Protein AF-A0A0D2HEV9-F1 (afdb_monomer)

pLDDT: mean 83.54, std 18.98, range [20.14, 98.5]

Solvent-accessible surface area (backbone atoms only — not comparable to full-atom values): 45680 Å² total; per-residue (Å²): 98,49,45,76,40,86,43,72,50,68,35,96,90,69,33,47,32,24,32,35,44,20,28,41,74,82,70,94,69,61,21,42,30,37,40,44,38,59,31,81,85,54,39,40,84,72,34,50,55,59,51,31,41,51,48,10,51,76,38,86,26,31,22,40,38,42,19,59,63,17,28,61,79,14,38,49,50,93,94,51,60,73,46,46,51,54,66,73,55,55,41,50,46,54,54,40,47,54,53,52,50,44,68,38,82,58,31,34,55,85,35,28,29,39,35,12,29,27,47,25,13,20,38,45,44,47,42,38,31,74,38,81,56,39,56,34,39,37,27,36,40,40,42,44,48,27,47,61,42,45,67,70,75,43,60,76,85,52,50,63,57,53,52,50,51,46,55,50,37,54,54,36,42,76,72,70,42,79,71,49,68,43,28,38,45,43,91,50,88,88,44,85,30,79,39,53,47,68,69,46,23,67,58,54,52,62,40,31,49,91,70,25,77,85,41,73,50,64,79,49,34,32,46,61,24,51,54,45,43,42,68,35,58,53,58,73,66,28,45,47,34,25,41,78,35,35,36,40,42,35,39,22,71,56,18,83,78,47,43,40,70,60,46,52,53,53,58,69,59,35,50,69,49,65,47,79,41,80,39,97,28,42,62,59,40,74,52,36,92,69,51,38,58,59,44,46,39,49,70,85,77,68,75,90,69,99,73,67,93,53,72,20,53,58,63,69,80,71,67,79,77,99,72,90,75,86,76,76,87,78,74,91,70,70,69,67,60,57,54,54,51,51,53,51,51,51,49,53,47,59,66,43,44,65,54,49,47,44,25,64,71,67,70,46,68,44,78,46,70,17,24,84,75,72,8,42,53,72,32,32,53,49,52,53,51,47,51,46,68,56,25,49,72,70,56,33,44,42,32,34,35,36,36,38,51,61,79,74,50,54,62,54,52,50,51,32,47,78,68,68,40,50,42,49,58,67,102,51,71,78,80,51,68,66,36,60,70,53,27,76,50,68,35,51,33,38,50,65,64,52,57,55,58,55,62,69,43,81,77,51,38,35,38,42,21,16,24,40,72,80,79,88,55,59,39,39,72,71,56,91,82,44,58,49,47,74,46,82,50,99,67,37,34,34,42,30,46,68,51,89,93,43,31,23,44,36,48,42,44,40,42,43,43,45,61,61,30,63,44,58,50,55,48,77,54,44,32,26,29,40,34,39,89,60,47,45,59,42,68,39,96,82,70,22,27,23,40,40,32,51,60,44,81,42,68,72,50,95,61,37,32,37,38,38,40,22,33,20,72,74,29,12,34,9,29,37,53,31,36,36,63,55,65,56,54,52,73,43,40,74,83,69,56,82,60,89,66,54,35,80,32,36,35,67,68,34,29,64,53,47,90,41,47,80,76,83,69,79,45,76,46,35,39,39,40,36,44,19,59,23,84,39,61,69,56,4,43,51,46,30,55,53,52,49,51,44,58,28,59,55,84,61,75,85,67,82,70,92,59,69,56,48,47,68,86,54,84,69,60,58,46,81,76,42,77,39,44,36,75,47,36,54,27,35,35,64,44,96,52,89,44,79,65,38,58,75,51,77,51,77,41,58,53,80,68,92,74,90,68,79,90,79,89,79,84,83,85,86,81,89,77,93,76,85,82,86,80,80,76,87,71,87,69,70,38,32,37,63,77,60,37,69,41,75,42,25,25,28,30,66,53,54,25,35,24,37,43,39,28,31,84,47,68,67,57,31,50,46,52,70,71,54,73,58,88,40,71,66,47,52,26,62,67,50,65,49,81,56,77,81,37,56,74,33,78,44,77,40,72,72,26,35,27,39,42,37,14,29,62,40,98,54,51,44,64,29,90,81,56,55,49,77,55,30,66,70,73,36,61,76,54,41,72,48,65,42,105

Nearest PDB structures (foldseek):
  7qjm-assembly2_B  TM=8.854E-01  e=1.285E-21  Chloroflexus sp. MS-G
  2hdw-assembly1_A  TM=8.333E-01  e=9.414E-21  Pseudomonas aeruginosa
  5xb6-assembly6_K  TM=8.437E-01  e=1.395E-17  Escherichia coli K-12
  8b4u-assembly1_A  TM=8.393E-01  e=2.067E-14  Candidatus Bathyarchaeota archaeon
  1yr2-assembly1_A  TM=6.726E-01  e=1.847E-06  Novosphingobium capsulatum

Organism: NCBI:txid1442368

Foldseek 3Di:
DKDWDKDWDAAPLGWIWIWIKIAAPDDDAAFQEEEEEEAQLDFCVLQVVVLQNVDRPVDRYIYTYIGADLADPIHHDPLDHRQEDALVRSLSVVVRVLVVQVPDRNHDQQRYAYEAAAARLLSQLLNLLPPVSHQAYEYENYDAALQVLCPQPPPPVCVVVLVVLLVVQVVCVVVVHDFDKDFCEDPDQVDDHVDDDPVSCVSCVCQDCVNVVVHRGDRMHGSNNSVNSNVDHSPLSSQQSSPPREYEYEAAPQESRRHRVNVVLSPLSHDPPYHYFYDPHYSCLCRDPPSVCVLADDPVVPDDDQADPRHHPNVVSPDDDDDDDPDDDDDDDDSVVSSVVVVVLVVLLVVCQVVVVCCQQPVAAAEDAAQPVQFAVVSLVSVVVSSQVNCRNVQGKFKEKEWHFDPVCLVVVQVLLVVVQKFFPPPDDGADNVLSVQFPDKGWAFECVQVVVVVVPSRHRYYRGGHYDDDQQQQWPPDRPWGWDWADDPFWIKTATPDLPIAGALQSNQVSLQPLALDSQWDDAWQWIWGCPQWDWAQDPVRGMITIGDIDIGGPDPFTKIWMWTKGWPFWKKKFKWKAQDQQCLVCVVVQDDDPQKFWQWPQAQLFLVVLDPDPDRGNMTIIIMMGGDRYQVVNVVVRVVVVQCQFQPDDPPDPDRTGRTGQDDPVRMDTPTIAIDISGGMMGTDRDSRPSIDMDIDMHGNDDDDPDDDDDDDDDDDDDDDDDDDDDDDDDKDFLLGFFPDWWWWHNAFWKIKIKTAGPDPVSLVLQVPQPQQDLVNVCVSRVPDDSVQWSDFDQDVSNSMTMTMGTDPDTQRHPNNRDNTGTPSRVSSRGGMRD

Radius of gyration: 33.53 Å; Cα contacts (8 Å, |Δi|>4): 1687; chains: 1; bounding box: 87×79×75 Å

Mean predicted aligned error: 17.46 Å

Structure (mmCIF, N/CA/C/O backbone):
data_AF-A0A0D2HEV9-F1
#
_entry.id   AF-A0A0D2HEV9-F1
#
loop_
_atom_site.group_PDB
_atom_site.id
_atom_site.type_symbol
_atom_site.label_atom_id
_atom_site.label_alt_id
_atom_site.label_comp_id
_atom_site.label_asym_id
_atom_site.label_entity_id
_atom_site.label_seq_id
_atom_site.pdbx_PDB_ins_code
_atom_site.Cartn_x
_atom_site.Cartn_y
_atom_site.Cartn_z
_atom_site.occupancy
_atom_site.B_iso_or_equiv
_atom_site.auth_seq_id
_atom_site.auth_comp_id
_atom_site.auth_asym_id
_atom_site.auth_atom_id
_atom_site.pdbx_PDB_model_num
ATOM 1 N N . MET A 1 1 ? 47.853 -6.046 -17.409 1.00 78.38 1 MET A N 1
ATOM 2 C CA . MET A 1 1 ? 47.725 -4.654 -16.934 1.00 78.38 1 MET A CA 1
ATOM 3 C C . MET A 1 1 ? 46.786 -3.936 -17.896 1.00 78.38 1 MET A C 1
ATOM 5 O O . MET A 1 1 ? 46.294 -4.588 -18.819 1.00 78.38 1 MET A O 1
ATOM 9 N N . ALA A 1 2 ? 46.461 -2.673 -17.629 1.00 85.88 2 ALA A N 1
ATOM 10 C CA . ALA A 1 2 ? 45.694 -1.840 -18.542 1.00 85.88 2 ALA A CA 1
ATOM 11 C C . ALA A 1 2 ? 46.552 -0.654 -19.005 1.00 85.88 2 ALA A C 1
ATOM 13 O O . ALA A 1 2 ? 47.216 -0.010 -18.192 1.00 85.88 2 ALA A O 1
ATOM 14 N N . ILE A 1 3 ? 46.506 -0.366 -20.302 1.00 90.12 3 ILE A N 1
ATOM 15 C CA . ILE A 1 3 ? 47.129 0.784 -20.956 1.00 90.12 3 ILE A CA 1
ATOM 16 C C . ILE A 1 3 ? 46.073 1.878 -21.072 1.00 90.12 3 ILE A C 1
ATOM 18 O O . ILE A 1 3 ? 45.005 1.649 -21.638 1.00 90.12 3 ILE A O 1
ATOM 22 N N . SER A 1 4 ? 46.390 3.069 -20.569 1.00 93.75 4 SER A N 1
ATOM 23 C CA . SER A 1 4 ? 45.603 4.282 -20.796 1.00 93.75 4 SER A CA 1
ATOM 24 C C . SER A 1 4 ? 46.255 5.111 -21.898 1.00 93.75 4 SER A C 1
ATOM 26 O O . SER A 1 4 ? 47.460 5.355 -21.863 1.00 93.75 4 SER A O 1
ATOM 28 N N . SER A 1 5 ? 45.466 5.536 -22.881 1.00 94.69 5 SER A N 1
ATOM 29 C CA . SER A 1 5 ? 45.909 6.387 -23.989 1.00 94.69 5 SER A CA 1
ATOM 30 C C . SER A 1 5 ? 45.006 7.606 -24.117 1.00 94.69 5 SER A C 1
ATOM 32 O O . SER A 1 5 ? 43.788 7.485 -23.988 1.00 94.69 5 SER A O 1
ATOM 34 N N . ASP A 1 6 ? 45.589 8.779 -24.355 1.00 97.12 6 ASP A N 1
ATOM 35 C CA . ASP A 1 6 ? 44.810 9.997 -24.571 1.00 97.12 6 ASP A CA 1
ATOM 36 C C . ASP A 1 6 ? 44.042 9.912 -25.891 1.00 97.12 6 ASP A C 1
ATOM 38 O O . ASP A 1 6 ? 44.578 9.530 -26.935 1.00 97.12 6 ASP A O 1
ATOM 42 N N . VAL A 1 7 ? 42.774 10.308 -25.848 1.00 97.81 7 VAL A N 1
ATOM 43 C CA . VAL A 1 7 ? 41.900 10.372 -27.016 1.00 97.81 7 VAL A CA 1
ATOM 44 C C . VAL A 1 7 ? 41.171 11.702 -27.069 1.00 97.81 7 VAL A C 1
ATOM 46 O O . VAL A 1 7 ? 40.927 12.366 -26.060 1.00 97.81 7 VAL A O 1
ATOM 49 N N . SER A 1 8 ? 40.790 12.085 -28.281 1.00 97.94 8 SER A N 1
ATOM 50 C CA . SER A 1 8 ? 39.901 13.214 -28.505 1.00 97.94 8 SER A CA 1
ATOM 51 C C . SER A 1 8 ? 38.977 12.929 -29.673 1.00 97.94 8 SER A C 1
ATOM 53 O O . SER A 1 8 ? 39.343 12.209 -30.605 1.00 97.94 8 SER A O 1
ATOM 55 N N . PHE A 1 9 ? 37.777 13.486 -29.612 1.00 98.31 9 PHE A N 1
ATOM 56 C CA . PHE A 1 9 ? 36.790 13.385 -30.673 1.00 98.31 9 PHE A CA 1
ATOM 57 C C . PHE A 1 9 ? 35.980 14.671 -30.759 1.00 98.31 9 PHE A C 1
ATOM 59 O O . PHE A 1 9 ? 35.840 15.404 -29.782 1.00 98.31 9 PHE A O 1
ATOM 66 N N . ILE A 1 10 ? 35.484 14.961 -31.957 1.00 97.62 10 ILE A N 1
ATOM 67 C CA . ILE A 1 10 ? 34.734 16.181 -32.240 1.00 97.62 10 ILE A CA 1
ATOM 68 C C . ILE A 1 10 ? 33.249 15.822 -32.241 1.00 97.62 10 ILE A C 1
ATOM 70 O O . ILE A 1 10 ? 32.841 14.889 -32.937 1.00 97.62 10 ILE A O 1
ATOM 74 N N . THR A 1 11 ? 32.459 16.542 -31.451 1.00 97.12 11 THR A N 1
ATOM 75 C CA . THR A 1 11 ? 30.998 16.419 -31.423 1.00 97.12 11 THR A CA 1
ATOM 76 C C . THR A 1 11 ? 30.392 16.937 -32.721 1.00 97.12 11 THR A C 1
ATOM 78 O O . THR A 1 11 ? 31.008 17.681 -33.487 1.00 97.12 11 THR A O 1
ATOM 81 N N . THR A 1 12 ? 29.140 16.583 -32.972 1.00 93.12 12 THR A N 1
ATOM 82 C CA . THR A 1 12 ? 28.389 17.015 -34.159 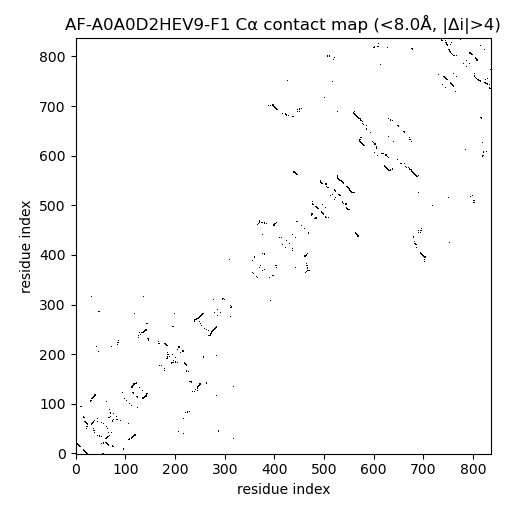1.00 93.12 12 THR A CA 1
ATOM 83 C C . THR A 1 12 ? 28.278 18.535 -34.310 1.00 93.12 12 THR A C 1
ATOM 85 O O . THR A 1 12 ? 28.184 19.026 -35.434 1.00 93.12 12 THR A O 1
ATOM 88 N N . ASP A 1 13 ? 28.337 19.289 -33.210 1.00 93.25 13 ASP A N 1
ATOM 89 C CA . ASP A 1 13 ? 28.348 20.757 -33.186 1.00 93.25 13 ASP A CA 1
ATOM 90 C C . ASP A 1 13 ? 29.757 21.381 -33.097 1.00 93.25 13 ASP A C 1
ATOM 92 O O . ASP A 1 13 ? 29.882 22.596 -32.943 1.00 93.25 13 ASP A O 1
ATOM 96 N N . GLY A 1 14 ? 30.820 20.582 -33.248 1.00 95.31 14 GLY A N 1
ATOM 97 C CA . GLY A 1 14 ? 32.194 21.064 -33.427 1.00 95.31 14 GLY A CA 1
ATOM 98 C C . GLY A 1 14 ? 33.004 21.275 -32.145 1.00 95.31 14 GLY A C 1
ATOM 99 O O . GLY A 1 14 ? 34.036 21.943 -32.192 1.00 95.31 14 GLY A O 1
ATOM 100 N N . VAL A 1 15 ? 32.573 20.730 -31.005 1.00 97.75 15 VAL A N 1
ATOM 101 C CA . VAL A 1 15 ? 33.326 20.790 -29.743 1.00 97.75 15 VAL A CA 1
ATOM 102 C C . VAL A 1 15 ? 34.276 19.600 -29.657 1.00 97.75 15 VAL A C 1
ATOM 104 O O . VAL A 1 15 ? 33.866 18.460 -29.855 1.00 97.75 15 VAL A O 1
ATOM 107 N N . THR A 1 16 ? 35.548 19.840 -29.336 1.00 98.44 16 THR A N 1
ATOM 108 C CA . THR A 1 16 ? 36.495 18.744 -29.087 1.00 98.44 16 THR A CA 1
ATOM 109 C C . THR A 1 16 ? 36.366 18.270 -27.645 1.00 98.44 16 THR A C 1
ATOM 111 O O . THR A 1 16 ? 36.701 19.004 -26.710 1.00 98.44 16 THR A O 1
ATOM 114 N N . LEU A 1 17 ? 35.922 17.030 -27.461 1.00 98.50 17 LEU A N 1
ATOM 115 C CA . LEU A 1 17 ? 35.946 16.347 -26.173 1.00 98.50 17 LEU A CA 1
ATOM 116 C C . LEU A 1 17 ? 37.231 15.538 -26.042 1.00 98.50 17 LEU A C 1
ATOM 118 O O . LEU A 1 17 ? 37.698 14.936 -27.012 1.00 98.50 17 LEU A O 1
ATOM 122 N N . ARG A 1 18 ? 37.818 15.547 -24.846 1.00 98.44 18 ARG A N 1
ATOM 123 C CA . ARG A 1 18 ? 39.084 14.876 -24.538 1.00 98.44 18 ARG A CA 1
ATOM 124 C C . ARG A 1 18 ? 38.900 13.895 -23.394 1.00 98.44 18 ARG A C 1
ATOM 126 O O . ARG A 1 18 ? 38.076 14.092 -22.500 1.00 98.44 18 ARG A O 1
ATOM 133 N N . GLY A 1 19 ? 39.662 12.818 -23.447 1.00 97.75 19 GLY A N 1
ATOM 134 C CA . GLY A 1 19 ? 39.483 11.693 -22.554 1.00 97.75 19 GLY A CA 1
ATOM 135 C C . GLY A 1 19 ? 40.589 10.664 -22.681 1.00 97.75 19 GLY A C 1
ATOM 136 O O . GLY A 1 19 ? 41.634 10.924 -23.273 1.00 97.75 19 GLY A O 1
ATOM 137 N N . ASN A 1 20 ? 40.320 9.477 -22.153 1.00 97.81 20 ASN A N 1
ATOM 138 C CA . ASN A 1 20 ? 41.231 8.350 -22.169 1.00 97.81 20 ASN A CA 1
ATOM 139 C C . ASN A 1 20 ? 40.519 7.102 -22.692 1.00 97.81 20 ASN A C 1
ATOM 141 O O . ASN A 1 20 ? 39.387 6.801 -22.304 1.00 97.81 20 ASN A O 1
ATOM 145 N N . LEU A 1 21 ? 41.202 6.366 -23.563 1.00 97.62 21 LEU A N 1
ATOM 146 C CA . LEU A 1 21 ? 40.851 5.002 -23.926 1.00 97.62 21 LEU A CA 1
ATOM 147 C C . LEU A 1 21 ? 41.744 4.056 -23.124 1.00 97.62 21 LEU A C 1
ATOM 149 O O . LEU A 1 21 ? 42.966 4.060 -23.290 1.00 97.62 21 LEU A O 1
ATOM 153 N N . VAL A 1 22 ? 41.117 3.262 -22.262 1.00 96.94 22 VAL A N 1
ATOM 154 C CA . VAL A 1 22 ? 41.776 2.311 -21.369 1.00 96.94 22 VAL A CA 1
ATOM 155 C C . VAL A 1 22 ? 41.513 0.888 -21.852 1.00 96.94 22 VAL A C 1
ATOM 157 O O . VAL A 1 22 ? 40.371 0.425 -21.865 1.00 96.94 22 VAL A O 1
ATOM 160 N N . THR A 1 23 ? 42.561 0.174 -22.245 1.00 95.38 23 THR A N 1
ATOM 161 C CA . THR A 1 23 ? 42.484 -1.185 -22.808 1.00 95.38 23 THR A CA 1
ATOM 162 C C . THR A 1 23 ? 43.414 -2.139 -22.069 1.00 95.38 23 THR A C 1
ATOM 164 O O . THR A 1 23 ? 44.415 -1.686 -21.523 1.00 95.38 23 THR A O 1
ATOM 167 N N . PRO A 1 24 ? 43.157 -3.455 -22.061 1.00 92.00 24 PRO A N 1
ATOM 168 C CA . PRO A 1 24 ? 44.104 -4.419 -21.516 1.00 92.00 24 PRO A CA 1
ATOM 169 C C . PRO A 1 24 ? 45.352 -4.495 -22.413 1.00 92.00 24 PRO A C 1
ATOM 171 O O . PRO A 1 24 ? 45.247 -4.302 -23.623 1.00 92.00 24 PRO A O 1
ATOM 174 N N . ASP A 1 25 ? 46.517 -4.795 -21.835 1.00 85.12 25 ASP A N 1
ATOM 175 C CA . ASP A 1 25 ? 47.801 -4.814 -22.563 1.00 85.12 25 ASP A CA 1
ATOM 176 C C . ASP A 1 25 ? 47.856 -5.820 -23.729 1.00 85.12 25 ASP A C 1
ATOM 178 O O . ASP A 1 25 ? 48.594 -5.598 -24.685 1.00 85.12 25 ASP A O 1
ATOM 182 N N . ASP A 1 26 ? 47.120 -6.936 -23.640 1.00 77.06 26 ASP A N 1
ATOM 183 C CA . ASP A 1 26 ? 47.339 -8.111 -24.495 1.00 77.06 26 ASP A CA 1
ATOM 184 C C . ASP A 1 26 ? 46.026 -8.805 -24.897 1.00 77.06 26 ASP A C 1
ATOM 186 O O . ASP A 1 26 ? 45.656 -9.852 -24.361 1.00 77.06 26 ASP A O 1
ATOM 190 N N . VAL A 1 27 ? 45.273 -8.206 -25.830 1.00 70.44 27 VAL A N 1
ATOM 191 C CA . VAL A 1 27 ? 44.075 -8.851 -26.394 1.00 70.44 27 VAL A CA 1
ATOM 192 C C . VAL A 1 27 ? 44.109 -8.887 -27.915 1.00 70.44 27 VAL A C 1
ATOM 194 O O . VAL A 1 27 ? 44.230 -7.865 -28.586 1.00 70.44 27 VAL A O 1
ATOM 197 N N . ALA A 1 28 ? 43.932 -10.090 -28.462 1.00 72.31 28 ALA A N 1
ATOM 198 C CA . ALA A 1 28 ? 43.712 -10.308 -29.882 1.00 72.31 28 ALA A CA 1
ATOM 199 C C . ALA A 1 28 ? 42.222 -10.142 -30.229 1.00 72.31 28 ALA A C 1
ATOM 201 O O . ALA A 1 28 ? 41.372 -10.881 -29.731 1.00 72.31 28 ALA A O 1
ATOM 202 N N . GLY A 1 29 ? 41.912 -9.204 -31.127 1.00 85.00 29 GLY A N 1
ATOM 203 C CA . GLY A 1 29 ? 40.566 -8.989 -31.665 1.00 85.00 29 GLY A CA 1
ATOM 204 C C . GLY A 1 29 ? 39.881 -7.720 -31.156 1.00 85.00 29 GLY A C 1
ATOM 205 O O . GLY A 1 29 ? 40.496 -6.867 -30.525 1.00 85.00 29 GLY A O 1
ATOM 206 N N . LYS A 1 30 ? 38.594 -7.583 -31.491 1.00 92.44 30 LYS A N 1
ATOM 207 C CA . LYS A 1 30 ? 37.766 -6.444 -31.081 1.00 92.44 30 LYS A CA 1
ATOM 208 C C . LYS A 1 30 ? 37.167 -6.675 -29.692 1.00 92.44 30 LYS A C 1
ATOM 210 O O . LYS A 1 30 ? 36.680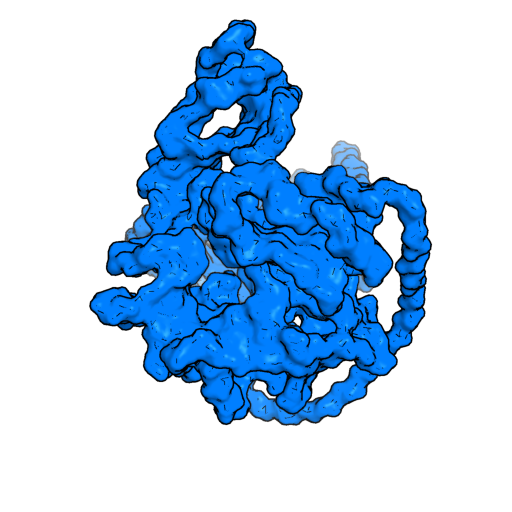 -7.766 -29.399 1.00 92.44 30 LYS A O 1
ATOM 215 N N . LEU A 1 31 ? 37.179 -5.640 -28.861 1.00 93.75 31 LEU A N 1
ATOM 216 C CA . LEU A 1 31 ? 36.706 -5.634 -27.480 1.00 93.75 31 LEU A CA 1
ATOM 217 C C . LEU A 1 31 ? 35.286 -5.075 -27.378 1.00 93.75 31 LEU A C 1
ATOM 219 O O . LEU A 1 31 ? 34.889 -4.191 -28.137 1.00 93.75 31 LEU A O 1
ATOM 223 N N . CYS A 1 32 ? 34.546 -5.539 -26.371 1.00 94.38 32 CYS A N 1
ATOM 224 C CA . CYS A 1 32 ? 33.381 -4.805 -25.882 1.00 94.38 32 CYS A CA 1
ATOM 225 C C . CYS A 1 32 ? 33.856 -3.469 -25.289 1.00 94.38 32 CYS A C 1
ATOM 227 O O . CYS A 1 32 ? 34.876 -3.438 -24.596 1.00 94.38 32 CYS A O 1
ATOM 229 N N . CYS A 1 33 ? 33.140 -2.381 -25.567 1.00 97.50 33 CYS A N 1
ATOM 230 C CA . CYS A 1 33 ? 33.487 -1.050 -25.079 1.00 97.50 33 CYS A CA 1
ATOM 231 C C . CYS A 1 33 ? 32.488 -0.575 -24.028 1.00 97.50 33 CYS A C 1
ATOM 233 O O . CYS A 1 33 ? 31.285 -0.579 -24.276 1.00 97.50 33 CYS A O 1
ATOM 235 N N . VAL A 1 34 ? 32.980 -0.129 -22.876 1.00 97.62 34 VAL A N 1
ATOM 236 C CA . VAL A 1 34 ? 32.189 0.553 -21.849 1.00 97.62 34 VAL A CA 1
ATOM 237 C C . VAL A 1 34 ? 32.531 2.037 -21.891 1.00 97.62 34 VAL A C 1
ATOM 239 O O . VAL A 1 34 ? 33.690 2.407 -21.729 1.00 97.62 34 VAL A O 1
ATOM 242 N N . ILE A 1 35 ? 31.537 2.896 -22.091 1.00 98.50 35 ILE A N 1
ATOM 243 C CA . ILE A 1 35 ? 31.717 4.350 -22.029 1.00 98.50 35 ILE A CA 1
ATOM 244 C C . ILE A 1 35 ? 31.330 4.815 -20.626 1.00 98.50 35 ILE A C 1
ATOM 246 O O . ILE A 1 35 ? 30.176 4.650 -20.230 1.00 98.50 35 ILE A O 1
ATOM 250 N N . LEU A 1 36 ? 32.288 5.357 -19.871 1.00 98.06 36 LEU A N 1
ATOM 251 C CA . LEU A 1 36 ? 32.085 5.846 -18.509 1.00 98.06 36 LEU A CA 1
ATOM 252 C C . LEU A 1 36 ? 31.892 7.362 -18.533 1.00 98.06 36 LEU A C 1
ATOM 254 O O . LEU A 1 36 ? 32.729 8.095 -19.064 1.00 98.06 36 LEU A O 1
ATOM 258 N N . THR A 1 37 ? 30.811 7.839 -17.919 1.00 97.94 37 THR A N 1
ATOM 259 C CA . THR A 1 37 ? 30.441 9.259 -17.936 1.00 97.94 37 THR A CA 1
ATOM 260 C C . THR A 1 37 ? 30.197 9.782 -16.521 1.00 97.94 37 THR A C 1
ATOM 262 O O . THR A 1 37 ? 29.450 9.183 -15.741 1.00 97.94 37 THR A O 1
ATOM 265 N N . HIS A 1 38 ? 30.856 10.894 -16.176 1.00 96.44 38 HIS A N 1
ATOM 266 C CA . HIS A 1 38 ? 30.862 11.443 -14.819 1.00 96.44 38 HIS A CA 1
ATOM 267 C C . HIS A 1 38 ? 29.631 12.307 -14.517 1.00 96.44 38 HIS A C 1
ATOM 269 O O . HIS A 1 38 ? 28.932 12.790 -15.411 1.00 96.44 38 HIS A O 1
ATOM 275 N N . GLY A 1 39 ? 29.388 12.504 -13.221 1.00 94.44 39 GLY A N 1
ATOM 276 C CA . GLY A 1 39 ? 28.256 13.256 -12.694 1.00 94.44 39 GLY A CA 1
ATOM 277 C C . GLY A 1 39 ? 28.421 14.774 -12.757 1.00 94.44 39 GLY A C 1
ATOM 278 O O . GLY A 1 39 ? 29.362 15.311 -13.348 1.00 94.44 39 GLY A O 1
ATOM 279 N N . PHE A 1 40 ? 27.481 15.459 -12.105 1.00 94.81 40 PHE A N 1
ATOM 280 C CA . PHE A 1 40 ? 27.384 16.915 -12.053 1.00 94.81 40 PHE A CA 1
ATOM 281 C C . PHE A 1 40 ? 28.701 17.552 -11.582 1.00 94.81 40 PHE A C 1
ATOM 283 O O . PHE A 1 40 ? 29.180 17.253 -10.492 1.00 94.81 40 PHE A O 1
ATOM 290 N N . THR A 1 41 ? 29.278 18.436 -12.402 1.00 95.69 41 THR A N 1
ATOM 291 C CA . THR A 1 41 ? 30.534 19.189 -12.164 1.00 95.69 41 THR A CA 1
ATOM 292 C C . THR A 1 41 ? 31.816 18.374 -11.968 1.00 95.69 41 THR A C 1
ATOM 294 O O . THR A 1 41 ? 32.879 18.977 -11.848 1.00 95.69 41 THR A O 1
ATOM 297 N N . CYS A 1 42 ? 31.750 17.041 -11.939 1.00 95.62 42 CYS A N 1
ATOM 298 C CA . CYS A 1 42 ? 32.938 16.196 -11.848 1.00 95.62 42 CYS A CA 1
ATOM 299 C C . CYS A 1 42 ? 33.846 16.358 -13.084 1.00 95.62 42 CYS A C 1
ATOM 301 O O . CYS A 1 42 ? 33.445 16.939 -14.092 1.00 95.62 42 CYS A O 1
ATOM 303 N N . VAL A 1 43 ? 35.050 15.799 -13.001 1.00 95.81 43 VAL A N 1
ATOM 304 C CA . VAL A 1 43 ? 35.957 15.536 -14.133 1.00 95.81 43 VAL A CA 1
ATOM 305 C C . VAL A 1 43 ? 36.386 14.066 -14.097 1.00 95.81 43 VAL A C 1
ATOM 307 O O . VAL A 1 43 ? 36.197 13.391 -13.078 1.00 95.81 43 VAL A O 1
ATOM 310 N N . LYS A 1 44 ? 36.922 13.532 -15.195 1.00 94.69 44 LYS A N 1
ATOM 311 C CA . LYS A 1 44 ? 37.257 12.101 -15.332 1.00 94.69 44 LYS A CA 1
ATOM 312 C C . LYS A 1 44 ? 38.284 11.592 -14.312 1.00 94.69 44 LYS A C 1
ATOM 314 O O . LYS A 1 44 ? 38.234 10.417 -13.943 1.00 94.69 44 LYS A O 1
ATOM 319 N N . GLU A 1 45 ? 39.168 12.461 -13.824 1.00 91.75 45 GLU A N 1
ATOM 320 C CA . GLU A 1 45 ? 40.174 12.161 -12.796 1.00 91.75 45 GLU A CA 1
ATOM 321 C C . GLU A 1 45 ? 39.549 11.892 -11.419 1.00 91.75 45 GLU A C 1
ATOM 323 O O . GLU A 1 45 ? 40.180 11.283 -10.561 1.00 91.75 45 GLU A O 1
ATOM 328 N N . MET A 1 46 ? 38.280 12.259 -11.205 1.00 92.25 46 MET A N 1
ATOM 329 C CA . MET A 1 46 ? 37.557 12.024 -9.950 1.00 92.25 46 MET A CA 1
ATOM 330 C C . MET A 1 46 ? 36.992 10.594 -9.872 1.00 92.25 46 MET A C 1
ATOM 332 O O . MET A 1 46 ? 35.796 10.386 -9.656 1.00 92.25 46 MET A O 1
ATOM 336 N N . GLY A 1 47 ? 37.860 9.604 -10.090 1.00 87.62 47 GLY A N 1
ATOM 337 C CA . GLY A 1 47 ? 37.604 8.172 -9.910 1.00 87.62 47 GLY A CA 1
ATOM 338 C C . GLY A 1 47 ? 37.250 7.385 -11.175 1.00 87.62 47 GLY A C 1
ATOM 339 O O . GLY A 1 47 ? 37.411 6.168 -11.187 1.00 87.62 47 GLY A O 1
ATOM 340 N N . LEU A 1 48 ? 36.813 8.014 -12.273 1.00 92.12 48 LEU A N 1
ATOM 341 C CA . LEU A 1 48 ? 36.395 7.255 -13.465 1.00 92.12 48 LEU A CA 1
ATOM 342 C C . LEU A 1 48 ? 37.564 6.564 -14.176 1.00 92.12 48 LEU A C 1
ATOM 344 O O . LEU A 1 48 ? 37.395 5.441 -14.651 1.00 92.12 48 LEU A O 1
ATOM 348 N N . ILE A 1 49 ? 38.736 7.202 -14.236 1.00 91.25 49 ILE A N 1
ATOM 349 C CA . ILE A 1 49 ? 39.946 6.580 -14.800 1.00 91.25 49 ILE A CA 1
ATOM 350 C C . ILE A 1 49 ? 40.344 5.339 -13.988 1.00 91.25 49 ILE A C 1
ATOM 352 O O . ILE A 1 49 ? 40.688 4.312 -14.576 1.00 91.25 49 ILE A O 1
ATOM 356 N N . ASP A 1 50 ? 40.223 5.382 -12.660 1.00 89.69 50 ASP A N 1
ATOM 357 C CA . ASP A 1 50 ? 40.522 4.235 -11.794 1.00 89.69 50 ASP A CA 1
ATOM 358 C C . ASP A 1 50 ? 39.539 3.084 -12.028 1.00 89.69 50 ASP A C 1
ATOM 360 O O . ASP A 1 50 ? 39.940 1.922 -12.129 1.00 89.69 50 ASP A O 1
ATOM 364 N N . ILE A 1 51 ? 38.248 3.400 -12.182 1.00 90.81 51 ILE A N 1
ATOM 365 C CA . ILE A 1 51 ? 37.204 2.417 -12.501 1.00 90.81 51 ILE A CA 1
ATOM 366 C C . ILE A 1 51 ? 37.469 1.779 -13.866 1.00 90.81 51 ILE A C 1
ATOM 368 O O . ILE A 1 51 ? 37.429 0.554 -13.983 1.00 90.81 51 ILE A O 1
ATOM 372 N N . ALA A 1 52 ? 37.774 2.584 -14.886 1.00 92.50 52 ALA A N 1
ATOM 373 C CA . ALA A 1 52 ? 38.119 2.104 -16.222 1.00 92.50 52 ALA A CA 1
ATOM 374 C C . ALA A 1 52 ? 39.358 1.197 -16.193 1.00 92.50 52 ALA A C 1
ATOM 376 O O . ALA A 1 52 ? 39.347 0.104 -16.754 1.00 92.50 52 ALA A O 1
ATOM 377 N N . THR A 1 53 ? 40.399 1.605 -15.467 1.00 92.12 53 THR A N 1
ATOM 378 C CA . THR A 1 53 ? 41.633 0.828 -15.289 1.00 92.12 53 THR A CA 1
ATOM 379 C C . THR A 1 53 ? 41.360 -0.500 -14.596 1.00 92.12 53 THR A C 1
ATOM 381 O O . THR A 1 53 ? 41.872 -1.537 -15.025 1.00 92.12 53 THR A O 1
ATOM 384 N N . HIS A 1 54 ? 40.520 -0.504 -13.559 1.00 88.31 54 HIS A N 1
ATOM 385 C CA . HIS A 1 54 ? 40.123 -1.724 -12.864 1.00 88.31 54 HIS A CA 1
ATOM 386 C C . HIS A 1 54 ? 39.323 -2.667 -13.771 1.00 88.31 54 HIS A C 1
ATOM 388 O O . HIS A 1 54 ? 39.645 -3.853 -13.849 1.00 88.31 54 HIS A O 1
ATOM 394 N N . LEU A 1 55 ? 38.326 -2.143 -14.490 1.00 88.88 55 LEU A N 1
ATOM 395 C CA . LEU A 1 55 ? 37.498 -2.907 -15.425 1.00 88.88 55 LEU A CA 1
ATOM 396 C C . LEU A 1 55 ? 38.338 -3.555 -16.529 1.00 88.88 55 LEU A C 1
ATOM 398 O O . LEU A 1 55 ? 38.266 -4.771 -16.698 1.00 88.88 55 LEU A O 1
ATOM 402 N N . SER A 1 56 ? 39.168 -2.777 -17.228 1.00 90.94 56 SER A N 1
ATOM 403 C CA . SER A 1 56 ? 40.024 -3.283 -18.310 1.00 90.94 56 SER A CA 1
ATOM 404 C C . SER A 1 56 ? 41.146 -4.196 -17.803 1.00 90.94 56 SER A C 1
ATOM 406 O O . SER A 1 56 ? 41.637 -5.041 -18.542 1.00 90.94 56 SER A O 1
ATOM 408 N N . SER A 1 57 ? 41.557 -4.079 -16.535 1.00 88.75 57 SER A N 1
ATOM 409 C CA . SER A 1 57 ? 42.520 -5.018 -15.939 1.00 88.75 57 SER A CA 1
ATOM 410 C C . SER A 1 57 ? 41.882 -6.356 -15.554 1.00 88.75 57 SER A C 1
ATOM 412 O O . SER A 1 57 ? 42.565 -7.378 -15.566 1.00 88.75 57 SER A O 1
ATOM 414 N N . ALA A 1 58 ? 40.598 -6.359 -15.186 1.00 84.50 58 ALA A N 1
ATOM 415 C CA . ALA A 1 58 ? 39.881 -7.550 -14.726 1.00 84.50 58 ALA A CA 1
ATOM 416 C C . ALA A 1 58 ? 39.134 -8.293 -15.849 1.00 84.50 58 ALA A C 1
ATOM 418 O O . ALA A 1 58 ? 38.804 -9.473 -15.701 1.00 84.50 58 ALA A O 1
ATOM 419 N N . LEU A 1 59 ? 38.817 -7.609 -16.952 1.00 86.88 59 LEU A N 1
ATOM 420 C CA . LEU A 1 59 ? 37.964 -8.102 -18.032 1.00 86.88 59 LEU A CA 1
ATOM 421 C C . LEU A 1 59 ? 38.510 -7.646 -19.399 1.00 86.88 59 LEU A C 1
ATOM 423 O O . LEU A 1 59 ? 39.095 -6.569 -19.490 1.00 86.88 59 LEU A O 1
ATOM 427 N N . PRO A 1 60 ? 38.285 -8.410 -20.487 1.00 88.25 60 PRO A N 1
ATOM 428 C CA . PRO A 1 60 ? 38.705 -8.032 -21.839 1.00 88.25 60 PRO A CA 1
ATOM 429 C C . PRO A 1 60 ? 37.787 -6.939 -22.414 1.00 88.25 60 PRO A C 1
ATOM 431 O O . PRO A 1 60 ? 36.964 -7.189 -23.298 1.00 88.25 60 PRO A O 1
ATOM 434 N N . LEU A 1 61 ? 37.892 -5.728 -21.869 1.00 92.25 61 LEU A N 1
ATOM 435 C CA . LEU A 1 61 ? 37.051 -4.578 -22.186 1.00 92.25 61 LEU A CA 1
ATOM 436 C C . LEU A 1 61 ? 37.906 -3.384 -22.587 1.00 92.25 61 LEU A C 1
ATOM 438 O O . LEU A 1 61 ? 38.943 -3.124 -21.984 1.00 92.25 61 LEU A O 1
ATOM 442 N N . ALA A 1 62 ? 37.431 -2.627 -23.567 1.00 96.19 62 ALA A N 1
ATOM 443 C CA . ALA A 1 62 ? 37.856 -1.251 -23.752 1.00 96.19 62 ALA A CA 1
ATOM 444 C C . ALA A 1 62 ? 36.984 -0.351 -22.868 1.00 96.19 62 ALA A C 1
ATOM 446 O O . ALA A 1 62 ? 35.765 -0.518 -22.819 1.00 96.19 62 ALA A O 1
ATOM 447 N N . CYS A 1 63 ? 37.582 0.622 -22.197 1.00 97.50 63 CYS A N 1
ATOM 448 C CA . CYS A 1 63 ? 36.859 1.634 -21.443 1.00 97.50 63 CYS A CA 1
ATOM 449 C C . CYS A 1 63 ? 37.171 3.011 -22.025 1.00 97.50 63 CYS A C 1
ATOM 451 O O . CYS A 1 63 ? 38.324 3.431 -22.040 1.00 97.50 63 CYS A O 1
ATOM 453 N N . LEU A 1 64 ? 36.147 3.709 -22.510 1.00 98.44 64 LEU A N 1
ATOM 454 C CA . LEU A 1 64 ? 36.257 5.094 -22.953 1.00 98.44 64 LEU A CA 1
ATOM 455 C C . LEU A 1 64 ? 35.768 6.006 -21.830 1.00 98.44 64 LEU A C 1
ATOM 457 O O . LEU A 1 64 ? 34.617 5.910 -21.408 1.00 98.44 64 LEU A O 1
ATOM 461 N N . VAL A 1 65 ? 36.625 6.909 -21.373 1.00 97.94 65 VAL A N 1
ATOM 462 C CA . VAL A 1 65 ? 36.294 7.937 -20.381 1.00 97.94 65 VAL A CA 1
ATOM 463 C C . VAL A 1 65 ? 36.566 9.297 -21.004 1.00 97.94 65 VAL A C 1
ATOM 465 O O . VAL A 1 65 ? 37.565 9.447 -21.697 1.00 97.94 65 VAL A O 1
ATOM 468 N N . TYR A 1 66 ? 35.714 10.291 -20.779 1.00 98.25 66 TYR A N 1
ATOM 469 C CA . TYR A 1 66 ? 35.917 11.645 -21.298 1.00 98.25 66 TYR A CA 1
ATOM 470 C C . TYR A 1 66 ? 35.360 12.697 -20.338 1.00 98.25 66 TYR A C 1
ATOM 472 O O . TYR A 1 66 ? 34.503 12.389 -19.507 1.00 98.25 66 TYR A O 1
ATOM 480 N N . ASP A 1 67 ? 35.846 13.932 -20.463 1.00 98.12 67 ASP A N 1
ATOM 481 C CA . ASP A 1 67 ? 35.262 15.079 -19.769 1.00 98.12 67 ASP A CA 1
ATOM 482 C C . ASP A 1 67 ? 34.115 15.669 -20.587 1.00 98.12 67 ASP A C 1
ATOM 484 O O . ASP A 1 67 ? 34.255 15.891 -21.795 1.00 98.12 67 ASP A O 1
ATOM 488 N N . HIS A 1 68 ? 32.995 15.992 -19.939 1.00 97.62 68 HIS A N 1
ATOM 489 C CA . HIS A 1 68 ? 31.916 16.740 -20.592 1.00 97.62 68 HIS A CA 1
ATOM 490 C C . HIS A 1 68 ? 32.419 18.064 -21.185 1.00 97.62 68 HIS A C 1
ATOM 492 O O . HIS A 1 68 ? 33.374 18.664 -20.683 1.00 97.62 68 HIS A O 1
ATOM 498 N N . ARG A 1 69 ? 31.741 18.562 -22.229 1.00 97.31 69 ARG A N 1
ATOM 499 C CA . ARG A 1 69 ? 32.023 19.886 -22.811 1.00 97.31 69 ARG A CA 1
ATOM 500 C C . ARG A 1 69 ? 32.156 20.958 -21.724 1.00 97.31 69 ARG A C 1
ATOM 502 O O . ARG A 1 69 ? 31.318 21.060 -20.832 1.00 97.31 69 ARG A O 1
ATOM 509 N N . GLY A 1 70 ? 33.212 21.761 -21.798 1.00 96.00 70 GLY A N 1
ATOM 510 C CA . GLY A 1 70 ? 33.499 22.831 -20.843 1.00 96.00 70 GLY A CA 1
ATOM 511 C C . GLY A 1 70 ? 34.065 22.385 -19.489 1.00 96.00 70 GLY A C 1
ATOM 512 O O . GLY A 1 70 ? 34.219 23.245 -18.620 1.00 96.00 70 GLY A O 1
ATOM 513 N N . PHE A 1 71 ? 34.401 21.105 -19.306 1.00 96.56 71 PHE A N 1
ATOM 514 C CA . PHE A 1 71 ? 35.026 20.552 -18.098 1.00 96.56 71 PHE A CA 1
ATOM 515 C C . PHE A 1 71 ? 36.361 19.866 -18.423 1.00 96.56 71 PHE A C 1
ATOM 517 O O . PHE A 1 71 ? 36.610 19.495 -19.568 1.00 96.56 71 PHE A O 1
ATOM 524 N N . GLY A 1 72 ? 37.237 19.737 -17.420 1.00 94.75 72 GLY A N 1
ATOM 525 C CA . GLY A 1 72 ? 38.509 19.007 -17.520 1.00 94.75 72 GLY A CA 1
ATOM 526 C C . GLY A 1 72 ? 39.339 19.357 -18.761 1.00 94.75 72 GLY A C 1
ATOM 527 O O . GLY A 1 72 ? 39.612 20.523 -19.033 1.00 94.75 72 GLY A O 1
ATOM 528 N N . ALA A 1 73 ? 39.735 18.377 -19.560 1.00 95.75 73 ALA A N 1
ATOM 529 C CA . ALA A 1 73 ? 40.509 18.632 -20.774 1.00 95.75 73 ALA A CA 1
ATOM 530 C C . ALA A 1 73 ? 39.648 19.044 -21.987 1.00 95.75 73 ALA A C 1
ATOM 532 O O . ALA A 1 73 ? 40.204 19.415 -23.019 1.00 95.75 73 ALA A O 1
ATOM 533 N N . SER A 1 74 ? 38.318 18.980 -21.905 1.00 98.00 74 SER A N 1
ATOM 534 C CA . SER A 1 74 ? 37.417 19.241 -23.032 1.00 98.00 74 SER A CA 1
ATOM 535 C C . SER A 1 74 ? 37.210 20.732 -23.307 1.00 98.00 74 SER A C 1
ATOM 537 O O . SER A 1 74 ? 37.207 21.580 -22.404 1.00 98.00 74 SER A O 1
ATOM 539 N N . ASP A 1 75 ? 37.005 21.047 -24.587 1.00 97.56 75 ASP A N 1
ATOM 540 C CA . ASP A 1 75 ? 36.671 22.395 -25.041 1.00 97.56 75 ASP A CA 1
ATOM 541 C C . ASP A 1 75 ? 35.219 22.751 -24.687 1.00 97.56 75 ASP A C 1
ATOM 543 O O . ASP A 1 75 ? 34.415 21.902 -24.300 1.00 97.56 75 ASP A O 1
ATOM 547 N N . THR A 1 76 ? 34.870 24.029 -24.822 1.00 94.25 76 THR A N 1
ATOM 548 C CA . THR A 1 76 ? 33.487 24.523 -24.755 1.00 94.25 76 THR A CA 1
ATOM 549 C C . THR A 1 76 ? 33.086 25.100 -26.107 1.00 94.25 76 THR A C 1
ATOM 551 O O . THR A 1 76 ? 33.926 25.649 -26.823 1.00 94.25 76 THR A O 1
ATOM 554 N N . ALA A 1 77 ? 31.804 25.007 -26.462 1.00 90.56 77 ALA A N 1
ATOM 555 C CA . ALA A 1 77 ? 31.285 25.685 -27.644 1.00 90.56 77 ALA A CA 1
ATOM 556 C C . ALA A 1 77 ? 31.372 27.220 -27.471 1.00 90.56 77 ALA A C 1
ATOM 558 O O . ALA A 1 77 ? 31.156 27.711 -26.361 1.00 90.56 77 ALA A O 1
ATOM 559 N N . PRO A 1 78 ? 31.602 28.004 -28.546 1.00 85.94 78 PRO A N 1
ATOM 560 C CA . PRO A 1 78 ? 31.790 29.460 -28.458 1.00 85.94 78 PRO A CA 1
ATOM 561 C C . PRO A 1 78 ? 30.646 30.232 -27.784 1.00 85.94 78 PRO A C 1
ATOM 563 O O . PRO A 1 78 ? 30.862 31.312 -27.243 1.00 85.94 78 PRO A O 1
ATOM 566 N N . ALA A 1 79 ? 29.426 29.692 -27.827 1.00 85.19 79 ALA A N 1
ATOM 567 C CA . ALA A 1 79 ? 28.237 30.303 -27.234 1.00 85.19 79 ALA A CA 1
ATOM 568 C C . ALA A 1 79 ? 28.084 30.047 -25.719 1.00 85.19 79 ALA A C 1
ATOM 570 O O . ALA A 1 79 ? 27.135 30.549 -25.115 1.00 85.19 79 ALA A O 1
ATOM 571 N N . TYR A 1 80 ? 28.975 29.257 -25.112 1.00 89.38 80 TYR A N 1
ATOM 572 C CA . TYR A 1 80 ? 28.877 28.807 -23.725 1.00 89.38 80 TYR A CA 1
ATOM 573 C C . TYR A 1 80 ? 30.173 29.081 -22.968 1.00 89.38 80 TYR A C 1
ATOM 575 O O . TYR A 1 80 ? 31.273 29.022 -23.522 1.00 89.38 80 TYR A O 1
ATOM 583 N N . VAL A 1 81 ? 30.045 29.356 -21.672 1.00 91.50 81 VAL A N 1
ATOM 584 C CA . VAL A 1 81 ? 31.202 29.527 -20.792 1.00 91.50 81 VAL A CA 1
ATOM 585 C C . VAL A 1 81 ? 31.683 28.182 -20.251 1.00 91.50 81 VAL A C 1
ATOM 587 O O . VAL A 1 81 ? 30.920 27.226 -20.125 1.00 91.50 81 VAL A O 1
ATOM 590 N N . ARG A 1 82 ? 32.958 28.123 -19.867 1.00 93.50 82 ARG A N 1
ATOM 591 C CA . ARG A 1 82 ? 33.528 26.967 -19.169 1.00 93.50 82 ARG A CA 1
ATOM 592 C C . ARG A 1 82 ? 32.817 26.733 -17.826 1.00 93.50 82 ARG A C 1
ATOM 594 O O . ARG A 1 82 ? 32.552 27.695 -17.104 1.00 93.50 82 ARG A O 1
ATOM 601 N N . GLY A 1 83 ? 32.542 25.474 -17.485 1.00 92.56 83 GLY A N 1
ATOM 602 C CA . GLY A 1 83 ? 31.799 25.098 -16.274 1.00 92.56 83 GLY A CA 1
ATOM 603 C C . GLY A 1 83 ? 30.267 25.216 -16.375 1.00 92.56 83 GLY A C 1
ATOM 604 O O . GLY A 1 83 ? 29.575 25.097 -15.362 1.00 92.56 83 GLY A O 1
ATOM 605 N N . GLU A 1 84 ? 29.719 25.466 -17.569 1.00 94.94 84 GLU A N 1
ATOM 606 C CA . GLU A 1 84 ? 28.271 25.483 -17.813 1.00 94.94 84 GLU A CA 1
ATOM 607 C C . GLU A 1 84 ? 27.755 24.089 -18.216 1.00 94.94 84 GLU A C 1
ATOM 609 O O . GLU A 1 84 ? 28.333 23.420 -19.069 1.00 94.94 84 GLU A O 1
ATOM 614 N N . ILE A 1 85 ? 26.659 23.641 -17.599 1.00 95.69 85 ILE A N 1
ATOM 615 C CA . ILE A 1 85 ? 26.068 22.308 -17.767 1.00 95.69 85 ILE A CA 1
ATOM 616 C C . ILE A 1 85 ? 24.723 22.471 -18.457 1.00 95.69 85 ILE A C 1
ATOM 618 O O . ILE A 1 85 ? 23.768 22.969 -17.864 1.00 95.69 85 ILE A O 1
ATOM 622 N N . ILE A 1 86 ? 24.645 22.008 -19.703 1.00 94.62 86 ILE A N 1
ATOM 623 C CA . ILE A 1 86 ? 23.399 21.932 -20.464 1.00 94.62 86 ILE A CA 1
ATOM 624 C C . ILE A 1 86 ? 23.080 20.448 -20.698 1.00 94.62 86 ILE A C 1
ATOM 626 O O . ILE A 1 86 ? 23.738 19.814 -21.528 1.00 94.62 86 ILE A O 1
ATOM 630 N N . PRO A 1 87 ? 22.087 19.868 -20.000 1.00 92.75 87 PRO A N 1
ATOM 631 C CA . PRO A 1 87 ? 21.857 18.419 -20.000 1.00 92.75 87 PRO A CA 1
ATOM 632 C C . PRO A 1 87 ? 21.581 17.851 -21.393 1.00 92.75 87 PRO A C 1
ATOM 634 O O . PRO A 1 87 ? 22.096 16.801 -21.765 1.00 92.75 87 PRO A O 1
ATOM 637 N N . SER A 1 88 ? 20.813 18.580 -22.208 1.00 91.38 88 SER A N 1
ATOM 638 C CA . SER A 1 88 ? 20.507 18.171 -23.581 1.00 91.38 88 SER A CA 1
ATOM 639 C C . SER A 1 88 ? 21.753 18.075 -24.463 1.00 91.38 88 SER A C 1
ATOM 641 O O . SER A 1 88 ? 21.804 17.212 -25.334 1.00 91.38 88 SER A O 1
ATOM 643 N N . GLN A 1 89 ? 22.773 18.903 -24.220 1.00 94.69 89 GLN A N 1
ATOM 644 C CA . GLN A 1 89 ? 24.043 18.824 -24.939 1.00 94.69 89 GLN A CA 1
ATOM 645 C C . GLN A 1 89 ? 24.893 17.657 -24.452 1.00 94.69 89 GLN A C 1
ATOM 647 O O . GLN A 1 89 ? 25.402 16.914 -25.278 1.00 94.69 89 GLN A O 1
ATOM 652 N N . GLN A 1 90 ? 24.971 17.426 -23.138 1.00 95.94 90 GLN A N 1
ATOM 653 C CA . GLN A 1 90 ? 25.694 16.271 -22.588 1.00 95.94 90 GLN A CA 1
ATOM 654 C C . GLN A 1 90 ? 25.096 14.931 -23.056 1.00 95.94 90 GLN A C 1
ATOM 656 O O . GLN A 1 90 ? 25.821 13.966 -23.288 1.00 95.94 90 GLN A O 1
ATOM 661 N N . VAL A 1 91 ? 23.775 14.868 -23.257 1.00 94.62 91 VAL A N 1
ATOM 662 C CA . VAL A 1 91 ? 23.099 13.710 -23.868 1.00 94.62 91 VAL A CA 1
ATOM 663 C C . VAL A 1 91 ? 23.519 13.515 -25.329 1.00 94.62 91 VAL A C 1
ATOM 665 O O . VAL A 1 91 ? 23.735 12.378 -25.747 1.00 94.62 91 VAL A O 1
ATOM 668 N N . LEU A 1 92 ? 23.642 14.591 -26.113 1.00 95.88 92 LEU A N 1
ATOM 669 C CA . LEU A 1 92 ? 24.130 14.510 -27.495 1.00 95.88 92 LEU A CA 1
ATOM 670 C C . LEU A 1 92 ? 25.612 14.115 -27.541 1.00 95.88 92 LEU A C 1
ATOM 672 O O . LEU A 1 92 ? 25.969 13.230 -28.313 1.00 95.88 92 LEU A O 1
ATOM 676 N N . ASP A 1 93 ? 26.431 14.660 -26.643 1.00 97.88 93 ASP A N 1
ATOM 677 C CA . ASP A 1 93 ? 27.847 14.306 -26.494 1.00 97.88 93 ASP A CA 1
ATOM 678 C C . ASP A 1 93 ? 28.037 12.820 -26.218 1.00 97.88 93 ASP A C 1
ATOM 680 O O . ASP A 1 93 ? 28.915 12.189 -26.798 1.00 97.88 93 ASP A O 1
ATOM 684 N N . LEU A 1 94 ? 27.187 12.230 -25.374 1.00 98.00 94 LEU A N 1
ATOM 685 C CA . LEU A 1 94 ? 27.233 10.797 -25.096 1.00 98.00 94 LEU A CA 1
ATOM 686 C C . LEU A 1 94 ? 26.905 9.960 -26.346 1.00 98.00 94 LEU A C 1
ATOM 688 O O . LEU A 1 94 ? 27.491 8.899 -26.556 1.00 98.00 94 LEU A O 1
ATOM 692 N N . ARG A 1 95 ? 26.018 10.439 -27.229 1.00 97.88 95 ARG A N 1
ATOM 693 C CA . ARG A 1 95 ? 25.744 9.783 -28.525 1.00 97.88 95 ARG A CA 1
ATOM 694 C C . ARG A 1 95 ? 26.898 9.936 -29.509 1.00 97.88 95 ARG A C 1
ATOM 696 O O . ARG A 1 95 ? 27.170 9.011 -30.283 1.00 97.88 95 ARG A O 1
ATOM 703 N N . ASP A 1 96 ? 27.589 11.066 -29.464 1.00 98.38 96 ASP A N 1
ATOM 704 C CA . ASP A 1 96 ? 28.800 11.297 -30.245 1.00 98.38 96 ASP A CA 1
ATOM 705 C C . ASP A 1 96 ? 29.956 10.432 -29.723 1.00 98.38 96 ASP A C 1
ATOM 707 O O . ASP A 1 96 ? 30.663 9.826 -30.525 1.00 98.38 96 ASP A O 1
ATOM 711 N N . ALA A 1 97 ? 30.060 10.226 -28.407 1.00 98.44 97 ALA A N 1
ATOM 712 C CA . ALA A 1 97 ? 31.001 9.292 -27.792 1.00 98.44 97 ALA A CA 1
ATOM 713 C C . ALA A 1 97 ? 30.733 7.835 -28.212 1.00 98.44 97 ALA A C 1
ATOM 715 O O . ALA A 1 97 ? 31.675 7.118 -28.544 1.00 98.44 97 ALA A O 1
ATOM 716 N N . ILE A 1 98 ? 29.466 7.395 -28.284 1.00 98.44 98 ILE A N 1
ATOM 717 C CA . ILE A 1 98 ? 29.097 6.075 -28.847 1.00 98.44 98 ILE A CA 1
ATOM 718 C C . ILE A 1 98 ? 29.552 5.964 -30.305 1.00 98.44 98 ILE A C 1
ATOM 720 O O . ILE A 1 98 ? 30.080 4.934 -30.733 1.00 98.44 98 ILE A O 1
ATOM 724 N N . THR A 1 99 ? 29.351 7.027 -31.082 1.00 97.94 99 THR A N 1
ATOM 725 C CA . THR A 1 99 ? 29.738 7.067 -32.494 1.00 97.94 99 THR A CA 1
ATOM 726 C C . THR A 1 99 ? 31.254 7.005 -32.649 1.00 97.94 99 THR A C 1
ATOM 728 O O . THR A 1 99 ? 31.733 6.192 -33.432 1.00 97.94 99 THR A O 1
ATOM 731 N N . PHE A 1 100 ? 32.008 7.770 -31.858 1.00 98.38 100 PHE A N 1
ATOM 732 C CA . PHE A 1 100 ? 33.467 7.712 -31.808 1.00 98.38 100 PHE A CA 1
ATOM 733 C C . PHE A 1 100 ? 33.973 6.336 -31.368 1.00 98.38 100 PHE A C 1
ATOM 735 O O . PHE A 1 100 ? 34.816 5.755 -32.041 1.00 98.38 100 PHE A O 1
ATOM 742 N N . ALA A 1 101 ? 33.412 5.755 -30.305 1.00 97.81 101 ALA A N 1
ATOM 743 C CA . ALA A 1 101 ? 33.779 4.412 -29.863 1.00 97.81 101 ALA A CA 1
ATOM 744 C C . ALA A 1 101 ? 33.594 3.374 -30.982 1.00 97.81 101 ALA A C 1
ATOM 746 O O . ALA A 1 101 ? 34.425 2.485 -31.136 1.00 97.81 101 ALA A O 1
ATOM 747 N N . SER A 1 102 ? 32.558 3.529 -31.812 1.00 96.75 102 SER A N 1
ATOM 748 C CA . SER A 1 102 ? 32.288 2.645 -32.954 1.00 96.75 102 SER A CA 1
ATOM 749 C C . SER A 1 102 ? 33.322 2.752 -34.088 1.00 96.75 102 SER A C 1
ATOM 751 O O . SER A 1 102 ? 33.368 1.863 -34.940 1.00 96.75 102 SER A O 1
ATOM 753 N N . THR A 1 103 ? 34.133 3.818 -34.142 1.00 96.69 103 THR A N 1
ATOM 754 C CA . THR A 1 103 ? 35.190 3.990 -35.159 1.00 96.69 103 THR A CA 1
ATOM 755 C C . THR A 1 103 ? 36.551 3.460 -34.711 1.00 96.69 103 THR A C 1
ATOM 757 O O . THR A 1 103 ? 37.438 3.274 -35.546 1.00 96.69 103 THR A O 1
ATOM 760 N N . LEU A 1 104 ? 36.726 3.182 -33.416 1.00 95.88 104 LEU A N 1
ATOM 761 C CA . LEU A 1 104 ? 37.969 2.647 -32.872 1.00 95.88 104 LEU A CA 1
ATOM 762 C C . LEU A 1 104 ? 38.186 1.210 -33.358 1.00 95.88 104 LEU A C 1
ATOM 764 O O . LEU A 1 104 ? 37.337 0.339 -33.181 1.00 95.88 104 LEU A O 1
ATOM 768 N N . SER A 1 105 ? 39.359 0.932 -33.930 1.00 93.06 105 SER A N 1
ATOM 769 C CA . SER A 1 105 ? 39.693 -0.391 -34.480 1.00 93.06 105 SER A CA 1
ATOM 770 C C . SER A 1 105 ? 39.666 -1.510 -33.434 1.00 93.06 105 SER A C 1
ATOM 772 O O . SER A 1 105 ? 39.338 -2.648 -33.770 1.00 93.06 105 SER A O 1
ATOM 774 N N . VAL A 1 106 ? 39.976 -1.173 -32.177 1.00 94.25 106 VAL A N 1
ATOM 775 C CA . VAL A 1 106 ? 39.968 -2.088 -31.028 1.00 94.25 106 VAL A CA 1
ATOM 776 C C . VAL A 1 106 ? 38.558 -2.379 -30.501 1.00 94.25 106 VAL A C 1
ATOM 778 O O . VAL A 1 106 ? 38.391 -3.319 -29.735 1.00 94.25 106 VAL A O 1
ATOM 781 N N . VAL A 1 107 ? 37.532 -1.624 -30.901 1.00 96.44 107 VAL A N 1
ATOM 782 C CA . VAL A 1 107 ? 36.158 -1.768 -30.395 1.00 96.44 107 VAL A CA 1
ATOM 783 C C . VAL A 1 107 ? 35.285 -2.546 -31.381 1.00 96.44 107 VAL A C 1
ATOM 785 O O . VAL A 1 107 ? 35.320 -2.339 -32.597 1.00 96.44 107 VAL A O 1
ATOM 788 N N . ASP A 1 108 ? 34.473 -3.457 -30.849 1.00 95.56 108 ASP A N 1
ATOM 789 C CA . ASP A 1 108 ? 33.357 -4.069 -31.565 1.00 95.56 108 ASP A CA 1
ATOM 790 C C . ASP A 1 108 ? 32.146 -3.117 -31.516 1.00 95.56 108 ASP A C 1
ATOM 792 O O . ASP A 1 108 ? 31.567 -2.930 -30.440 1.00 95.56 108 ASP A O 1
ATOM 796 N N . PRO A 1 109 ? 31.745 -2.495 -32.645 1.00 95.31 109 PRO A N 1
ATOM 797 C CA . PRO A 1 109 ? 30.656 -1.518 -32.660 1.00 95.31 109 PRO A CA 1
ATOM 798 C C . PRO A 1 109 ? 29.295 -2.122 -32.281 1.00 95.31 109 PRO A C 1
ATOM 800 O O . PRO A 1 109 ? 28.393 -1.385 -31.887 1.00 95.31 109 PRO A O 1
ATOM 803 N N . ASP A 1 110 ? 29.144 -3.450 -32.344 1.00 95.50 110 ASP A N 1
ATOM 804 C CA . ASP A 1 110 ? 27.927 -4.148 -31.926 1.00 95.50 110 ASP A CA 1
ATOM 805 C C . ASP A 1 110 ? 27.910 -4.488 -30.425 1.00 95.50 110 ASP A C 1
ATOM 807 O O . ASP A 1 110 ? 26.932 -5.063 -29.940 1.00 95.50 110 ASP A O 1
ATOM 811 N N . ARG A 1 111 ? 28.962 -4.131 -29.671 1.00 95.00 111 ARG A N 1
ATOM 812 C CA . ARG A 1 111 ? 29.126 -4.420 -28.235 1.00 95.00 111 ARG A CA 1
ATOM 813 C C . ARG A 1 111 ? 29.544 -3.176 -27.451 1.00 95.00 111 ARG A C 1
ATOM 815 O O . ARG A 1 111 ? 30.628 -3.123 -26.872 1.00 95.00 111 ARG A O 1
ATOM 822 N N . ILE A 1 112 ? 28.663 -2.178 -27.420 1.00 97.69 112 ILE A N 1
ATOM 823 C CA . ILE A 1 112 ? 28.859 -0.943 -26.649 1.00 97.69 112 ILE A CA 1
ATOM 824 C C . ILE A 1 112 ? 27.943 -0.943 -25.424 1.00 97.69 112 ILE A C 1
ATOM 826 O O . ILE A 1 112 ? 26.734 -1.150 -25.537 1.00 97.69 112 ILE A O 1
ATOM 830 N N . ALA A 1 113 ? 28.513 -0.686 -24.253 1.00 97.38 113 ALA A N 1
ATOM 831 C CA . ALA A 1 113 ? 27.817 -0.513 -22.989 1.00 97.38 113 ALA A CA 1
ATOM 832 C C . ALA A 1 113 ? 28.035 0.902 -22.443 1.00 97.38 113 ALA A C 1
ATOM 834 O O . ALA A 1 113 ? 29.055 1.538 -22.711 1.00 97.38 113 ALA A O 1
ATOM 835 N N . LEU A 1 114 ? 27.081 1.387 -21.655 1.00 98.12 114 LEU A N 1
ATOM 836 C CA . LEU A 1 114 ? 27.186 2.669 -20.963 1.00 98.12 114 LEU A CA 1
ATOM 837 C C . LEU A 1 114 ? 27.308 2.449 -19.461 1.00 98.12 114 LEU A C 1
ATOM 839 O O . LEU A 1 114 ? 26.584 1.631 -18.893 1.00 98.12 114 LEU A O 1
ATOM 843 N N . TRP A 1 115 ? 28.183 3.219 -18.824 1.00 97.38 115 TRP A N 1
ATOM 844 C CA . TRP A 1 115 ? 28.272 3.346 -17.379 1.00 97.38 115 TRP A CA 1
ATOM 845 C C . TRP A 1 115 ? 28.077 4.818 -16.996 1.00 97.38 115 TRP A C 1
ATOM 847 O O . TRP A 1 115 ? 28.902 5.672 -17.320 1.00 97.38 115 TRP A O 1
ATOM 857 N N . GLY A 1 116 ? 26.962 5.128 -16.338 1.00 96.25 116 GLY A N 1
ATOM 858 C CA . GLY A 1 116 ? 26.594 6.495 -15.973 1.00 96.25 116 GLY A CA 1
ATOM 859 C C . GLY A 1 116 ? 26.549 6.695 -14.464 1.00 96.25 116 GLY A C 1
ATOM 860 O O . GLY A 1 116 ? 25.781 6.023 -13.774 1.00 96.25 116 GLY A O 1
ATOM 861 N N . TYR A 1 117 ? 27.316 7.657 -13.954 1.00 95.62 117 TYR A N 1
ATOM 862 C CA . TYR A 1 117 ? 27.285 8.032 -12.541 1.00 95.62 117 TYR A CA 1
ATOM 863 C C . TYR A 1 117 ? 26.470 9.300 -12.305 1.00 95.62 117 TYR A C 1
ATOM 865 O O . TYR A 1 117 ? 26.624 10.295 -13.020 1.00 95.62 117 TYR A O 1
ATOM 873 N N . SER A 1 118 ? 25.644 9.291 -11.258 1.00 94.25 118 SER A N 1
ATOM 874 C CA . SER A 1 118 ? 24.918 10.468 -10.793 1.00 94.25 118 SER A CA 1
ATOM 875 C C . SER A 1 118 ? 24.091 11.093 -11.925 1.00 94.25 118 SER A C 1
ATOM 877 O O . SER A 1 118 ? 23.247 10.434 -12.540 1.00 94.25 118 SER A O 1
ATOM 879 N N . TYR A 1 119 ? 24.354 12.351 -12.262 1.00 93.06 119 TYR A N 1
ATOM 880 C CA . TYR A 1 119 ? 23.695 13.073 -13.346 1.00 93.06 119 TYR A CA 1
ATOM 881 C C . TYR A 1 119 ? 23.787 12.369 -14.711 1.00 93.06 119 TYR A C 1
ATOM 883 O O . TYR A 1 119 ? 22.790 12.249 -15.426 1.00 93.06 119 TYR A O 1
ATOM 891 N N . ALA A 1 120 ? 24.940 11.772 -15.023 1.00 95.25 120 ALA A N 1
ATOM 892 C CA . ALA A 1 120 ? 25.122 11.003 -16.249 1.00 95.25 120 ALA A CA 1
ATOM 893 C C . ALA A 1 120 ? 24.402 9.647 -16.234 1.00 95.25 120 ALA A C 1
ATOM 895 O O . ALA A 1 120 ? 24.173 9.070 -17.297 1.00 95.25 120 ALA A O 1
ATOM 896 N N . GLY A 1 121 ? 23.987 9.146 -15.066 1.00 93.88 121 GLY A N 1
ATOM 897 C CA . GLY A 1 121 ? 23.089 7.996 -14.973 1.00 93.88 121 GLY A CA 1
ATOM 898 C C . GLY A 1 121 ? 21.742 8.283 -15.644 1.00 93.88 121 GLY A C 1
ATOM 899 O O . GLY A 1 121 ? 21.267 7.486 -16.452 1.00 93.88 121 GLY A O 1
ATOM 900 N N . GLY A 1 122 ? 21.178 9.473 -15.410 1.00 92.19 122 GLY A N 1
ATOM 901 C CA . GLY A 1 122 ? 19.980 9.940 -16.112 1.00 92.19 122 GLY A CA 1
ATOM 902 C C . GLY A 1 122 ? 20.198 10.090 -17.618 1.00 92.19 122 GLY A C 1
ATOM 903 O O . GLY A 1 122 ? 19.361 9.655 -18.409 1.00 92.19 122 GLY A O 1
ATOM 904 N N . HIS A 1 123 ? 21.338 10.655 -18.024 1.00 94.12 123 HIS A N 1
ATOM 905 C CA . HIS A 1 123 ? 21.673 10.829 -19.443 1.00 94.12 123 HIS A CA 1
ATOM 906 C C . HIS A 1 123 ? 21.810 9.478 -20.150 1.00 94.12 123 HIS A C 1
ATOM 908 O O . HIS A 1 123 ? 21.272 9.287 -21.238 1.00 94.12 123 HIS A O 1
ATOM 914 N N . SER A 1 124 ? 22.457 8.510 -19.500 1.00 95.75 124 SER A N 1
ATOM 915 C CA . SER A 1 124 ? 22.664 7.166 -20.042 1.00 95.75 124 SER A CA 1
ATOM 916 C C . SER A 1 124 ? 21.346 6.404 -20.207 1.00 95.75 124 SER A C 1
ATOM 918 O O . SER A 1 124 ? 21.157 5.733 -21.219 1.00 95.75 124 SER A O 1
ATOM 920 N N . ILE A 1 125 ? 20.394 6.570 -19.278 1.00 94.38 125 ILE A N 1
ATOM 921 C CA . ILE A 1 125 ? 19.020 6.053 -19.420 1.00 94.38 125 ILE A CA 1
ATOM 922 C C . ILE A 1 125 ? 18.334 6.663 -20.649 1.00 94.38 125 ILE A C 1
ATOM 924 O O . ILE A 1 125 ? 17.744 5.941 -21.453 1.00 94.38 125 ILE A O 1
ATOM 928 N N . GLN A 1 126 ? 18.416 7.985 -20.822 1.00 92.62 126 GLN A N 1
ATOM 929 C CA . GLN A 1 126 ? 17.795 8.673 -21.957 1.00 92.62 126 GLN A CA 1
ATOM 930 C C . GLN A 1 126 ? 18.416 8.260 -23.301 1.00 92.62 126 GLN A C 1
ATOM 932 O O . GLN A 1 126 ? 17.692 8.058 -24.281 1.00 92.62 126 GLN A O 1
ATOM 937 N N . VAL A 1 127 ? 19.741 8.104 -23.356 1.00 95.25 127 VAL A N 1
ATOM 938 C CA . VAL A 1 127 ? 20.444 7.635 -24.555 1.00 95.25 127 VAL A CA 1
ATOM 939 C C . VAL A 1 127 ? 20.074 6.188 -24.864 1.00 95.25 127 VAL A C 1
ATOM 941 O O . VAL A 1 127 ? 19.641 5.917 -25.980 1.00 95.25 127 VAL A O 1
ATOM 944 N N . ALA A 1 128 ? 20.144 5.273 -23.893 1.00 94.69 128 ALA A N 1
ATOM 945 C CA . ALA A 1 128 ? 19.819 3.859 -24.106 1.00 94.69 128 ALA A CA 1
ATOM 946 C C . ALA A 1 128 ? 18.372 3.639 -24.580 1.00 94.69 128 ALA A C 1
ATOM 948 O O . ALA A 1 128 ? 18.111 2.729 -25.362 1.00 94.69 128 ALA A O 1
ATOM 949 N N . ALA A 1 129 ? 17.440 4.504 -24.167 1.00 92.19 129 ALA A N 1
ATOM 950 C CA . ALA A 1 129 ? 16.050 4.451 -24.611 1.00 92.19 129 ALA A CA 1
ATOM 951 C C . ALA A 1 129 ? 15.842 4.807 -26.097 1.00 92.19 129 ALA A C 1
ATOM 953 O O . ALA A 1 129 ? 14.800 4.485 -26.665 1.00 92.19 129 ALA A O 1
ATOM 954 N N . SER A 1 130 ? 16.795 5.497 -26.733 1.00 90.19 130 SER A N 1
ATOM 955 C CA . SER A 1 130 ? 16.673 5.969 -28.123 1.00 90.19 130 SER A CA 1
ATOM 956 C C . SER A 1 130 ? 17.788 5.486 -29.055 1.00 90.19 130 SER A C 1
ATOM 958 O O . SER A 1 130 ? 17.619 5.520 -30.274 1.00 90.19 130 SER A O 1
ATOM 960 N N . ASP A 1 131 ? 18.902 4.993 -28.514 1.00 94.50 131 ASP A N 1
ATOM 961 C CA . ASP A 1 131 ? 20.078 4.557 -29.261 1.00 94.50 131 ASP A CA 1
ATOM 962 C C . ASP A 1 131 ? 20.354 3.062 -29.043 1.00 94.50 131 ASP A C 1
ATOM 964 O O . ASP A 1 131 ? 21.020 2.644 -28.098 1.00 94.50 131 ASP A O 1
ATOM 968 N N . GLN A 1 132 ? 19.843 2.238 -29.960 1.00 91.56 132 GLN A N 1
ATOM 969 C CA . GLN A 1 132 ? 19.894 0.771 -29.878 1.00 91.56 132 GLN A CA 1
ATOM 970 C C . GLN A 1 132 ? 21.300 0.174 -30.094 1.00 91.56 132 GLN A C 1
ATOM 972 O O . GLN A 1 132 ? 21.472 -1.051 -30.062 1.00 91.56 132 GLN A O 1
ATOM 977 N N . ARG A 1 133 ? 22.320 1.013 -30.333 1.00 96.06 133 ARG A N 1
ATOM 978 C CA . ARG A 1 133 ? 23.731 0.594 -30.297 1.00 96.06 133 ARG A CA 1
ATOM 979 C C . ARG A 1 133 ? 24.161 0.230 -28.877 1.00 96.06 133 ARG A C 1
ATOM 981 O O . ARG A 1 133 ? 25.008 -0.642 -28.717 1.00 96.06 133 ARG A O 1
ATOM 988 N N . VAL A 1 134 ? 23.538 0.833 -27.862 1.00 96.88 134 VAL A N 1
ATOM 989 C CA . VAL A 1 134 ? 23.767 0.491 -26.455 1.00 96.88 134 VAL A CA 1
ATOM 990 C C . VAL A 1 134 ? 23.192 -0.894 -26.173 1.00 96.88 134 VAL A C 1
ATOM 992 O O . VAL A 1 134 ? 21.986 -1.108 -26.271 1.00 96.88 134 VAL A O 1
ATOM 995 N N . LYS A 1 135 ? 24.057 -1.846 -25.825 1.00 95.81 135 LYS A N 1
ATOM 996 C CA . LYS A 1 135 ? 23.694 -3.244 -25.548 1.00 95.81 135 LYS A CA 1
ATOM 997 C C . LYS A 1 135 ? 23.598 -3.577 -24.071 1.00 95.81 135 LYS A C 1
ATOM 999 O O . LYS A 1 135 ? 23.064 -4.625 -23.734 1.00 95.81 135 LYS A O 1
ATOM 1004 N N . CYS A 1 136 ? 24.123 -2.720 -23.206 1.00 94.50 136 CYS A N 1
ATOM 1005 C CA . CYS A 1 136 ? 24.064 -2.875 -21.760 1.00 94.50 136 CYS A CA 1
ATOM 1006 C C . CYS A 1 136 ? 24.189 -1.499 -21.106 1.00 94.50 136 CYS A C 1
ATOM 1008 O O . CYS A 1 136 ? 24.944 -0.648 -21.584 1.00 94.50 136 CYS A O 1
ATOM 1010 N N . LEU A 1 137 ? 23.448 -1.279 -20.026 1.00 94.56 137 LEU A N 1
ATOM 1011 C CA . LEU A 1 137 ? 23.458 -0.036 -19.274 1.00 94.56 137 LEU A CA 1
ATOM 1012 C C . LEU A 1 137 ? 23.728 -0.322 -17.794 1.00 94.56 137 LEU A C 1
ATOM 1014 O O . LEU A 1 137 ? 23.019 -1.098 -17.163 1.00 94.56 137 LEU A O 1
ATOM 1018 N N . ILE A 1 138 ? 24.723 0.345 -17.223 1.00 94.75 138 ILE A N 1
ATOM 1019 C CA . ILE A 1 138 ? 25.003 0.344 -15.788 1.00 94.75 138 ILE A CA 1
ATOM 1020 C C . ILE A 1 138 ? 24.860 1.782 -15.306 1.00 94.75 138 ILE A C 1
ATOM 1022 O O . ILE A 1 138 ? 25.483 2.690 -15.851 1.00 94.75 138 ILE A O 1
ATOM 1026 N N . VAL A 1 139 ? 24.028 2.015 -14.298 1.00 94.56 139 VAL A N 1
ATOM 1027 C CA . VAL A 1 139 ? 23.838 3.356 -13.736 1.00 94.56 139 VAL A CA 1
ATOM 1028 C C . VAL A 1 139 ? 23.939 3.321 -12.227 1.00 94.56 139 VAL A C 1
ATOM 1030 O O . VAL A 1 139 ? 23.266 2.528 -11.577 1.00 94.56 139 VAL A O 1
ATOM 1033 N N . HIS A 1 140 ? 24.772 4.185 -11.661 1.00 93.50 140 HIS A N 1
ATOM 1034 C CA . HIS A 1 140 ? 24.994 4.273 -10.221 1.00 93.50 140 HIS A CA 1
ATOM 1035 C C . HIS A 1 140 ? 24.552 5.641 -9.705 1.00 93.50 140 HIS A C 1
ATOM 1037 O O . HIS A 1 140 ? 24.948 6.669 -10.258 1.00 93.50 140 HIS A O 1
ATOM 1043 N N . ALA A 1 141 ? 23.728 5.633 -8.655 1.00 91.56 141 ALA A N 1
ATOM 1044 C CA . ALA A 1 141 ? 23.120 6.818 -8.049 1.00 91.56 141 ALA A CA 1
ATOM 1045 C C . ALA A 1 141 ? 22.443 7.777 -9.064 1.00 91.56 141 ALA A C 1
ATOM 1047 O O . ALA A 1 141 ? 22.658 8.985 -8.992 1.00 91.56 141 ALA A O 1
ATOM 1048 N N . PRO A 1 142 ? 21.672 7.284 -10.058 1.00 92.81 142 PRO A N 1
ATOM 1049 C CA . PRO A 1 142 ? 21.238 8.105 -11.185 1.00 92.81 142 PRO A CA 1
ATOM 1050 C C . PRO A 1 142 ? 20.303 9.251 -10.768 1.00 92.81 142 PRO A C 1
ATOM 1052 O O . PRO A 1 142 ? 19.279 9.029 -10.127 1.00 92.81 142 PRO A O 1
ATOM 1055 N N . CYS A 1 143 ? 20.582 10.465 -11.246 1.00 90.00 143 CYS A N 1
ATOM 1056 C CA . CYS A 1 143 ? 19.630 11.576 -11.179 1.00 90.00 143 CYS A CA 1
ATOM 1057 C C . CYS A 1 143 ? 18.722 11.552 -12.420 1.00 90.00 143 CYS A C 1
ATOM 1059 O O . CYS A 1 143 ? 19.178 11.788 -13.539 1.00 90.00 143 CYS A O 1
ATOM 1061 N N . ILE A 1 144 ? 17.443 11.221 -12.225 1.00 87.56 144 ILE A N 1
ATOM 1062 C CA . ILE A 1 144 ? 16.461 11.005 -13.306 1.00 87.56 144 ILE A CA 1
ATOM 1063 C C . ILE A 1 144 ? 15.457 12.164 -13.393 1.00 87.56 144 ILE A C 1
ATOM 1065 O O . ILE A 1 144 ? 15.065 12.553 -14.493 1.00 87.56 144 ILE A O 1
ATOM 1069 N N . ASP A 1 145 ? 15.074 12.728 -12.245 1.00 88.12 145 ASP A N 1
ATOM 1070 C CA . ASP A 1 145 ? 14.115 13.827 -12.121 1.00 88.12 145 ASP A CA 1
ATOM 1071 C C . ASP A 1 145 ? 14.732 14.951 -11.278 1.00 88.12 145 ASP A C 1
ATOM 1073 O O . ASP A 1 145 ? 14.742 14.910 -10.048 1.00 88.12 145 ASP A O 1
ATOM 1077 N N . GLY A 1 146 ? 15.297 15.948 -11.952 1.00 85.75 146 GLY A N 1
ATOM 1078 C CA . GLY A 1 146 ? 15.896 17.115 -11.316 1.00 85.75 146 GLY A CA 1
ATOM 1079 C C . GLY A 1 146 ? 14.868 18.054 -10.683 1.00 85.75 146 GLY A C 1
ATOM 1080 O O . GLY A 1 146 ? 15.207 18.759 -9.734 1.00 85.75 146 GLY A O 1
ATOM 1081 N N . VAL A 1 147 ? 13.607 18.030 -11.135 1.00 85.06 147 VAL A N 1
ATOM 1082 C CA . VAL A 1 147 ? 12.524 18.831 -10.542 1.00 85.06 147 VAL A CA 1
ATOM 1083 C C . VAL A 1 147 ? 12.213 18.313 -9.141 1.00 85.06 147 VAL A C 1
ATOM 1085 O O . VAL A 1 147 ? 12.157 19.094 -8.189 1.00 85.06 147 VAL A O 1
ATOM 1088 N N . GLU A 1 148 ? 12.038 17.000 -8.984 1.00 85.81 148 GLU A N 1
ATOM 1089 C CA . GLU A 1 148 ? 11.772 16.408 -7.670 1.00 85.81 148 GLU A CA 1
ATOM 1090 C C . GLU A 1 148 ? 12.966 16.566 -6.720 1.00 85.81 148 GLU A C 1
ATOM 1092 O O . GLU A 1 148 ? 12.768 16.961 -5.569 1.00 85.81 148 GLU A O 1
ATOM 1097 N N . THR A 1 149 ? 14.195 16.361 -7.209 1.00 84.50 149 THR A N 1
ATOM 1098 C CA . THR A 1 149 ? 15.425 16.572 -6.424 1.00 84.50 149 THR A CA 1
ATOM 1099 C C . THR A 1 149 ? 15.460 17.968 -5.799 1.00 84.50 149 THR A C 1
ATOM 1101 O O . THR A 1 149 ? 15.719 18.120 -4.607 1.00 84.50 149 THR A O 1
ATOM 1104 N N . VAL A 1 150 ? 15.105 19.006 -6.557 1.00 83.44 150 VAL A N 1
ATOM 1105 C CA . VAL A 1 150 ? 15.065 20.392 -6.060 1.00 83.44 150 VAL A CA 1
ATOM 1106 C C . VAL A 1 150 ? 14.042 20.594 -4.964 1.00 83.44 150 VAL A C 1
ATOM 1108 O O . VAL A 1 150 ? 14.317 21.278 -3.980 1.00 83.44 150 VAL A O 1
ATOM 1111 N N . HIS A 1 151 ? 12.855 20.018 -5.134 1.00 81.81 151 HIS A N 1
ATOM 1112 C CA . HIS A 1 151 ? 11.777 20.136 -4.160 1.00 81.81 151 HIS A CA 1
ATOM 1113 C C . HIS A 1 151 ? 12.094 19.444 -2.830 1.00 81.81 151 HIS A C 1
ATOM 1115 O O . HIS A 1 151 ? 11.486 19.797 -1.818 1.00 81.81 151 HIS A O 1
ATOM 1121 N N . ARG A 1 152 ? 13.037 18.498 -2.828 1.00 81.31 152 ARG A N 1
ATOM 1122 C CA . ARG A 1 152 ? 13.518 17.806 -1.628 1.00 81.31 152 ARG A CA 1
ATOM 1123 C C . ARG A 1 152 ? 14.705 18.516 -0.980 1.00 81.31 152 ARG A C 1
ATOM 1125 O O . ARG A 1 152 ? 14.728 18.665 0.236 1.00 81.31 152 ARG A O 1
ATOM 1132 N N . VAL A 1 153 ? 15.642 19.025 -1.781 1.00 77.06 153 VAL A N 1
ATOM 1133 C CA . VAL A 1 153 ? 16.865 19.673 -1.275 1.00 77.06 153 VAL A CA 1
ATOM 1134 C C . VAL A 1 153 ? 16.625 21.125 -0.841 1.00 77.06 153 VAL A C 1
ATOM 1136 O O . VAL A 1 153 ? 17.250 21.600 0.106 1.00 77.06 153 VAL A O 1
ATOM 1139 N N . ILE A 1 154 ? 15.720 21.856 -1.502 1.00 77.12 154 ILE A N 1
ATOM 1140 C CA . ILE A 1 154 ? 15.501 23.286 -1.245 1.00 77.12 154 ILE A CA 1
ATOM 1141 C C . ILE A 1 154 ? 14.160 23.503 -0.531 1.00 77.12 154 ILE A C 1
ATOM 1143 O O . ILE A 1 154 ? 13.105 23.222 -1.110 1.00 77.12 154 ILE A O 1
ATOM 1147 N N . PRO A 1 155 ? 14.152 24.098 0.681 1.00 76.44 155 PRO A N 1
ATOM 1148 C CA . PRO A 1 155 ? 12.919 24.443 1.375 1.00 76.44 155 PRO A CA 1
ATOM 1149 C C . PRO A 1 155 ? 11.978 25.272 0.496 1.00 76.44 155 PRO A C 1
ATOM 1151 O O . PRO A 1 155 ? 12.397 26.229 -0.159 1.00 76.44 155 PRO A O 1
ATOM 1154 N N . ALA A 1 156 ? 10.680 24.957 0.527 1.00 75.88 156 ALA A N 1
ATOM 1155 C CA . ALA A 1 156 ? 9.693 25.553 -0.378 1.00 75.88 156 ALA A CA 1
ATOM 1156 C C . ALA A 1 156 ? 9.684 27.097 -0.370 1.00 75.88 156 ALA A C 1
ATOM 1158 O O . ALA A 1 156 ? 9.479 27.722 -1.412 1.00 75.88 156 ALA A O 1
ATOM 1159 N N . HIS A 1 157 ? 9.958 27.720 0.783 1.00 78.50 157 HIS A N 1
ATOM 1160 C CA . HIS A 1 157 ? 10.016 29.178 0.923 1.00 78.50 157 HIS A CA 1
ATOM 1161 C C . HIS A 1 157 ? 11.226 29.823 0.214 1.00 78.50 157 HIS A C 1
ATOM 1163 O O . HIS A 1 157 ? 11.161 31.001 -0.136 1.00 78.50 157 HIS A O 1
ATOM 1169 N N . ASN A 1 158 ? 12.288 29.062 -0.076 1.00 79.38 158 ASN A N 1
ATOM 1170 C CA . ASN A 1 158 ? 13.485 29.538 -0.780 1.00 79.38 158 ASN A CA 1
ATOM 1171 C C . ASN A 1 158 ? 13.391 29.389 -2.308 1.00 79.38 158 ASN A C 1
ATOM 1173 O O . ASN A 1 158 ? 14.068 30.118 -3.038 1.00 79.38 158 ASN A O 1
ATOM 1177 N N . LEU A 1 159 ? 12.508 28.520 -2.819 1.00 83.06 159 LEU A N 1
ATOM 1178 C CA . LEU A 1 159 ? 12.345 28.281 -4.262 1.00 83.06 159 LEU A CA 1
ATOM 1179 C C . LEU A 1 159 ? 11.967 29.551 -5.037 1.00 83.06 159 LEU A C 1
ATOM 1181 O O . LEU A 1 159 ? 12.440 29.771 -6.152 1.00 83.06 159 LEU A O 1
ATOM 1185 N N . ALA A 1 160 ? 11.126 30.410 -4.456 1.00 85.19 160 ALA A N 1
ATOM 1186 C CA . ALA A 1 160 ? 10.732 31.669 -5.086 1.00 85.19 160 ALA A CA 1
ATOM 1187 C C . ALA A 1 160 ? 11.920 32.632 -5.240 1.00 85.19 160 ALA A C 1
ATOM 1189 O O . ALA A 1 160 ? 12.040 33.298 -6.267 1.00 85.19 160 ALA A O 1
ATOM 1190 N N . THR A 1 161 ? 12.804 32.688 -4.242 1.00 86.62 161 THR A N 1
ATOM 1191 C CA . THR A 1 161 ? 14.025 33.503 -4.278 1.00 86.62 161 THR A CA 1
ATOM 1192 C C . THR A 1 161 ? 14.980 32.994 -5.350 1.00 86.62 161 THR A C 1
ATOM 1194 O O . THR A 1 161 ? 15.447 33.773 -6.178 1.00 86.62 161 THR A O 1
ATOM 1197 N N . LEU A 1 162 ? 15.191 31.680 -5.407 1.00 86.19 162 LEU A N 1
ATOM 1198 C CA . LEU A 1 162 ? 16.047 31.047 -6.406 1.00 86.19 162 LEU A CA 1
ATOM 1199 C C . LEU A 1 162 ? 15.555 31.284 -7.844 1.00 86.19 162 LEU A C 1
ATOM 1201 O O . LEU A 1 162 ? 16.337 31.648 -8.717 1.00 86.19 162 LEU A O 1
ATOM 1205 N N . ARG A 1 163 ? 14.241 31.193 -8.086 1.00 89.00 163 ARG A N 1
ATOM 1206 C CA . ARG A 1 163 ? 13.645 31.512 -9.398 1.00 89.00 163 ARG A CA 1
ATOM 1207 C C . ARG A 1 163 ? 13.881 32.964 -9.821 1.00 89.00 163 ARG A C 1
ATOM 1209 O O . ARG A 1 163 ? 14.099 33.224 -11.002 1.00 89.00 163 ARG A O 1
ATOM 1216 N N . ARG A 1 164 ? 13.866 33.916 -8.879 1.00 91.62 164 ARG A N 1
ATOM 1217 C CA . ARG A 1 164 ? 14.213 35.319 -9.174 1.00 91.62 164 ARG A CA 1
ATOM 1218 C C . ARG A 1 164 ? 15.692 35.473 -9.518 1.00 91.62 164 ARG A C 1
ATOM 1220 O O . ARG A 1 164 ? 16.002 36.248 -10.417 1.00 91.62 164 ARG A O 1
ATOM 1227 N N . LEU A 1 165 ? 16.578 34.732 -8.847 1.00 91.56 165 LEU A N 1
ATOM 1228 C CA . LEU A 1 165 ? 18.008 34.718 -9.173 1.00 91.56 165 LEU A CA 1
ATOM 1229 C C . LEU A 1 165 ? 18.249 34.203 -10.598 1.00 91.56 165 LEU A C 1
ATOM 1231 O O . LEU A 1 165 ? 18.976 34.849 -11.344 1.00 91.56 165 LEU A O 1
ATOM 1235 N N . PHE A 1 166 ? 17.578 33.126 -11.019 1.00 93.75 166 PHE A N 1
ATOM 1236 C CA . PHE A 1 166 ? 17.657 32.642 -12.406 1.00 93.75 166 PHE A CA 1
ATOM 1237 C C . PHE A 1 166 ? 17.134 33.665 -13.422 1.00 93.75 166 PHE A C 1
ATOM 1239 O O . PHE A 1 166 ? 17.768 33.908 -14.447 1.00 93.75 166 PHE A O 1
ATOM 1246 N N . ALA A 1 167 ? 16.005 34.317 -13.131 1.00 93.94 167 ALA A N 1
ATOM 1247 C CA . ALA A 1 167 ? 15.458 35.352 -14.007 1.00 93.94 167 ALA A CA 1
ATOM 1248 C C . ALA A 1 167 ? 16.406 36.558 -14.150 1.00 93.94 167 ALA A C 1
ATOM 1250 O O . ALA A 1 167 ? 16.583 37.073 -15.255 1.00 93.94 167 ALA A O 1
ATOM 1251 N N . ALA A 1 168 ? 17.040 36.988 -13.056 1.00 95.00 168 ALA A N 1
ATOM 1252 C CA . ALA A 1 168 ? 18.041 38.051 -13.080 1.00 95.00 168 ALA A CA 1
ATOM 1253 C C . ALA A 1 168 ? 19.298 37.633 -13.863 1.00 95.00 168 ALA A C 1
ATOM 1255 O O . ALA A 1 168 ? 19.762 38.387 -14.717 1.00 95.00 168 ALA A O 1
ATOM 1256 N N . ASP A 1 169 ? 19.794 36.411 -13.650 1.00 95.56 169 ASP A N 1
ATOM 1257 C CA . ASP A 1 169 ? 20.937 35.855 -14.383 1.00 95.56 169 ASP A CA 1
ATOM 1258 C C . ASP A 1 169 ? 20.688 35.799 -15.900 1.00 95.56 169 ASP A C 1
ATOM 1260 O O . ASP A 1 169 ? 21.553 36.180 -16.690 1.00 95.56 169 ASP A O 1
ATOM 1264 N N . ARG A 1 170 ? 19.478 35.415 -16.331 1.00 94.50 170 ARG A N 1
ATOM 1265 C CA . ARG A 1 170 ? 19.084 35.453 -17.752 1.00 94.50 170 ARG A CA 1
ATOM 1266 C C . ARG A 1 170 ? 19.194 36.855 -18.353 1.00 94.50 170 ARG A C 1
ATOM 1268 O O . ARG A 1 170 ? 19.665 36.996 -19.481 1.00 94.50 170 ARG A O 1
ATOM 1275 N N . ILE A 1 171 ? 18.765 37.885 -17.620 1.00 94.19 171 ILE A N 1
ATOM 1276 C CA . ILE A 1 171 ? 18.855 39.283 -18.067 1.00 94.19 171 ILE A CA 1
ATOM 1277 C C . ILE A 1 171 ? 20.321 39.708 -18.188 1.00 94.19 171 ILE A C 1
ATOM 1279 O O . ILE A 1 171 ? 20.691 40.326 -19.187 1.00 94.19 171 ILE A O 1
ATOM 1283 N N . ASN A 1 172 ? 21.152 39.357 -17.208 1.00 92.50 172 ASN A N 1
ATOM 1284 C CA . ASN A 1 172 ? 22.576 39.692 -17.202 1.00 92.50 172 ASN A CA 1
ATOM 1285 C C . ASN A 1 172 ? 23.302 39.046 -18.390 1.00 92.50 172 ASN A C 1
ATOM 1287 O O . ASN A 1 172 ? 23.995 39.735 -19.139 1.00 92.50 172 ASN A O 1
ATOM 1291 N N . ARG A 1 173 ? 23.038 37.764 -18.665 1.00 91.31 173 ARG A N 1
ATOM 1292 C CA . ARG A 1 173 ? 23.607 37.068 -19.830 1.00 91.31 173 ARG A CA 1
ATOM 1293 C C . ARG A 1 173 ? 23.221 37.708 -21.163 1.00 91.31 173 ARG A C 1
ATOM 1295 O O . ARG A 1 173 ? 24.074 37.844 -22.033 1.00 91.31 173 ARG A O 1
ATOM 1302 N N . ILE A 1 174 ? 21.970 38.149 -21.330 1.00 91.44 174 ILE A N 1
ATOM 1303 C CA . ILE A 1 174 ? 21.539 38.853 -22.556 1.00 91.44 174 ILE A CA 1
ATOM 1304 C C . ILE A 1 174 ? 22.271 40.190 -22.733 1.00 91.44 174 ILE A C 1
ATOM 1306 O O . ILE A 1 174 ? 22.541 40.596 -23.862 1.00 91.44 174 ILE A O 1
ATOM 1310 N N . LYS A 1 175 ? 22.622 40.866 -21.636 1.00 93.38 175 LYS A N 1
ATOM 1311 C CA . LYS A 1 175 ? 23.416 42.104 -21.666 1.00 93.38 175 LYS A CA 1
ATOM 1312 C C . LYS A 1 175 ? 24.906 41.867 -21.940 1.00 93.38 175 LYS A C 1
ATOM 1314 O O . LYS A 1 175 ? 25.649 42.837 -22.051 1.00 93.38 175 LYS A O 1
ATOM 1319 N N . GLY A 1 176 ? 25.344 40.611 -22.051 1.00 89.69 176 GLY A N 1
ATOM 1320 C CA . GLY A 1 176 ? 26.754 40.249 -22.191 1.00 89.69 176 GLY A CA 1
ATOM 1321 C C . GLY A 1 176 ? 27.538 40.312 -20.878 1.00 89.69 176 GLY A C 1
ATOM 1322 O O . GLY A 1 176 ? 28.767 40.300 -20.907 1.00 89.69 176 GLY A O 1
ATOM 1323 N N . GLU A 1 177 ? 26.857 40.389 -19.731 1.00 92.81 177 GLU A N 1
ATOM 1324 C CA . GLU A 1 177 ? 27.512 40.277 -18.428 1.00 92.81 177 GLU A CA 1
ATOM 1325 C C . GLU A 1 177 ? 27.908 38.813 -18.152 1.00 92.81 177 GLU A C 1
ATOM 1327 O O . GLU A 1 177 ? 27.253 37.888 -18.651 1.00 92.81 177 GLU A O 1
ATOM 1332 N N . PRO A 1 178 ? 28.963 38.572 -17.350 1.00 89.44 178 PRO A N 1
ATOM 1333 C CA . PRO A 1 178 ? 29.329 37.222 -16.944 1.00 89.44 178 PRO A CA 1
ATOM 1334 C C . PRO A 1 178 ? 28.161 36.510 -16.242 1.00 89.44 178 PRO A C 1
ATOM 1336 O O . PRO A 1 178 ? 27.450 37.142 -15.455 1.00 89.44 178 PRO A O 1
ATOM 1339 N N . PRO A 1 179 ? 27.968 35.200 -16.477 1.00 91.75 179 PRO A N 1
ATOM 1340 C CA . PRO A 1 179 ? 26.946 34.439 -15.775 1.00 91.75 179 PRO A CA 1
ATOM 1341 C C . PRO A 1 179 ? 27.224 34.433 -14.274 1.00 91.75 179 PRO A C 1
ATOM 1343 O O . PRO A 1 179 ? 28.374 34.313 -13.838 1.00 91.75 179 PRO A O 1
ATOM 1346 N N . GLY A 1 180 ? 26.162 34.524 -13.479 1.00 93.69 180 GLY A N 1
ATOM 1347 C CA . GLY A 1 180 ? 26.253 34.331 -12.044 1.00 93.69 180 GLY A CA 1
ATOM 1348 C C . GLY A 1 180 ? 26.697 32.906 -11.732 1.00 93.69 180 GLY A C 1
ATOM 1349 O O . GLY A 1 180 ? 26.345 31.954 -12.433 1.00 93.69 180 GLY A O 1
ATOM 1350 N N . THR A 1 181 ? 27.474 32.750 -10.666 1.00 94.75 181 THR A N 1
ATOM 1351 C CA . THR A 1 181 ? 27.984 31.448 -10.231 1.00 94.75 181 THR A CA 1
ATOM 1352 C C . THR A 1 181 ? 27.823 31.268 -8.734 1.00 94.75 181 THR A C 1
ATOM 1354 O O . THR A 1 181 ? 27.918 32.245 -7.992 1.00 94.75 181 THR A O 1
ATOM 1357 N N . ILE A 1 182 ? 27.673 30.022 -8.294 1.00 93.12 182 ILE A N 1
ATOM 1358 C CA . ILE A 1 182 ? 27.774 29.637 -6.882 1.00 93.12 182 ILE A CA 1
ATOM 1359 C C . ILE A 1 182 ? 28.823 28.525 -6.709 1.00 93.12 182 ILE A C 1
ATOM 1361 O O . ILE A 1 182 ? 29.183 27.876 -7.699 1.00 93.12 182 ILE A O 1
ATOM 1365 N N . PRO A 1 183 ? 29.322 28.287 -5.485 1.00 95.25 183 PRO A N 1
ATOM 1366 C CA . PRO A 1 183 ? 30.143 27.117 -5.194 1.00 95.25 183 PRO A CA 1
ATOM 1367 C C . PRO A 1 183 ? 29.391 25.814 -5.489 1.00 95.25 183 PRO A C 1
ATOM 1369 O O . PRO A 1 183 ? 28.173 25.727 -5.300 1.00 95.25 183 PRO A O 1
ATOM 1372 N N . VAL A 1 184 ? 30.115 24.784 -5.927 1.00 94.69 184 VAL A N 1
ATOM 1373 C CA . VAL A 1 184 ? 29.555 23.428 -6.041 1.00 94.69 184 VAL A CA 1
ATOM 1374 C C . VAL A 1 184 ? 29.296 22.879 -4.644 1.00 94.69 184 VAL A C 1
ATOM 1376 O O . VAL A 1 184 ? 28.202 22.395 -4.375 1.00 94.69 184 VAL A O 1
ATOM 1379 N N . VAL A 1 185 ? 30.277 23.022 -3.752 1.00 94.38 185 VAL A N 1
ATOM 1380 C CA . VAL A 1 185 ? 30.219 22.611 -2.346 1.00 94.38 185 VAL A CA 1
ATOM 1381 C C . VAL A 1 185 ? 30.728 23.726 -1.438 1.00 94.38 185 VAL A C 1
ATOM 1383 O O . VAL A 1 185 ? 31.492 24.596 -1.865 1.00 94.38 185 VAL A O 1
ATOM 1386 N N . THR A 1 186 ? 30.330 23.681 -0.170 1.00 92.31 186 THR A N 1
ATOM 1387 C CA . THR A 1 186 ? 30.778 24.607 0.875 1.00 92.31 186 THR A CA 1
ATOM 1388 C C . THR A 1 186 ? 31.058 23.839 2.171 1.00 92.31 186 THR A C 1
ATOM 1390 O O . THR A 1 186 ? 30.348 22.868 2.437 1.00 92.31 186 THR A O 1
ATOM 1393 N N . PRO A 1 187 ? 32.071 24.233 2.969 1.00 89.75 187 PRO A N 1
ATOM 1394 C CA . PRO A 1 187 ? 32.272 23.673 4.306 1.00 89.75 187 PRO A CA 1
ATOM 1395 C C . PRO A 1 187 ? 31.182 24.108 5.298 1.00 89.75 187 PRO A C 1
ATOM 1397 O O . PRO A 1 187 ? 30.984 23.447 6.315 1.00 89.75 187 PRO A O 1
ATOM 1400 N N . ASP A 1 188 ? 30.494 25.220 5.024 1.00 85.19 188 ASP A N 1
ATOM 1401 C CA . ASP A 1 188 ? 29.549 25.829 5.957 1.00 85.19 188 ASP A CA 1
ATOM 1402 C C . ASP A 1 188 ? 28.221 25.057 5.986 1.00 85.19 188 ASP A C 1
ATOM 1404 O O . ASP A 1 188 ? 27.501 25.003 4.984 1.00 85.19 188 ASP A O 1
ATOM 1408 N N . GLU A 1 189 ? 27.844 24.510 7.146 1.00 75.31 189 GLU A N 1
ATOM 1409 C CA . GLU A 1 189 ? 26.511 23.927 7.342 1.00 75.31 189 GLU A CA 1
ATOM 1410 C C . GLU A 1 189 ? 25.421 24.981 7.078 1.00 75.31 189 GLU A C 1
ATOM 1412 O O . GLU A 1 189 ? 25.352 26.019 7.737 1.00 75.31 189 GLU A O 1
ATOM 1417 N N . GLY A 1 190 ? 24.560 24.724 6.088 1.00 70.69 190 GLY A N 1
ATOM 1418 C CA . GLY A 1 190 ? 23.533 25.677 5.648 1.00 70.69 190 GLY A CA 1
ATOM 1419 C C . GLY A 1 190 ? 24.045 26.798 4.732 1.00 70.69 190 GLY A C 1
ATOM 1420 O O . GLY A 1 190 ? 23.271 27.685 4.364 1.00 70.69 190 GLY A O 1
ATOM 1421 N N . GLY A 1 191 ? 25.322 26.766 4.337 1.00 78.94 191 GLY A N 1
ATOM 1422 C CA . GLY A 1 191 ? 25.884 27.663 3.333 1.00 78.94 191 GLY A CA 1
ATOM 1423 C C . GLY A 1 191 ? 25.246 27.478 1.951 1.00 78.94 191 GLY A C 1
ATOM 1424 O O . GLY A 1 191 ? 24.650 26.449 1.633 1.00 78.94 191 GLY A O 1
ATOM 1425 N N . THR A 1 192 ? 25.364 28.495 1.094 1.00 83.88 192 THR A N 1
ATOM 1426 C CA . THR A 1 192 ? 24.802 28.443 -0.266 1.00 83.88 192 THR A CA 1
ATOM 1427 C C . THR A 1 192 ? 25.766 27.744 -1.223 1.00 83.88 192 THR A C 1
ATOM 1429 O O . THR A 1 192 ? 26.762 28.331 -1.640 1.00 83.88 192 THR A O 1
ATOM 1432 N N . ALA A 1 193 ? 25.444 26.508 -1.599 1.00 90.38 193 ALA A N 1
ATOM 1433 C CA . ALA A 1 193 ? 26.156 25.724 -2.606 1.00 90.38 193 ALA A CA 1
ATOM 1434 C C . ALA A 1 193 ? 25.177 24.865 -3.420 1.00 90.38 193 ALA A C 1
ATOM 1436 O O . ALA A 1 193 ? 24.043 24.637 -2.996 1.00 90.38 193 ALA A O 1
ATOM 1437 N N . ALA A 1 194 ? 25.609 24.391 -4.589 1.00 89.62 194 ALA A N 1
ATOM 1438 C CA . ALA A 1 194 ? 24.801 23.512 -5.436 1.00 89.62 194 ALA A CA 1
ATOM 1439 C C . ALA A 1 194 ? 24.509 22.156 -4.774 1.00 89.62 194 ALA A C 1
ATOM 1441 O O . ALA A 1 194 ? 23.400 21.639 -4.878 1.00 89.62 194 ALA A O 1
ATOM 1442 N N . LEU A 1 195 ? 25.510 21.604 -4.089 1.00 89.81 195 LEU A N 1
ATOM 1443 C CA . LEU A 1 195 ? 25.485 20.337 -3.372 1.00 89.81 195 LEU A CA 1
ATOM 1444 C C . LEU A 1 195 ? 25.880 20.612 -1.914 1.00 89.81 195 LEU A C 1
ATOM 1446 O O . LEU A 1 195 ? 27.049 20.548 -1.540 1.00 89.81 195 LEU A O 1
ATOM 1450 N N . ALA A 1 196 ? 24.898 21.000 -1.099 1.00 86.19 196 ALA A N 1
ATOM 1451 C CA . ALA A 1 196 ? 25.129 21.541 0.245 1.00 86.19 196 ALA A CA 1
ATOM 1452 C C . ALA A 1 196 ? 25.337 20.481 1.349 1.00 86.19 196 ALA A C 1
ATOM 1454 O O . ALA A 1 196 ? 25.504 20.845 2.511 1.00 86.19 196 ALA A O 1
ATOM 1455 N N . SER A 1 197 ? 25.300 19.180 1.029 1.00 87.38 197 SER A N 1
ATOM 1456 C CA . SER A 1 197 ? 25.494 18.133 2.040 1.00 87.38 197 SER A CA 1
ATOM 1457 C C . SER A 1 197 ? 26.962 18.001 2.457 1.00 87.38 197 SER A C 1
ATOM 1459 O O . SER A 1 197 ? 27.876 18.199 1.653 1.00 87.38 197 SER A O 1
ATOM 1461 N N . GLN A 1 198 ? 27.198 17.601 3.710 1.00 87.94 198 GLN A N 1
ATOM 1462 C CA . GLN A 1 198 ? 28.553 17.343 4.213 1.00 87.94 198 GLN A CA 1
ATOM 1463 C C . GLN A 1 198 ? 29.258 16.225 3.444 1.00 87.94 198 GLN A C 1
ATOM 1465 O O . GLN A 1 198 ? 30.455 16.327 3.184 1.00 87.94 198 GLN A O 1
ATOM 1470 N N . ASP A 1 199 ? 28.513 15.203 3.015 1.00 89.88 199 ASP A N 1
ATOM 1471 C CA . ASP A 1 199 ? 29.030 14.145 2.144 1.00 89.88 199 ASP A CA 1
ATOM 1472 C C . ASP A 1 199 ? 29.568 14.713 0.824 1.00 89.88 199 ASP A C 1
ATOM 1474 O O . ASP A 1 199 ? 30.628 14.300 0.351 1.00 89.88 199 ASP A O 1
ATOM 1478 N N . SER A 1 200 ? 28.864 15.698 0.253 1.00 92.25 200 SER A N 1
ATOM 1479 C CA . SER A 1 200 ? 29.288 16.377 -0.972 1.00 92.25 200 SER A CA 1
ATOM 1480 C C . SER A 1 200 ? 30.585 17.136 -0.750 1.00 92.25 200 SER A C 1
ATOM 1482 O O . SER A 1 200 ? 31.549 16.938 -1.491 1.00 92.25 200 SER A O 1
ATOM 1484 N N . PHE A 1 201 ? 30.652 17.952 0.303 1.00 93.19 201 PHE A N 1
ATOM 1485 C CA . PHE A 1 201 ? 31.876 18.671 0.643 1.00 93.19 201 PHE A CA 1
ATOM 1486 C C . PHE A 1 201 ? 33.054 17.711 0.872 1.00 93.19 201 PHE A C 1
ATOM 1488 O O . PHE A 1 201 ? 34.112 17.891 0.272 1.00 93.19 201 PHE A O 1
ATOM 1495 N N . ALA A 1 202 ? 32.858 16.645 1.652 1.00 92.06 202 ALA A N 1
ATOM 1496 C CA . ALA A 1 202 ? 33.896 15.666 1.972 1.00 92.06 202 ALA A CA 1
ATOM 1497 C C . ALA A 1 202 ? 34.448 14.920 0.743 1.00 92.06 202 ALA A C 1
ATOM 1499 O O . ALA A 1 202 ? 35.616 14.516 0.746 1.00 92.06 202 ALA A O 1
ATOM 1500 N N . PHE A 1 203 ? 33.629 14.716 -0.294 1.00 92.94 203 PHE A N 1
ATOM 1501 C CA . PHE A 1 203 ? 34.069 14.135 -1.561 1.00 92.94 203 PHE A CA 1
ATOM 1502 C C . PHE A 1 203 ? 34.812 15.157 -2.428 1.00 92.94 203 PHE A C 1
ATOM 1504 O O . PHE A 1 203 ? 35.964 14.927 -2.794 1.00 92.94 203 PHE A O 1
ATOM 1511 N N . PHE A 1 204 ? 34.175 16.288 -2.738 1.00 94.12 204 PHE A N 1
ATOM 1512 C CA . PHE A 1 204 ? 34.702 17.269 -3.692 1.00 94.12 204 PHE A CA 1
ATOM 1513 C C . PHE A 1 204 ? 35.940 18.009 -3.174 1.00 94.12 204 PHE A C 1
ATOM 1515 O O . PHE A 1 204 ? 36.844 18.287 -3.957 1.00 94.12 204 PHE A O 1
ATOM 1522 N N . HIS A 1 205 ? 36.033 18.279 -1.867 1.00 92.94 205 HIS A N 1
ATOM 1523 C CA . HIS A 1 205 ? 37.155 19.022 -1.282 1.00 92.94 205 HIS A CA 1
ATOM 1524 C C . HIS A 1 205 ? 38.517 18.341 -1.500 1.00 92.94 205 HIS A C 1
ATOM 1526 O O . HIS A 1 205 ? 39.535 19.020 -1.562 1.00 92.94 205 HIS A O 1
ATOM 1532 N N . ARG A 1 206 ? 38.543 17.014 -1.692 1.00 91.25 206 ARG A N 1
ATOM 1533 C CA . ARG A 1 206 ? 39.771 16.250 -1.988 1.00 91.25 206 ARG A CA 1
ATOM 1534 C C . ARG A 1 206 ? 40.411 16.633 -3.319 1.00 91.25 206 ARG A C 1
ATOM 1536 O O . ARG A 1 206 ? 41.603 16.429 -3.485 1.00 91.25 206 ARG A O 1
ATOM 1543 N N . PHE A 1 207 ? 39.606 17.158 -4.236 1.00 92.62 207 PHE A N 1
ATOM 1544 C CA . PHE A 1 207 ? 40.005 17.541 -5.586 1.00 92.62 207 PHE A CA 1
ATOM 1545 C C . PHE A 1 207 ? 40.046 19.060 -5.750 1.00 92.62 207 PHE A C 1
ATOM 1547 O O . PHE A 1 207 ? 40.174 19.554 -6.868 1.00 92.62 207 PHE A O 1
ATOM 1554 N N . ASP A 1 208 ? 39.879 19.824 -4.669 1.00 90.69 208 ASP A N 1
ATOM 1555 C CA . ASP A 1 208 ? 40.083 21.262 -4.733 1.00 90.69 208 ASP A CA 1
ATOM 1556 C C . ASP A 1 208 ? 41.565 21.536 -5.058 1.00 90.69 208 ASP A C 1
ATOM 1558 O O . ASP A 1 208 ? 42.423 20.920 -4.425 1.00 90.69 208 ASP A O 1
ATOM 1562 N N . PRO A 1 209 ? 41.902 22.452 -5.985 1.00 88.44 209 PRO A N 1
ATOM 1563 C CA . PRO A 1 209 ? 43.293 22.775 -6.322 1.00 88.44 209 PRO A CA 1
ATOM 1564 C C . PRO A 1 209 ? 44.165 23.240 -5.143 1.00 88.44 209 PRO A C 1
ATOM 1566 O O . PRO A 1 209 ? 45.392 23.297 -5.251 1.00 88.44 209 PRO A O 1
ATOM 1569 N N . THR A 1 210 ? 43.549 23.610 -4.017 1.00 88.69 210 THR A N 1
ATOM 1570 C CA . THR A 1 210 ? 44.243 23.905 -2.755 1.00 88.69 210 THR A CA 1
ATOM 1571 C C . THR A 1 210 ? 44.677 22.655 -1.982 1.00 88.69 210 THR A C 1
ATOM 1573 O O . THR A 1 210 ? 45.568 22.755 -1.141 1.00 88.69 210 THR A O 1
ATOM 1576 N N . VAL A 1 211 ? 44.071 21.500 -2.266 1.00 88.56 211 VAL A N 1
ATOM 1577 C CA . VAL A 1 211 ? 44.342 20.189 -1.654 1.00 88.56 211 VAL A CA 1
ATOM 1578 C C . VAL A 1 211 ? 45.102 19.279 -2.622 1.00 88.56 211 VAL A C 1
ATOM 1580 O O . VAL A 1 211 ? 46.087 18.662 -2.226 1.00 88.56 211 VAL A O 1
ATOM 1583 N N . ASP A 1 212 ? 44.675 19.234 -3.884 1.00 88.69 212 ASP A N 1
ATOM 1584 C CA . ASP A 1 212 ? 45.313 18.494 -4.973 1.00 88.69 212 ASP A CA 1
ATOM 1585 C C . ASP A 1 212 ? 45.717 19.466 -6.088 1.00 88.69 212 ASP A C 1
ATOM 1587 O O . ASP A 1 212 ? 44.894 19.884 -6.901 1.00 88.69 212 ASP A O 1
ATOM 1591 N N . HIS A 1 213 ? 46.997 19.843 -6.118 1.00 86.44 213 HIS A N 1
ATOM 1592 C CA . HIS A 1 213 ? 47.528 20.822 -7.070 1.00 86.44 213 HIS A CA 1
ATOM 1593 C C . HIS A 1 213 ? 47.510 20.355 -8.534 1.00 86.44 213 HIS A C 1
ATOM 1595 O O . HIS A 1 213 ? 47.617 21.201 -9.424 1.00 86.44 213 HIS A O 1
ATOM 1601 N N . ASP A 1 214 ? 47.354 19.052 -8.784 1.00 88.12 214 ASP A N 1
ATOM 1602 C CA . ASP A 1 214 ? 47.244 18.487 -10.132 1.00 88.12 214 ASP A CA 1
ATOM 1603 C C . ASP A 1 214 ? 45.781 18.429 -10.613 1.00 88.12 214 ASP A C 1
ATOM 1605 O O . ASP A 1 214 ? 45.509 18.168 -11.789 1.00 88.12 214 ASP A O 1
ATOM 1609 N N . SER A 1 215 ? 44.819 18.720 -9.729 1.00 90.25 215 SER A N 1
ATOM 1610 C CA . SER A 1 215 ? 43.399 18.708 -10.059 1.00 90.25 215 SER A CA 1
ATOM 1611 C C . SER A 1 215 ? 43.010 19.852 -10.995 1.00 90.25 215 SER A C 1
ATOM 1613 O O . SER A 1 215 ? 43.284 21.031 -10.763 1.00 90.25 215 SER A O 1
ATOM 1615 N N . SER A 1 216 ? 42.270 19.498 -12.047 1.00 90.06 216 SER A N 1
ATOM 1616 C CA . SER A 1 216 ? 41.640 20.458 -12.960 1.00 90.06 216 SER A CA 1
ATOM 1617 C C . SER A 1 216 ? 40.228 20.877 -12.528 1.00 90.06 216 SER A C 1
ATOM 1619 O O . SER A 1 216 ? 39.589 21.696 -13.202 1.00 90.06 216 SER A O 1
ATOM 1621 N N . TRP A 1 217 ? 39.716 20.312 -11.430 1.00 94.75 217 TRP A N 1
ATOM 1622 C CA . TRP A 1 217 ? 38.375 20.597 -10.938 1.00 94.75 217 TRP A CA 1
ATOM 1623 C C . TRP A 1 217 ? 38.285 22.009 -10.350 1.00 94.75 217 TRP A C 1
ATOM 1625 O O . TRP A 1 217 ? 39.214 22.524 -9.732 1.00 94.75 217 TRP A O 1
ATOM 1635 N N . VAL A 1 218 ? 37.136 22.655 -10.546 1.00 93.56 218 VAL A N 1
ATOM 1636 C CA . VAL A 1 218 ? 36.892 24.022 -10.081 1.00 93.56 218 VAL A CA 1
ATOM 1637 C C . VAL A 1 218 ? 35.613 24.035 -9.259 1.00 93.56 218 VAL A C 1
ATOM 1639 O O . VAL A 1 218 ? 34.548 23.697 -9.776 1.00 93.56 218 VAL A O 1
ATOM 1642 N N . ASN A 1 219 ? 35.694 24.500 -8.008 1.00 95.31 219 ASN A N 1
ATOM 1643 C CA . ASN A 1 219 ? 34.545 24.640 -7.109 1.00 95.31 219 ASN A CA 1
ATOM 1644 C C . ASN A 1 219 ? 33.636 25.826 -7.494 1.00 95.31 219 ASN A C 1
ATOM 1646 O O . ASN A 1 219 ? 33.464 26.788 -6.743 1.00 95.31 219 ASN A O 1
ATOM 1650 N N . LYS A 1 220 ? 33.080 25.800 -8.706 1.00 95.06 220 LYS A N 1
ATOM 1651 C CA . LYS A 1 220 ? 32.201 26.841 -9.235 1.00 95.06 220 LYS A CA 1
ATOM 1652 C C . LYS A 1 220 ? 31.254 26.270 -10.284 1.00 95.06 220 LYS A C 1
ATOM 1654 O O . LYS A 1 220 ? 31.691 25.583 -11.200 1.00 95.06 220 LYS A O 1
ATOM 1659 N N . VAL A 1 221 ? 29.977 26.633 -10.206 1.00 94.81 221 VAL A N 1
ATOM 1660 C CA . VAL A 1 221 ? 28.957 26.267 -11.198 1.00 94.81 221 VAL A CA 1
ATOM 1661 C C . VAL A 1 221 ? 28.080 27.467 -11.545 1.00 94.81 221 VAL A C 1
ATOM 1663 O O . VAL A 1 221 ? 27.819 28.317 -10.691 1.00 94.81 221 VAL A O 1
ATOM 1666 N N . THR A 1 222 ? 27.650 27.581 -12.806 1.00 95.62 222 THR A N 1
ATOM 1667 C CA . THR A 1 222 ? 26.799 28.701 -13.241 1.00 95.62 222 THR A CA 1
ATOM 1668 C C . THR A 1 222 ? 25.366 28.554 -12.726 1.00 95.62 222 THR A C 1
ATOM 1670 O O . THR A 1 222 ? 24.850 27.448 -12.560 1.00 95.62 222 THR A O 1
ATOM 1673 N N . LEU A 1 223 ? 24.689 29.680 -12.492 1.00 94.19 223 LEU A N 1
ATOM 1674 C CA . LEU A 1 223 ? 23.268 29.695 -12.135 1.00 94.19 223 LEU A CA 1
ATOM 1675 C C . LEU A 1 223 ? 22.410 29.052 -13.228 1.00 94.19 223 LEU A C 1
ATOM 1677 O O . LEU A 1 223 ? 21.427 28.388 -12.914 1.00 94.19 223 LEU A O 1
ATOM 1681 N N . ARG A 1 224 ? 22.815 29.182 -14.497 1.00 94.81 224 ARG A N 1
ATOM 1682 C CA . ARG A 1 224 ? 22.165 28.492 -15.610 1.00 94.81 224 ARG A CA 1
ATOM 1683 C C . ARG A 1 224 ? 22.273 26.972 -15.488 1.00 94.81 224 ARG A C 1
ATOM 1685 O O . ARG A 1 224 ? 21.269 26.304 -15.678 1.00 94.81 224 ARG A O 1
ATOM 1692 N N . SER A 1 225 ? 23.435 26.420 -15.135 1.00 95.06 225 SER A N 1
ATOM 1693 C CA . SER A 1 225 ? 23.581 24.973 -14.911 1.00 95.06 225 SER A CA 1
ATOM 1694 C C . SER A 1 225 ? 22.585 24.448 -13.877 1.00 95.06 225 SER A C 1
ATOM 1696 O O . SER A 1 225 ? 22.016 23.375 -14.056 1.00 95.06 225 SER A O 1
ATOM 1698 N N . LEU A 1 226 ? 22.359 25.211 -12.803 1.00 91.94 226 LEU A N 1
ATOM 1699 C CA . LEU A 1 226 ? 21.376 24.863 -11.777 1.00 91.94 226 LEU A CA 1
ATOM 1700 C C . LEU A 1 226 ? 19.957 24.984 -12.305 1.00 91.94 226 LEU A C 1
ATOM 1702 O O . LEU A 1 226 ? 19.160 24.079 -12.107 1.00 91.94 226 LEU A O 1
ATOM 1706 N N . GLU A 1 227 ? 19.646 26.065 -13.013 1.00 92.94 227 GLU A N 1
ATOM 1707 C CA . GLU A 1 227 ? 18.343 26.244 -13.646 1.00 92.94 227 GLU A CA 1
ATOM 1708 C C . GLU A 1 227 ? 17.999 25.074 -14.585 1.00 92.94 227 GLU A C 1
ATOM 1710 O O . GLU A 1 227 ? 16.901 24.525 -14.513 1.00 92.94 227 GLU A O 1
ATOM 1715 N N . GLU A 1 228 ? 18.948 24.658 -15.424 1.00 92.94 228 GLU A N 1
ATOM 1716 C CA . GLU A 1 228 ? 18.784 23.552 -16.370 1.00 92.94 228 GLU A CA 1
ATOM 1717 C C . GLU A 1 228 ? 18.716 22.196 -15.655 1.00 92.94 228 GLU A C 1
ATOM 1719 O O . GLU A 1 228 ? 17.905 21.353 -16.030 1.00 92.94 228 GLU A O 1
ATOM 1724 N N . MET A 1 229 ? 19.499 21.990 -14.590 1.00 88.50 229 MET A N 1
ATOM 1725 C CA . MET A 1 229 ? 19.370 20.810 -13.728 1.00 88.50 229 MET A CA 1
ATOM 1726 C C . MET A 1 229 ? 17.990 20.726 -13.090 1.00 88.50 229 MET A C 1
ATOM 1728 O O . MET A 1 229 ? 17.394 19.657 -13.021 1.00 88.50 229 MET A O 1
ATOM 1732 N N . PHE A 1 230 ? 17.454 21.858 -12.658 1.00 84.44 230 PHE A N 1
ATOM 1733 C CA . PHE A 1 230 ? 16.190 21.921 -11.937 1.00 84.44 230 PHE A CA 1
ATOM 1734 C C . PHE A 1 230 ? 14.984 21.804 -12.868 1.00 84.44 230 PHE A C 1
ATOM 1736 O O . PHE A 1 230 ? 13.890 21.485 -12.413 1.00 84.44 230 PHE A O 1
ATOM 1743 N N . GLY A 1 231 ? 15.179 22.043 -14.167 1.00 82.94 231 GLY A N 1
ATOM 1744 C CA . GLY A 1 231 ? 14.215 21.747 -15.224 1.00 82.94 231 GLY A CA 1
ATOM 1745 C C . GLY A 1 231 ? 14.418 20.384 -15.895 1.00 82.94 231 GLY A C 1
ATOM 1746 O O . GLY A 1 231 ? 13.601 20.002 -16.733 1.00 82.94 231 GLY A O 1
ATOM 1747 N N . TYR A 1 232 ? 15.488 19.655 -15.564 1.00 80.44 232 TYR A N 1
ATOM 1748 C CA . TYR A 1 232 ? 15.810 18.380 -16.194 1.00 80.44 232 TYR A CA 1
ATOM 1749 C C . TYR A 1 232 ? 14.893 17.273 -15.681 1.00 80.44 232 TYR A C 1
ATOM 1751 O O . TYR A 1 232 ? 14.904 16.929 -14.503 1.00 80.44 232 TYR A O 1
ATOM 1759 N N . VAL A 1 233 ? 14.138 16.664 -16.589 1.00 73.56 233 VAL A N 1
ATOM 1760 C CA . VAL A 1 233 ? 13.394 15.432 -16.329 1.00 73.56 233 VAL A CA 1
ATOM 1761 C C . VAL A 1 233 ? 13.689 14.491 -17.482 1.00 73.56 233 VAL A C 1
ATOM 1763 O O . VAL A 1 233 ? 13.317 14.773 -18.625 1.00 73.56 233 VAL A O 1
ATOM 1766 N N . ALA A 1 234 ? 14.353 13.368 -17.205 1.00 68.94 234 ALA A N 1
ATOM 1767 C CA . ALA A 1 234 ? 14.444 12.303 -18.192 1.00 68.94 234 ALA A CA 1
ATOM 1768 C C . ALA A 1 234 ? 13.004 11.865 -18.526 1.00 68.94 234 ALA A C 1
ATOM 1770 O O . ALA A 1 234 ? 12.247 11.547 -17.603 1.00 68.94 234 ALA A O 1
ATOM 1771 N N . PRO A 1 235 ? 12.582 11.861 -19.807 1.00 66.75 235 PRO A N 1
ATOM 1772 C CA . PRO A 1 235 ? 11.198 11.554 -20.148 1.00 66.75 235 PRO A CA 1
ATOM 1773 C C . PRO A 1 235 ? 10.767 10.228 -19.518 1.00 66.75 235 PRO A C 1
ATOM 1775 O O . PRO A 1 235 ? 11.471 9.231 -19.657 1.00 66.75 235 PRO A O 1
ATOM 1778 N N . LEU A 1 236 ? 9.607 10.182 -18.853 1.00 66.94 236 LEU A N 1
ATOM 1779 C CA . LEU A 1 236 ? 9.111 8.943 -18.229 1.00 66.94 236 LEU A CA 1
ATOM 1780 C C . LEU A 1 236 ? 9.042 7.782 -19.233 1.00 66.94 236 LEU A C 1
ATOM 1782 O O . LEU A 1 236 ? 9.328 6.639 -18.884 1.00 66.94 236 LEU A O 1
ATOM 1786 N N . SER A 1 237 ? 8.732 8.087 -20.497 1.00 69.50 237 SER A N 1
ATOM 1787 C CA . SER A 1 237 ? 8.760 7.123 -21.599 1.00 69.50 237 SER A CA 1
ATOM 1788 C C . SER A 1 237 ? 10.138 6.492 -21.809 1.00 69.50 237 SER A C 1
ATOM 1790 O O . SER A 1 237 ? 10.211 5.327 -22.190 1.00 69.50 237 SER A O 1
ATOM 1792 N N . SER A 1 238 ? 11.225 7.221 -21.537 1.00 77.25 238 SER A N 1
ATOM 1793 C CA . SER A 1 238 ? 12.587 6.693 -21.629 1.00 77.25 238 SER A CA 1
ATOM 1794 C C . SER A 1 238 ? 12.787 5.517 -20.679 1.00 77.25 238 SER A C 1
ATOM 1796 O O . SER A 1 238 ? 13.380 4.530 -21.089 1.00 77.25 238 SER A O 1
ATOM 1798 N N . LEU A 1 239 ? 12.220 5.552 -19.465 1.00 82.19 239 LEU A N 1
ATOM 1799 C CA . LEU A 1 239 ? 12.346 4.457 -18.490 1.00 82.19 239 LEU A CA 1
ATOM 1800 C C . LEU A 1 239 ? 11.767 3.141 -19.028 1.00 82.19 239 LEU A C 1
ATOM 1802 O O . LEU A 1 239 ? 12.391 2.090 -18.905 1.00 82.19 239 LEU A O 1
ATOM 1806 N N . SER A 1 240 ? 10.596 3.194 -19.666 1.00 80.69 240 SER A N 1
ATOM 1807 C CA . SER A 1 240 ? 9.966 2.011 -20.267 1.00 80.69 240 SER A CA 1
ATOM 1808 C C . SER A 1 240 ? 10.595 1.580 -21.595 1.00 80.69 240 SER A C 1
ATOM 1810 O O . SER A 1 240 ? 10.440 0.424 -21.985 1.00 80.69 240 SER A O 1
ATOM 1812 N N . HIS A 1 241 ? 11.273 2.493 -22.296 1.00 85.12 241 HIS A N 1
ATOM 1813 C CA . HIS A 1 241 ? 11.877 2.250 -23.611 1.00 85.12 241 HIS A CA 1
ATOM 1814 C C . HIS A 1 241 ? 13.359 1.860 -23.556 1.00 85.12 241 HIS A C 1
ATOM 1816 O O . HIS A 1 241 ? 13.933 1.581 -24.603 1.00 85.12 241 HIS A O 1
ATOM 1822 N N . VAL A 1 242 ? 13.981 1.793 -22.369 1.00 87.94 242 VAL A N 1
ATOM 1823 C CA . VAL A 1 242 ? 15.312 1.171 -22.230 1.00 87.94 242 VAL A CA 1
ATOM 1824 C C . VAL A 1 242 ? 15.272 -0.279 -22.734 1.00 87.94 242 VAL A C 1
ATOM 1826 O O . VAL A 1 242 ? 16.189 -0.717 -23.416 1.00 87.94 242 VAL A O 1
ATOM 1829 N N . THR A 1 243 ? 14.186 -1.017 -22.486 1.00 81.25 243 THR A N 1
ATOM 1830 C CA . THR A 1 243 ? 13.981 -2.373 -23.020 1.00 81.25 243 THR A CA 1
ATOM 1831 C C . THR A 1 243 ? 13.995 -2.378 -24.557 1.00 81.25 243 THR A C 1
ATOM 1833 O O . THR A 1 243 ? 13.287 -1.578 -25.170 1.00 81.25 243 THR A O 1
ATOM 1836 N N . PRO A 1 244 ? 14.724 -3.309 -25.207 1.00 87.94 244 PRO A N 1
ATOM 1837 C CA . PRO A 1 244 ? 15.258 -4.565 -24.666 1.00 87.94 244 PRO A CA 1
ATOM 1838 C C . PRO A 1 244 ? 16.651 -4.483 -24.026 1.00 87.94 244 PRO A C 1
ATOM 1840 O O . PRO A 1 244 ? 17.161 -5.524 -23.612 1.00 87.94 244 PRO A O 1
ATOM 1843 N N . THR A 1 245 ? 17.263 -3.299 -23.940 1.00 92.06 245 THR A N 1
ATOM 1844 C CA . THR A 1 245 ? 18.600 -3.115 -23.366 1.00 92.06 245 THR A CA 1
ATOM 1845 C C . THR A 1 245 ? 18.599 -3.492 -21.884 1.00 92.06 245 THR A C 1
ATOM 1847 O O . THR A 1 245 ? 17.863 -2.893 -21.099 1.00 92.06 245 THR A O 1
ATOM 1850 N N . PRO A 1 246 ? 19.416 -4.475 -21.478 1.00 91.62 246 PRO A N 1
ATOM 1851 C CA . PRO A 1 246 ? 19.576 -4.835 -20.082 1.00 91.62 246 PRO A CA 1
ATOM 1852 C C . PRO A 1 246 ? 20.143 -3.678 -19.245 1.00 91.62 246 PRO A C 1
ATOM 1854 O O . PRO A 1 246 ? 21.102 -3.027 -19.670 1.00 91.62 246 PRO A O 1
ATOM 1857 N N . ILE A 1 247 ? 19.586 -3.453 -18.047 1.00 92.69 247 ILE A N 1
ATOM 1858 C CA . ILE A 1 247 ? 20.043 -2.412 -17.111 1.00 92.69 247 ILE A CA 1
ATOM 1859 C C . ILE A 1 247 ? 20.411 -2.966 -15.726 1.00 92.69 247 ILE A C 1
ATOM 1861 O O . ILE A 1 247 ? 19.638 -3.711 -15.132 1.00 92.69 247 ILE A O 1
ATOM 1865 N N . LEU A 1 248 ? 21.550 -2.532 -15.181 1.00 90.81 248 LEU A N 1
ATOM 1866 C CA . LEU A 1 248 ? 21.902 -2.647 -13.764 1.00 90.81 248 LEU A CA 1
ATOM 1867 C C . LEU A 1 248 ? 21.829 -1.262 -13.109 1.00 90.81 248 LEU A C 1
ATOM 1869 O O . LEU A 1 248 ? 22.544 -0.344 -13.514 1.00 90.81 248 LEU A O 1
ATOM 1873 N N . MET A 1 249 ? 20.982 -1.108 -12.092 1.00 90.88 249 MET A N 1
ATOM 1874 C CA . MET A 1 249 ? 20.837 0.139 -11.338 1.00 90.88 249 MET A CA 1
ATOM 1875 C C . MET A 1 249 ? 21.390 -0.011 -9.919 1.00 90.88 249 MET A C 1
ATOM 1877 O O . MET A 1 249 ? 20.864 -0.781 -9.121 1.00 90.88 249 MET A O 1
ATOM 1881 N N . GLY A 1 250 ? 22.438 0.744 -9.600 1.00 88.81 250 GLY A N 1
ATOM 1882 C CA . GLY A 1 250 ? 23.002 0.869 -8.258 1.00 88.81 250 GLY A CA 1
ATOM 1883 C C . GLY A 1 250 ? 22.351 2.012 -7.483 1.00 88.81 250 GLY A C 1
ATOM 1884 O O . GLY A 1 250 ? 22.368 3.155 -7.944 1.00 88.81 250 GLY A O 1
ATOM 1885 N N . VAL A 1 251 ? 21.805 1.718 -6.303 1.00 86.38 251 VAL A N 1
ATOM 1886 C CA . VAL A 1 251 ? 21.162 2.687 -5.404 1.00 86.38 251 VAL A CA 1
ATOM 1887 C C . VAL A 1 251 ? 21.930 2.754 -4.088 1.00 86.38 251 VAL A C 1
ATOM 1889 O O . VAL A 1 251 ? 22.107 1.737 -3.419 1.00 86.38 251 VAL A O 1
ATOM 1892 N N . ALA A 1 252 ? 22.369 3.956 -3.719 1.00 86.62 252 ALA A N 1
ATOM 1893 C CA . ALA A 1 252 ? 22.984 4.239 -2.428 1.00 86.62 252 ALA A CA 1
ATOM 1894 C C . ALA A 1 252 ? 21.879 4.453 -1.379 1.00 86.62 252 ALA A C 1
ATOM 1896 O O . ALA A 1 252 ? 21.030 5.331 -1.527 1.00 86.62 252 ALA A O 1
ATOM 1897 N N . LEU A 1 253 ? 21.856 3.637 -0.324 1.00 83.62 253 LEU A N 1
ATOM 1898 C CA . LEU A 1 253 ? 20.784 3.659 0.682 1.00 83.62 253 LEU A CA 1
ATOM 1899 C C . LEU A 1 253 ? 20.814 4.902 1.586 1.00 83.62 253 LEU A C 1
ATOM 1901 O O . LEU A 1 253 ? 19.794 5.235 2.183 1.00 83.62 253 LEU A O 1
ATOM 1905 N N . LYS A 1 254 ? 21.953 5.599 1.668 1.00 85.81 254 LYS A N 1
ATOM 1906 C CA . LYS A 1 254 ? 22.140 6.847 2.430 1.00 85.81 254 LYS A CA 1
ATOM 1907 C C . LYS A 1 254 ? 22.367 8.047 1.497 1.00 85.81 254 LYS A C 1
ATOM 1909 O O . LYS A 1 254 ? 23.049 9.000 1.859 1.00 85.81 254 LYS A O 1
ATOM 1914 N N . ASP A 1 255 ? 21.876 7.978 0.260 1.00 88.25 255 ASP A N 1
ATOM 1915 C CA . ASP A 1 255 ? 22.034 9.046 -0.730 1.00 88.25 255 ASP A CA 1
ATOM 1916 C C . ASP A 1 255 ? 21.225 10.298 -0.351 1.00 88.25 255 ASP A C 1
ATOM 1918 O O . ASP A 1 255 ? 20.003 10.238 -0.223 1.00 88.25 255 ASP A O 1
ATOM 1922 N N . THR A 1 256 ? 21.907 11.437 -0.194 1.00 85.38 256 THR A N 1
ATOM 1923 C CA . THR A 1 256 ? 21.287 12.741 0.107 1.00 85.38 256 THR A CA 1
ATOM 1924 C C . THR A 1 256 ? 21.048 13.609 -1.130 1.00 85.38 256 THR A C 1
ATOM 1926 O O . THR A 1 256 ? 20.428 14.662 -1.025 1.00 85.38 256 THR A O 1
ATOM 1929 N N . ASN A 1 257 ? 21.590 13.224 -2.286 1.00 84.44 257 ASN A N 1
ATOM 1930 C CA . ASN A 1 257 ? 21.524 13.998 -3.529 1.00 84.44 257 ASN A CA 1
ATOM 1931 C C . ASN A 1 257 ? 20.484 13.417 -4.498 1.00 84.44 257 ASN A C 1
ATOM 1933 O O . ASN A 1 257 ? 19.868 14.156 -5.263 1.00 84.44 257 ASN A O 1
ATOM 1937 N N . GLY A 1 258 ? 20.282 12.100 -4.458 1.00 80.00 258 GLY A N 1
ATOM 1938 C CA . GLY A 1 258 ? 19.258 11.359 -5.187 1.00 80.00 258 GLY A CA 1
ATOM 1939 C C . GLY A 1 258 ? 18.632 10.304 -4.283 1.00 80.00 258 GLY A C 1
ATOM 1940 O O . GLY A 1 258 ? 18.959 9.125 -4.399 1.00 80.00 258 GLY A O 1
ATOM 1941 N N . GLU A 1 259 ? 17.755 10.742 -3.373 1.00 82.44 259 GLU A N 1
ATOM 1942 C CA . GLU A 1 259 ? 17.179 9.899 -2.317 1.00 82.44 259 GLU A CA 1
ATOM 1943 C C . GLU A 1 259 ? 16.671 8.539 -2.851 1.00 82.44 259 GLU A C 1
ATOM 1945 O O . GLU A 1 259 ? 16.036 8.467 -3.916 1.00 82.44 259 GLU A O 1
ATOM 1950 N N . PRO A 1 260 ? 16.948 7.432 -2.136 1.00 82.56 260 PRO A N 1
ATOM 1951 C CA . PRO A 1 260 ? 16.788 6.078 -2.662 1.00 82.56 260 PRO A CA 1
ATOM 1952 C C . PRO A 1 260 ? 15.348 5.736 -3.054 1.00 82.56 260 PRO A C 1
ATOM 1954 O O . PRO A 1 260 ? 15.146 4.992 -4.013 1.00 82.56 260 PRO A O 1
ATOM 1957 N N . ASP A 1 261 ? 14.335 6.290 -2.384 1.00 83.62 261 ASP A N 1
ATOM 1958 C CA . ASP A 1 261 ? 12.930 6.048 -2.727 1.00 83.62 261 ASP A CA 1
ATOM 1959 C C . ASP A 1 261 ? 12.576 6.573 -4.128 1.00 83.62 261 ASP A C 1
ATOM 1961 O O . ASP A 1 261 ? 11.833 5.908 -4.856 1.00 83.62 261 ASP A O 1
ATOM 1965 N N . MET A 1 262 ? 13.141 7.715 -4.544 1.00 84.56 262 MET A N 1
ATOM 1966 C CA . MET A 1 262 ? 12.959 8.242 -5.899 1.00 84.56 262 MET A CA 1
ATOM 1967 C C . MET A 1 262 ? 13.564 7.290 -6.919 1.00 84.56 262 MET A C 1
ATOM 1969 O O . MET A 1 262 ? 12.911 6.905 -7.889 1.00 84.56 262 MET A O 1
ATOM 1973 N N . THR A 1 263 ? 14.807 6.876 -6.694 1.00 84.81 263 THR A N 1
ATOM 1974 C CA . THR A 1 263 ? 15.537 6.000 -7.614 1.00 84.81 263 THR A CA 1
ATOM 1975 C C . THR A 1 263 ? 14.863 4.630 -7.731 1.00 84.81 263 THR A C 1
ATOM 1977 O O . THR A 1 263 ? 14.643 4.139 -8.840 1.00 84.81 263 THR A O 1
ATOM 1980 N N . LEU A 1 264 ? 14.405 4.059 -6.613 1.00 85.31 264 LEU A N 1
ATOM 1981 C CA . LEU A 1 264 ? 13.617 2.823 -6.574 1.00 85.31 264 LEU A CA 1
ATOM 1982 C C . LEU A 1 264 ? 12.273 2.965 -7.297 1.00 85.31 264 LEU A C 1
ATOM 1984 O O . LEU A 1 264 ? 11.853 2.062 -8.031 1.00 85.31 264 LEU A O 1
ATOM 1988 N N . ARG A 1 265 ? 11.605 4.115 -7.154 1.00 83.25 265 ARG A N 1
ATOM 1989 C CA . ARG A 1 265 ? 10.378 4.422 -7.895 1.00 83.25 265 ARG A CA 1
ATOM 1990 C C . ARG A 1 265 ? 10.643 4.438 -9.400 1.00 83.25 265 ARG A C 1
ATOM 1992 O O . ARG A 1 265 ? 9.878 3.821 -10.141 1.00 83.25 265 ARG A O 1
ATOM 1999 N N . HIS A 1 266 ? 11.729 5.058 -9.858 1.00 85.06 266 HIS A N 1
ATOM 2000 C CA . HIS A 1 266 ? 12.119 5.051 -11.271 1.00 85.06 266 HIS A CA 1
ATOM 2001 C C . HIS A 1 266 ? 12.470 3.645 -11.780 1.00 85.06 266 HIS A C 1
ATOM 2003 O O . HIS A 1 266 ? 11.953 3.236 -12.821 1.00 85.06 266 HIS A O 1
ATOM 2009 N N . TYR A 1 267 ? 13.243 2.865 -11.019 1.00 86.69 267 TYR A N 1
ATOM 2010 C CA . TYR A 1 267 ? 13.542 1.462 -11.327 1.00 86.69 267 TYR A CA 1
ATOM 2011 C C . TYR A 1 267 ? 12.270 0.618 -11.508 1.00 86.69 267 TYR A C 1
ATOM 2013 O O . TYR A 1 267 ? 12.170 -0.213 -12.417 1.00 86.69 267 TYR A O 1
ATOM 2021 N N . SER A 1 268 ? 11.251 0.846 -10.671 1.00 83.06 268 SER A N 1
ATOM 2022 C CA . SER A 1 268 ? 9.979 0.115 -10.739 1.00 83.06 268 SER A CA 1
ATOM 2023 C C . SER A 1 268 ? 9.214 0.342 -12.052 1.00 83.06 268 SER A C 1
ATOM 2025 O O . SER A 1 268 ? 8.482 -0.551 -12.488 1.00 83.06 268 SER A O 1
ATOM 2027 N N . MET A 1 269 ? 9.420 1.495 -12.702 1.00 82.06 269 MET A N 1
ATOM 2028 C CA . MET A 1 269 ? 8.783 1.868 -13.970 1.00 82.06 269 MET A CA 1
ATOM 2029 C C . MET A 1 269 ? 9.484 1.277 -15.203 1.00 82.06 269 MET A C 1
ATOM 2031 O O . MET A 1 269 ? 8.891 1.253 -16.279 1.00 82.06 269 MET A O 1
ATOM 2035 N N . MET A 1 270 ? 10.713 0.776 -15.059 1.00 84.81 270 MET A N 1
ATOM 2036 C CA . MET A 1 270 ? 11.452 0.119 -16.142 1.00 84.81 270 MET A CA 1
ATOM 2037 C C . MET A 1 270 ? 10.941 -1.309 -16.391 1.00 84.81 270 MET A C 1
ATOM 2039 O O . MET A 1 270 ? 10.418 -1.963 -15.481 1.00 84.81 270 MET A O 1
ATOM 2043 N N . HIS A 1 271 ? 11.098 -1.821 -17.609 1.00 84.56 271 HIS A N 1
ATOM 2044 C CA . HIS A 1 271 ? 10.764 -3.205 -17.961 1.00 84.56 271 HIS A CA 1
ATOM 2045 C C . HIS A 1 271 ? 12.000 -4.122 -17.879 1.00 84.56 271 HIS A C 1
ATOM 2047 O O . HIS A 1 271 ? 13.129 -3.654 -17.783 1.00 84.56 271 HIS A O 1
ATOM 2053 N N . GLU A 1 272 ? 11.778 -5.439 -17.883 1.00 81.88 272 GLU A N 1
ATOM 2054 C CA . GLU A 1 272 ? 12.861 -6.430 -17.962 1.00 81.88 272 GLU A CA 1
ATOM 2055 C C . GLU A 1 272 ? 13.594 -6.357 -19.320 1.00 81.88 272 GLU A C 1
ATOM 2057 O O . GLU A 1 272 ? 12.973 -5.970 -20.318 1.00 81.88 272 GLU A O 1
ATOM 2062 N N . PRO A 1 273 ? 14.869 -6.780 -19.411 1.00 88.38 273 PRO A N 1
ATOM 2063 C CA . PRO A 1 273 ? 15.706 -7.304 -18.325 1.00 88.38 273 PRO A CA 1
ATOM 2064 C C . PRO A 1 273 ? 16.333 -6.192 -17.468 1.00 88.38 273 PRO A C 1
ATOM 2066 O O . PRO A 1 273 ? 16.992 -5.298 -17.997 1.00 88.38 273 PRO A O 1
ATOM 2069 N N . LYS A 1 274 ? 16.164 -6.259 -16.144 1.00 90.62 274 LYS A N 1
ATOM 2070 C CA . LYS A 1 274 ? 16.721 -5.274 -15.205 1.00 90.62 274 LYS A CA 1
ATOM 2071 C C . LYS A 1 274 ? 17.190 -5.910 -13.895 1.00 90.62 274 LYS A C 1
ATOM 2073 O O . LYS A 1 274 ? 16.587 -6.859 -13.406 1.00 90.62 274 LYS A O 1
ATOM 2078 N N . GLU A 1 275 ? 18.246 -5.358 -13.314 1.00 81.25 275 GLU A N 1
ATOM 2079 C CA . GLU A 1 275 ? 18.763 -5.735 -11.998 1.00 81.25 275 GLU A CA 1
ATOM 2080 C C . GLU A 1 275 ? 18.997 -4.501 -11.120 1.00 81.25 275 GLU A C 1
ATOM 2082 O O . GLU A 1 275 ? 19.300 -3.404 -11.598 1.00 81.25 275 GLU A O 1
ATOM 2087 N N . LEU A 1 276 ? 18.850 -4.698 -9.812 1.00 83.31 276 LEU A N 1
ATOM 2088 C CA . LEU A 1 276 ? 18.996 -3.678 -8.781 1.00 83.31 276 LEU A CA 1
ATOM 2089 C C . LEU A 1 276 ? 20.126 -4.087 -7.837 1.00 83.31 276 LEU A C 1
ATOM 2091 O O . LEU A 1 276 ? 20.144 -5.214 -7.346 1.00 83.31 276 LEU A O 1
ATOM 2095 N N . CYS A 1 277 ? 21.037 -3.161 -7.554 1.00 80.69 277 CYS A N 1
ATOM 2096 C CA . CYS A 1 277 ? 22.093 -3.318 -6.561 1.00 80.69 277 CYS A CA 1
ATOM 2097 C C . CYS A 1 277 ? 21.909 -2.251 -5.479 1.00 80.69 277 CYS A C 1
ATOM 2099 O O . CYS A 1 277 ? 21.978 -1.056 -5.767 1.00 80.69 277 CYS A O 1
ATOM 2101 N N . LEU A 1 278 ? 21.639 -2.673 -4.245 1.00 80.00 278 LEU A N 1
ATOM 2102 C CA . LEU A 1 278 ? 21.514 -1.772 -3.101 1.00 80.00 278 LEU A CA 1
ATOM 2103 C C . LEU A 1 278 ? 22.846 -1.728 -2.360 1.00 80.00 278 LEU A C 1
ATOM 2105 O O . LEU A 1 278 ? 23.357 -2.769 -1.955 1.00 80.00 278 LEU A O 1
ATOM 2109 N N . VAL A 1 279 ? 23.394 -0.532 -2.171 1.00 76.19 279 VAL A N 1
ATOM 2110 C CA . VAL A 1 279 ? 24.682 -0.333 -1.505 1.00 76.19 279 VAL A CA 1
ATOM 2111 C C . VAL A 1 279 ? 24.474 0.529 -0.269 1.00 76.19 279 VAL A C 1
ATOM 2113 O O . VAL A 1 279 ? 23.902 1.617 -0.355 1.00 76.19 279 VAL A O 1
ATOM 2116 N N . ASP A 1 280 ? 24.944 0.052 0.886 1.00 79.38 280 ASP A N 1
ATOM 2117 C CA . ASP A 1 280 ? 24.932 0.832 2.126 1.00 79.38 280 ASP A CA 1
ATOM 2118 C C . ASP A 1 280 ? 26.030 1.908 2.111 1.00 79.38 280 ASP A C 1
ATOM 2120 O O . ASP A 1 280 ? 27.074 1.795 2.750 1.00 79.38 280 ASP A O 1
ATOM 2124 N N . SER A 1 281 ? 25.813 2.954 1.320 1.00 83.75 281 SER A N 1
ATOM 2125 C CA . SER A 1 281 ? 26.708 4.101 1.204 1.00 83.75 281 SER A CA 1
ATOM 2126 C C . SER A 1 281 ? 25.929 5.394 0.996 1.00 83.75 281 SER A C 1
ATOM 2128 O O . SER A 1 281 ? 24.744 5.373 0.658 1.00 83.75 281 SER A O 1
ATOM 2130 N N . ASN A 1 282 ? 26.618 6.527 1.150 1.00 90.00 282 ASN A N 1
ATOM 2131 C CA . ASN A 1 282 ? 26.154 7.807 0.616 1.00 90.00 282 ASN A CA 1
ATOM 2132 C C . ASN A 1 282 ? 26.287 7.838 -0.925 1.00 90.00 282 ASN A C 1
ATOM 2134 O O . ASN A 1 282 ? 26.753 6.870 -1.540 1.00 90.00 282 ASN A O 1
ATOM 2138 N N . HIS A 1 283 ? 25.908 8.963 -1.540 1.00 90.62 283 HIS A N 1
ATOM 2139 C CA . HIS A 1 283 ? 25.938 9.180 -2.996 1.00 90.62 283 HIS A CA 1
ATOM 2140 C C . HIS A 1 283 ? 27.288 8.812 -3.646 1.00 90.62 283 HIS A C 1
ATOM 2142 O O . HIS A 1 283 ? 27.340 8.230 -4.729 1.00 90.62 283 HIS A O 1
ATOM 2148 N N . TYR A 1 284 ? 28.390 9.108 -2.953 1.00 91.50 284 TYR A N 1
ATOM 2149 C CA . TYR A 1 284 ? 29.761 9.018 -3.464 1.00 91.50 284 TYR A CA 1
ATOM 2150 C C . TYR A 1 284 ? 30.405 7.644 -3.282 1.00 91.50 284 TYR A C 1
ATOM 2152 O O . TYR A 1 284 ? 31.522 7.411 -3.758 1.00 91.50 284 TYR A O 1
ATOM 2160 N N . GLY A 1 285 ? 29.715 6.713 -2.620 1.00 86.81 285 GLY A N 1
ATOM 2161 C CA . GLY A 1 285 ? 30.226 5.369 -2.366 1.00 86.81 285 GLY A CA 1
ATOM 2162 C C . GLY A 1 285 ? 30.546 4.577 -3.635 1.00 86.81 285 GLY A C 1
ATOM 2163 O O . GLY A 1 285 ? 31.430 3.735 -3.597 1.00 86.81 285 GLY A O 1
ATOM 2164 N N . PHE A 1 286 ? 29.901 4.872 -4.766 1.00 84.75 286 PHE A N 1
ATOM 2165 C CA . PHE A 1 286 ? 30.135 4.175 -6.039 1.00 84.75 286 PHE A CA 1
ATOM 2166 C C . PHE A 1 286 ? 31.411 4.593 -6.782 1.00 84.75 286 PHE A C 1
ATOM 2168 O O . PHE A 1 286 ? 31.834 3.885 -7.695 1.00 84.75 286 PHE A O 1
ATOM 2175 N N . VAL A 1 287 ? 31.987 5.746 -6.436 1.00 84.88 287 VAL A N 1
ATOM 2176 C CA . VAL A 1 287 ? 33.175 6.318 -7.100 1.00 84.88 287 VAL A CA 1
ATOM 2177 C C . VAL A 1 287 ? 34.349 6.527 -6.145 1.00 84.88 287 VAL A C 1
ATOM 2179 O O . VAL A 1 287 ? 35.431 6.913 -6.574 1.00 84.88 287 VAL A O 1
ATOM 2182 N N . SER A 1 288 ? 34.159 6.262 -4.852 1.00 75.69 288 SER A N 1
ATOM 2183 C CA . SER A 1 288 ? 35.220 6.386 -3.856 1.00 75.69 288 SER A CA 1
ATOM 2184 C C . SER A 1 288 ? 36.153 5.163 -3.875 1.00 75.69 288 SER A C 1
ATOM 2186 O O . SER A 1 288 ? 35.665 4.031 -3.957 1.00 75.69 288 SER A O 1
ATOM 2188 N N . PRO A 1 289 ? 37.481 5.351 -3.736 1.00 63.09 289 PRO A N 1
ATOM 2189 C CA . PRO A 1 289 ? 38.435 4.246 -3.630 1.00 63.09 289 PRO A CA 1
ATOM 2190 C C . PRO A 1 289 ? 38.050 3.269 -2.504 1.00 63.09 289 PRO A C 1
ATOM 2192 O O . PRO A 1 289 ? 37.750 3.697 -1.392 1.00 63.09 289 PRO A O 1
ATOM 2195 N N . GLY A 1 290 ? 38.056 1.960 -2.787 1.00 57.09 290 GLY A N 1
ATOM 2196 C CA . GLY A 1 290 ? 37.679 0.895 -1.840 1.00 57.09 290 GLY A CA 1
ATOM 2197 C C . GLY A 1 290 ? 36.344 0.230 -2.182 1.00 57.09 290 GLY A C 1
ATOM 2198 O O . GLY A 1 290 ? 36.332 -0.928 -2.587 1.00 57.09 290 GLY A O 1
ATOM 2199 N N . ASN A 1 291 ? 35.240 0.978 -2.130 1.00 52.62 291 ASN A N 1
ATOM 2200 C CA . ASN A 1 291 ? 33.886 0.442 -2.350 1.00 52.62 291 ASN A CA 1
ATOM 2201 C C . ASN A 1 291 ? 33.653 -0.051 -3.784 1.00 52.62 291 ASN A C 1
ATOM 2203 O O . ASN A 1 291 ? 32.952 -1.038 -4.013 1.00 52.62 291 ASN A O 1
ATOM 2207 N N . THR A 1 292 ? 34.254 0.617 -4.771 1.00 50.09 292 THR A N 1
ATOM 2208 C CA . THR A 1 292 ? 34.107 0.227 -6.176 1.00 50.09 292 THR A CA 1
ATOM 2209 C C . THR A 1 292 ? 34.676 -1.168 -6.441 1.00 50.09 292 THR A C 1
ATOM 2211 O O . THR A 1 292 ? 34.152 -1.897 -7.281 1.00 50.09 292 THR A O 1
ATOM 2214 N N . ARG A 1 293 ? 35.716 -1.568 -5.693 1.00 45.38 293 ARG A N 1
ATOM 2215 C CA . ARG A 1 293 ? 36.340 -2.893 -5.799 1.00 45.38 293 ARG A CA 1
ATOM 2216 C C . ARG A 1 293 ? 35.347 -3.992 -5.420 1.00 45.38 293 ARG A C 1
ATOM 2218 O O . ARG A 1 293 ? 35.223 -4.968 -6.154 1.00 45.38 293 ARG A O 1
ATOM 2225 N N . ASP A 1 294 ? 34.580 -3.779 -4.354 1.00 46.84 294 ASP A N 1
ATOM 2226 C CA . ASP A 1 294 ? 33.587 -4.747 -3.889 1.00 46.84 294 ASP A CA 1
ATOM 2227 C C . ASP A 1 294 ? 32.431 -4.879 -4.889 1.00 46.84 294 ASP A C 1
ATOM 2229 O O . ASP A 1 294 ? 31.994 -5.985 -5.199 1.00 46.84 294 ASP A O 1
ATOM 2233 N N . ILE A 1 295 ? 31.955 -3.772 -5.463 1.00 50.19 295 ILE A N 1
ATOM 2234 C CA . ILE A 1 295 ? 30.831 -3.783 -6.419 1.00 50.19 295 ILE A CA 1
ATOM 2235 C C . ILE A 1 295 ? 31.228 -4.438 -7.760 1.00 50.19 295 ILE A C 1
ATOM 2237 O O . ILE A 1 295 ? 30.389 -5.032 -8.439 1.00 50.19 295 ILE A O 1
ATOM 2241 N N . LEU A 1 296 ? 32.506 -4.359 -8.151 1.00 44.66 296 LEU A N 1
ATOM 2242 C CA . LEU A 1 296 ? 32.995 -4.828 -9.455 1.00 44.66 296 LEU A CA 1
ATOM 2243 C C . LEU A 1 296 ? 33.512 -6.279 -9.469 1.00 44.66 296 LEU A C 1
ATOM 2245 O O . LEU A 1 296 ? 33.562 -6.883 -10.545 1.00 44.66 296 LEU A O 1
ATOM 2249 N N . GLN A 1 297 ? 33.860 -6.864 -8.318 1.00 41.38 297 GLN A N 1
ATOM 2250 C CA . GLN A 1 297 ? 34.438 -8.214 -8.234 1.00 41.38 297 GLN A CA 1
ATOM 2251 C C . GLN A 1 297 ? 33.477 -9.334 -8.659 1.00 41.38 297 GLN A C 1
ATOM 2253 O O . GLN A 1 297 ? 32.309 -9.362 -8.270 1.00 41.38 297 GLN A O 1
ATOM 2258 N N . LYS A 1 298 ? 33.990 -10.311 -9.424 1.00 35.97 298 LYS A N 1
ATOM 2259 C CA . LYS A 1 298 ? 33.261 -11.535 -9.792 1.00 35.97 298 LYS A CA 1
ATOM 2260 C C . LYS A 1 298 ? 32.848 -12.301 -8.535 1.00 35.97 298 LYS A C 1
ATOM 2262 O O . LYS A 1 298 ? 33.629 -12.468 -7.609 1.00 35.97 298 LYS A O 1
ATOM 2267 N N . LYS A 1 299 ? 31.621 -12.829 -8.544 1.00 34.31 299 LYS A N 1
ATOM 2268 C CA . LYS A 1 299 ? 31.052 -13.593 -7.422 1.00 34.31 299 LYS A CA 1
ATOM 2269 C C . LYS A 1 299 ? 31.894 -14.818 -7.022 1.00 34.31 299 LYS A C 1
ATOM 2271 O O . LYS A 1 299 ? 31.819 -15.225 -5.875 1.00 34.31 299 LYS A O 1
ATOM 2276 N N . GLU A 1 300 ? 32.655 -15.395 -7.953 1.00 33.97 300 GLU A N 1
ATOM 2277 C CA . GLU A 1 300 ? 33.477 -16.592 -7.713 1.00 33.97 300 GLU A CA 1
ATOM 2278 C C . GLU A 1 300 ? 34.736 -16.314 -6.877 1.00 33.97 300 GLU A C 1
ATOM 2280 O O . GLU A 1 300 ? 35.212 -17.228 -6.223 1.00 33.97 300 GLU A O 1
ATOM 2285 N N . ASP A 1 301 ? 35.227 -15.070 -6.820 1.00 31.81 301 ASP A N 1
ATOM 2286 C CA . ASP A 1 301 ? 36.415 -14.716 -6.021 1.00 31.81 301 ASP A CA 1
ATOM 2287 C C . ASP A 1 301 ? 36.059 -14.284 -4.582 1.00 31.81 301 ASP A C 1
ATOM 2289 O O . ASP A 1 301 ? 36.927 -13.855 -3.823 1.00 31.81 301 ASP A O 1
ATOM 2293 N N . ARG A 1 302 ? 34.777 -14.374 -4.195 1.00 30.92 302 ARG A N 1
ATOM 2294 C CA . ARG A 1 302 ? 34.290 -14.078 -2.839 1.00 30.92 302 ARG A CA 1
ATOM 2295 C C . ARG A 1 302 ? 34.166 -15.348 -2.001 1.00 30.92 302 ARG A C 1
ATOM 2297 O O . ARG A 1 302 ? 33.099 -15.631 -1.458 1.00 30.92 302 ARG A O 1
ATOM 2304 N N . ASP A 1 303 ? 35.261 -16.077 -1.882 1.00 30.20 303 ASP A N 1
ATOM 2305 C CA . ASP A 1 303 ? 35.443 -16.996 -0.767 1.00 30.20 303 ASP A CA 1
ATOM 2306 C C . ASP A 1 303 ? 36.238 -16.223 0.302 1.00 30.20 303 ASP A C 1
ATOM 2308 O O . ASP A 1 303 ? 37.292 -15.666 0.015 1.00 30.20 303 ASP A O 1
ATOM 2312 N N . ASP A 1 304 ? 35.694 -16.126 1.516 1.00 29.80 304 ASP A N 1
ATOM 2313 C CA . ASP A 1 304 ? 36.322 -15.528 2.708 1.00 29.80 304 ASP A CA 1
ATOM 2314 C C . ASP A 1 304 ? 36.385 -13.992 2.849 1.00 29.80 304 ASP A C 1
ATOM 2316 O O . ASP A 1 304 ? 37.428 -13.465 3.201 1.00 29.80 304 ASP A O 1
ATOM 2320 N N . VAL A 1 305 ? 35.263 -13.264 2.750 1.00 26.67 305 VAL A N 1
ATOM 2321 C CA . VAL A 1 305 ? 34.932 -12.211 3.748 1.00 26.67 305 VAL A CA 1
ATOM 2322 C C . VAL A 1 305 ? 33.412 -12.026 3.762 1.00 26.67 305 VAL A C 1
ATOM 2324 O O . VAL A 1 305 ? 32.814 -11.592 2.777 1.00 26.67 305 VAL A O 1
ATOM 2327 N N . GLY A 1 306 ? 32.758 -12.371 4.871 1.00 28.06 306 GLY A N 1
ATOM 2328 C CA . GLY A 1 306 ? 31.346 -12.053 5.063 1.00 28.06 306 GLY A CA 1
ATOM 2329 C C . GLY A 1 306 ? 31.164 -10.539 5.100 1.00 28.06 306 GLY A C 1
ATOM 2330 O O . GLY A 1 306 ? 31.682 -9.922 6.017 1.00 28.06 306 GLY A O 1
ATOM 2331 N N . LEU A 1 307 ? 30.509 -9.969 4.080 1.00 26.02 307 LEU A N 1
ATOM 2332 C CA . LEU A 1 307 ? 29.786 -8.684 4.048 1.00 26.02 307 LEU A CA 1
ATOM 2333 C C . LEU A 1 307 ? 29.395 -8.359 2.585 1.00 26.02 307 LEU A C 1
ATOM 2335 O O . LEU A 1 307 ? 30.211 -8.424 1.668 1.00 26.02 307 LEU A O 1
ATOM 2339 N N . SER A 1 308 ? 28.135 -7.963 2.377 1.00 29.47 308 SER A N 1
ATOM 2340 C CA . SER A 1 308 ? 27.496 -7.532 1.113 1.00 29.47 308 SER A CA 1
ATOM 2341 C C . SER A 1 308 ? 27.300 -8.603 0.018 1.00 29.47 308 SER A C 1
ATOM 2343 O O . SER A 1 308 ? 28.235 -9.087 -0.604 1.00 29.47 308 SER A O 1
ATOM 2345 N N . LYS A 1 309 ? 26.047 -8.925 -0.328 1.00 32.03 309 LYS A N 1
ATOM 2346 C CA . LYS A 1 309 ? 25.698 -9.682 -1.550 1.00 32.03 309 LYS A CA 1
ATOM 2347 C C . LYS A 1 309 ? 25.670 -8.762 -2.786 1.00 32.03 309 LYS A C 1
ATOM 2349 O O . LYS A 1 309 ? 24.706 -8.781 -3.546 1.00 32.03 309 LYS A O 1
ATOM 2354 N N . ASN A 1 310 ? 26.710 -7.953 -2.996 1.00 31.08 310 ASN A N 1
ATOM 2355 C CA . ASN A 1 310 ? 26.798 -7.094 -4.181 1.00 31.08 310 ASN A CA 1
ATOM 2356 C C . ASN A 1 310 ? 27.173 -7.943 -5.406 1.00 31.08 310 ASN A C 1
ATOM 2358 O O . ASN A 1 310 ? 28.181 -8.650 -5.418 1.00 31.08 310 ASN A O 1
ATOM 2362 N N . VAL A 1 311 ? 26.306 -7.928 -6.420 1.00 33.12 311 VAL A N 1
ATOM 2363 C CA . VAL A 1 311 ? 26.467 -8.694 -7.661 1.00 33.12 311 VAL A CA 1
ATOM 2364 C C . VAL A 1 311 ? 27.580 -8.063 -8.499 1.00 33.12 311 VAL A C 1
ATOM 2366 O O . VAL A 1 311 ? 27.469 -6.917 -8.919 1.00 33.12 311 VAL A O 1
ATOM 2369 N N . GLY A 1 312 ? 28.637 -8.831 -8.763 1.00 34.12 312 GLY A N 1
ATOM 2370 C CA . GLY A 1 312 ? 29.761 -8.413 -9.597 1.00 34.12 312 GLY A CA 1
ATOM 2371 C C . GLY A 1 312 ? 29.394 -8.134 -11.053 1.00 34.12 312 GLY A C 1
ATOM 2372 O O . GLY A 1 312 ? 28.871 -9.011 -11.749 1.00 34.12 312 GLY A O 1
ATOM 2373 N N . ILE A 1 313 ? 29.771 -6.953 -11.544 1.00 37.75 313 ILE A N 1
ATOM 2374 C CA . ILE A 1 313 ? 29.551 -6.472 -12.923 1.00 37.75 313 ILE A CA 1
ATOM 2375 C C . ILE A 1 313 ? 30.110 -7.427 -13.998 1.00 37.75 313 ILE A C 1
ATOM 2377 O O . ILE A 1 313 ? 29.558 -7.522 -15.098 1.00 37.75 313 ILE A O 1
ATOM 2381 N N . GLY A 1 314 ? 31.151 -8.208 -13.683 1.00 36.59 314 GLY A N 1
ATOM 2382 C CA . GLY A 1 314 ? 31.815 -9.100 -14.642 1.00 36.59 314 GLY A CA 1
ATOM 2383 C C . GLY A 1 314 ? 30.913 -10.147 -15.310 1.00 36.59 314 GLY A C 1
ATOM 2384 O O . GLY A 1 314 ? 31.206 -10.566 -16.429 1.00 36.59 314 GLY A O 1
ATOM 2385 N N . ARG A 1 315 ? 29.796 -10.552 -14.686 1.00 35.03 315 ARG A N 1
ATOM 2386 C CA . ARG A 1 315 ? 28.873 -11.538 -15.284 1.00 35.03 315 ARG A CA 1
ATOM 2387 C C . ARG A 1 315 ? 28.002 -10.940 -16.397 1.00 35.03 315 ARG A C 1
ATOM 2389 O O . ARG A 1 315 ? 27.646 -11.656 -17.330 1.00 35.03 315 ARG A O 1
ATOM 2396 N N . TRP A 1 316 ? 27.697 -9.645 -16.322 1.00 37.66 316 TRP A N 1
ATOM 2397 C CA . TRP A 1 316 ? 26.802 -8.956 -17.259 1.00 37.66 316 TRP A CA 1
ATOM 2398 C C . TRP A 1 316 ? 27.465 -8.616 -18.595 1.00 37.66 316 TRP A C 1
ATOM 2400 O O . TRP A 1 316 ? 26.807 -8.640 -19.631 1.00 37.66 316 TRP A O 1
ATOM 2410 N N . LEU A 1 317 ? 28.774 -8.352 -18.595 1.00 40.28 317 LEU A N 1
ATOM 2411 C CA . LEU A 1 317 ? 29.503 -7.964 -19.808 1.00 40.28 317 LEU A CA 1
ATOM 2412 C C . LEU A 1 317 ? 29.927 -9.161 -20.683 1.00 40.28 317 LEU A C 1
ATOM 2414 O O . LEU A 1 317 ? 30.212 -8.973 -21.863 1.00 40.28 317 LEU A O 1
ATOM 2418 N N . ILE A 1 318 ? 29.957 -10.386 -20.138 1.00 37.31 318 ILE A N 1
ATOM 2419 C CA . ILE A 1 318 ? 30.500 -11.575 -20.830 1.00 37.31 318 ILE A CA 1
ATOM 2420 C C . ILE A 1 318 ? 29.416 -12.428 -21.514 1.00 37.31 318 ILE A C 1
ATOM 2422 O O . ILE A 1 318 ? 29.686 -13.058 -22.536 1.00 37.31 318 ILE A O 1
ATOM 2426 N N . LEU A 1 319 ? 28.183 -12.465 -21.002 1.00 26.89 319 LEU A N 1
ATOM 2427 C CA . LEU A 1 319 ? 27.155 -13.385 -21.497 1.00 26.89 319 LEU A CA 1
ATOM 2428 C C . LEU A 1 319 ? 25.952 -12.639 -22.074 1.00 26.89 319 LEU A C 1
ATOM 2430 O O . LEU A 1 319 ? 25.031 -12.300 -21.339 1.00 26.89 319 LEU A O 1
ATOM 2434 N N . ARG A 1 320 ? 25.941 -12.468 -23.402 1.00 31.91 320 ARG A N 1
ATOM 2435 C CA . ARG A 1 320 ? 24.796 -12.763 -24.292 1.00 31.91 320 ARG A CA 1
ATOM 2436 C C . ARG A 1 320 ? 25.162 -12.439 -25.743 1.00 31.91 320 ARG A C 1
ATOM 2438 O O . ARG A 1 320 ? 24.980 -11.328 -26.228 1.00 31.91 320 ARG A O 1
ATOM 2445 N N . GLY A 1 321 ? 25.679 -13.456 -26.435 1.00 27.73 321 GLY A N 1
ATOM 2446 C CA . GLY A 1 321 ? 25.562 -13.542 -27.890 1.00 27.73 321 GLY A CA 1
ATOM 2447 C C . GLY A 1 321 ? 24.094 -13.746 -28.303 1.00 27.73 321 GLY A C 1
ATOM 2448 O O . GLY A 1 321 ? 23.256 -14.069 -27.455 1.00 27.73 321 GLY A O 1
ATOM 2449 N N . PRO A 1 322 ? 23.756 -13.526 -29.582 1.00 27.92 322 PRO A N 1
ATOM 2450 C CA . PRO A 1 322 ? 22.380 -13.429 -30.042 1.00 27.92 322 PRO A CA 1
ATOM 2451 C C . PRO A 1 322 ? 21.745 -14.818 -30.158 1.00 27.92 322 PRO A C 1
ATOM 2453 O O . PRO A 1 322 ? 21.751 -15.418 -31.225 1.00 27.92 322 PRO A O 1
ATOM 2456 N N . GLU A 1 323 ? 21.141 -15.319 -29.082 1.00 24.09 323 GLU A N 1
ATOM 2457 C CA . GLU A 1 323 ? 20.163 -16.403 -29.184 1.00 24.09 323 GLU A CA 1
ATOM 2458 C C . GLU A 1 323 ? 18.847 -16.001 -28.522 1.00 24.09 323 GLU A C 1
ATOM 2460 O O . GLU A 1 323 ? 18.747 -15.721 -27.326 1.00 24.09 323 GLU A O 1
ATOM 2465 N N . GLY A 1 324 ? 17.826 -15.896 -29.374 1.00 24.30 324 GLY A N 1
ATOM 2466 C CA . GLY A 1 324 ? 16.511 -15.389 -29.040 1.00 24.30 324 GLY A CA 1
ATOM 2467 C C . GLY A 1 324 ? 15.758 -16.310 -28.092 1.00 24.30 324 GLY A C 1
ATOM 2468 O O . GLY A 1 324 ? 15.332 -17.398 -28.470 1.00 24.30 324 GLY A O 1
ATOM 2469 N N . SER A 1 325 ? 15.469 -15.815 -26.892 1.00 23.48 325 SER A N 1
ATOM 2470 C CA . SER A 1 325 ? 14.379 -16.351 -26.084 1.00 23.48 325 SER A CA 1
ATOM 2471 C C . SER A 1 325 ? 13.164 -15.443 -26.254 1.00 23.48 325 SER A C 1
ATOM 2473 O O . SER A 1 325 ? 13.177 -14.279 -25.856 1.00 23.48 325 SER A O 1
ATOM 2475 N N . ARG A 1 326 ? 12.128 -15.983 -26.900 1.00 20.86 326 ARG A N 1
ATOM 2476 C CA . ARG A 1 326 ? 10.816 -15.360 -27.095 1.00 20.86 326 ARG A CA 1
ATOM 2477 C C . ARG A 1 326 ? 10.145 -15.149 -25.734 1.00 20.86 326 ARG A C 1
ATOM 2479 O O . ARG A 1 326 ? 9.430 -16.030 -25.258 1.00 20.86 326 ARG A O 1
ATOM 2486 N N . THR A 1 327 ? 10.341 -13.994 -25.110 1.00 23.73 327 THR A N 1
ATOM 2487 C CA . THR A 1 327 ? 9.519 -13.570 -23.973 1.00 23.73 327 THR A CA 1
ATOM 2488 C C . THR A 1 327 ? 8.134 -13.204 -24.495 1.00 23.73 327 THR A C 1
ATOM 2490 O O . THR A 1 327 ? 7.930 -12.236 -25.224 1.00 23.73 327 THR A O 1
ATOM 2493 N N . ARG A 1 328 ? 7.164 -14.071 -24.187 1.00 20.14 328 ARG A N 1
ATOM 2494 C CA . ARG A 1 328 ? 5.749 -13.871 -24.499 1.00 20.14 328 ARG A CA 1
ATOM 2495 C C . ARG A 1 328 ? 5.277 -12.570 -23.848 1.00 20.14 328 ARG A C 1
ATOM 2497 O O . ARG A 1 328 ? 5.324 -12.439 -22.630 1.00 20.14 328 ARG A O 1
ATOM 2504 N N . ASN A 1 329 ? 4.799 -11.647 -24.681 1.00 22.08 329 ASN A N 1
ATOM 2505 C CA . ASN A 1 329 ? 4.041 -10.463 -24.288 1.00 22.08 329 ASN A CA 1
ATOM 2506 C C . ASN A 1 329 ? 2.858 -10.872 -23.394 1.00 22.08 329 ASN A C 1
ATOM 2508 O O . ASN A 1 329 ? 1.864 -11.404 -23.890 1.00 22.08 329 ASN A O 1
ATOM 2512 N N . ILE A 1 330 ? 2.954 -10.621 -22.087 1.00 22.28 330 ILE A N 1
ATOM 2513 C CA . ILE A 1 330 ? 1.820 -10.689 -21.160 1.00 22.28 330 ILE A CA 1
ATOM 2514 C C . ILE A 1 330 ? 1.496 -9.254 -20.739 1.00 22.28 330 ILE A C 1
ATOM 2516 O O . ILE A 1 330 ? 2.052 -8.705 -19.797 1.00 22.28 330 ILE A O 1
ATOM 2520 N N . PHE A 1 331 ? 0.648 -8.657 -21.572 1.00 24.55 331 PHE A N 1
ATOM 2521 C CA . PHE A 1 331 ? -0.304 -7.570 -21.358 1.00 24.55 331 PHE A CA 1
ATOM 2522 C C . PHE A 1 331 ? -0.233 -6.721 -20.072 1.00 24.55 331 PHE A C 1
ATOM 2524 O O . PHE A 1 331 ? -0.437 -7.192 -18.957 1.00 24.55 331 PHE A O 1
ATOM 2531 N N . GLY A 1 332 ? -0.088 -5.414 -20.330 1.00 24.34 332 GLY A N 1
ATOM 2532 C CA . GLY A 1 332 ? -0.431 -4.243 -19.520 1.00 24.34 332 GLY A CA 1
ATOM 2533 C C . GLY A 1 332 ? -1.342 -4.451 -18.311 1.00 24.34 332 GLY A C 1
ATOM 2534 O O . GLY A 1 332 ? -2.562 -4.480 -18.426 1.00 24.34 332 GLY A O 1
ATOM 2535 N N . THR A 1 333 ? -0.737 -4.443 -17.128 1.00 27.84 333 THR A N 1
ATOM 2536 C CA . THR A 1 333 ? -1.395 -3.994 -15.893 1.00 27.84 333 THR A CA 1
ATOM 2537 C C . THR A 1 333 ? -1.122 -2.499 -15.691 1.00 27.84 333 THR A C 1
ATOM 2539 O O . THR A 1 333 ? 0.040 -2.100 -15.827 1.00 27.84 333 THR A O 1
ATOM 2542 N N . PRO A 1 334 ? -2.119 -1.660 -15.344 1.00 32.03 334 PRO A N 1
ATOM 2543 C CA . PRO A 1 334 ? -1.924 -0.220 -15.200 1.00 32.03 334 PRO A CA 1
ATOM 2544 C C . PRO A 1 334 ? -0.893 0.092 -14.109 1.00 32.03 334 PRO A C 1
ATOM 2546 O O . PRO A 1 334 ? -1.049 -0.292 -12.949 1.00 32.03 334 PRO A O 1
ATOM 2549 N N . GLN A 1 335 ? 0.155 0.821 -14.494 1.00 31.17 335 GLN A N 1
ATOM 2550 C CA . GLN A 1 335 ? 1.345 1.174 -13.705 1.00 31.17 335 GLN A CA 1
ATOM 2551 C C . GLN A 1 335 ? 1.047 1.705 -12.283 1.00 31.17 335 GLN A C 1
ATOM 2553 O O . GLN A 1 335 ? 1.864 1.534 -11.379 1.00 31.17 335 GLN A O 1
ATOM 2558 N N . LYS A 1 336 ? -0.139 2.285 -12.042 1.00 31.27 336 LYS A N 1
ATOM 2559 C CA . LYS A 1 336 ? -0.545 2.826 -10.733 1.00 31.27 336 LYS A CA 1
ATOM 2560 C C . LYS A 1 336 ? -0.706 1.766 -9.633 1.00 31.27 336 LYS A C 1
ATOM 2562 O O . LYS A 1 336 ? -0.354 2.047 -8.491 1.00 31.27 336 LYS A O 1
ATOM 2567 N N . LEU A 1 337 ? -1.174 0.553 -9.948 1.00 29.97 337 LEU A N 1
ATOM 2568 C CA . LEU A 1 337 ? -1.347 -0.507 -8.937 1.00 29.97 337 LEU A CA 1
ATOM 2569 C C . LEU A 1 337 ? -0.001 -1.061 -8.448 1.00 29.97 337 LEU A C 1
ATOM 2571 O O . LEU A 1 337 ? 0.153 -1.340 -7.260 1.00 29.97 337 LEU A O 1
ATOM 2575 N N . ARG A 1 338 ? 1.003 -1.139 -9.336 1.00 31.11 338 ARG A N 1
ATOM 2576 C CA . ARG A 1 338 ? 2.370 -1.528 -8.952 1.00 31.11 338 ARG A CA 1
ATOM 2577 C C . ARG A 1 338 ? 3.007 -0.511 -8.007 1.00 31.11 338 ARG A C 1
ATOM 2579 O O . ARG A 1 338 ? 3.682 -0.921 -7.073 1.00 31.11 338 ARG A O 1
ATOM 2586 N N . LEU A 1 339 ? 2.759 0.786 -8.211 1.00 30.47 339 LEU A N 1
ATOM 2587 C CA . LEU A 1 339 ? 3.314 1.847 -7.364 1.00 30.47 339 LEU A CA 1
ATOM 2588 C C . LEU A 1 339 ? 2.811 1.752 -5.913 1.00 30.47 339 LEU A C 1
ATOM 2590 O O . LEU A 1 339 ? 3.594 1.895 -4.978 1.00 30.47 339 LEU A O 1
ATOM 2594 N N . VAL A 1 340 ? 1.513 1.481 -5.724 1.00 37.78 340 VAL A N 1
ATOM 2595 C CA . VAL A 1 340 ? 0.912 1.304 -4.389 1.00 37.78 340 VAL A CA 1
ATOM 2596 C C . VAL A 1 340 ? 1.418 0.021 -3.738 1.00 37.78 340 VAL A C 1
ATOM 2598 O O . VAL A 1 340 ? 1.810 0.055 -2.574 1.00 37.78 340 VAL A O 1
ATOM 2601 N N . PHE A 1 341 ? 1.483 -1.081 -4.494 1.00 36.69 341 PHE A N 1
ATOM 2602 C CA . PHE A 1 341 ? 2.015 -2.344 -3.986 1.00 36.69 341 PHE A CA 1
ATOM 2603 C C . PHE A 1 341 ? 3.468 -2.191 -3.521 1.00 36.69 341 PHE A C 1
ATOM 2605 O O . PHE A 1 341 ? 3.770 -2.542 -2.389 1.00 36.69 341 PHE A O 1
ATOM 2612 N N . TRP A 1 342 ? 4.347 -1.578 -4.321 1.00 40.41 342 TRP A N 1
ATOM 2613 C CA . TRP A 1 342 ? 5.746 -1.360 -3.934 1.00 40.41 342 TRP A CA 1
ATOM 2614 C C . TRP A 1 342 ? 5.910 -0.413 -2.746 1.00 40.41 342 TRP A C 1
ATOM 2616 O O . TRP A 1 342 ? 6.738 -0.685 -1.882 1.00 40.41 342 TRP A O 1
ATOM 2626 N N . ARG A 1 343 ? 5.100 0.650 -2.639 1.00 43.44 343 ARG A N 1
ATOM 2627 C CA . ARG A 1 343 ? 5.080 1.485 -1.425 1.00 43.44 343 ARG A CA 1
ATOM 2628 C C . ARG A 1 343 ? 4.703 0.673 -0.188 1.00 43.44 343 ARG A C 1
ATOM 2630 O O . ARG A 1 343 ? 5.324 0.849 0.851 1.00 43.44 343 ARG A O 1
ATOM 2637 N N . MET A 1 344 ? 3.724 -0.227 -0.304 1.00 53.25 344 MET A N 1
ATOM 2638 C CA . MET A 1 344 ? 3.353 -1.124 0.792 1.00 53.25 344 MET A CA 1
ATOM 2639 C C . MET A 1 344 ? 4.472 -2.119 1.116 1.00 53.25 344 MET A C 1
ATOM 2641 O O . MET A 1 344 ? 4.757 -2.314 2.290 1.00 53.25 344 MET A O 1
ATOM 2645 N N . VAL A 1 345 ? 5.139 -2.696 0.109 1.00 58.38 345 VAL A N 1
ATOM 2646 C CA . VAL A 1 345 ? 6.304 -3.579 0.304 1.00 58.38 345 VAL A CA 1
ATOM 2647 C C . VAL A 1 345 ? 7.412 -2.853 1.064 1.00 58.38 345 VAL A C 1
ATOM 2649 O O . VAL A 1 345 ? 7.852 -3.337 2.100 1.00 58.38 345 VAL A O 1
ATOM 2652 N N . LEU A 1 346 ? 7.815 -1.668 0.599 1.00 60.69 346 LEU A N 1
ATOM 2653 C CA . LEU A 1 346 ? 8.871 -0.886 1.242 1.00 60.69 346 LEU A CA 1
ATOM 2654 C C . LEU A 1 346 ? 8.488 -0.474 2.665 1.00 60.69 346 LEU A C 1
ATOM 2656 O O . LEU A 1 346 ? 9.326 -0.562 3.553 1.00 60.69 346 LEU A O 1
ATOM 2660 N N . GLN A 1 347 ? 7.230 -0.090 2.906 1.00 63.91 347 GLN A N 1
ATOM 2661 C CA . GLN A 1 347 ? 6.766 0.240 4.254 1.00 63.91 347 GLN A CA 1
ATOM 2662 C C . GLN A 1 347 ? 6.813 -0.976 5.186 1.00 63.91 347 GLN A C 1
ATOM 2664 O O . GLN A 1 347 ? 7.223 -0.845 6.332 1.00 63.91 347 GLN A O 1
ATOM 2669 N N . VAL A 1 348 ? 6.432 -2.162 4.701 1.00 70.25 348 VAL A N 1
ATOM 2670 C CA . VAL A 1 348 ? 6.511 -3.400 5.490 1.00 70.25 348 VAL A CA 1
ATOM 2671 C C . VAL A 1 348 ? 7.962 -3.732 5.833 1.00 70.25 348 VAL A C 1
ATOM 2673 O O . VAL A 1 348 ? 8.238 -4.050 6.984 1.00 70.25 348 VAL A O 1
ATOM 2676 N N . LEU A 1 349 ? 8.889 -3.623 4.876 1.00 69.94 349 LEU A N 1
ATOM 2677 C CA . LEU A 1 349 ? 10.317 -3.857 5.128 1.00 69.94 349 LEU A CA 1
ATOM 2678 C C . LEU A 1 349 ? 10.902 -2.823 6.097 1.00 69.94 349 LEU A C 1
ATOM 2680 O O . LEU A 1 349 ? 11.649 -3.183 7.005 1.00 69.94 349 LEU A O 1
ATOM 2684 N N . PHE A 1 350 ? 10.519 -1.556 5.944 1.00 71.19 350 PHE A N 1
ATOM 2685 C CA . PHE A 1 350 ? 10.925 -0.475 6.837 1.00 71.19 350 PHE A CA 1
ATOM 2686 C C . PHE A 1 350 ? 10.437 -0.709 8.274 1.00 71.19 350 PHE A C 1
ATOM 2688 O O . PHE A 1 350 ? 11.225 -0.611 9.210 1.00 71.19 350 PHE A O 1
ATOM 2695 N N . ASP A 1 351 ? 9.171 -1.093 8.453 1.00 75.62 351 ASP A N 1
ATOM 2696 C CA . ASP A 1 351 ? 8.593 -1.395 9.768 1.00 75.62 351 ASP A CA 1
ATOM 2697 C C . ASP A 1 351 ? 9.159 -2.697 10.373 1.00 75.62 351 ASP A C 1
ATOM 2699 O O . ASP A 1 351 ? 9.169 -2.863 11.596 1.00 75.62 351 ASP A O 1
ATOM 2703 N N . LEU A 1 352 ? 9.622 -3.631 9.533 1.00 82.38 352 LEU A N 1
ATOM 2704 C CA . LEU A 1 352 ? 10.203 -4.906 9.956 1.00 82.38 352 LEU A CA 1
ATOM 2705 C C . LEU A 1 352 ? 11.656 -4.754 10.432 1.00 82.38 352 LEU A C 1
ATOM 2707 O O . LEU A 1 352 ? 12.066 -5.477 11.339 1.00 82.38 352 LEU A O 1
ATOM 2711 N N . HIS A 1 353 ? 12.416 -3.802 9.884 1.00 84.00 353 HIS A N 1
ATOM 2712 C CA . HIS A 1 353 ? 13.823 -3.583 10.235 1.00 84.00 353 HIS A CA 1
ATOM 2713 C C . HIS A 1 353 ? 14.075 -3.400 11.744 1.00 84.00 353 HIS A C 1
ATOM 2715 O O . HIS A 1 353 ? 14.834 -4.198 12.294 1.00 84.00 353 HIS A O 1
ATOM 2721 N N . PRO A 1 354 ? 13.428 -2.457 12.463 1.00 83.81 354 PRO A N 1
ATOM 2722 C CA . PRO A 1 354 ? 13.679 -2.278 13.897 1.00 83.81 354 PRO A CA 1
ATOM 2723 C C . PRO A 1 354 ? 13.239 -3.489 14.738 1.00 83.81 354 PRO A C 1
ATOM 2725 O O . PRO A 1 354 ? 13.774 -3.731 15.818 1.00 83.81 354 PRO A O 1
ATOM 2728 N N . ILE A 1 355 ? 12.272 -4.280 14.253 1.00 86.56 355 ILE A N 1
ATOM 2729 C CA . ILE A 1 355 ? 11.837 -5.517 14.919 1.00 86.56 355 ILE A CA 1
ATOM 2730 C C . ILE A 1 355 ? 12.924 -6.592 14.798 1.00 86.56 355 ILE A C 1
ATOM 2732 O O . ILE A 1 355 ? 13.229 -7.272 15.777 1.00 86.56 355 ILE A O 1
ATOM 2736 N N . LEU A 1 356 ? 13.520 -6.738 13.611 1.00 89.25 356 LEU A N 1
ATOM 2737 C CA . LEU A 1 356 ? 14.610 -7.686 13.369 1.00 89.25 356 LEU A CA 1
ATOM 2738 C C . LEU A 1 356 ? 15.911 -7.253 14.041 1.00 89.25 356 LEU A C 1
ATOM 2740 O O . LEU A 1 356 ? 16.622 -8.107 14.560 1.00 89.25 356 LEU A O 1
ATOM 2744 N N . GLU A 1 357 ? 16.183 -5.953 14.112 1.00 86.75 357 GLU A N 1
ATOM 2745 C CA . GLU A 1 357 ? 17.295 -5.410 14.889 1.00 86.75 357 GLU A CA 1
ATOM 2746 C C . GLU A 1 357 ? 17.153 -5.771 16.368 1.00 86.75 357 GLU A C 1
ATOM 2748 O O . GLU A 1 357 ? 18.072 -6.333 16.957 1.00 86.75 357 GLU A O 1
ATOM 2753 N N . ALA A 1 358 ? 15.976 -5.553 16.962 1.00 86.25 358 ALA A N 1
ATOM 2754 C CA . ALA A 1 358 ? 15.716 -5.952 18.343 1.00 86.25 358 ALA A CA 1
ATOM 2755 C C . ALA A 1 358 ? 15.818 -7.478 18.543 1.00 86.25 358 ALA A C 1
ATOM 2757 O O . ALA A 1 358 ? 16.295 -7.937 19.584 1.00 86.25 358 ALA A O 1
ATOM 2758 N N . CYS A 1 359 ? 15.411 -8.272 17.548 1.00 89.06 359 CYS A N 1
ATOM 2759 C CA . CYS A 1 359 ? 15.592 -9.723 17.553 1.00 89.06 359 CYS A CA 1
ATOM 2760 C C . CYS A 1 359 ? 17.080 -10.104 17.553 1.00 89.06 359 CYS A C 1
ATOM 2762 O O . CYS A 1 359 ? 17.509 -10.880 18.402 1.00 89.06 359 CYS A O 1
ATOM 2764 N N . GLY A 1 360 ? 17.873 -9.536 16.640 1.00 84.31 360 GLY A N 1
ATOM 2765 C CA . GLY A 1 360 ? 19.295 -9.846 16.475 1.00 84.31 360 GLY A CA 1
ATOM 2766 C C . GLY A 1 360 ? 20.170 -9.323 17.612 1.00 84.31 360 GLY A C 1
ATOM 2767 O O . GLY A 1 360 ? 21.049 -10.034 18.090 1.00 84.31 360 GLY A O 1
ATOM 2768 N N . ALA A 1 361 ? 19.909 -8.106 18.089 1.00 84.44 361 ALA A N 1
ATOM 2769 C CA . ALA A 1 361 ? 20.708 -7.448 19.120 1.00 84.44 361 ALA A CA 1
ATOM 2770 C C . ALA A 1 361 ? 20.341 -7.876 20.550 1.00 84.44 361 ALA A C 1
ATOM 2772 O O . ALA A 1 361 ? 21.196 -7.845 21.437 1.00 84.44 361 ALA A O 1
ATOM 2773 N N . HIS A 1 362 ? 19.084 -8.263 20.802 1.00 86.44 362 HIS A N 1
ATOM 2774 C CA . HIS A 1 362 ? 18.589 -8.537 22.158 1.00 86.44 362 HIS A CA 1
ATOM 2775 C C . HIS A 1 362 ? 17.981 -9.934 22.346 1.00 86.44 362 HIS A C 1
ATOM 2777 O O . HIS A 1 362 ? 17.509 -10.241 23.443 1.00 86.44 362 HIS A O 1
ATOM 2783 N N . GLY A 1 363 ? 17.971 -10.784 21.312 1.00 84.94 363 GLY A N 1
ATOM 2784 C CA . GLY A 1 363 ? 17.406 -12.136 21.383 1.00 84.94 363 GLY A CA 1
ATOM 2785 C C . GLY A 1 363 ? 15.896 -12.155 21.650 1.00 84.94 363 GLY A C 1
ATOM 2786 O O . GLY A 1 363 ? 15.373 -13.110 22.228 1.00 84.94 363 GLY A O 1
ATOM 2787 N N . ILE A 1 364 ? 15.186 -11.076 21.301 1.00 88.06 364 ILE A N 1
ATOM 2788 C CA . ILE A 1 364 ? 13.736 -10.972 21.490 1.00 88.06 364 ILE A CA 1
ATOM 2789 C C . ILE A 1 364 ? 13.042 -11.769 20.386 1.00 88.06 364 ILE A C 1
ATOM 2791 O O . ILE A 1 364 ? 13.143 -11.414 19.216 1.00 88.06 364 ILE A O 1
ATOM 2795 N N . LYS A 1 365 ? 12.292 -12.812 20.760 1.00 88.62 365 LYS A N 1
ATOM 2796 C CA . LYS A 1 365 ? 11.544 -13.623 19.789 1.00 88.62 365 LYS A CA 1
ATOM 2797 C C . LYS A 1 365 ? 10.486 -12.798 19.059 1.00 88.62 365 LYS A C 1
ATOM 2799 O O . LYS A 1 365 ? 9.741 -12.040 19.685 1.00 88.62 365 LYS A O 1
ATOM 2804 N N . VAL A 1 366 ? 10.357 -13.015 17.755 1.00 90.38 366 VAL A N 1
ATOM 2805 C CA . VAL A 1 366 ? 9.382 -12.327 16.898 1.00 90.38 366 VAL A CA 1
ATOM 2806 C C . VAL A 1 366 ? 8.305 -13.307 16.459 1.00 90.38 366 VAL A C 1
ATOM 2808 O O . VAL A 1 366 ? 8.599 -14.387 15.960 1.00 90.38 366 VAL A O 1
ATOM 2811 N N . LEU A 1 367 ? 7.040 -12.932 16.632 1.00 88.69 367 LEU A N 1
ATOM 2812 C CA . LEU A 1 367 ? 5.904 -13.717 16.165 1.00 88.69 367 LEU A CA 1
ATOM 2813 C C . LEU A 1 367 ? 5.025 -12.832 15.290 1.00 88.69 367 LEU A C 1
ATOM 2815 O O . LEU A 1 367 ? 4.479 -11.835 15.769 1.00 88.69 367 LEU A O 1
ATOM 2819 N N . VAL A 1 368 ? 4.857 -13.213 14.027 1.00 86.44 368 VAL A N 1
ATOM 2820 C CA . VAL A 1 368 ? 3.894 -12.593 13.118 1.00 86.44 368 VAL A CA 1
ATOM 2821 C C . VAL A 1 368 ? 2.829 -13.619 12.773 1.00 86.44 368 VAL A C 1
ATOM 2823 O O . VAL A 1 368 ? 3.098 -14.790 12.520 1.00 86.44 368 VAL A O 1
ATOM 2826 N N . SER A 1 369 ? 1.582 -13.176 12.845 1.00 83.62 369 SER A N 1
ATOM 2827 C CA . SER A 1 369 ? 0.412 -14.023 12.673 1.00 83.62 369 SER A CA 1
ATOM 2828 C C . SER A 1 369 ? -0.478 -13.421 11.595 1.00 83.62 369 SER A C 1
ATOM 2830 O O . SER A 1 369 ? -0.637 -12.197 11.572 1.00 83.62 369 SER A O 1
ATOM 2832 N N . SER A 1 370 ? -1.112 -14.249 10.763 1.00 82.94 370 SER A N 1
ATOM 2833 C CA . SER A 1 370 ? -1.889 -13.791 9.606 1.00 82.94 370 SER A CA 1
ATOM 2834 C C . SER A 1 370 ? -1.073 -12.886 8.681 1.00 82.94 370 SER A C 1
ATOM 2836 O O . SER A 1 370 ? -1.513 -11.776 8.363 1.00 82.94 370 SER A O 1
ATOM 2838 N N . ASP A 1 371 ? 0.107 -13.357 8.266 1.00 77.12 371 ASP A N 1
ATOM 2839 C CA . ASP A 1 371 ? 1.019 -12.625 7.380 1.00 77.12 371 ASP A CA 1
ATOM 2840 C C . ASP A 1 371 ? 0.296 -12.014 6.172 1.00 77.12 371 ASP A C 1
ATOM 2842 O O . ASP A 1 371 ? -0.582 -12.628 5.570 1.00 77.12 371 ASP A O 1
ATOM 2846 N N . GLY A 1 372 ? 0.609 -10.752 5.856 1.00 74.75 372 GLY A N 1
ATOM 2847 C CA . GLY A 1 372 ? -0.047 -9.983 4.787 1.00 74.75 372 GLY A CA 1
ATOM 2848 C C . GLY A 1 372 ? -1.547 -9.708 4.996 1.00 74.75 372 GLY A C 1
ATOM 2849 O O . GLY A 1 372 ? -2.239 -9.252 4.084 1.00 74.75 372 GLY A O 1
ATOM 2850 N N . GLY A 1 373 ? -2.082 -9.983 6.185 1.00 77.38 373 GLY A N 1
ATOM 2851 C CA . GLY A 1 373 ? -3.459 -9.709 6.582 1.00 77.38 373 GLY A CA 1
ATOM 2852 C C . GLY A 1 373 ? -4.463 -10.799 6.200 1.00 77.38 373 GLY A C 1
ATOM 2853 O O . GLY A 1 373 ? -5.382 -11.042 6.992 1.00 77.38 373 GLY A O 1
ATOM 2854 N N . ALA A 1 374 ? -4.292 -11.455 5.046 1.00 82.25 374 ALA A N 1
ATOM 2855 C CA . ALA A 1 374 ? -5.096 -12.606 4.626 1.00 82.25 374 ALA A CA 1
ATOM 2856 C C . ALA A 1 374 ? -4.508 -13.935 5.130 1.00 82.25 374 ALA A C 1
ATOM 2858 O O . ALA A 1 374 ? -5.271 -14.861 5.391 1.00 82.25 374 ALA A O 1
ATOM 2859 N N . GLY A 1 375 ? -3.193 -14.007 5.360 1.00 86.94 375 GLY A N 1
ATOM 2860 C CA . GLY A 1 375 ? -2.530 -15.182 5.917 1.00 86.94 375 GLY A CA 1
ATOM 2861 C C . GLY A 1 375 ? -2.363 -16.318 4.911 1.00 86.94 375 GLY A C 1
ATOM 2862 O O . GLY A 1 375 ? -2.461 -17.481 5.301 1.00 86.94 375 GLY A O 1
ATOM 2863 N N . THR A 1 376 ? -2.166 -16.000 3.627 1.00 91.00 376 THR A N 1
ATOM 2864 C CA . THR A 1 376 ? -1.860 -17.007 2.597 1.00 91.00 376 THR A CA 1
ATOM 2865 C C . THR A 1 376 ? -0.388 -17.417 2.654 1.00 91.00 376 THR A C 1
ATOM 2867 O O . THR A 1 376 ? 0.465 -16.621 3.046 1.00 91.00 376 THR A O 1
ATOM 2870 N N . ASN A 1 377 ? -0.052 -18.621 2.182 1.00 91.88 377 ASN A N 1
ATOM 2871 C CA . ASN A 1 377 ? 1.345 -19.083 2.146 1.00 91.88 377 ASN A CA 1
ATOM 2872 C C . ASN A 1 377 ? 2.246 -18.138 1.334 1.00 91.88 377 ASN A C 1
ATOM 2874 O O . ASN A 1 377 ? 3.342 -17.814 1.766 1.00 91.88 377 ASN A O 1
ATOM 2878 N N . SER A 1 378 ? 1.746 -17.587 0.222 1.00 87.81 378 SER A N 1
ATOM 2879 C CA . SER A 1 378 ? 2.493 -16.602 -0.570 1.00 87.81 378 SER A CA 1
ATOM 2880 C C . SER A 1 378 ? 2.828 -15.322 0.207 1.00 87.81 378 SER A C 1
ATOM 2882 O O . SER A 1 378 ? 3.805 -14.653 -0.112 1.00 87.81 378 SER A O 1
ATOM 2884 N N . GLN A 1 379 ? 2.008 -14.946 1.195 1.00 87.94 379 GLN A N 1
ATOM 2885 C CA . GLN A 1 379 ? 2.278 -13.803 2.069 1.00 87.94 379 GLN A CA 1
ATOM 2886 C C . GLN A 1 379 ? 3.299 -14.156 3.154 1.00 87.94 379 GLN A C 1
ATOM 2888 O O . GLN A 1 379 ? 4.161 -13.331 3.440 1.00 87.94 379 GLN A O 1
ATOM 2893 N N . VAL A 1 380 ? 3.253 -15.378 3.693 1.00 90.62 380 VAL A N 1
ATOM 2894 C CA . VAL A 1 380 ? 4.297 -15.911 4.587 1.00 90.62 380 VAL A CA 1
ATOM 2895 C C . VAL A 1 380 ? 5.649 -15.922 3.864 1.00 90.62 380 VAL A C 1
ATOM 2897 O O . VAL A 1 380 ? 6.622 -15.358 4.360 1.00 90.62 380 VAL A O 1
ATOM 2900 N N . ASP A 1 381 ? 5.701 -16.470 2.646 1.00 89.56 381 ASP A N 1
ATOM 2901 C CA . ASP A 1 381 ? 6.915 -16.527 1.822 1.00 89.56 381 ASP A CA 1
ATOM 2902 C C . ASP A 1 381 ? 7.461 -15.130 1.506 1.00 89.56 381 ASP A C 1
ATOM 2904 O O . ASP A 1 381 ? 8.669 -14.896 1.558 1.00 89.56 381 ASP A O 1
ATOM 2908 N N . PHE A 1 382 ? 6.566 -14.184 1.211 1.00 85.94 382 PHE A N 1
ATOM 2909 C CA . PHE A 1 382 ? 6.922 -12.788 0.985 1.00 85.94 382 PHE A CA 1
ATOM 2910 C C . PHE A 1 382 ? 7.562 -12.152 2.231 1.00 85.94 382 PHE A C 1
ATOM 2912 O O . PHE A 1 382 ? 8.613 -11.521 2.120 1.00 85.94 382 PHE A O 1
ATOM 2919 N N . MET A 1 383 ? 6.982 -12.360 3.419 1.00 87.06 383 MET A N 1
ATOM 2920 C CA . MET A 1 383 ? 7.545 -11.862 4.681 1.00 87.06 383 MET A CA 1
ATOM 2921 C C . MET A 1 383 ? 8.912 -12.487 4.973 1.00 87.06 383 MET A C 1
ATOM 2923 O O . MET A 1 383 ? 9.849 -11.774 5.326 1.00 87.06 383 MET A O 1
ATOM 2927 N N . VAL A 1 384 ? 9.069 -13.796 4.751 1.00 89.81 384 VAL A N 1
ATOM 2928 C CA . VAL A 1 384 ? 10.361 -14.493 4.869 1.00 89.81 384 VAL A CA 1
ATOM 2929 C C . VAL A 1 384 ? 11.401 -13.920 3.903 1.00 89.81 384 VAL A C 1
ATOM 2931 O O . VAL A 1 384 ? 12.560 -13.751 4.285 1.00 89.81 384 VAL A O 1
ATOM 2934 N N . GLY A 1 385 ? 11.006 -13.603 2.667 1.00 84.94 385 GLY A N 1
ATOM 2935 C CA . GLY A 1 385 ? 11.854 -12.908 1.697 1.00 84.94 385 GLY A CA 1
ATOM 2936 C C . GLY A 1 385 ? 12.361 -11.571 2.240 1.00 84.94 385 GLY A C 1
ATOM 2937 O O . GLY A 1 385 ? 13.565 -11.328 2.229 1.00 84.94 385 GLY A O 1
ATOM 2938 N N . GLY A 1 386 ? 11.467 -10.772 2.824 1.00 84.25 386 GLY A N 1
ATOM 2939 C CA . GLY A 1 386 ? 11.819 -9.504 3.460 1.00 84.25 386 GLY A CA 1
ATOM 2940 C C . GLY A 1 386 ? 12.782 -9.635 4.642 1.00 84.25 386 GLY A C 1
ATOM 2941 O O . GLY A 1 386 ? 13.712 -8.843 4.771 1.00 84.25 386 GLY A O 1
ATOM 2942 N N . ILE A 1 387 ? 12.626 -10.668 5.478 1.00 88.25 387 ILE A N 1
ATOM 2943 C CA . ILE A 1 387 ? 13.580 -10.949 6.565 1.00 88.25 387 ILE A CA 1
ATOM 2944 C C . ILE A 1 387 ? 14.968 -11.243 6.000 1.00 88.25 387 ILE A C 1
ATOM 2946 O O . ILE A 1 387 ? 15.951 -10.736 6.529 1.00 88.25 387 ILE A O 1
ATOM 2950 N N . ARG A 1 388 ? 15.064 -12.045 4.929 1.00 84.56 388 ARG A N 1
ATOM 2951 C CA . ARG A 1 388 ? 16.348 -12.354 4.275 1.00 84.56 388 ARG A CA 1
ATOM 2952 C C . ARG A 1 388 ? 17.023 -11.087 3.761 1.00 84.56 388 ARG A C 1
ATOM 2954 O O . ARG A 1 388 ? 18.205 -10.892 4.018 1.00 84.56 388 ARG A O 1
ATOM 2961 N N . GLU A 1 389 ? 16.260 -10.220 3.100 1.00 79.88 389 GLU A N 1
ATOM 2962 C CA . GLU A 1 389 ? 16.761 -8.946 2.572 1.00 79.88 389 GLU A CA 1
ATOM 2963 C C . GLU A 1 389 ? 17.300 -8.015 3.666 1.00 79.88 389 GLU A C 1
ATOM 2965 O O . GLU A 1 389 ? 18.284 -7.319 3.432 1.00 79.88 389 GLU A O 1
ATOM 2970 N N . ILE A 1 390 ? 16.701 -8.022 4.862 1.00 81.81 390 ILE A N 1
ATOM 2971 C CA . ILE A 1 390 ? 17.133 -7.185 5.994 1.00 81.81 390 ILE A CA 1
ATOM 2972 C C . ILE A 1 390 ? 18.282 -7.826 6.787 1.00 81.81 390 ILE A C 1
ATOM 2974 O O . ILE A 1 390 ? 19.202 -7.130 7.212 1.00 81.81 390 ILE A O 1
ATOM 2978 N N . ALA A 1 391 ? 18.238 -9.141 7.007 1.00 81.19 391 ALA A N 1
ATOM 2979 C CA . ALA A 1 391 ? 19.196 -9.851 7.851 1.00 81.19 391 ALA A CA 1
ATOM 2980 C C . ALA A 1 391 ? 20.564 -10.035 7.177 1.00 81.19 391 ALA A C 1
ATOM 2982 O O . ALA A 1 391 ? 21.593 -9.935 7.847 1.00 81.19 391 ALA A O 1
ATOM 2983 N N . ASP A 1 392 ? 20.587 -10.274 5.858 1.00 76.38 392 ASP A N 1
ATOM 2984 C CA . ASP A 1 392 ? 21.825 -10.541 5.116 1.00 76.38 392 ASP A CA 1
ATOM 2985 C C . ASP A 1 392 ? 22.836 -9.373 5.199 1.00 76.38 392 ASP A C 1
ATOM 2987 O O . ASP A 1 392 ? 24.003 -9.633 5.499 1.00 76.38 392 ASP A O 1
ATOM 2991 N N . PRO A 1 393 ? 22.454 -8.093 4.982 1.00 70.31 393 PRO A N 1
ATOM 2992 C CA . PRO A 1 393 ? 23.384 -6.969 5.114 1.00 70.31 393 PRO A CA 1
ATOM 2993 C C . PRO A 1 393 ? 23.849 -6.729 6.555 1.00 70.31 393 PRO A C 1
ATOM 2995 O O . PRO A 1 393 ? 24.990 -6.325 6.766 1.00 70.31 393 PRO A O 1
ATOM 2998 N N . ALA A 1 394 ? 22.991 -6.998 7.542 1.00 74.44 394 ALA A N 1
ATOM 2999 C CA . ALA A 1 394 ? 23.271 -6.762 8.958 1.00 74.44 394 ALA A CA 1
ATOM 3000 C C . ALA A 1 394 ? 24.066 -7.898 9.633 1.00 74.44 394 ALA A C 1
ATOM 3002 O O . ALA A 1 394 ? 24.389 -7.806 10.815 1.00 74.44 394 ALA A O 1
ATOM 3003 N N . SER A 1 395 ? 24.401 -8.965 8.892 1.00 79.69 395 SER A N 1
ATOM 3004 C CA . SER A 1 395 ? 25.067 -10.171 9.415 1.00 79.69 395 SER A CA 1
ATOM 3005 C C . SER A 1 395 ? 24.310 -10.837 10.572 1.00 79.69 395 SER A C 1
ATOM 3007 O O . SER A 1 395 ? 24.915 -11.464 11.441 1.00 79.69 395 SER A O 1
ATOM 3009 N N . TRP A 1 396 ? 22.980 -10.722 10.592 1.00 83.50 396 TRP A N 1
ATOM 3010 C CA . TRP A 1 396 ? 22.147 -11.399 11.582 1.00 83.50 396 TRP A CA 1
ATOM 3011 C C . TRP A 1 396 ? 21.773 -12.799 11.102 1.00 83.50 396 TRP A C 1
ATOM 3013 O O . TRP A 1 396 ? 21.304 -12.980 9.979 1.00 83.50 396 TRP A O 1
ATOM 3023 N N . GLY A 1 397 ? 21.965 -13.794 11.968 1.00 88.00 397 GLY A N 1
ATOM 3024 C CA . GLY A 1 397 ? 21.489 -15.157 11.765 1.00 88.00 397 GLY A CA 1
ATOM 3025 C C . GLY A 1 397 ? 20.211 -15.401 12.562 1.00 88.00 397 GLY A C 1
ATOM 3026 O O . GLY A 1 397 ? 20.204 -15.180 13.768 1.00 88.00 397 GLY A O 1
ATOM 3027 N N . PHE A 1 398 ? 19.154 -15.887 11.909 1.00 93.38 398 PHE A N 1
ATOM 3028 C CA . PHE A 1 398 ? 17.881 -16.222 12.554 1.00 93.38 398 PHE A CA 1
ATOM 3029 C C . PHE A 1 398 ? 17.433 -17.638 12.208 1.00 93.38 398 PHE A C 1
ATOM 3031 O O . PHE A 1 398 ? 17.500 -18.059 11.049 1.00 93.38 398 PHE A O 1
ATOM 3038 N N . ARG A 1 399 ? 16.918 -18.368 13.196 1.00 95.25 399 ARG A N 1
ATOM 3039 C CA . ARG A 1 399 ? 16.191 -19.622 13.012 1.00 95.25 399 ARG A CA 1
ATOM 3040 C C . ARG A 1 399 ? 14.699 -19.311 12.953 1.00 95.25 399 ARG A C 1
ATOM 3042 O O . ARG A 1 399 ? 14.099 -18.846 13.921 1.00 95.25 399 ARG A O 1
ATOM 3049 N N . ILE A 1 400 ? 14.109 -19.557 11.793 1.00 96.00 400 ILE A N 1
ATOM 3050 C CA . ILE A 1 400 ? 12.740 -19.172 11.464 1.00 96.00 400 ILE A CA 1
ATOM 3051 C C . ILE A 1 400 ? 11.878 -20.426 11.381 1.00 96.00 400 ILE A C 1
ATOM 3053 O O . ILE A 1 400 ? 12.251 -21.397 10.723 1.00 96.00 400 ILE A O 1
ATOM 3057 N N . ALA A 1 401 ? 10.712 -20.388 12.016 1.00 97.25 401 ALA A N 1
ATOM 3058 C CA . ALA A 1 401 ? 9.641 -21.349 11.823 1.00 97.25 401 ALA A CA 1
ATOM 3059 C C . ALA A 1 401 ? 8.513 -20.706 11.012 1.00 97.25 401 ALA A C 1
ATOM 3061 O O . ALA A 1 401 ? 8.049 -19.612 11.332 1.00 97.25 401 ALA A O 1
ATOM 3062 N N . THR A 1 402 ? 8.048 -21.402 9.982 1.00 97.12 402 THR A N 1
ATOM 3063 C CA . THR A 1 402 ? 6.845 -21.027 9.233 1.00 97.12 402 THR A CA 1
ATOM 3064 C C . THR A 1 402 ? 5.706 -21.978 9.566 1.00 97.12 402 THR A C 1
ATOM 3066 O O . THR A 1 402 ? 5.948 -23.174 9.720 1.00 97.12 402 THR A O 1
ATOM 3069 N N . ILE A 1 403 ? 4.488 -21.450 9.702 1.00 95.94 403 ILE A N 1
ATOM 3070 C CA . ILE A 1 403 ? 3.269 -22.234 9.943 1.00 95.94 403 ILE A CA 1
ATOM 3071 C C . ILE A 1 403 ? 2.269 -21.916 8.830 1.00 95.94 403 ILE A C 1
ATOM 3073 O O . ILE A 1 403 ? 1.728 -20.807 8.775 1.00 95.94 403 ILE A O 1
ATOM 3077 N N . THR A 1 404 ? 2.038 -22.864 7.926 1.00 95.06 404 THR A N 1
ATOM 3078 C CA . THR A 1 404 ? 1.267 -22.651 6.687 1.00 95.06 404 THR A CA 1
ATOM 3079 C C . THR A 1 404 ? -0.046 -23.431 6.670 1.00 95.06 404 THR A C 1
ATOM 3081 O O . THR A 1 404 ? -0.350 -24.173 7.597 1.00 95.06 404 THR A O 1
ATOM 3084 N N . PHE A 1 405 ? -0.862 -23.237 5.631 1.00 94.31 405 PHE A N 1
ATOM 3085 C CA . PHE A 1 405 ? -1.992 -24.113 5.317 1.00 94.31 405 PHE A CA 1
ATOM 3086 C C . PHE A 1 405 ? -1.871 -24.562 3.861 1.00 94.31 405 PHE A C 1
ATOM 3088 O O . PHE A 1 405 ? -2.059 -23.775 2.931 1.00 94.31 405 PHE A O 1
ATOM 3095 N N . ASP A 1 406 ? -1.497 -25.819 3.655 1.00 89.06 406 ASP A N 1
ATOM 3096 C CA . ASP A 1 406 ? -1.105 -26.307 2.337 1.00 89.06 406 ASP A CA 1
ATOM 3097 C C . ASP A 1 406 ? -2.297 -26.649 1.439 1.00 89.06 406 ASP A C 1
ATOM 3099 O O . ASP A 1 406 ? -3.320 -27.182 1.873 1.00 89.06 406 ASP A O 1
ATOM 3103 N N . ALA A 1 407 ? -2.128 -26.427 0.132 1.00 82.31 407 ALA A N 1
ATOM 3104 C CA . ALA A 1 407 ? -3.167 -26.666 -0.872 1.00 82.31 407 ALA A CA 1
ATOM 3105 C C . ALA A 1 407 ? -3.680 -28.121 -0.902 1.00 82.31 407 ALA A C 1
ATOM 3107 O O . ALA A 1 407 ? -4.830 -28.357 -1.275 1.00 82.31 407 ALA A O 1
ATOM 3108 N N . GLN A 1 408 ? -2.861 -29.089 -0.473 1.00 84.38 408 GLN A N 1
ATOM 3109 C CA . GLN A 1 408 ? -3.243 -30.502 -0.368 1.00 84.38 408 GLN A CA 1
ATOM 3110 C C . GLN A 1 408 ? -4.430 -30.740 0.579 1.00 84.38 408 GLN A C 1
ATOM 3112 O O . GLN A 1 408 ? -5.195 -31.686 0.385 1.00 84.38 408 GLN A O 1
ATOM 3117 N N . HIS A 1 409 ? -4.650 -29.853 1.556 1.00 90.06 409 HIS A N 1
ATOM 3118 C CA . HIS A 1 409 ? -5.764 -29.964 2.494 1.00 90.06 409 HIS A CA 1
ATOM 3119 C C . HIS A 1 409 ? -7.136 -29.764 1.840 1.00 90.06 409 HIS A C 1
ATOM 3121 O O . HIS A 1 409 ? -8.145 -30.074 2.468 1.00 90.06 409 HIS A O 1
ATOM 3127 N N . ARG A 1 410 ? -7.209 -29.363 0.560 1.00 93.75 410 ARG A N 1
ATOM 3128 C CA . ARG A 1 410 ? -8.448 -29.445 -0.236 1.00 93.75 410 ARG A CA 1
ATOM 3129 C C . ARG A 1 410 ? -9.063 -30.842 -0.204 1.00 93.75 410 ARG A C 1
ATOM 3131 O O . ARG A 1 410 ? -10.262 -30.964 0.019 1.00 93.75 410 ARG A O 1
ATOM 3138 N N . GLY A 1 411 ? -8.249 -31.893 -0.339 1.00 93.31 411 GLY A N 1
ATOM 3139 C CA . GLY A 1 411 ? -8.732 -33.275 -0.250 1.00 93.31 411 GLY A CA 1
ATOM 3140 C C . GLY A 1 411 ? -9.307 -33.606 1.131 1.00 93.31 411 GLY A C 1
ATOM 3141 O O . GLY A 1 411 ? -10.334 -34.275 1.235 1.00 93.31 411 GLY A O 1
ATOM 3142 N N . THR A 1 412 ? -8.697 -33.074 2.194 1.00 94.31 412 THR A N 1
ATOM 3143 C CA . THR A 1 412 ? -9.218 -33.195 3.562 1.00 94.31 412 THR A CA 1
ATOM 3144 C C . THR A 1 412 ? -10.561 -32.486 3.708 1.00 94.31 412 THR A C 1
ATOM 3146 O O . THR A 1 412 ? -11.488 -33.081 4.247 1.00 94.31 412 THR A O 1
ATOM 3149 N N . ILE A 1 413 ? -10.701 -31.262 3.186 1.00 96.31 413 ILE A N 1
ATOM 3150 C CA . ILE A 1 413 ? -11.966 -30.512 3.224 1.00 96.31 413 ILE A CA 1
ATOM 3151 C C . ILE A 1 413 ? -13.071 -31.298 2.509 1.00 96.31 413 ILE A C 1
ATOM 3153 O O . ILE A 1 413 ? -14.134 -31.508 3.084 1.00 96.31 413 ILE A O 1
ATOM 3157 N N . LEU A 1 414 ? -12.810 -31.796 1.297 1.00 96.75 414 LEU A N 1
ATOM 3158 C CA . LEU A 1 414 ? -13.773 -32.595 0.528 1.00 96.75 414 LEU A CA 1
ATOM 3159 C C . LEU A 1 414 ? -14.203 -33.866 1.277 1.00 96.75 414 LEU A C 1
ATOM 3161 O O . LEU A 1 414 ? -15.390 -34.195 1.316 1.00 96.75 414 LEU A O 1
ATOM 3165 N N . SER A 1 415 ? -13.257 -34.547 1.928 1.00 95.88 415 SER A N 1
ATOM 3166 C CA . SER A 1 415 ? -13.552 -35.700 2.784 1.00 95.88 415 SER A CA 1
ATOM 3167 C C . SER A 1 415 ? -14.462 -35.316 3.960 1.00 95.88 415 SER A C 1
ATOM 3169 O O . SER A 1 415 ? -15.473 -35.979 4.193 1.00 95.88 415 SER A O 1
ATOM 3171 N N . GLN A 1 416 ? -14.184 -34.201 4.646 1.00 96.25 416 GLN A N 1
ATOM 3172 C CA . GLN A 1 416 ? -15.009 -33.741 5.770 1.00 96.25 416 GLN A CA 1
ATOM 3173 C C . GLN A 1 416 ? -16.414 -33.298 5.342 1.00 96.25 416 GLN A C 1
ATOM 3175 O O . GLN A 1 416 ? -17.372 -33.572 6.065 1.00 96.25 416 GLN A O 1
ATOM 3180 N N . ILE A 1 417 ? -16.564 -32.692 4.158 1.00 96.50 417 ILE A N 1
ATOM 3181 C CA . ILE A 1 417 ? -17.884 -32.400 3.572 1.00 96.50 417 ILE A CA 1
ATOM 3182 C C . ILE A 1 417 ? -18.662 -33.708 3.387 1.00 96.50 417 ILE A C 1
ATOM 3184 O O . ILE A 1 417 ? -19.792 -33.827 3.856 1.00 96.50 417 ILE A O 1
ATOM 3188 N N . SER A 1 418 ? -18.044 -34.721 2.766 1.00 96.50 418 SER A N 1
ATOM 3189 C CA . SER A 1 418 ? -18.698 -36.017 2.526 1.00 96.50 418 SER A CA 1
ATOM 3190 C C . SER A 1 418 ? -19.087 -36.753 3.814 1.00 96.50 418 SER A C 1
ATOM 3192 O O . SER A 1 418 ? -20.075 -37.485 3.837 1.00 96.50 418 SER A O 1
ATOM 3194 N N . ALA A 1 419 ? -18.345 -36.519 4.900 1.00 96.44 419 ALA A N 1
ATOM 3195 C CA . ALA A 1 419 ? -18.609 -37.077 6.220 1.00 96.44 419 ALA A CA 1
ATOM 3196 C C . ALA A 1 419 ? -19.635 -36.272 7.045 1.00 96.44 419 ALA A C 1
ATOM 3198 O O . ALA A 1 419 ? -19.932 -36.664 8.172 1.00 96.44 419 ALA A O 1
ATOM 3199 N N . GLY A 1 420 ? -20.158 -35.150 6.530 1.00 95.44 420 GLY A N 1
ATOM 3200 C CA . GLY A 1 420 ? -21.078 -34.275 7.268 1.00 95.44 420 GLY A CA 1
ATOM 3201 C C . GLY A 1 420 ? -20.422 -33.535 8.440 1.00 95.44 420 GLY A C 1
ATOM 3202 O O . GLY A 1 420 ? -21.095 -33.186 9.406 1.00 95.44 420 GLY A O 1
ATOM 3203 N N . LYS A 1 421 ? -19.104 -33.318 8.370 1.00 96.12 421 LYS A N 1
ATOM 3204 C CA . LYS A 1 421 ? -18.254 -32.733 9.424 1.00 96.12 421 LYS A CA 1
ATOM 3205 C C . LYS A 1 421 ? -17.886 -31.266 9.166 1.00 96.12 421 LYS A C 1
ATOM 3207 O O . LYS A 1 421 ? -16.901 -30.742 9.691 1.00 96.12 421 LYS A O 1
ATOM 3212 N N . THR A 1 422 ? -18.680 -30.591 8.342 1.00 96.50 422 THR A N 1
ATOM 3213 C CA . THR A 1 422 ? -18.574 -29.159 8.045 1.00 96.50 422 THR A CA 1
ATOM 3214 C C . THR A 1 422 ? -19.897 -28.470 8.332 1.00 96.50 422 THR A C 1
ATOM 3216 O O . THR A 1 422 ? -20.948 -29.094 8.217 1.00 96.50 422 THR A O 1
ATOM 3219 N N . ARG A 1 423 ? -19.861 -27.182 8.678 1.00 95.25 423 ARG A N 1
ATOM 3220 C CA . ARG A 1 423 ? -21.072 -26.378 8.896 1.00 95.25 423 ARG A CA 1
ATOM 3221 C C . ARG A 1 423 ? -20.861 -24.891 8.586 1.00 95.25 423 ARG A C 1
ATOM 3223 O O . ARG A 1 423 ? -19.722 -24.418 8.659 1.00 95.25 423 ARG A O 1
ATOM 3230 N N . PRO A 1 424 ? -21.931 -24.122 8.329 1.00 94.88 424 PRO A N 1
ATOM 3231 C CA . PRO A 1 424 ? -21.871 -22.672 8.158 1.00 94.88 424 PRO A CA 1
ATOM 3232 C C . PRO A 1 424 ? -21.229 -21.939 9.342 1.00 94.88 424 PRO A C 1
ATOM 3234 O O . PRO A 1 424 ? -21.484 -22.255 10.511 1.00 94.88 424 PRO A O 1
ATOM 3237 N N . CYS A 1 425 ? -20.413 -20.923 9.045 1.00 91.50 425 CYS A N 1
ATOM 3238 C CA . CYS A 1 425 ? -19.922 -19.957 10.028 1.00 91.50 425 CYS A CA 1
ATOM 3239 C C . CYS A 1 425 ? -20.716 -18.648 9.903 1.00 91.50 425 CYS A C 1
ATOM 3241 O O . CYS A 1 425 ? -20.278 -17.712 9.249 1.00 91.50 425 CYS A O 1
ATOM 3243 N N . GLY A 1 426 ? -21.885 -18.552 10.532 1.00 85.81 426 GLY A N 1
ATOM 3244 C CA . GLY A 1 426 ? -22.776 -17.395 10.364 1.00 85.81 426 GLY A CA 1
ATOM 3245 C C . GLY A 1 426 ? -23.806 -17.624 9.251 1.00 85.81 426 GLY A C 1
ATOM 3246 O O . GLY A 1 426 ? -24.129 -18.779 8.970 1.00 85.81 426 GLY A O 1
ATOM 3247 N N . PRO A 1 427 ? -24.368 -16.567 8.636 1.00 85.19 427 PRO A N 1
ATOM 3248 C CA . PRO A 1 427 ? -25.531 -16.673 7.752 1.00 85.19 427 PRO A CA 1
ATOM 3249 C C . PRO A 1 427 ? -25.144 -17.042 6.308 1.00 85.19 427 PRO A C 1
ATOM 3251 O O . PRO A 1 427 ? -25.519 -16.350 5.363 1.00 85.19 427 PRO A O 1
ATOM 3254 N N . VAL A 1 428 ? -24.374 -18.118 6.136 1.00 90.81 428 VAL A N 1
ATOM 3255 C CA . VAL A 1 428 ? -23.990 -18.653 4.820 1.00 90.81 428 VAL A CA 1
ATOM 3256 C C . VAL A 1 428 ? -24.674 -20.000 4.548 1.00 90.81 428 VAL A C 1
ATOM 3258 O O . VAL A 1 428 ? -25.046 -20.684 5.503 1.00 90.81 428 VAL A O 1
ATOM 3261 N N . PRO A 1 429 ? -24.877 -20.386 3.274 1.00 92.00 429 PRO A N 1
ATOM 3262 C CA . PRO A 1 429 ? -25.370 -21.719 2.919 1.00 92.00 429 PRO A CA 1
ATOM 3263 C C . PRO A 1 429 ? -24.435 -22.842 3.385 1.00 92.00 429 PRO A C 1
ATOM 3265 O O . PRO A 1 429 ? -23.305 -22.586 3.780 1.00 92.00 429 PRO A O 1
ATOM 3268 N N . GLU A 1 430 ? -24.898 -24.090 3.302 1.00 96.31 430 GLU A N 1
ATOM 3269 C CA . GLU A 1 430 ? -24.045 -25.267 3.516 1.00 96.31 430 GLU A CA 1
ATOM 3270 C C . GLU A 1 430 ? -22.902 -25.339 2.495 1.00 96.31 430 GLU A C 1
ATOM 3272 O O . GLU A 1 430 ? -23.105 -25.049 1.312 1.00 96.31 430 GLU A O 1
ATOM 3277 N N . LEU A 1 431 ? -21.722 -25.772 2.953 1.00 97.25 431 LEU A N 1
ATOM 3278 C CA . LEU A 1 431 ? -20.525 -25.892 2.121 1.00 97.25 431 LEU A CA 1
ATOM 3279 C C . LEU A 1 431 ? -20.679 -27.025 1.108 1.00 97.25 431 LEU A C 1
ATOM 3281 O O . LEU A 1 431 ? -20.935 -28.170 1.491 1.00 97.25 431 LEU A O 1
ATOM 3285 N N . LYS A 1 432 ? -20.439 -26.733 -0.171 1.00 96.69 432 LYS A N 1
ATOM 3286 C CA . LYS A 1 432 ? -20.479 -27.736 -1.236 1.00 96.69 432 LYS A CA 1
ATOM 3287 C C . LYS A 1 432 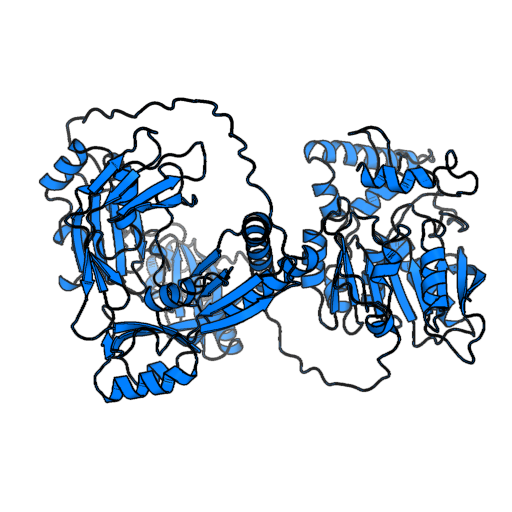? -19.090 -28.023 -1.811 1.00 96.69 432 LYS A C 1
ATOM 3289 O O . LYS A 1 432 ? -18.207 -27.167 -1.728 1.00 96.69 432 LYS A O 1
ATOM 3294 N N . PRO A 1 433 ? -18.880 -29.203 -2.426 1.00 96.75 433 PRO A N 1
ATOM 3295 C CA . PRO A 1 433 ? -17.626 -29.521 -3.106 1.00 96.75 433 PRO A CA 1
ATOM 3296 C C . PRO A 1 433 ? -17.218 -28.474 -4.151 1.00 96.75 433 PRO A C 1
ATOM 3298 O O . PRO A 1 433 ? -16.059 -28.066 -4.170 1.00 96.75 433 PRO A O 1
ATOM 3301 N N . GLU A 1 434 ? -18.166 -27.962 -4.945 1.00 96.12 434 GLU A N 1
ATOM 3302 C CA . GLU A 1 434 ? -17.877 -26.937 -5.956 1.00 96.12 434 GLU A CA 1
ATOM 3303 C C . GLU A 1 434 ? -17.318 -25.632 -5.363 1.00 96.12 434 GLU A C 1
ATOM 3305 O O . GLU A 1 434 ? -16.453 -25.000 -5.964 1.00 96.12 434 GLU A O 1
ATOM 3310 N N . ASP A 1 435 ? -17.737 -25.249 -4.152 1.00 96.44 435 ASP A N 1
ATOM 3311 C CA . ASP A 1 435 ? -17.248 -24.030 -3.500 1.00 96.44 435 ASP A CA 1
ATOM 3312 C C . ASP A 1 435 ? -15.766 -24.148 -3.118 1.00 96.44 435 ASP A C 1
ATOM 3314 O O . ASP A 1 435 ? -15.034 -23.150 -3.136 1.00 96.44 435 ASP A O 1
ATOM 3318 N N . VAL A 1 436 ? -15.324 -25.370 -2.789 1.00 96.62 436 VAL A N 1
ATOM 3319 C CA . VAL A 1 436 ? -13.918 -25.708 -2.540 1.00 96.62 436 VAL A CA 1
ATOM 3320 C C . VAL A 1 436 ? -13.141 -25.621 -3.843 1.00 96.62 436 VAL A C 1
ATOM 3322 O O . VAL A 1 436 ? -12.124 -24.928 -3.889 1.00 96.62 436 VAL A O 1
ATOM 3325 N N . ASP A 1 437 ? -13.617 -26.281 -4.895 1.00 94.12 437 ASP A N 1
ATOM 3326 C CA . ASP A 1 437 ? -12.929 -26.356 -6.186 1.00 94.12 437 ASP A CA 1
ATOM 3327 C C . ASP A 1 437 ? -12.757 -24.975 -6.834 1.00 94.12 437 ASP A C 1
ATOM 3329 O O . ASP A 1 437 ? -11.655 -24.639 -7.274 1.00 94.12 437 ASP A O 1
ATOM 3333 N N . ASP A 1 438 ? -13.786 -24.128 -6.780 1.00 93.81 438 ASP A N 1
ATOM 3334 C CA . ASP A 1 438 ? -13.782 -22.790 -7.383 1.00 93.81 438 ASP A CA 1
ATOM 3335 C C . ASP A 1 438 ? -12.976 -21.745 -6.592 1.00 93.81 438 ASP A C 1
ATOM 3337 O O . ASP A 1 438 ? -12.667 -20.660 -7.105 1.00 93.81 438 ASP A O 1
ATOM 3341 N N . ALA A 1 439 ? -12.629 -22.024 -5.331 1.00 94.50 439 ALA A N 1
ATOM 3342 C CA . ALA A 1 439 ? -11.856 -21.094 -4.518 1.00 94.50 439 ALA A CA 1
ATOM 3343 C C . ALA A 1 439 ? -10.466 -20.865 -5.133 1.00 94.50 439 ALA A C 1
ATOM 3345 O O . ALA A 1 439 ? -9.714 -21.807 -5.371 1.00 94.50 439 ALA A O 1
ATOM 3346 N N . ALA A 1 440 ? -10.062 -19.610 -5.324 1.00 91.75 440 ALA A N 1
ATOM 3347 C CA . ALA A 1 440 ? -8.725 -19.277 -5.819 1.00 91.75 440 ALA A CA 1
ATOM 3348 C C . ALA A 1 440 ? -7.639 -19.584 -4.773 1.00 91.75 440 ALA A C 1
ATOM 3350 O O . ALA A 1 440 ? -6.543 -20.033 -5.101 1.00 91.75 440 ALA A O 1
ATOM 3351 N N . CYS A 1 441 ? -7.956 -19.359 -3.499 1.00 92.00 441 CYS A N 1
ATOM 3352 C CA . CYS A 1 441 ? -7.118 -19.693 -2.356 1.00 92.00 441 CYS A CA 1
ATOM 3353 C C . CYS A 1 441 ? -8.025 -19.993 -1.159 1.00 92.00 441 CYS A C 1
ATOM 3355 O O . CYS A 1 441 ? -9.063 -19.348 -0.992 1.00 92.00 441 CYS A O 1
ATOM 3357 N N . ILE A 1 442 ? -7.630 -20.975 -0.351 1.00 95.12 442 ILE A N 1
ATOM 3358 C CA . ILE A 1 442 ? -8.304 -21.340 0.895 1.00 95.12 442 ILE A CA 1
ATOM 3359 C C . ILE A 1 442 ? -7.282 -21.187 2.010 1.00 95.12 442 ILE A C 1
ATOM 3361 O O . ILE A 1 442 ? -6.143 -21.629 1.867 1.00 95.12 442 ILE A O 1
ATOM 3365 N N . VAL A 1 443 ? -7.700 -20.583 3.114 1.00 94.81 443 VAL A N 1
ATOM 3366 C CA . VAL A 1 443 ? -6.933 -20.508 4.353 1.00 94.81 443 VAL A CA 1
ATOM 3367 C C . VAL A 1 443 ? -7.759 -21.095 5.491 1.00 94.81 443 VAL A C 1
ATOM 3369 O O . VAL A 1 443 ? -8.981 -20.939 5.534 1.00 94.81 443 VAL A O 1
ATOM 3372 N N . ALA A 1 444 ? -7.094 -21.756 6.433 1.00 95.06 444 ALA A N 1
ATOM 3373 C CA . ALA A 1 444 ? -7.707 -22.181 7.682 1.00 95.06 444 ALA A CA 1
ATOM 3374 C C . ALA A 1 444 ? -7.167 -21.322 8.824 1.00 95.06 444 ALA A C 1
ATOM 3376 O O . ALA A 1 444 ? -5.962 -21.124 8.944 1.00 95.06 444 ALA A O 1
ATOM 3377 N N . GLN A 1 445 ? -8.057 -20.802 9.663 1.00 93.06 445 GLN A N 1
ATOM 3378 C CA . GLN A 1 445 ? -7.678 -20.031 10.835 1.00 93.06 445 GLN A CA 1
ATOM 3379 C C . GLN A 1 445 ? -7.156 -20.976 11.920 1.00 93.06 445 GLN A C 1
ATOM 3381 O O . GLN A 1 445 ? -7.937 -21.699 12.540 1.00 93.06 445 GLN A O 1
ATOM 3386 N N . MET A 1 446 ? -5.846 -20.952 12.155 1.00 90.94 446 MET A N 1
ATOM 3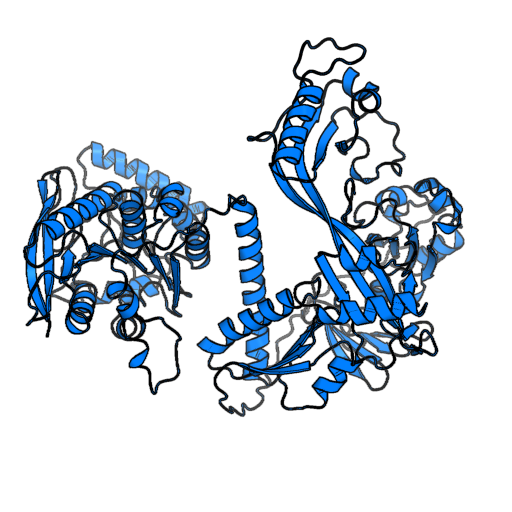387 C CA . MET A 1 446 ? -5.202 -21.758 13.192 1.00 90.94 446 MET A CA 1
ATOM 3388 C C . MET A 1 446 ? -5.427 -21.191 14.598 1.00 90.94 446 MET A C 1
ATOM 3390 O O . MET A 1 446 ? -5.543 -19.971 14.791 1.00 90.94 446 MET A O 1
ATOM 3394 N N . GLY A 1 447 ? -5.488 -22.096 15.576 1.00 89.25 447 GLY A N 1
ATOM 3395 C CA . GLY A 1 447 ? -5.489 -21.767 16.997 1.00 89.25 447 GLY A CA 1
ATOM 3396 C C . GLY A 1 447 ? -4.089 -21.468 17.536 1.00 89.25 447 GLY A C 1
ATOM 3397 O O . GLY A 1 447 ? -3.140 -21.247 16.784 1.00 89.25 447 GLY A O 1
ATOM 3398 N N . ALA A 1 448 ? -3.957 -21.442 18.861 1.00 87.75 448 ALA A N 1
ATOM 3399 C CA . ALA A 1 448 ? -2.674 -21.195 19.522 1.00 87.75 448 ALA A CA 1
ATOM 3400 C C . ALA A 1 448 ? -1.760 -22.434 19.525 1.00 87.75 448 ALA A C 1
ATOM 3402 O O . ALA A 1 448 ? -0.563 -22.318 19.775 1.00 87.75 448 ALA A O 1
ATOM 3403 N N . GLU A 1 449 ? -2.309 -23.620 19.268 1.00 91.69 449 GLU A N 1
ATOM 3404 C CA . GLU A 1 449 ? -1.632 -24.905 19.420 1.00 91.69 449 GLU A CA 1
ATOM 3405 C C . GLU A 1 449 ? -0.374 -25.037 18.541 1.00 91.69 449 GLU A C 1
ATOM 3407 O O . GLU A 1 449 ? 0.664 -25.397 19.102 1.00 91.69 449 GLU A O 1
ATOM 3412 N N . PRO A 1 450 ? -0.385 -24.677 17.237 1.00 92.75 450 PRO A N 1
ATOM 3413 C CA . PRO A 1 450 ? 0.831 -24.706 16.419 1.00 92.75 450 PRO A CA 1
ATOM 3414 C C . PRO A 1 450 ? 1.912 -23.733 16.914 1.00 92.75 450 PRO A C 1
ATOM 3416 O O . PRO A 1 450 ? 3.088 -24.080 16.960 1.00 92.75 450 PRO A O 1
ATOM 3419 N N . PHE A 1 451 ? 1.531 -22.531 17.368 1.00 91.81 451 PHE A N 1
ATOM 3420 C CA . PHE A 1 451 ? 2.488 -21.570 17.933 1.00 91.81 451 PHE A CA 1
ATOM 3421 C C . PHE A 1 451 ? 3.134 -22.099 19.212 1.00 91.81 451 PHE A C 1
ATOM 3423 O O . PHE A 1 451 ? 4.341 -21.972 19.395 1.00 91.81 451 PHE A O 1
ATOM 3430 N N . LEU A 1 452 ? 2.339 -22.700 20.101 1.00 90.94 452 LEU A N 1
ATOM 3431 C CA . LEU A 1 452 ? 2.841 -23.287 21.341 1.00 90.94 452 LEU A CA 1
ATOM 3432 C C . LEU A 1 452 ? 3.783 -24.462 21.076 1.00 90.94 452 LEU A C 1
ATOM 3434 O O . LEU A 1 452 ? 4.721 -24.651 21.843 1.00 90.94 452 LEU A O 1
ATOM 3438 N N . GLU A 1 453 ? 3.553 -25.241 20.018 1.00 94.50 453 GLU A N 1
ATOM 3439 C CA . GLU A 1 453 ? 4.475 -26.297 19.598 1.00 94.50 453 GLU A CA 1
ATOM 3440 C C . GLU A 1 453 ? 5.830 -25.722 19.184 1.00 94.50 453 GLU A C 1
ATOM 3442 O O . GLU A 1 453 ? 6.852 -26.150 19.717 1.00 94.50 453 GLU A O 1
ATOM 3447 N N . VAL A 1 454 ? 5.840 -24.698 18.328 1.00 93.75 454 VAL A N 1
ATOM 3448 C CA . VAL A 1 454 ? 7.077 -24.025 17.903 1.00 93.75 454 VAL A CA 1
ATOM 3449 C C . VAL A 1 454 ? 7.797 -23.370 19.084 1.00 93.75 454 VAL A C 1
ATOM 3451 O O . VAL A 1 454 ? 9.012 -23.490 19.216 1.00 93.75 454 VAL A O 1
ATOM 3454 N N . LEU A 1 455 ? 7.061 -22.716 19.987 1.00 90.56 455 LEU A N 1
ATOM 3455 C CA . LEU A 1 455 ? 7.630 -22.023 21.148 1.00 90.56 455 LEU A CA 1
ATOM 3456 C C . LEU A 1 455 ? 8.289 -22.959 22.173 1.00 90.56 455 LEU A C 1
ATOM 3458 O O . LEU A 1 455 ? 9.050 -22.476 23.013 1.00 90.56 455 LEU A O 1
ATOM 3462 N N . ARG A 1 456 ? 8.031 -24.275 22.119 1.00 93.06 456 ARG A N 1
ATOM 3463 C CA . ARG A 1 456 ? 8.754 -25.266 22.938 1.00 93.06 456 ARG A CA 1
ATOM 3464 C C . ARG A 1 456 ? 10.208 -25.420 22.519 1.00 93.06 456 ARG A C 1
ATOM 3466 O O . ARG A 1 456 ? 11.008 -25.839 23.350 1.00 93.06 456 ARG A O 1
ATOM 3473 N N . ASP A 1 457 ? 10.546 -25.102 21.271 1.00 93.75 457 ASP A N 1
ATOM 3474 C CA . ASP A 1 457 ? 11.928 -25.056 20.815 1.00 93.75 457 ASP A CA 1
ATOM 3475 C C . ASP A 1 457 ? 12.516 -23.666 21.140 1.00 93.75 457 ASP A C 1
ATOM 3477 O O . ASP A 1 457 ? 12.185 -22.664 20.489 1.00 93.75 457 ASP A O 1
ATOM 3481 N N . PRO A 1 458 ? 13.390 -23.554 22.162 1.00 90.19 458 PRO A N 1
ATOM 3482 C CA . PRO A 1 458 ? 13.966 -22.273 22.535 1.00 90.19 458 PRO A CA 1
ATOM 3483 C C . PRO A 1 458 ? 14.866 -21.707 21.433 1.00 90.19 458 PRO A C 1
ATOM 3485 O O . PRO A 1 458 ? 15.045 -20.493 21.425 1.00 90.19 458 PRO A O 1
ATOM 3488 N N . SER A 1 459 ? 15.358 -22.533 20.500 1.00 92.12 459 SER A N 1
ATOM 3489 C CA . SER A 1 459 ? 16.256 -22.110 19.421 1.00 92.12 459 SER A CA 1
ATOM 3490 C C . SER A 1 459 ? 15.573 -21.327 18.301 1.00 92.12 459 SER A C 1
ATOM 3492 O O . SER A 1 459 ? 16.270 -20.730 17.493 1.00 92.12 459 SER A O 1
ATOM 3494 N N . ILE A 1 460 ? 14.237 -21.332 18.221 1.00 94.19 460 ILE A N 1
ATOM 3495 C CA . ILE A 1 460 ? 13.496 -20.558 17.217 1.00 94.19 460 ILE A CA 1
ATOM 3496 C C . ILE A 1 460 ? 13.457 -19.084 17.618 1.00 94.19 460 ILE A C 1
ATOM 3498 O O . ILE A 1 460 ? 12.907 -18.746 18.672 1.00 94.19 460 ILE A O 1
ATOM 3502 N N . ASP A 1 461 ? 13.968 -18.220 16.747 1.00 93.62 461 ASP A N 1
ATOM 3503 C CA . ASP A 1 461 ? 13.990 -16.768 16.936 1.00 93.62 461 ASP A CA 1
ATOM 3504 C C . ASP A 1 461 ? 12.702 -16.125 16.414 1.00 93.62 461 ASP A C 1
ATOM 3506 O O . ASP A 1 461 ? 12.123 -15.246 17.055 1.00 93.62 461 ASP A O 1
ATOM 3510 N N . ILE A 1 462 ? 12.227 -16.585 15.252 1.00 94.75 462 ILE A N 1
ATOM 3511 C CA . ILE A 1 462 ? 11.136 -15.943 14.514 1.00 94.75 462 ILE A CA 1
ATOM 3512 C C . ILE A 1 462 ? 10.080 -16.972 14.103 1.00 94.75 462 ILE A C 1
ATOM 3514 O O . ILE A 1 462 ? 10.408 -18.024 13.559 1.00 94.75 462 ILE A O 1
ATOM 3518 N N . ILE A 1 463 ? 8.803 -16.648 14.308 1.00 93.88 463 ILE A N 1
ATOM 3519 C CA . ILE A 1 463 ? 7.653 -17.420 13.828 1.00 93.88 463 ILE A CA 1
ATOM 3520 C C . ILE A 1 463 ? 6.865 -16.568 12.830 1.00 93.88 463 ILE A C 1
ATOM 3522 O O . ILE A 1 463 ? 6.363 -15.506 13.198 1.00 93.88 463 ILE A O 1
ATOM 3526 N N . MET A 1 464 ? 6.731 -17.053 11.597 1.00 93.44 464 MET A N 1
ATOM 3527 C CA . MET A 1 464 ? 5.903 -16.458 10.541 1.00 93.44 464 MET A CA 1
ATOM 3528 C C . MET A 1 464 ? 4.733 -17.393 10.237 1.00 93.44 464 MET A C 1
ATOM 3530 O O . MET A 1 464 ? 4.930 -18.546 9.855 1.00 93.44 464 MET A O 1
ATOM 3534 N N . ALA A 1 465 ? 3.506 -16.942 10.463 1.00 92.44 465 ALA A N 1
ATOM 3535 C CA . ALA A 1 465 ? 2.334 -17.798 10.379 1.00 92.44 465 ALA A CA 1
ATOM 3536 C C . ALA A 1 465 ? 1.272 -17.235 9.438 1.00 92.44 465 ALA A C 1
ATOM 3538 O O . ALA A 1 465 ? 0.954 -16.039 9.438 1.00 92.44 465 ALA A O 1
ATOM 3539 N N . GLY A 1 466 ? 0.649 -18.154 8.698 1.00 92.19 466 GLY A N 1
ATOM 3540 C CA . GLY A 1 466 ? -0.534 -17.897 7.893 1.00 92.19 466 GLY A CA 1
ATOM 3541 C C . GLY A 1 466 ? -1.751 -17.522 8.744 1.00 92.19 466 GLY A C 1
ATOM 3542 O O . GLY A 1 466 ? -1.650 -16.991 9.854 1.00 92.19 466 GLY A O 1
ATOM 3543 N N . ARG A 1 467 ? -2.950 -17.758 8.212 1.00 91.56 467 ARG A N 1
ATOM 3544 C CA . ARG A 1 467 ? -4.195 -17.289 8.836 1.00 91.56 467 ARG A CA 1
ATOM 3545 C C . ARG A 1 467 ? -4.356 -17.819 10.266 1.00 91.56 467 ARG A C 1
ATOM 3547 O O . ARG A 1 467 ? -4.427 -19.017 10.507 1.00 91.56 467 ARG A O 1
ATOM 3554 N N . SER A 1 468 ? -4.493 -16.903 11.217 1.00 86.69 468 SER A N 1
ATOM 3555 C CA . SER A 1 468 ? -4.606 -17.169 12.653 1.00 86.69 468 SER A CA 1
ATOM 3556 C C . SER A 1 468 ? -5.695 -16.299 13.284 1.00 86.69 468 SER A C 1
ATOM 3558 O O . SER A 1 468 ? -6.189 -15.340 12.682 1.00 86.69 468 SER A O 1
ATOM 3560 N N . LEU A 1 469 ? -6.093 -16.616 14.518 1.00 71.56 469 LEU A N 1
ATOM 3561 C CA . LEU A 1 469 ? -6.925 -15.703 15.302 1.00 71.56 469 LEU A CA 1
ATOM 3562 C C . LEU A 1 469 ? -6.140 -14.414 15.596 1.00 71.56 469 LEU A C 1
ATOM 3564 O O . LEU A 1 469 ? -5.153 -14.450 16.325 1.00 71.56 469 LEU A O 1
ATOM 3568 N N . ARG A 1 470 ? -6.585 -13.271 15.053 1.00 61.12 470 ARG A N 1
ATOM 3569 C CA . ARG A 1 470 ? -5.948 -11.970 15.321 1.00 61.12 470 ARG A CA 1
ATOM 3570 C C . ARG A 1 470 ? -6.063 -11.591 16.808 1.00 61.12 470 ARG A C 1
ATOM 3572 O O . ARG A 1 470 ? -7.192 -11.439 17.288 1.00 61.12 470 ARG A O 1
ATOM 3579 N N . PRO A 1 471 ? -4.948 -11.342 17.517 1.00 45.81 471 PRO A N 1
ATOM 3580 C CA . PRO A 1 471 ? -4.973 -10.666 18.809 1.00 45.81 471 PRO A CA 1
ATOM 3581 C C . PRO A 1 471 ? -5.294 -9.178 18.595 1.00 45.81 471 PRO A C 1
ATOM 3583 O O . PRO A 1 471 ? -4.679 -8.519 17.757 1.00 45.81 471 PRO A O 1
ATOM 3586 N N . GLY A 1 472 ? -6.275 -8.645 19.326 1.00 42.56 472 GLY A N 1
ATOM 3587 C CA . GLY A 1 472 ? -6.622 -7.222 19.281 1.00 42.56 472 GLY A CA 1
ATOM 3588 C C . GLY A 1 472 ? -5.501 -6.365 19.875 1.00 42.56 472 GLY A C 1
ATOM 3589 O O . GLY A 1 472 ? -5.172 -6.508 21.048 1.00 42.56 472 GLY A O 1
ATOM 3590 N N . SER A 1 473 ? -4.886 -5.499 19.070 1.00 38.06 473 SER A N 1
ATOM 3591 C CA . SER A 1 473 ? -3.729 -4.677 19.453 1.00 38.06 473 SER A CA 1
ATOM 3592 C C . SER A 1 473 ? -4.048 -3.176 19.581 1.00 38.06 473 SER A C 1
ATOM 3594 O O . SER A 1 473 ? -3.142 -2.364 19.447 1.00 38.06 473 SER A O 1
ATOM 3596 N N . LEU A 1 474 ? -5.302 -2.771 19.848 1.00 34.25 474 LEU A N 1
ATOM 3597 C CA . LEU A 1 474 ? -5.752 -1.361 19.742 1.00 34.25 474 LEU A CA 1
ATOM 3598 C C . LEU A 1 474 ? -6.307 -0.730 21.047 1.00 34.25 474 LEU A C 1
ATOM 3600 O O . LEU A 1 474 ? -7.230 0.079 20.998 1.00 34.25 474 LEU A O 1
ATOM 3604 N N . CYS A 1 475 ? -5.769 -1.046 22.229 1.00 33.62 475 CYS A N 1
ATOM 3605 C CA . CYS A 1 475 ? -6.381 -0.648 23.518 1.00 33.62 475 CYS A CA 1
ATOM 3606 C C . CYS A 1 475 ? -6.015 0.756 24.084 1.00 33.62 475 CYS A C 1
ATOM 3608 O O . CYS A 1 475 ? -6.255 1.010 25.269 1.00 33.62 475 CYS A O 1
ATOM 3610 N N . GLY A 1 476 ? -5.408 1.671 23.316 1.00 31.50 476 GLY A N 1
ATOM 3611 C CA . GLY A 1 476 ? -4.936 2.979 23.820 1.00 31.50 476 GLY A CA 1
ATOM 3612 C C . GLY A 1 476 ? -5.983 4.109 23.782 1.00 31.50 476 GLY A C 1
ATOM 3613 O O . GLY A 1 476 ? -6.691 4.256 22.793 1.00 31.50 476 GLY A O 1
ATOM 3614 N N . VAL A 1 477 ? -6.043 4.956 24.825 1.00 37.38 477 VAL A N 1
ATOM 3615 C CA . VAL A 1 477 ? -6.989 6.101 24.950 1.00 37.38 477 VAL A CA 1
ATOM 3616 C C . VAL A 1 477 ? -6.739 7.208 23.914 1.00 37.38 477 VAL A C 1
ATOM 3618 O O . VAL A 1 477 ? -7.624 8.004 23.618 1.00 37.38 477 VAL A O 1
ATOM 3621 N N . LEU A 1 478 ? -5.542 7.270 23.339 1.00 30.58 478 LEU A N 1
ATOM 3622 C CA . LEU A 1 478 ? -5.167 8.294 22.374 1.00 30.58 478 LEU A CA 1
ATOM 3623 C C . LEU A 1 478 ? -4.862 7.607 21.046 1.00 30.58 478 LEU A C 1
ATOM 3625 O O . LEU A 1 478 ? -3.722 7.251 20.854 1.00 30.58 478 LEU A O 1
ATOM 3629 N N . HIS A 1 479 ? -5.830 7.460 20.134 1.00 32.81 479 HIS A N 1
ATOM 3630 C CA . HIS A 1 479 ? -5.669 7.065 18.713 1.00 32.81 479 HIS A CA 1
ATOM 3631 C C . HIS A 1 479 ? -5.640 5.544 18.353 1.00 32.81 479 HIS A C 1
ATOM 3633 O O . HIS A 1 479 ? -4.990 4.739 19.012 1.00 32.81 479 HIS A O 1
ATOM 3639 N N . PRO A 1 480 ? -6.269 5.118 17.239 1.00 35.91 480 PRO A N 1
ATOM 3640 C CA . PRO A 1 480 ? -6.350 3.714 16.799 1.00 35.91 480 PRO A CA 1
ATOM 3641 C C . PRO A 1 480 ? -5.094 3.163 16.080 1.00 35.91 480 PRO A C 1
ATOM 3643 O O . PRO A 1 480 ? -5.224 2.353 15.171 1.00 35.91 480 PRO A O 1
ATOM 3646 N N . GLN A 1 481 ? -3.871 3.577 16.435 1.00 37.47 481 GLN A N 1
ATOM 3647 C CA . GLN A 1 481 ? -2.637 3.032 15.819 1.00 37.47 481 GLN A CA 1
ATOM 3648 C C . GLN A 1 481 ? -1.580 2.531 16.822 1.00 37.47 481 GLN A C 1
ATOM 3650 O O . GLN A 1 481 ? -0.482 2.153 16.420 1.00 37.47 481 GLN A O 1
ATOM 3655 N N . TRP A 1 482 ? -1.873 2.488 18.125 1.00 49.16 482 TRP A N 1
ATOM 3656 C CA . TRP A 1 482 ? -0.841 2.197 19.130 1.00 49.16 482 TRP A CA 1
ATOM 3657 C C . TRP A 1 482 ? -0.819 0.737 19.547 1.00 49.16 482 TRP A C 1
ATOM 3659 O O . TRP A 1 482 ? -1.802 0.234 20.081 1.00 49.16 482 TRP A O 1
ATOM 3669 N N . ARG A 1 483 ? 0.339 0.096 19.354 1.00 57.66 483 ARG A N 1
ATOM 3670 C CA . ARG A 1 483 ? 0.619 -1.289 19.746 1.00 57.66 483 ARG A CA 1
ATOM 3671 C C . ARG A 1 483 ? 0.952 -1.337 21.247 1.00 57.66 483 ARG A C 1
ATOM 3673 O O . ARG A 1 483 ? 2.004 -0.813 21.626 1.00 57.66 483 ARG A O 1
ATOM 3680 N N . PRO A 1 484 ? 0.098 -1.895 22.123 1.00 63.34 484 PRO A N 1
ATOM 3681 C CA . PRO A 1 484 ? 0.448 -2.081 23.524 1.00 63.34 484 PRO A CA 1
ATOM 3682 C C . PRO A 1 484 ? 1.454 -3.229 23.674 1.00 63.34 484 PRO A C 1
ATOM 3684 O O . PRO A 1 484 ? 1.381 -4.233 22.967 1.00 63.34 484 PRO A O 1
ATOM 3687 N N . ALA A 1 485 ? 2.373 -3.090 24.623 1.00 70.81 485 ALA A N 1
ATOM 3688 C CA . ALA A 1 485 ? 3.130 -4.205 25.162 1.00 70.81 485 ALA A CA 1
ATOM 3689 C C . ALA A 1 485 ? 2.216 -5.031 26.080 1.00 70.81 485 ALA A C 1
ATOM 3691 O O . ALA A 1 485 ? 1.432 -4.477 26.857 1.00 70.81 485 ALA A O 1
ATOM 3692 N N . ILE A 1 486 ? 2.319 -6.356 25.980 1.00 74.75 486 ILE A N 1
ATOM 3693 C CA . ILE A 1 486 ? 1.559 -7.304 26.798 1.00 74.75 486 ILE A CA 1
ATOM 3694 C C . ILE A 1 486 ? 2.536 -8.013 27.730 1.00 74.75 486 ILE A C 1
ATOM 3696 O O . ILE A 1 486 ? 3.467 -8.672 27.270 1.00 74.75 486 ILE A O 1
ATOM 3700 N N . ARG A 1 487 ? 2.305 -7.924 29.041 1.00 78.62 487 ARG A N 1
ATOM 3701 C CA . ARG A 1 487 ? 3.021 -8.718 30.049 1.00 78.62 487 ARG A CA 1
ATOM 3702 C C . ARG A 1 487 ? 2.103 -9.818 30.570 1.00 78.62 487 ARG A C 1
ATOM 3704 O O . ARG A 1 487 ? 1.109 -9.517 31.225 1.00 78.62 487 ARG A O 1
ATOM 3711 N N . GLY A 1 488 ? 2.427 -11.079 30.292 1.00 77.50 488 GLY A N 1
ATOM 3712 C CA . GLY A 1 488 ? 1.657 -12.226 30.780 1.00 77.50 488 GLY A CA 1
ATOM 3713 C C . GLY A 1 488 ? 1.695 -12.364 32.307 1.00 77.50 488 GLY A C 1
ATOM 3714 O O . GLY A 1 488 ? 2.717 -12.106 32.940 1.00 77.50 488 GLY A O 1
ATOM 3715 N N . LEU A 1 489 ? 0.574 -12.782 32.887 1.00 78.56 489 LEU A N 1
ATOM 3716 C CA . LEU A 1 489 ? 0.401 -13.188 34.283 1.00 78.56 489 LEU A CA 1
ATOM 3717 C C . LEU A 1 489 ? -0.131 -14.630 34.307 1.00 78.56 489 LEU A C 1
ATOM 3719 O O . LEU A 1 489 ? -0.634 -15.121 33.299 1.00 78.56 489 LEU A O 1
ATOM 3723 N N . ALA A 1 490 ? -0.093 -15.301 35.462 1.00 75.81 490 ALA A N 1
ATOM 3724 C CA . ALA A 1 490 ? -0.578 -16.684 35.582 1.00 75.81 490 ALA A CA 1
ATOM 3725 C C . ALA A 1 490 ? -2.040 -16.872 35.114 1.00 75.81 490 ALA A C 1
ATOM 3727 O O . ALA A 1 490 ? -2.373 -17.895 34.521 1.00 75.81 490 ALA A O 1
ATOM 3728 N N . HIS A 1 491 ? -2.899 -15.873 35.349 1.00 81.00 491 HIS A N 1
ATOM 3729 C CA . HIS A 1 491 ? -4.333 -15.913 35.025 1.00 81.00 491 HIS A CA 1
ATOM 3730 C C . HIS A 1 491 ? -4.816 -14.659 34.277 1.00 81.00 491 HIS A C 1
ATOM 3732 O O . HIS A 1 491 ? -5.961 -14.230 34.431 1.00 81.00 491 HIS A O 1
ATOM 3738 N N . GLY A 1 492 ? -3.937 -14.038 33.487 1.00 88.50 492 GLY A N 1
ATOM 3739 C CA . GLY A 1 492 ? -4.278 -12.860 32.693 1.00 88.50 492 GLY A CA 1
ATOM 3740 C C . GLY A 1 492 ? -3.059 -12.156 32.121 1.00 88.50 492 GLY A C 1
ATOM 3741 O O . GLY A 1 492 ? -2.026 -12.780 31.897 1.00 88.50 492 GLY A O 1
ATOM 3742 N N . PHE A 1 493 ? -3.164 -10.857 31.876 1.00 90.94 493 PHE A N 1
ATOM 3743 C CA . PHE A 1 493 ? -2.072 -10.062 31.322 1.00 90.94 493 PHE A CA 1
ATOM 3744 C C . PHE A 1 493 ? -2.201 -8.584 31.693 1.00 90.94 493 PHE A C 1
ATOM 3746 O O . PHE A 1 493 ? -3.272 -8.111 32.061 1.00 90.94 493 PHE A O 1
ATOM 3753 N N . VAL A 1 494 ? -1.097 -7.851 31.585 1.00 90.25 494 VAL A N 1
ATOM 3754 C CA . VAL A 1 494 ? -1.058 -6.393 31.714 1.00 90.25 494 VAL A CA 1
ATOM 3755 C C . VAL A 1 494 ? -0.864 -5.784 30.337 1.00 90.25 494 VAL A C 1
ATOM 3757 O O . VAL A 1 494 ? 0.056 -6.170 29.616 1.00 90.25 494 VAL A O 1
ATOM 3760 N N . LEU A 1 495 ? -1.733 -4.842 29.981 1.00 89.25 495 LEU A N 1
ATOM 3761 C CA . LEU A 1 495 ? -1.607 -4.013 28.789 1.00 89.25 495 LEU A CA 1
ATOM 3762 C C . LEU A 1 495 ? -0.954 -2.689 29.154 1.00 89.25 495 LEU A C 1
ATOM 3764 O O . LEU A 1 495 ? -1.503 -1.939 29.960 1.00 89.25 495 LEU A O 1
ATOM 3768 N N . THR A 1 496 ? 0.163 -2.383 28.501 1.00 88.19 496 THR A N 1
ATOM 3769 C CA . THR A 1 496 ? 0.874 -1.111 28.650 1.00 88.19 496 THR A CA 1
ATOM 3770 C C . THR A 1 496 ? 1.074 -0.484 27.273 1.00 88.19 496 THR A C 1
ATOM 3772 O O . THR A 1 496 ? 1.634 -1.128 26.388 1.00 88.19 496 THR A O 1
ATOM 3775 N N . PRO A 1 497 ? 0.656 0.765 27.032 1.00 83.88 497 PRO A N 1
ATOM 3776 C CA . PRO A 1 497 ? 0.935 1.418 25.759 1.00 83.88 497 PRO A CA 1
ATOM 3777 C C . PRO A 1 497 ? 2.440 1.688 25.606 1.00 83.88 497 PRO A C 1
ATOM 3779 O O . PRO A 1 497 ? 3.076 2.216 26.518 1.00 83.88 497 PRO A O 1
ATOM 3782 N N . THR A 1 498 ? 2.999 1.373 24.434 1.00 78.94 498 THR A N 1
ATOM 3783 C CA . THR A 1 498 ? 4.426 1.597 24.122 1.00 78.94 498 THR A CA 1
ATOM 3784 C C . THR A 1 498 ? 4.791 3.079 24.037 1.00 78.94 498 THR A C 1
ATOM 3786 O O . THR A 1 498 ? 5.910 3.458 24.368 1.00 78.94 498 THR A O 1
ATOM 3789 N N . ASN A 1 499 ? 3.844 3.944 23.660 1.00 76.50 499 ASN A N 1
ATOM 3790 C CA . ASN A 1 499 ? 4.060 5.388 23.663 1.00 76.50 499 ASN A CA 1
ATOM 3791 C C . ASN A 1 499 ? 4.030 5.944 25.101 1.00 76.50 499 ASN A C 1
ATOM 3793 O O . ASN A 1 499 ? 2.992 5.811 25.764 1.00 76.50 499 ASN A O 1
ATOM 3797 N N . PRO A 1 500 ? 5.099 6.624 25.570 1.00 77.19 500 PRO A N 1
ATOM 3798 C CA . PRO A 1 500 ? 5.173 7.216 26.908 1.00 77.19 500 PRO A CA 1
ATOM 3799 C C . PRO A 1 500 ? 4.047 8.215 27.225 1.00 77.19 500 PRO A C 1
ATOM 3801 O O . PRO A 1 500 ? 3.684 8.374 28.387 1.00 77.19 500 PRO A O 1
ATOM 3804 N N . ASN A 1 501 ? 3.459 8.843 26.206 1.00 79.81 501 ASN A N 1
ATOM 3805 C CA . ASN A 1 501 ? 2.398 9.845 26.341 1.00 79.81 501 ASN A CA 1
ATOM 3806 C C . ASN A 1 501 ? 0.980 9.248 26.335 1.00 79.81 501 ASN A C 1
ATOM 3808 O O . ASN A 1 501 ? 0.002 9.985 26.446 1.00 79.81 501 ASN A O 1
ATOM 3812 N N . ALA A 1 502 ? 0.847 7.929 26.187 1.00 80.31 502 ALA A N 1
ATOM 3813 C CA . ALA A 1 502 ? -0.438 7.243 26.154 1.00 80.31 502 ALA A CA 1
ATOM 3814 C C . ALA A 1 502 ? -0.717 6.470 27.451 1.00 80.31 502 ALA A C 1
ATOM 3816 O O . ALA A 1 502 ? 0.193 6.044 28.167 1.00 80.31 502 ALA A O 1
ATOM 3817 N N . ARG A 1 503 ? -2.007 6.248 27.723 1.00 85.50 503 ARG A N 1
ATOM 3818 C CA . ARG A 1 503 ? -2.505 5.371 28.790 1.00 85.50 503 ARG A CA 1
ATOM 3819 C C . ARG A 1 503 ? -3.593 4.440 28.261 1.00 85.50 503 ARG A C 1
ATOM 3821 O O . ARG A 1 503 ? -4.338 4.814 27.353 1.00 85.50 503 ARG A O 1
ATOM 3828 N N . CYS A 1 504 ? -3.681 3.253 28.839 1.00 88.62 504 CYS A N 1
ATOM 3829 C CA . CYS A 1 504 ? -4.850 2.387 28.795 1.00 88.62 504 CYS A CA 1
ATOM 3830 C C . CYS A 1 504 ? -5.676 2.646 30.060 1.00 88.62 504 CYS A C 1
ATOM 3832 O O . CYS A 1 504 ? -5.106 2.784 31.144 1.00 88.62 504 CYS A O 1
ATOM 3834 N N . THR A 1 505 ? -7.001 2.704 29.932 1.00 90.88 505 THR A N 1
ATOM 3835 C CA . THR A 1 505 ? -7.917 2.705 31.082 1.00 90.88 505 THR A CA 1
ATOM 3836 C C . THR A 1 505 ? -8.772 1.442 31.060 1.00 90.88 505 THR A C 1
ATOM 3838 O O . THR A 1 505 ? -8.957 0.858 29.987 1.00 90.88 505 THR A O 1
ATOM 3841 N N . PRO A 1 506 ? -9.323 1.008 32.209 1.00 92.31 506 PRO A N 1
ATOM 3842 C CA . PRO A 1 506 ? -10.259 -0.113 32.251 1.00 92.31 506 PRO A CA 1
ATOM 3843 C C . PRO A 1 506 ? -11.358 -0.007 31.187 1.00 92.31 506 PRO A C 1
ATOM 3845 O O . PRO A 1 506 ? -11.579 -0.952 30.432 1.00 92.31 506 PRO A O 1
ATOM 3848 N N . LEU A 1 507 ? -11.944 1.189 31.046 1.00 91.38 507 LEU A N 1
ATOM 3849 C CA . LEU A 1 507 ? -12.984 1.478 30.063 1.00 91.38 507 LEU A CA 1
ATOM 3850 C C . LEU A 1 507 ? -12.509 1.281 28.616 1.00 91.38 507 LEU A C 1
ATOM 3852 O O . LEU A 1 507 ? -13.200 0.634 27.835 1.00 91.38 507 LEU A O 1
ATOM 3856 N N . THR A 1 508 ? -11.335 1.800 28.230 1.00 88.94 508 THR A N 1
ATOM 3857 C CA . THR A 1 508 ? -10.869 1.665 26.836 1.00 88.94 508 THR A CA 1
ATOM 3858 C C . THR A 1 508 ? -10.444 0.250 26.491 1.00 88.94 508 THR A C 1
ATOM 3860 O O . THR A 1 508 ? -10.623 -0.180 25.353 1.00 88.94 508 THR A O 1
ATOM 3863 N N . VAL A 1 509 ? -9.902 -0.486 27.462 1.00 89.88 509 VAL A N 1
ATOM 3864 C CA . VAL A 1 509 ? -9.552 -1.898 27.286 1.00 89.88 509 VAL A CA 1
ATOM 3865 C C . VAL A 1 509 ? -10.815 -2.742 27.123 1.00 89.88 509 VAL A C 1
ATOM 3867 O O . VAL A 1 509 ? -10.889 -3.535 26.187 1.00 89.88 509 VAL A O 1
ATOM 3870 N N . ALA A 1 510 ? -11.835 -2.528 27.955 1.00 91.25 510 ALA A N 1
ATOM 3871 C CA . ALA A 1 510 ? -13.119 -3.205 27.813 1.00 91.25 510 ALA A CA 1
ATOM 3872 C C . ALA A 1 510 ? -13.838 -2.818 26.508 1.00 91.25 510 ALA A C 1
ATOM 3874 O O . ALA A 1 510 ? -14.309 -3.686 25.783 1.00 91.25 510 ALA A O 1
ATOM 3875 N N . ALA A 1 511 ? -13.856 -1.538 26.126 1.00 90.44 511 ALA A N 1
ATOM 3876 C CA . ALA A 1 511 ? -14.455 -1.079 24.867 1.00 90.44 511 ALA A CA 1
ATOM 3877 C C . ALA A 1 511 ? -13.768 -1.643 23.612 1.00 90.44 511 ALA A C 1
ATOM 3879 O O . ALA A 1 511 ? -14.362 -1.677 22.525 1.00 90.44 511 ALA A O 1
ATOM 3880 N N . HIS A 1 512 ? -12.521 -2.104 23.734 1.00 87.81 512 HIS A N 1
ATOM 3881 C CA . HIS A 1 512 ? -11.834 -2.782 22.645 1.00 87.81 512 HIS A CA 1
ATOM 3882 C C . HIS A 1 512 ? -12.426 -4.170 22.355 1.00 87.81 512 HIS A C 1
ATOM 3884 O O . HIS A 1 512 ? -12.429 -4.582 21.196 1.00 87.81 512 HIS A O 1
ATOM 3890 N N . THR A 1 513 ? -13.015 -4.860 23.341 1.00 89.00 513 THR A N 1
ATOM 3891 C CA . THR A 1 513 ? -13.660 -6.169 23.111 1.00 89.00 513 THR A CA 1
ATOM 3892 C C . THR A 1 513 ? -14.911 -6.060 22.238 1.00 89.00 513 THR A C 1
ATOM 3894 O O . THR A 1 513 ? -15.331 -7.046 21.638 1.00 89.00 513 THR A O 1
ATOM 3897 N N . MET A 1 514 ? -15.477 -4.857 22.099 1.00 91.81 514 MET A N 1
ATOM 3898 C CA . MET A 1 514 ? -16.579 -4.578 21.178 1.00 91.81 514 MET A CA 1
ATOM 3899 C C . MET A 1 514 ? -16.109 -4.424 19.719 1.00 91.81 514 MET A C 1
ATOM 3901 O O . MET A 1 514 ? -16.877 -4.700 18.800 1.00 91.81 514 MET A O 1
ATOM 3905 N N . TYR A 1 515 ? -14.862 -4.018 19.465 1.00 89.81 515 TYR A N 1
ATOM 3906 C CA . TYR A 1 515 ? -14.404 -3.649 18.120 1.00 89.81 515 TYR A CA 1
ATOM 3907 C C . TYR A 1 515 ? -14.350 -4.849 17.159 1.00 89.81 515 TYR A C 1
ATOM 3909 O O . TYR A 1 515 ? -13.649 -5.822 17.425 1.00 89.81 515 TYR A O 1
ATOM 3917 N N . GLU A 1 516 ? -15.059 -4.766 16.025 1.00 88.56 516 GLU A N 1
ATOM 3918 C CA . GLU A 1 516 ? -15.115 -5.828 14.996 1.00 88.56 516 GLU A CA 1
ATOM 3919 C C . GLU A 1 516 ? -15.534 -7.209 15.536 1.00 88.56 516 GLU A C 1
ATOM 3921 O O . GLU A 1 516 ? -15.129 -8.250 15.013 1.00 88.56 516 GLU A O 1
ATOM 3926 N N . LYS A 1 517 ? -16.331 -7.236 16.612 1.00 90.56 517 LYS A N 1
ATOM 3927 C CA . LYS A 1 517 ? -16.879 -8.468 17.196 1.00 90.56 517 LYS A CA 1
ATOM 3928 C C . LYS A 1 517 ? -18.393 -8.494 17.114 1.00 90.56 517 LYS A C 1
ATOM 3930 O O . LYS A 1 517 ? -19.034 -7.473 17.329 1.00 90.56 517 LYS A O 1
ATOM 3935 N N . THR A 1 518 ? -18.959 -9.680 16.904 1.00 92.38 518 THR A N 1
ATOM 3936 C CA . THR A 1 518 ? -20.411 -9.905 16.908 1.00 92.38 518 THR A CA 1
ATOM 3937 C C . THR A 1 518 ? -20.985 -9.576 18.278 1.00 92.38 518 THR A C 1
ATOM 3939 O O . THR A 1 518 ? -21.987 -8.875 18.396 1.00 92.38 518 THR A O 1
ATOM 3942 N N . ARG A 1 519 ? -20.277 -10.010 19.322 1.00 93.62 519 ARG A N 1
ATOM 3943 C CA . ARG A 1 519 ? -20.577 -9.727 20.720 1.00 93.62 519 ARG A CA 1
ATOM 3944 C C . ARG A 1 519 ? -19.288 -9.510 21.512 1.00 93.62 519 ARG A C 1
ATOM 3946 O O . ARG A 1 519 ? -18.277 -10.123 21.173 1.00 93.62 519 ARG A O 1
ATOM 3953 N N . PRO A 1 520 ? -19.305 -8.657 22.542 1.00 93.00 520 PRO A N 1
ATOM 3954 C CA . PRO A 1 520 ? -18.103 -8.310 23.291 1.00 93.00 520 PRO A CA 1
ATOM 3955 C C . PRO A 1 520 ? -17.725 -9.296 24.396 1.00 93.00 520 PRO A C 1
ATOM 3957 O O . PRO A 1 520 ? -16.622 -9.210 24.915 1.00 93.00 520 PRO A O 1
ATOM 3960 N N . ASP A 1 521 ? -18.617 -10.211 24.771 1.00 93.75 521 ASP A N 1
ATOM 3961 C CA . ASP A 1 521 ? -18.515 -11.060 25.964 1.00 93.75 521 ASP A CA 1
ATOM 3962 C C . ASP A 1 521 ? -18.276 -12.552 25.659 1.00 93.75 521 ASP A C 1
ATOM 3964 O O . ASP A 1 521 ? -17.956 -13.332 26.561 1.00 93.75 521 ASP A O 1
ATOM 3968 N N . ARG A 1 522 ? -18.423 -12.966 24.394 1.00 92.12 522 ARG A N 1
ATOM 3969 C CA . ARG A 1 522 ? -18.045 -14.296 23.887 1.00 92.12 522 ARG A CA 1
ATOM 3970 C C . ARG A 1 522 ? -17.277 -14.128 22.590 1.00 92.12 522 ARG A C 1
ATOM 3972 O O . ARG A 1 522 ? -17.855 -13.749 21.573 1.00 92.12 522 ARG A O 1
ATOM 3979 N N . LEU A 1 523 ? -15.989 -14.433 22.613 1.00 90.56 523 LEU A N 1
ATOM 3980 C CA . LEU A 1 523 ? -15.116 -14.269 21.456 1.00 90.56 523 LEU A CA 1
ATOM 3981 C C . LEU A 1 523 ? -14.744 -15.658 20.918 1.00 90.56 523 LEU A C 1
ATOM 3983 O O . LEU A 1 523 ? -13.842 -16.299 21.466 1.00 90.56 523 LEU A O 1
ATOM 3987 N N . PRO A 1 524 ? -15.462 -16.176 19.903 1.00 88.19 524 PRO A N 1
ATOM 3988 C CA . PRO A 1 524 ? -15.152 -17.473 19.320 1.00 88.19 524 PRO A CA 1
ATOM 3989 C C . PRO A 1 524 ? -13.824 -17.436 18.557 1.00 88.19 524 PRO A C 1
ATOM 3991 O O . PRO A 1 524 ? -13.493 -16.462 17.877 1.00 88.19 524 PRO A O 1
ATOM 3994 N N . GLY A 1 525 ? -13.081 -18.532 18.652 1.00 87.56 525 GLY A N 1
ATOM 3995 C CA . GLY A 1 525 ? -11.880 -18.820 17.886 1.00 87.56 525 GLY A CA 1
ATOM 3996 C C . GLY A 1 525 ? -11.806 -20.311 17.539 1.00 87.56 525 GLY A C 1
ATOM 3997 O O . GLY A 1 525 ? -12.745 -21.060 17.815 1.00 87.56 525 GLY A O 1
ATOM 3998 N N . PRO A 1 526 ? -10.706 -20.757 16.918 1.00 88.94 526 PRO A N 1
ATOM 3999 C CA . PRO A 1 526 ? -10.518 -22.163 16.573 1.00 88.94 526 PRO A CA 1
ATOM 4000 C C . PRO A 1 526 ? -10.637 -23.066 17.811 1.00 88.94 526 PRO A C 1
ATOM 4002 O O . PRO A 1 526 ? -10.004 -22.819 18.838 1.00 88.94 526 PRO A O 1
ATOM 4005 N N . GLY A 1 527 ? -11.540 -24.046 17.733 1.00 85.62 527 GLY A N 1
ATOM 4006 C CA . GLY A 1 527 ? -11.861 -25.039 18.763 1.00 85.62 527 GLY A CA 1
ATOM 4007 C C . GLY A 1 527 ? -12.485 -24.526 20.063 1.00 85.62 527 GLY A C 1
ATOM 4008 O O . GLY A 1 527 ? -12.996 -25.328 20.850 1.00 85.62 527 GLY A O 1
ATOM 4009 N N . ARG A 1 528 ? -12.439 -23.218 20.339 1.00 87.69 528 ARG A N 1
ATOM 4010 C CA . ARG A 1 528 ? -12.719 -22.662 21.669 1.00 87.69 528 ARG A CA 1
ATOM 4011 C C . ARG A 1 528 ? -13.367 -21.278 21.607 1.00 87.69 528 ARG A C 1
ATOM 4013 O O . ARG A 1 528 ? -13.247 -20.547 20.631 1.00 87.69 528 ARG A O 1
ATOM 4020 N N . VAL A 1 529 ? -14.013 -20.882 22.697 1.00 89.81 529 VAL A N 1
ATOM 4021 C CA . VAL A 1 529 ? -14.609 -19.556 22.893 1.00 89.81 529 VAL A CA 1
ATOM 4022 C C . VAL A 1 529 ? -14.003 -18.923 24.140 1.00 89.81 529 VAL A C 1
ATOM 4024 O O . VAL A 1 529 ? -13.897 -19.573 25.182 1.00 89.81 529 VAL A O 1
ATOM 4027 N N . LEU A 1 530 ? -13.609 -17.654 24.039 1.00 90.31 530 LEU A N 1
ATOM 4028 C CA . LEU A 1 530 ? -13.188 -16.847 25.180 1.00 90.31 530 LEU A CA 1
ATOM 4029 C C . LEU A 1 530 ? -14.412 -16.164 25.802 1.00 90.31 530 LEU A C 1
ATOM 4031 O O . LEU A 1 530 ? -15.052 -15.324 25.169 1.00 90.31 530 LEU A O 1
ATOM 4035 N N . TYR A 1 531 ? -14.740 -16.552 27.027 1.00 92.62 531 TYR A N 1
ATOM 4036 C CA . TYR A 1 531 ? -15.820 -16.013 27.846 1.00 92.62 531 TYR A CA 1
ATOM 4037 C C . TYR A 1 531 ? -15.272 -14.891 28.725 1.00 92.62 531 TYR A C 1
ATOM 4039 O O . TYR A 1 531 ? -14.269 -15.085 29.414 1.00 92.62 531 TYR A O 1
ATOM 4047 N N . LEU A 1 532 ? -15.923 -13.728 28.706 1.00 93.38 532 LEU A N 1
ATOM 4048 C CA . LEU A 1 532 ? -15.492 -12.548 29.464 1.00 93.38 532 LEU A CA 1
ATOM 4049 C C . LEU A 1 532 ? -16.421 -12.194 30.635 1.00 93.38 532 LEU A C 1
ATOM 4051 O O . LEU A 1 532 ? -16.281 -11.115 31.198 1.00 93.38 532 LEU A O 1
ATOM 4055 N N . ASP A 1 533 ? -17.349 -13.073 31.025 1.00 91.31 533 ASP A N 1
ATOM 4056 C CA . ASP A 1 533 ? -18.313 -12.810 32.112 1.00 91.31 533 ASP A CA 1
ATOM 4057 C C . ASP A 1 533 ? -17.637 -12.463 33.440 1.00 91.31 533 ASP A C 1
ATOM 4059 O O . ASP A 1 533 ? -18.110 -11.621 34.194 1.00 91.31 533 ASP A O 1
ATOM 4063 N N . SER A 1 534 ? -16.519 -13.131 33.718 1.00 92.88 534 SER A N 1
ATOM 4064 C CA . SER A 1 534 ? -15.722 -12.943 34.930 1.00 92.88 534 SER A CA 1
ATOM 4065 C C . SER A 1 534 ? -14.478 -12.088 34.681 1.00 92.88 534 SER A C 1
ATOM 4067 O O . SER A 1 534 ? -13.600 -12.024 35.540 1.00 92.88 534 SER A O 1
ATOM 4069 N N . ALA A 1 535 ? -14.379 -11.440 33.512 1.00 93.31 535 ALA A N 1
ATOM 4070 C CA . ALA A 1 535 ? -13.227 -10.623 33.174 1.00 93.31 535 ALA A CA 1
ATOM 4071 C C . ALA A 1 535 ? -13.233 -9.305 33.961 1.00 93.31 535 ALA A C 1
ATOM 4073 O O . ALA A 1 535 ? -14.192 -8.536 33.918 1.00 93.31 535 ALA A O 1
ATOM 4074 N N . THR A 1 536 ? -12.127 -9.019 34.640 1.00 94.62 536 THR A N 1
ATOM 4075 C CA . THR A 1 536 ? -11.911 -7.780 35.391 1.00 94.62 536 THR A CA 1
ATOM 4076 C C . THR A 1 536 ? -10.823 -6.939 34.743 1.00 94.62 536 THR A C 1
ATOM 4078 O O . THR A 1 536 ? -9.816 -7.479 34.280 1.00 94.62 536 THR A O 1
ATOM 4081 N N . TYR A 1 537 ? -11.000 -5.618 34.782 1.00 94.25 537 TYR A N 1
ATOM 4082 C CA . TYR A 1 537 ? -10.081 -4.633 34.218 1.00 94.25 537 TYR A CA 1
ATOM 4083 C C . TYR A 1 537 ? -9.655 -3.670 35.327 1.00 94.25 537 TYR A C 1
ATOM 4085 O O . TYR A 1 537 ? -10.460 -2.866 35.793 1.00 94.25 537 TYR A O 1
ATOM 4093 N N . LEU A 1 538 ? -8.407 -3.763 35.781 1.00 94.44 538 LEU A N 1
ATOM 4094 C CA . LEU A 1 538 ? -7.904 -2.994 36.922 1.00 94.44 538 LEU A CA 1
ATOM 4095 C C . LEU A 1 538 ? -6.781 -2.063 36.475 1.00 94.44 538 LEU A C 1
ATOM 4097 O O . LEU A 1 538 ? -5.842 -2.493 35.809 1.00 94.44 538 LEU A O 1
ATOM 4101 N N . GLN A 1 539 ? -6.880 -0.781 36.824 1.00 95.75 539 GLN A N 1
ATOM 4102 C CA . GLN A 1 539 ? -5.820 0.188 36.553 1.00 95.75 539 GLN A CA 1
ATOM 4103 C C . GLN A 1 539 ? -4.618 -0.101 37.463 1.00 95.75 539 GLN A C 1
ATOM 4105 O O . GLN A 1 539 ? -4.770 -0.193 38.680 1.00 95.75 539 GLN A O 1
ATOM 4110 N N . GLU A 1 540 ? -3.429 -0.209 36.879 1.00 94.38 540 GLU A N 1
ATOM 4111 C CA . GLU A 1 540 ? -2.178 -0.320 37.631 1.00 94.38 540 GLU A CA 1
ATOM 4112 C C . GLU A 1 540 ? -1.800 1.018 38.301 1.00 94.38 540 GLU A C 1
ATOM 4114 O O . GLU A 1 540 ? -2.206 2.089 37.833 1.00 94.38 540 GLU A O 1
ATOM 4119 N N . PRO A 1 541 ? -0.955 0.994 39.353 1.00 92.00 541 PRO A N 1
ATOM 4120 C CA . PRO A 1 541 ? -0.502 2.201 40.054 1.00 92.00 541 PRO A CA 1
ATOM 4121 C C . PRO A 1 541 ? 0.217 3.239 39.178 1.00 92.00 541 PRO A C 1
ATOM 4123 O O . PRO A 1 541 ? 0.303 4.405 39.554 1.00 92.00 541 PRO A O 1
ATOM 4126 N N . ASP A 1 542 ? 0.738 2.835 38.015 1.00 90.81 542 ASP A N 1
ATOM 4127 C CA . ASP A 1 542 ? 1.389 3.736 37.057 1.00 90.81 542 ASP A CA 1
ATOM 4128 C C . ASP A 1 542 ? 0.404 4.670 36.322 1.00 90.81 542 ASP A C 1
ATOM 4130 O O . ASP A 1 542 ? 0.832 5.593 35.625 1.00 90.81 542 ASP A O 1
ATOM 4134 N N . GLY A 1 543 ? -0.910 4.432 36.446 1.00 89.06 543 GLY A N 1
ATOM 4135 C CA . GLY A 1 543 ? -1.969 5.186 35.769 1.00 89.06 543 GLY A CA 1
ATOM 4136 C C . GLY A 1 543 ? -1.981 5.036 34.241 1.00 89.06 543 GLY A C 1
ATOM 4137 O O . GLY A 1 543 ? -2.663 5.799 33.550 1.00 89.06 543 GLY A O 1
ATOM 4138 N N . ARG A 1 544 ? -1.211 4.089 33.694 1.00 90.06 544 ARG A N 1
ATOM 4139 C CA . ARG A 1 544 ? -1.034 3.868 32.250 1.00 90.06 544 ARG A CA 1
ATOM 4140 C C . ARG A 1 544 ? -1.347 2.450 31.820 1.00 90.06 544 ARG A C 1
ATOM 4142 O O . ARG A 1 544 ? -1.769 2.259 30.679 1.00 90.06 544 ARG A O 1
ATOM 4149 N N . SER A 1 545 ? -1.139 1.493 32.707 1.00 92.25 545 SER A N 1
ATOM 4150 C CA . SER A 1 545 ? -1.284 0.075 32.434 1.00 92.25 545 SER A CA 1
ATOM 4151 C C . SER A 1 545 ? -2.573 -0.473 33.033 1.00 92.25 545 SER A C 1
ATOM 4153 O O . SER A 1 545 ? -3.068 0.025 34.045 1.00 92.25 545 SER A O 1
ATOM 4155 N N . VAL A 1 546 ? -3.131 -1.502 32.400 1.00 92.56 546 VAL A N 1
ATOM 4156 C CA . VAL A 1 546 ? -4.359 -2.165 32.857 1.00 92.56 546 VAL A CA 1
ATOM 4157 C C . VAL A 1 546 ? -4.122 -3.660 32.953 1.00 92.56 546 VAL A C 1
ATOM 4159 O O . VAL A 1 546 ? -3.695 -4.288 31.984 1.00 92.56 546 VAL A O 1
ATOM 4162 N N . VAL A 1 547 ? -4.436 -4.230 34.109 1.00 94.50 547 VAL A N 1
ATOM 4163 C CA . VAL A 1 547 ? -4.490 -5.674 34.322 1.00 94.50 547 VAL A CA 1
ATOM 4164 C C . VAL A 1 547 ? -5.829 -6.203 33.831 1.00 94.50 547 VAL A C 1
ATOM 4166 O O . VAL A 1 547 ? -6.881 -5.703 34.228 1.00 94.50 547 VAL A O 1
ATOM 4169 N N . VAL A 1 548 ? -5.780 -7.236 32.995 1.00 92.25 548 VAL A N 1
ATOM 4170 C CA . VAL A 1 548 ? -6.936 -7.987 32.503 1.00 92.25 548 VAL A CA 1
ATOM 4171 C C . VAL A 1 548 ? -6.823 -9.422 32.996 1.00 92.25 548 VAL A C 1
ATOM 4173 O O . VAL A 1 548 ? -5.836 -10.098 32.705 1.00 92.25 548 VAL A O 1
ATOM 4176 N N . GLN A 1 549 ? -7.813 -9.894 33.749 1.00 93.56 549 GLN A N 1
ATOM 4177 C CA . GLN A 1 549 ? -7.832 -11.230 34.362 1.00 93.56 549 GLN A CA 1
ATOM 4178 C C . GLN A 1 549 ? -9.251 -11.800 34.393 1.00 93.56 549 GLN A C 1
ATOM 4180 O O . GLN A 1 549 ? -10.206 -11.059 34.202 1.00 93.56 549 GLN A O 1
ATOM 4185 N N . GLY A 1 550 ? -9.384 -13.109 34.630 1.00 91.81 550 GLY A N 1
ATOM 4186 C CA . GLY A 1 550 ? -10.680 -13.765 34.871 1.00 91.81 550 GLY A CA 1
ATOM 4187 C C . GLY A 1 550 ? -11.444 -14.216 33.621 1.00 91.81 550 GLY A C 1
ATOM 4188 O O . GLY A 1 550 ? -12.507 -14.816 33.739 1.00 91.81 550 GLY A O 1
ATOM 4189 N N . ALA A 1 551 ? -10.908 -13.979 32.421 1.00 90.75 551 ALA A N 1
ATOM 4190 C CA . ALA A 1 551 ? -11.464 -14.545 31.196 1.00 90.75 551 ALA A CA 1
ATOM 4191 C C . ALA A 1 551 ? -11.289 -16.074 31.158 1.00 90.75 551 ALA A C 1
ATOM 4193 O O . ALA A 1 551 ? -10.230 -16.600 31.508 1.00 90.75 551 ALA A O 1
ATOM 4194 N N . GLU A 1 552 ? -12.299 -16.789 30.669 1.00 90.31 552 GLU A N 1
ATOM 4195 C CA . GLU A 1 552 ? -12.288 -18.248 30.588 1.00 90.31 552 GLU A CA 1
ATOM 4196 C C . GLU A 1 552 ? -12.254 -18.734 29.140 1.00 90.31 552 GLU A C 1
ATOM 4198 O O . GLU A 1 552 ? -13.108 -18.385 28.328 1.00 90.31 552 GLU A O 1
ATOM 4203 N N . PHE A 1 553 ? -11.297 -19.597 28.807 1.00 86.25 553 PHE A N 1
ATOM 4204 C CA . PHE A 1 553 ? -11.183 -20.172 27.469 1.00 86.25 553 PHE A CA 1
ATOM 4205 C C . PHE A 1 553 ? -11.749 -21.593 27.470 1.00 86.25 553 PHE A C 1
ATOM 4207 O O . PHE A 1 553 ? -11.121 -22.518 27.991 1.00 86.25 553 PHE A O 1
ATOM 4214 N N . ARG A 1 554 ? -12.960 -21.766 26.929 1.00 89.31 554 ARG A N 1
ATOM 4215 C CA . ARG A 1 554 ? -13.730 -23.021 26.994 1.00 89.31 554 ARG A CA 1
ATOM 4216 C C . ARG A 1 554 ? -13.866 -23.655 25.602 1.00 89.31 554 ARG A C 1
ATOM 4218 O O . ARG A 1 554 ? -13.970 -22.914 24.629 1.00 89.31 554 ARG A O 1
ATOM 4225 N N . PRO A 1 555 ? -13.872 -24.995 25.469 1.00 87.06 555 PRO A N 1
ATOM 4226 C CA . PRO A 1 555 ? -14.131 -25.653 24.185 1.00 87.06 555 PRO A CA 1
ATOM 4227 C C . PRO A 1 555 ? -15.501 -25.268 23.615 1.00 87.06 555 PRO A C 1
ATOM 4229 O O . PRO A 1 555 ? -16.472 -25.165 24.365 1.00 87.06 555 PRO A O 1
ATOM 4232 N N . THR A 1 556 ? -15.582 -25.063 22.299 1.00 77.38 556 THR A N 1
ATOM 4233 C CA . THR A 1 556 ? -16.855 -24.762 21.618 1.00 77.38 556 THR A CA 1
ATOM 4234 C C . THR A 1 556 ? -17.735 -26.009 21.538 1.00 77.38 556 THR A C 1
ATOM 4236 O O . THR A 1 556 ? -18.949 -25.934 21.721 1.00 77.38 556 THR A O 1
ATOM 4239 N N . ARG A 1 557 ? -17.112 -27.162 21.272 1.00 80.44 557 ARG A N 1
ATOM 4240 C CA . ARG A 1 557 ? -17.723 -28.489 21.117 1.00 80.44 557 ARG A CA 1
ATOM 4241 C C . ARG A 1 557 ? -16.781 -29.567 21.659 1.00 80.44 557 ARG A C 1
ATOM 4243 O O . ARG A 1 557 ? -15.671 -29.257 22.085 1.00 80.44 557 ARG A O 1
ATOM 4250 N N . GLN A 1 558 ? -17.241 -30.822 21.666 1.00 81.75 558 GLN A N 1
ATOM 4251 C CA . GLN A 1 558 ? -16.383 -31.969 21.992 1.00 81.75 558 GLN A CA 1
ATOM 4252 C C . GLN A 1 558 ? -15.249 -32.123 20.971 1.00 81.75 558 GLN A C 1
ATOM 4254 O O . GLN A 1 558 ? -14.104 -32.320 21.365 1.00 81.75 558 GLN A O 1
ATOM 4259 N N . GLN A 1 559 ? -15.572 -31.982 19.683 1.00 88.25 559 GLN A N 1
ATOM 4260 C CA . GLN A 1 559 ? -14.601 -32.011 18.597 1.00 88.25 559 GLN A CA 1
ATOM 4261 C C . GLN A 1 559 ? -14.040 -30.609 18.331 1.00 88.25 559 GLN A C 1
ATOM 4263 O O . GLN A 1 559 ? -14.775 -29.618 18.387 1.00 88.25 559 GLN A O 1
ATOM 4268 N N . TYR A 1 560 ? -12.741 -30.521 18.036 1.00 92.81 560 TYR A N 1
ATOM 4269 C CA . TYR A 1 560 ? -12.099 -29.261 17.667 1.00 92.81 560 TYR A CA 1
ATOM 4270 C C . TYR A 1 560 ? -12.552 -28.831 16.267 1.00 92.81 560 TYR A C 1
ATOM 4272 O O . TYR A 1 560 ? -12.594 -29.642 15.346 1.00 92.81 560 TYR A O 1
ATOM 4280 N N . GLU A 1 561 ? -12.858 -27.546 16.093 1.00 93.38 561 GLU A N 1
ATOM 4281 C CA . GLU A 1 561 ? -13.282 -26.978 14.810 1.00 93.38 561 GLU A CA 1
ATOM 4282 C C . GLU A 1 561 ? -12.312 -25.874 14.368 1.00 93.38 561 GLU A C 1
ATOM 4284 O O . GLU A 1 561 ? -11.992 -24.968 15.140 1.00 93.38 561 GLU A O 1
ATOM 4289 N N . VAL A 1 562 ? -11.877 -25.910 13.110 1.00 93.62 562 VAL A N 1
ATOM 4290 C CA . VAL A 1 562 ? -11.143 -24.811 12.462 1.00 93.62 562 VAL A CA 1
ATOM 4291 C C . VAL A 1 562 ? -12.070 -24.031 11.542 1.00 93.62 562 VAL A C 1
ATOM 4293 O O . VAL A 1 562 ? -13.025 -24.579 10.991 1.00 93.62 562 VAL A O 1
ATOM 4296 N N . LYS A 1 563 ? -11.779 -22.746 11.346 1.00 94.12 563 LYS A N 1
ATOM 4297 C CA . LYS A 1 563 ? -12.525 -21.899 10.414 1.00 94.12 563 LYS A CA 1
ATOM 4298 C C . LYS A 1 563 ? -11.841 -21.862 9.058 1.00 94.12 563 LYS A C 1
ATOM 4300 O O . LYS A 1 563 ? -10.686 -21.458 8.976 1.00 94.12 563 LYS A O 1
ATOM 4305 N N . LEU A 1 564 ? -12.568 -22.238 8.017 1.00 95.50 564 LEU A N 1
ATOM 4306 C CA . LEU A 1 564 ? -12.149 -22.154 6.626 1.00 95.50 564 LEU A CA 1
ATOM 4307 C C . LEU A 1 564 ? -12.657 -20.851 6.011 1.00 95.50 564 LEU A C 1
ATOM 4309 O O . LEU A 1 564 ? -13.848 -20.540 6.095 1.00 95.50 564 LEU A O 1
ATOM 4313 N N . GLU A 1 565 ? -11.760 -20.120 5.362 1.00 95.00 565 GLU A N 1
ATOM 4314 C CA . GLU A 1 565 ? -12.076 -18.938 4.566 1.00 95.00 565 GLU A CA 1
ATOM 4315 C C . GLU A 1 565 ? -11.501 -19.105 3.158 1.00 95.00 565 GLU A C 1
ATOM 4317 O O . GLU A 1 565 ? -10.386 -19.594 2.977 1.00 95.00 565 GLU A O 1
ATOM 4322 N N . GLY A 1 566 ? -12.257 -18.696 2.146 1.00 94.06 566 GLY A N 1
ATOM 4323 C CA . GLY A 1 566 ? -11.837 -18.809 0.756 1.00 94.06 566 GLY A CA 1
ATOM 4324 C C . GLY A 1 566 ? -12.747 -18.016 -0.164 1.00 94.06 566 GLY A C 1
ATOM 4325 O O . GLY A 1 566 ? -13.917 -17.782 0.149 1.00 94.06 566 GLY A O 1
ATOM 4326 N N . ALA A 1 567 ? -12.193 -17.576 -1.288 1.00 94.12 567 ALA A N 1
ATOM 4327 C CA . ALA A 1 567 ? -12.904 -16.752 -2.252 1.00 94.12 567 ALA A CA 1
ATOM 4328 C C . ALA A 1 567 ? -12.704 -17.276 -3.671 1.00 94.12 567 ALA A C 1
ATOM 4330 O O . ALA A 1 567 ? -11.583 -17.626 -4.055 1.00 94.12 567 ALA A O 1
ATOM 4331 N N . ARG A 1 568 ? -13.776 -17.286 -4.464 1.00 93.94 568 ARG A N 1
ATOM 4332 C CA . ARG A 1 568 ? -13.734 -17.619 -5.890 1.00 93.94 568 ARG A CA 1
ATOM 4333 C C . ARG A 1 568 ? -13.720 -16.361 -6.735 1.00 93.94 568 ARG A C 1
ATOM 4335 O O . ARG A 1 568 ? -14.276 -15.328 -6.358 1.00 93.94 568 ARG A O 1
ATOM 4342 N N . LYS A 1 569 ? -13.072 -16.441 -7.891 1.00 93.81 569 LYS A N 1
ATOM 4343 C CA . LYS A 1 569 ? -13.080 -15.356 -8.872 1.00 93.81 569 LYS A CA 1
ATOM 4344 C C . LYS A 1 569 ? -14.399 -15.393 -9.636 1.00 93.81 569 LYS A C 1
ATOM 4346 O O . LYS A 1 569 ? -14.717 -16.404 -10.248 1.00 93.81 569 LYS A O 1
ATOM 4351 N N . VAL A 1 570 ? -15.107 -14.271 -9.675 1.00 91.06 570 VAL A N 1
ATOM 4352 C CA . VAL A 1 570 ? -16.401 -14.161 -10.376 1.00 91.06 570 VAL A CA 1
ATOM 4353 C C . VAL A 1 570 ? -16.285 -13.496 -11.748 1.00 91.06 570 VAL A C 1
ATOM 4355 O O . VAL A 1 570 ? -17.150 -13.665 -12.604 1.00 91.06 570 VAL A O 1
ATOM 4358 N N . GLY A 1 571 ? -15.196 -12.761 -11.990 1.00 92.69 571 GLY A N 1
ATOM 4359 C CA . GLY A 1 571 ? -14.953 -12.092 -13.263 1.00 92.69 571 GLY A CA 1
ATOM 4360 C C . GLY A 1 571 ? -13.913 -10.985 -13.154 1.00 92.69 571 GLY A C 1
ATOM 4361 O O . GLY A 1 571 ? -12.983 -11.053 -12.348 1.00 92.69 571 GLY A O 1
ATOM 4362 N N . PHE A 1 572 ? -14.084 -9.961 -13.980 1.00 94.38 572 PHE A N 1
ATOM 4363 C CA . PHE A 1 572 ? -13.304 -8.732 -14.013 1.00 94.38 572 PHE A CA 1
ATOM 4364 C C . PHE A 1 572 ? -14.240 -7.531 -13.987 1.00 94.38 572 PHE A C 1
ATOM 4366 O O . PHE A 1 572 ? -15.301 -7.567 -14.607 1.00 94.38 572 PHE A O 1
ATOM 4373 N N . ARG A 1 573 ? -13.820 -6.472 -13.296 1.00 93.69 573 ARG A N 1
ATOM 4374 C CA . ARG A 1 573 ? -14.551 -5.216 -13.146 1.00 93.69 573 ARG A CA 1
ATOM 4375 C C . ARG A 1 573 ? -13.898 -4.096 -13.948 1.00 93.69 573 ARG A C 1
ATOM 4377 O O . ARG A 1 573 ? -12.684 -3.891 -13.866 1.00 93.69 573 ARG A O 1
ATOM 4384 N N . SER A 1 574 ? -14.737 -3.319 -14.622 1.00 94.69 574 SER A N 1
ATOM 4385 C CA . SER A 1 574 ? -14.400 -2.007 -15.174 1.00 94.69 574 SER A CA 1
ATOM 4386 C C . SER A 1 574 ? -15.433 -0.981 -14.705 1.00 94.69 574 SER A C 1
ATOM 4388 O O . SER A 1 574 ? -16.619 -1.304 -14.549 1.00 94.69 574 SER A O 1
ATOM 4390 N N . ILE A 1 575 ? -14.980 0.236 -14.419 1.00 95.31 575 ILE A N 1
ATOM 4391 C CA . ILE A 1 575 ? -15.808 1.297 -13.840 1.00 95.31 575 ILE A CA 1
ATOM 4392 C C . ILE A 1 575 ? -15.790 2.560 -14.693 1.00 95.31 575 ILE A C 1
ATOM 4394 O O . ILE A 1 575 ? -14.856 2.788 -15.456 1.00 95.31 575 ILE A O 1
ATOM 4398 N N . PHE A 1 576 ? -16.783 3.418 -14.498 1.00 94.81 576 PHE A N 1
ATOM 4399 C CA . PHE A 1 576 ? -16.677 4.837 -14.828 1.00 94.81 576 PHE A CA 1
ATOM 4400 C C . PHE A 1 576 ? -17.262 5.673 -13.692 1.00 94.81 576 PHE A C 1
ATOM 4402 O O . PHE A 1 576 ? -18.074 5.185 -12.899 1.00 94.81 576 PHE A O 1
ATOM 4409 N N . ILE A 1 577 ? -16.837 6.933 -13.626 1.00 95.75 577 ILE A N 1
ATOM 4410 C CA . ILE A 1 577 ? -17.338 7.917 -12.667 1.00 95.75 577 ILE A CA 1
ATOM 4411 C C . ILE A 1 577 ? -17.862 9.121 -13.445 1.00 95.75 577 ILE A C 1
ATOM 4413 O O . ILE A 1 577 ? -17.244 9.539 -14.422 1.00 95.75 577 ILE A O 1
ATOM 4417 N N . GLY A 1 578 ? -18.980 9.691 -13.006 1.00 96.12 578 GLY A N 1
ATOM 4418 C CA . GLY A 1 578 ? -19.488 10.951 -13.532 1.00 96.12 578 GLY A CA 1
ATOM 4419 C C . GLY A 1 578 ? -20.456 11.649 -12.585 1.00 96.12 578 GLY A C 1
ATOM 4420 O O . GLY A 1 578 ? -20.763 11.129 -11.517 1.00 96.12 578 GLY A O 1
ATOM 4421 N N . GLY A 1 579 ? -20.916 12.837 -12.964 1.00 96.94 579 GLY A N 1
ATOM 4422 C CA . GLY A 1 579 ? -21.879 13.634 -12.203 1.00 96.94 579 GLY A CA 1
ATOM 4423 C C . GLY A 1 579 ? -23.143 13.932 -13.005 1.00 96.94 579 GLY A C 1
ATOM 4424 O O . GLY A 1 579 ? -23.069 14.128 -14.219 1.00 96.94 579 GLY A O 1
ATOM 4425 N N . ILE A 1 580 ? -24.290 13.989 -12.332 1.00 96.12 580 ILE A N 1
ATOM 4426 C CA . ILE A 1 580 ? -25.577 14.416 -12.891 1.00 96.12 580 ILE A CA 1
ATOM 4427 C C . ILE A 1 580 ? -26.103 15.581 -12.056 1.00 96.12 580 ILE A C 1
ATOM 4429 O O . ILE A 1 580 ? -26.210 15.490 -10.833 1.00 96.12 580 ILE A O 1
ATOM 4433 N N . ARG A 1 581 ? -26.437 16.682 -12.731 1.00 94.81 581 ARG A N 1
ATOM 4434 C CA . ARG A 1 581 ? -26.971 17.909 -12.114 1.00 94.81 581 ARG A CA 1
ATOM 4435 C C . ARG A 1 581 ? -28.325 18.330 -12.693 1.00 94.81 581 ARG A C 1
ATOM 4437 O O . ARG A 1 581 ? -28.893 19.328 -12.264 1.00 94.81 581 ARG A O 1
ATOM 4444 N N . ASP A 1 582 ? -28.826 17.605 -13.690 1.00 94.12 582 ASP A N 1
ATOM 4445 C CA . ASP A 1 582 ? -30.131 17.895 -14.273 1.00 94.12 582 ASP A CA 1
ATOM 4446 C C . ASP A 1 582 ? -31.240 17.480 -13.285 1.00 94.12 582 ASP A C 1
ATOM 4448 O O . ASP A 1 582 ? -31.311 16.301 -12.926 1.00 94.12 582 ASP A O 1
ATOM 4452 N N . PRO A 1 583 ? -32.095 18.413 -12.825 1.00 92.50 583 PRO A N 1
ATOM 4453 C CA . PRO A 1 583 ? -33.127 18.109 -11.839 1.00 92.50 583 PRO A CA 1
ATOM 4454 C C . PRO A 1 583 ? -34.174 17.117 -12.360 1.00 92.50 583 PRO A C 1
ATOM 4456 O O . PRO A 1 583 ? -34.608 16.255 -11.602 1.00 92.50 583 PRO A O 1
ATOM 4459 N N . PHE A 1 584 ? -34.537 17.172 -13.647 1.00 92.50 584 PHE A N 1
ATOM 4460 C CA . PHE A 1 584 ? -35.520 16.249 -14.223 1.00 92.50 584 PHE A CA 1
ATOM 4461 C C . PHE A 1 584 ? -34.967 14.828 -14.299 1.00 92.50 584 PHE A C 1
ATOM 4463 O O . PHE A 1 584 ? -35.687 13.867 -14.027 1.00 92.50 584 PHE A O 1
ATOM 4470 N N . LEU A 1 585 ? -33.683 14.688 -14.642 1.00 93.94 585 LEU A N 1
ATOM 4471 C CA . LEU A 1 585 ? -33.025 13.384 -14.632 1.00 93.94 585 LEU A CA 1
ATOM 4472 C C . LEU A 1 585 ? -32.853 12.858 -13.203 1.00 93.94 585 LEU A C 1
ATOM 4474 O O . LEU A 1 585 ? -33.109 11.682 -12.962 1.00 93.94 585 LEU A O 1
ATOM 4478 N N . ASN A 1 586 ? -32.480 13.709 -12.244 1.00 93.62 586 ASN A N 1
ATOM 4479 C CA . ASN A 1 586 ? -32.362 13.306 -10.841 1.00 93.62 586 ASN A CA 1
ATOM 4480 C C . ASN A 1 586 ? -33.700 12.808 -10.268 1.00 93.62 586 ASN A C 1
ATOM 4482 O O . ASN A 1 586 ? -33.706 11.814 -9.542 1.00 93.62 586 ASN A O 1
ATOM 4486 N N . ASP A 1 587 ? -34.821 13.437 -10.635 1.00 91.62 587 ASP A N 1
ATOM 4487 C CA . ASP A 1 587 ? -36.166 13.034 -10.202 1.00 91.62 587 ASP A CA 1
ATOM 4488 C C . ASP A 1 587 ? -36.596 11.653 -10.732 1.00 91.62 587 ASP A C 1
ATOM 4490 O O . ASP A 1 587 ? -37.401 10.977 -10.093 1.00 91.62 587 ASP A O 1
ATOM 4494 N N . CYS A 1 588 ? -36.068 11.207 -11.880 1.00 92.12 588 CYS A N 1
ATOM 4495 C CA . CYS A 1 588 ? -36.405 9.911 -12.492 1.00 92.12 588 CYS A CA 1
ATOM 4496 C C . CYS A 1 588 ? -35.211 8.950 -12.621 1.00 92.12 588 CYS A C 1
ATOM 4498 O O . CYS A 1 588 ? -35.249 8.003 -13.407 1.00 92.12 588 CYS A O 1
ATOM 4500 N N . ILE A 1 589 ? -34.145 9.166 -11.841 1.00 92.56 589 ILE A N 1
ATOM 4501 C CA . ILE A 1 589 ? -32.865 8.467 -12.023 1.00 92.56 589 ILE A CA 1
ATOM 4502 C C . ILE A 1 589 ? -32.962 6.945 -11.846 1.00 92.56 589 ILE A C 1
ATOM 4504 O O . ILE A 1 589 ? -32.258 6.205 -12.530 1.00 92.56 589 ILE A O 1
ATOM 4508 N N . ASP A 1 590 ? -33.838 6.474 -10.956 1.00 90.06 590 ASP A N 1
ATOM 4509 C CA . ASP A 1 590 ? -34.025 5.041 -10.697 1.00 90.06 590 ASP A CA 1
ATOM 4510 C C . ASP A 1 590 ? -34.712 4.325 -11.867 1.00 90.06 590 ASP A C 1
ATOM 4512 O O . ASP A 1 590 ? -34.393 3.173 -12.144 1.00 90.06 590 ASP A O 1
ATOM 4516 N N . ASP A 1 591 ? -35.614 5.012 -12.577 1.00 89.12 591 ASP A N 1
ATOM 4517 C CA . ASP A 1 591 ? -36.253 4.482 -13.787 1.00 89.12 591 ASP A CA 1
ATOM 4518 C C . ASP A 1 591 ? -35.294 4.537 -14.987 1.00 89.12 591 ASP A C 1
ATOM 4520 O O . ASP A 1 591 ? -35.370 3.718 -15.903 1.00 89.12 591 ASP A O 1
ATOM 4524 N N . PHE A 1 592 ? -34.388 5.520 -14.988 1.00 91.31 592 PHE A N 1
ATOM 4525 C CA . PHE A 1 592 ? -33.412 5.739 -16.051 1.00 91.31 592 PHE A CA 1
ATOM 4526 C C . PHE A 1 592 ? -32.247 4.740 -16.015 1.00 91.31 592 PHE A C 1
ATOM 4528 O O . PHE A 1 592 ? -31.763 4.307 -17.064 1.00 91.31 592 PHE A O 1
ATOM 4535 N N . LEU A 1 593 ? -31.763 4.388 -14.821 1.00 90.69 593 LEU A N 1
ATOM 4536 C CA . LEU A 1 593 ? -30.608 3.512 -14.639 1.00 90.69 593 LEU A CA 1
ATOM 4537 C C . LEU A 1 593 ? -31.030 2.070 -14.357 1.00 90.69 593 LEU A C 1
ATOM 4539 O O . LEU A 1 593 ? -31.773 1.782 -13.428 1.00 90.69 593 LEU A O 1
ATOM 4543 N N . GLY A 1 594 ? -30.463 1.127 -15.103 1.00 78.69 594 GLY A N 1
ATOM 4544 C CA . GLY A 1 594 ? -30.686 -0.295 -14.872 1.00 78.69 594 GLY A CA 1
ATOM 4545 C C . GLY A 1 594 ? -30.043 -1.166 -15.942 1.00 78.69 594 GLY A C 1
ATOM 4546 O O . GLY A 1 594 ? -29.446 -0.672 -16.899 1.00 78.69 594 GLY A O 1
ATOM 4547 N N . GLY A 1 595 ? -30.152 -2.480 -15.766 1.00 74.38 595 GLY A N 1
ATOM 4548 C CA . GLY A 1 595 ? -29.678 -3.473 -16.727 1.00 74.38 595 GLY A CA 1
ATOM 4549 C C . GLY A 1 595 ? -28.947 -4.645 -16.068 1.00 74.38 595 GLY A C 1
ATOM 4550 O O . GLY A 1 595 ? -28.429 -4.518 -14.957 1.00 74.38 595 GLY A O 1
ATOM 4551 N N . PRO A 1 596 ? -28.900 -5.808 -16.736 1.00 70.75 596 PRO A N 1
ATOM 4552 C CA . PRO A 1 596 ? -28.207 -6.976 -16.209 1.00 70.75 596 PRO A CA 1
ATOM 4553 C C . PRO A 1 596 ? -26.705 -6.693 -16.071 1.00 70.75 596 PRO A C 1
ATOM 4555 O O . PRO A 1 596 ? -26.099 -6.120 -16.972 1.00 70.75 596 PRO A O 1
ATOM 4558 N N . GLN A 1 597 ? -26.103 -7.134 -14.960 1.00 7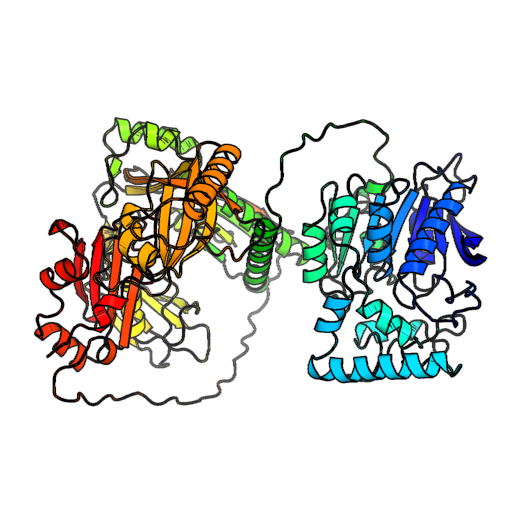3.19 597 GLN A N 1
ATOM 4559 C CA . GLN A 1 597 ? -24.660 -7.006 -14.670 1.00 73.19 597 GLN A CA 1
ATOM 4560 C C . GLN A 1 597 ? -24.143 -5.559 -14.538 1.00 73.19 597 GLN A C 1
ATOM 4562 O O . GLN A 1 597 ? -22.930 -5.336 -14.525 1.00 73.19 597 GLN A O 1
ATOM 4567 N N . LEU A 1 598 ? -25.047 -4.581 -14.426 1.00 83.62 598 LEU A N 1
ATOM 4568 C CA . LEU A 1 598 ? -24.719 -3.179 -14.193 1.00 83.62 598 LEU A CA 1
ATOM 4569 C C . LEU A 1 598 ? -25.078 -2.798 -12.760 1.00 83.62 598 LEU A C 1
ATOM 4571 O O . LEU A 1 598 ? -26.223 -2.947 -12.335 1.00 83.62 598 LEU A O 1
ATOM 4575 N N . PHE A 1 599 ? -24.101 -2.270 -12.031 1.00 91.12 599 PHE A N 1
ATOM 4576 C CA . PHE A 1 599 ? -24.266 -1.851 -10.645 1.00 91.12 599 PHE A CA 1
ATOM 4577 C C . PHE A 1 599 ? -23.979 -0.357 -10.542 1.00 91.12 599 PHE A C 1
ATOM 4579 O O . PHE A 1 599 ? -22.911 0.113 -10.939 1.00 91.12 599 PHE A O 1
ATOM 4586 N N . PHE A 1 600 ? -24.952 0.399 -10.037 1.00 93.81 600 PHE A N 1
ATOM 4587 C CA . PHE A 1 600 ? -24.861 1.850 -9.897 1.00 93.81 600 PHE A CA 1
ATOM 4588 C C . PHE A 1 600 ? -24.811 2.255 -8.419 1.00 93.81 600 PHE A C 1
ATOM 4590 O O . PHE A 1 600 ? -25.671 1.889 -7.608 1.00 93.81 600 PHE A O 1
ATOM 4597 N N . HIS A 1 601 ? -23.807 3.061 -8.088 1.00 95.00 601 HIS A N 1
ATOM 4598 C CA . HIS A 1 601 ? -23.621 3.706 -6.796 1.00 95.00 601 HIS A CA 1
ATOM 4599 C C . HIS A 1 601 ? -23.863 5.208 -6.980 1.00 95.00 601 HIS A C 1
ATOM 4601 O O . HIS A 1 601 ? -23.081 5.894 -7.637 1.00 95.00 601 HIS A O 1
ATOM 4607 N N . LEU A 1 602 ? -24.973 5.702 -6.426 1.00 95.38 602 LEU A N 1
ATOM 4608 C CA . LEU A 1 602 ? -25.448 7.078 -6.597 1.00 95.38 602 LEU A CA 1
ATOM 4609 C C . LEU A 1 602 ? -25.138 7.916 -5.346 1.00 95.38 602 LEU A C 1
ATOM 4611 O O . LEU A 1 602 ? -25.912 7.940 -4.383 1.00 95.38 602 LEU A O 1
ATOM 4615 N N . TYR A 1 603 ? -23.964 8.543 -5.317 1.00 96.00 603 TYR A N 1
ATOM 4616 C CA . TYR A 1 603 ? -23.530 9.435 -4.240 1.00 96.00 603 TYR A CA 1
ATOM 4617 C C . TYR A 1 603 ? -24.363 10.715 -4.268 1.00 96.00 603 TYR A C 1
ATOM 4619 O O . TYR A 1 603 ? -24.629 11.253 -5.334 1.00 96.00 603 TYR A O 1
ATOM 4627 N N . GLY A 1 604 ? -24.812 11.168 -3.097 1.00 94.38 604 GLY A N 1
ATOM 4628 C CA . GLY A 1 604 ? -25.845 12.201 -2.961 1.00 94.38 604 GLY A CA 1
ATOM 4629 C C . GLY A 1 604 ? -27.252 11.627 -2.769 1.00 94.38 604 GLY A C 1
ATOM 4630 O O . GLY A 1 604 ? -28.077 12.277 -2.143 1.00 94.38 604 GLY A O 1
ATOM 4631 N N . LYS A 1 605 ? -27.509 10.388 -3.220 1.00 94.50 605 LYS A N 1
ATOM 4632 C CA . LYS A 1 605 ? -28.787 9.686 -3.018 1.00 94.50 605 LYS A CA 1
ATOM 4633 C C . LYS A 1 605 ? -28.685 8.592 -1.957 1.00 94.50 605 LYS A C 1
ATOM 4635 O O . LYS A 1 605 ? -29.194 8.758 -0.862 1.00 94.50 605 LYS A O 1
ATOM 4640 N N . ASN A 1 606 ? -28.039 7.469 -2.284 1.00 93.75 606 ASN A N 1
ATOM 4641 C CA . ASN A 1 606 ? -27.960 6.291 -1.408 1.00 93.75 606 ASN A CA 1
ATOM 4642 C C . ASN A 1 606 ? -26.735 5.391 -1.684 1.00 93.75 606 ASN A C 1
ATOM 4644 O O . ASN A 1 606 ? -26.765 4.192 -1.400 1.00 93.75 606 ASN A O 1
ATOM 4648 N N . ALA A 1 607 ? -25.646 5.909 -2.267 1.00 94.06 607 ALA A N 1
ATOM 4649 C CA . ALA A 1 607 ? -24.460 5.104 -2.602 1.00 94.06 607 ALA A CA 1
ATOM 4650 C C . ALA A 1 607 ? -23.899 4.294 -1.429 1.00 94.06 607 ALA A C 1
ATOM 4652 O O . ALA A 1 607 ? -23.435 3.187 -1.665 1.00 94.06 607 ALA A O 1
ATOM 4653 N N . VAL A 1 608 ? -23.968 4.823 -0.203 1.00 93.50 608 VAL A N 1
ATOM 4654 C CA . VAL A 1 608 ? -23.399 4.205 1.005 1.00 93.50 608 VAL A CA 1
ATOM 4655 C C . VAL A 1 608 ? -24.382 3.225 1.652 1.00 93.50 608 VAL A C 1
ATOM 4657 O O . VAL A 1 608 ? -24.067 2.051 1.816 1.00 93.50 608 VAL A O 1
ATOM 4660 N N . MET A 1 609 ? -25.592 3.684 1.984 1.00 91.12 609 MET A N 1
ATOM 4661 C CA . MET A 1 609 ? -26.585 2.881 2.712 1.00 91.12 609 MET A CA 1
ATOM 4662 C C . MET A 1 609 ? -27.461 2.003 1.806 1.00 91.12 609 MET A C 1
ATOM 4664 O O . MET A 1 609 ? -28.048 1.022 2.259 1.00 91.12 609 MET A O 1
ATOM 4668 N N . GLY A 1 610 ? -27.539 2.310 0.509 1.00 89.44 610 GLY A N 1
ATOM 4669 C CA . GLY A 1 610 ? -28.344 1.559 -0.452 1.00 89.44 610 GLY A CA 1
ATOM 4670 C C . GLY A 1 610 ? -29.818 1.479 -0.024 1.00 89.44 610 GLY A C 1
ATOM 4671 O O . GLY A 1 610 ? -30.423 2.519 0.228 1.00 89.44 610 GLY A O 1
ATOM 4672 N N . PRO A 1 611 ? -30.415 0.276 0.072 1.00 85.56 611 PRO A N 1
ATOM 4673 C CA . PRO A 1 611 ? -31.788 0.082 0.549 1.00 85.56 611 PRO A CA 1
ATOM 4674 C C . PRO A 1 611 ? -32.034 0.513 2.000 1.00 85.56 611 PRO A C 1
ATOM 4676 O O . PRO A 1 611 ? -33.190 0.746 2.358 1.00 85.56 611 PRO A O 1
ATOM 4679 N N . LEU A 1 612 ? -30.973 0.611 2.814 1.00 87.69 612 LEU A N 1
ATOM 4680 C CA . LEU A 1 612 ? -31.044 1.056 4.209 1.00 87.69 612 LEU A CA 1
ATOM 4681 C C . LEU A 1 612 ? -31.205 2.582 4.322 1.00 87.69 612 LEU A C 1
ATOM 4683 O O . LEU A 1 612 ? -31.455 3.081 5.410 1.00 87.69 612 LEU A O 1
ATOM 4687 N N . GLU A 1 613 ? -31.036 3.327 3.223 1.00 90.38 613 GLU A N 1
ATOM 4688 C CA . GLU A 1 613 ? -31.191 4.782 3.219 1.00 90.38 613 GLU A CA 1
ATOM 4689 C C . GLU A 1 613 ? -32.645 5.180 3.511 1.00 90.38 613 GLU A C 1
ATOM 4691 O O . GLU A 1 613 ? -33.587 4.683 2.877 1.00 90.38 613 GLU A O 1
ATOM 4696 N N . MET A 1 614 ? -32.815 6.098 4.463 1.00 82.31 614 MET A N 1
ATOM 4697 C CA . MET A 1 614 ? -34.120 6.584 4.911 1.00 82.31 614 MET A CA 1
ATOM 4698 C C . MET A 1 614 ? -34.501 7.910 4.257 1.00 82.31 614 MET A C 1
ATOM 4700 O O . MET A 1 614 ? -35.692 8.207 4.154 1.00 82.31 614 MET A O 1
ATOM 4704 N N . SER A 1 615 ? -33.524 8.691 3.786 1.00 85.25 615 SER A N 1
ATOM 4705 C CA . SER A 1 615 ? -33.794 9.954 3.102 1.00 85.25 615 SER A CA 1
ATOM 4706 C C . SER A 1 615 ? -34.580 9.738 1.806 1.00 85.25 615 SER A C 1
ATOM 4708 O O . SER A 1 615 ? -34.211 8.929 0.955 1.00 85.25 615 SER A O 1
ATOM 4710 N N . THR A 1 616 ? -35.660 10.503 1.637 1.00 83.50 616 THR A N 1
ATOM 4711 C CA . THR A 1 616 ? -36.477 10.542 0.411 1.00 83.50 616 THR A CA 1
ATOM 4712 C C . THR A 1 616 ? -36.277 11.834 -0.382 1.00 83.50 616 THR A C 1
ATOM 4714 O O . THR A 1 616 ? -37.059 12.130 -1.282 1.00 83.50 616 THR A O 1
ATOM 4717 N N . GLN A 1 617 ? -35.286 12.651 -0.017 1.00 85.94 617 GLN A N 1
ATOM 4718 C CA . GLN A 1 617 ? -35.030 13.925 -0.685 1.00 85.94 617 GLN A CA 1
ATOM 4719 C C . GLN A 1 617 ? -34.340 13.693 -2.033 1.00 85.94 617 GLN A C 1
ATOM 4721 O O . GLN A 1 617 ? -33.335 12.984 -2.091 1.00 85.94 617 GLN A O 1
ATOM 4726 N N . THR A 1 618 ? -34.836 14.325 -3.104 1.00 87.62 618 THR A N 1
ATOM 4727 C CA . THR A 1 618 ? -34.106 14.360 -4.377 1.00 87.62 618 THR A CA 1
ATOM 4728 C C . THR A 1 618 ? -32.836 15.199 -4.198 1.00 87.62 618 THR A C 1
ATOM 4730 O O . THR A 1 618 ? -32.928 16.378 -3.840 1.00 87.62 618 THR A O 1
ATOM 4733 N N . PRO A 1 619 ? -31.640 14.645 -4.451 1.00 92.12 619 PRO A N 1
ATOM 4734 C CA . PRO A 1 619 ? -30.412 15.421 -4.401 1.00 92.12 619 PRO A CA 1
ATOM 4735 C C . PRO A 1 619 ? -30.296 16.374 -5.595 1.00 92.12 619 PRO A C 1
ATOM 4737 O O . PRO A 1 619 ? -30.653 16.048 -6.727 1.00 92.12 619 PRO A O 1
ATOM 4740 N N . HIS A 1 620 ? -29.725 17.554 -5.353 1.00 94.75 620 HIS A N 1
ATOM 4741 C CA . HIS A 1 620 ? -29.454 18.529 -6.414 1.00 94.75 620 HIS A CA 1
ATOM 4742 C C . HIS A 1 620 ? -28.289 18.109 -7.331 1.00 94.75 620 HIS A C 1
ATOM 4744 O O . HIS A 1 620 ? -28.175 18.608 -8.448 1.00 94.75 620 HIS A O 1
ATOM 4750 N N . GLU A 1 621 ? -27.425 17.203 -6.867 1.00 96.62 621 GLU A N 1
ATOM 4751 C CA . GLU A 1 621 ? -26.299 16.649 -7.617 1.00 96.62 621 GLU A CA 1
ATOM 4752 C C . GLU A 1 621 ? -26.083 15.181 -7.229 1.00 96.62 621 GLU A C 1
ATOM 4754 O O . GLU A 1 621 ? -26.100 14.831 -6.046 1.00 96.62 621 GLU A O 1
ATOM 4759 N N . ILE A 1 622 ? -25.891 14.322 -8.232 1.00 96.88 622 ILE A N 1
ATOM 4760 C CA . ILE A 1 622 ? -25.644 12.889 -8.060 1.00 96.88 622 ILE A CA 1
ATOM 4761 C C . ILE A 1 622 ? -24.276 12.537 -8.636 1.00 96.88 622 ILE A C 1
ATOM 4763 O O . ILE A 1 622 ? -24.037 12.689 -9.832 1.00 96.88 622 ILE A O 1
ATOM 4767 N N . GLY A 1 623 ? -23.394 11.994 -7.798 1.00 96.94 623 GLY A N 1
ATOM 4768 C CA . GLY A 1 623 ? -22.179 11.318 -8.241 1.00 96.94 623 GLY A CA 1
ATOM 4769 C C . GLY A 1 623 ? -22.491 9.877 -8.634 1.00 96.94 623 GLY A C 1
ATOM 4770 O O . GLY A 1 623 ? -22.905 9.080 -7.799 1.00 96.94 623 GLY A O 1
ATOM 4771 N N . VAL A 1 624 ? -22.281 9.520 -9.893 1.00 95.75 624 VAL A N 1
ATOM 4772 C CA . VAL A 1 624 ? -22.480 8.169 -10.418 1.00 95.75 624 VAL A CA 1
ATOM 4773 C C . VAL A 1 624 ? -21.138 7.452 -10.444 1.00 95.75 624 VAL A C 1
ATOM 4775 O O . VAL A 1 624 ? -20.277 7.786 -11.251 1.00 95.75 624 VAL A O 1
ATOM 4778 N N . LEU A 1 625 ? -20.969 6.439 -9.598 1.00 95.69 625 LEU A N 1
ATOM 4779 C CA . LEU A 1 625 ? -19.959 5.401 -9.788 1.00 95.69 625 LEU A CA 1
ATOM 4780 C C . LEU A 1 625 ? -20.668 4.166 -10.331 1.00 95.69 625 LEU A C 1
ATOM 4782 O O . LEU A 1 625 ? -21.604 3.654 -9.717 1.00 95.69 625 LEU A O 1
ATOM 4786 N N . ARG A 1 626 ? -20.218 3.676 -11.479 1.00 93.75 626 ARG A N 1
ATOM 4787 C CA . ARG A 1 626 ? -20.821 2.520 -12.130 1.00 93.75 626 ARG A CA 1
ATOM 4788 C C . ARG A 1 626 ? -19.802 1.389 -12.217 1.00 93.75 626 ARG A C 1
ATOM 4790 O O . ARG A 1 626 ? -18.714 1.589 -12.745 1.00 93.75 626 ARG A O 1
ATOM 4797 N N . GLU A 1 627 ? -20.194 0.188 -11.805 1.00 92.94 627 GLU A N 1
ATOM 4798 C CA . GLU A 1 627 ? -19.454 -1.073 -11.946 1.00 92.94 627 GLU A CA 1
ATOM 4799 C C . GLU A 1 627 ? -20.088 -1.967 -13.033 1.00 92.94 627 GLU A C 1
ATOM 4801 O O . GLU A 1 627 ? -21.287 -2.240 -12.995 1.00 92.94 627 GLU A O 1
ATOM 4806 N N . ALA A 1 628 ? -19.292 -2.419 -14.015 1.00 93.50 628 ALA A N 1
ATOM 4807 C CA . ALA A 1 628 ? -19.642 -3.575 -14.850 1.00 93.50 628 ALA A CA 1
ATOM 4808 C C . ALA A 1 628 ? -18.698 -4.723 -14.565 1.00 93.50 628 ALA A C 1
ATOM 4810 O O . ALA A 1 628 ? -17.478 -4.535 -14.509 1.00 93.50 628 ALA A O 1
ATOM 4811 N N . VAL A 1 629 ? -19.278 -5.914 -14.481 1.00 93.31 629 VAL A N 1
ATOM 4812 C CA . VAL A 1 629 ? -18.545 -7.157 -14.286 1.00 93.31 629 VAL A CA 1
ATOM 4813 C C . VAL A 1 629 ? -18.790 -8.091 -15.460 1.00 93.31 629 VAL A C 1
ATOM 4815 O O . VAL A 1 629 ? -19.928 -8.294 -15.868 1.00 93.31 629 VAL A O 1
ATOM 4818 N N . ALA A 1 630 ? -17.717 -8.679 -15.986 1.00 94.25 630 ALA A N 1
ATOM 4819 C CA . ALA A 1 630 ? -17.788 -9.702 -17.025 1.00 94.25 630 ALA A CA 1
ATOM 4820 C C . ALA A 1 630 ? -16.710 -10.775 -16.842 1.00 94.25 630 ALA A C 1
ATOM 4822 O O . ALA A 1 630 ? -15.746 -10.602 -16.100 1.00 94.25 630 ALA A O 1
ATOM 4823 N N . GLN A 1 631 ? -16.826 -11.877 -17.583 1.00 94.12 631 GLN A N 1
ATOM 4824 C CA . GLN A 1 631 ? -15.885 -13.004 -17.508 1.00 94.12 631 GLN A CA 1
ATOM 4825 C C . GLN A 1 631 ? -14.471 -12.677 -18.015 1.00 94.12 631 GLN A C 1
ATOM 4827 O O . GLN A 1 631 ? -13.501 -13.334 -17.637 1.00 94.12 631 GLN A O 1
ATOM 4832 N N . THR A 1 632 ? -14.326 -11.648 -18.856 1.00 94.69 632 THR A N 1
ATOM 4833 C CA . THR A 1 632 ? -13.028 -11.210 -19.390 1.00 94.69 632 THR A CA 1
ATOM 4834 C C . THR A 1 632 ? -12.831 -9.710 -19.171 1.00 94.69 632 THR A C 1
ATOM 4836 O O . THR A 1 632 ? -13.827 -8.981 -19.170 1.00 94.69 632 THR A O 1
ATOM 4839 N N . PRO A 1 633 ? -11.578 -9.221 -19.045 1.00 92.31 633 PRO A N 1
ATOM 4840 C CA . PRO A 1 633 ? -11.315 -7.790 -18.893 1.00 92.31 633 PRO A CA 1
ATOM 4841 C C . PRO A 1 633 ? -11.926 -6.986 -20.041 1.00 92.31 633 PRO A C 1
ATOM 4843 O O . PRO A 1 633 ? -12.702 -6.072 -19.808 1.00 92.31 633 PRO A O 1
ATOM 4846 N N . LYS A 1 634 ? -11.692 -7.427 -21.286 1.00 93.00 634 LYS A N 1
ATOM 4847 C CA . LYS A 1 634 ? -12.198 -6.769 -22.497 1.00 93.00 634 LYS A CA 1
ATOM 4848 C C . LYS A 1 634 ? -13.724 -6.657 -22.524 1.00 93.00 634 LYS A C 1
ATOM 4850 O O . LYS A 1 634 ? -14.247 -5.630 -22.939 1.00 93.00 634 LYS A O 1
ATOM 4855 N N . ALA A 1 635 ? -14.437 -7.699 -22.095 1.00 94.56 635 ALA A N 1
ATOM 4856 C CA . ALA A 1 635 ? -15.895 -7.650 -22.018 1.00 94.56 635 ALA A CA 1
ATOM 4857 C C . ALA A 1 635 ? -16.373 -6.672 -20.934 1.00 94.56 635 ALA A C 1
ATOM 4859 O O . ALA A 1 635 ? -17.342 -5.954 -21.158 1.00 94.56 635 ALA A O 1
ATOM 4860 N N . ALA A 1 636 ? -15.683 -6.597 -19.793 1.00 93.31 636 ALA A N 1
ATOM 4861 C CA . ALA A 1 636 ? -16.024 -5.659 -18.727 1.00 93.31 636 ALA A CA 1
ATOM 4862 C C . ALA A 1 636 ? -15.814 -4.204 -19.177 1.00 93.31 636 ALA A C 1
ATOM 4864 O O . ALA A 1 636 ? -16.692 -3.368 -18.956 1.00 93.31 636 ALA A O 1
ATOM 4865 N N . SER A 1 637 ? -14.705 -3.916 -19.867 1.00 93.69 637 SER A N 1
ATOM 4866 C CA . SER A 1 637 ? -14.429 -2.596 -20.449 1.00 93.69 637 SER A CA 1
ATOM 4867 C C . SER A 1 637 ? -15.451 -2.231 -21.529 1.00 93.69 637 SER A C 1
ATOM 4869 O O . SER A 1 637 ? -15.989 -1.130 -21.516 1.00 93.69 637 SER A O 1
ATOM 4871 N N . ALA A 1 638 ? -15.798 -3.169 -22.418 1.00 93.69 638 ALA A N 1
ATOM 4872 C CA . ALA A 1 638 ? -16.812 -2.939 -23.449 1.00 93.69 638 ALA A CA 1
ATOM 4873 C C . ALA A 1 638 ? -18.200 -2.674 -22.845 1.00 93.69 638 ALA A C 1
ATOM 4875 O O . ALA A 1 638 ? -18.913 -1.776 -23.291 1.00 93.69 638 ALA A O 1
ATOM 4876 N N . LEU A 1 639 ? -18.577 -3.410 -21.791 1.00 92.25 639 LEU A N 1
ATOM 4877 C CA . LEU A 1 639 ? -19.789 -3.104 -21.037 1.00 92.25 639 LEU A CA 1
ATOM 4878 C C . LEU A 1 639 ? -19.697 -1.693 -20.451 1.00 92.25 639 LEU A C 1
ATOM 4880 O O . LEU A 1 639 ? -20.671 -0.952 -20.561 1.00 92.25 639 LEU A O 1
ATOM 4884 N N . ALA A 1 640 ? -18.569 -1.309 -19.830 1.00 92.75 640 ALA A N 1
ATOM 4885 C CA . ALA A 1 640 ? -18.284 0.045 -19.319 1.00 92.75 640 ALA A CA 1
ATOM 4886 C C . ALA A 1 640 ? -18.543 1.155 -20.317 1.00 92.75 640 ALA A C 1
ATOM 4888 O O . ALA A 1 640 ? -19.378 2.024 -20.052 1.00 92.75 640 ALA A O 1
ATOM 4889 N N . GLU A 1 641 ? -17.923 1.058 -21.476 1.00 93.00 641 GLU A N 1
ATOM 4890 C CA . GLU A 1 641 ? -18.085 2.021 -22.551 1.00 93.00 641 GLU A CA 1
ATOM 4891 C C . GLU A 1 641 ? -19.535 2.087 -23.048 1.00 93.00 641 GLU A C 1
ATOM 4893 O O . GLU A 1 641 ? -20.121 3.172 -23.163 1.00 93.00 641 GLU A O 1
ATOM 4898 N N . TYR A 1 642 ? -20.152 0.923 -23.276 1.00 92.56 642 TYR A N 1
ATOM 4899 C CA . TYR A 1 642 ? -21.521 0.839 -23.775 1.00 92.56 642 TYR A CA 1
ATOM 4900 C C . TYR A 1 642 ? -22.511 1.499 -22.816 1.00 92.56 642 TYR A C 1
ATOM 4902 O O . TYR A 1 642 ? -23.279 2.377 -23.212 1.00 92.56 642 TYR A O 1
ATOM 4910 N N . SER A 1 643 ? -22.480 1.136 -21.530 1.00 92.00 643 SER A N 1
ATOM 4911 C CA . SER A 1 643 ? -23.451 1.706 -20.599 1.00 92.00 643 SER A CA 1
ATOM 4912 C C . SER A 1 643 ? -23.148 3.161 -20.245 1.00 92.00 643 SER A C 1
ATOM 4914 O O . SER A 1 643 ? -24.090 3.886 -19.948 1.00 92.00 643 SER A O 1
ATOM 4916 N N . ARG A 1 644 ? -21.890 3.627 -20.282 1.00 93.38 644 ARG A N 1
ATOM 4917 C CA . ARG A 1 644 ? -21.605 5.066 -20.152 1.00 93.38 644 ARG A CA 1
ATOM 4918 C C . ARG A 1 644 ? -22.254 5.838 -21.297 1.00 93.38 644 ARG A C 1
ATOM 4920 O O . ARG A 1 644 ? -22.869 6.873 -21.060 1.00 93.38 644 ARG A O 1
ATOM 4927 N N . THR A 1 645 ? -22.151 5.321 -22.519 1.00 91.38 645 THR A N 1
ATOM 4928 C CA . THR A 1 645 ? -22.776 5.920 -23.707 1.00 91.38 645 THR A CA 1
ATOM 4929 C C . THR A 1 645 ? -24.299 5.972 -23.565 1.00 91.38 645 THR A C 1
ATOM 4931 O O . THR A 1 645 ? -24.900 7.004 -23.861 1.00 91.38 645 THR A O 1
ATOM 4934 N N . LEU A 1 646 ? -24.920 4.915 -23.024 1.00 89.88 646 LEU A N 1
ATOM 4935 C CA . LEU A 1 646 ? -26.352 4.919 -22.700 1.00 89.88 646 LEU A CA 1
ATOM 4936 C C . LEU A 1 646 ? -26.716 5.966 -21.645 1.00 89.88 646 LEU A C 1
ATOM 4938 O O . LEU A 1 646 ? -27.695 6.677 -21.822 1.00 89.88 646 LEU A O 1
ATOM 4942 N N . VAL A 1 647 ? -25.931 6.106 -20.576 1.00 92.31 647 VAL A N 1
ATOM 4943 C CA . VAL A 1 647 ? -26.191 7.135 -19.556 1.00 92.31 647 VAL A CA 1
ATOM 4944 C C . VAL A 1 647 ? -26.054 8.535 -20.158 1.00 92.31 647 VAL A C 1
ATOM 4946 O O . VAL A 1 647 ? -26.899 9.385 -19.905 1.00 92.31 647 VAL A O 1
ATOM 4949 N N . LEU A 1 648 ? -25.041 8.766 -20.998 1.00 92.19 648 LEU A N 1
ATOM 4950 C CA . LEU A 1 648 ? -24.741 10.066 -21.606 1.00 92.19 648 LEU A CA 1
ATOM 4951 C C . LEU A 1 648 ? -25.799 10.544 -22.619 1.00 92.19 648 LEU A C 1
ATOM 4953 O O . LEU A 1 648 ? -26.039 11.751 -22.713 1.00 92.19 648 LEU A O 1
ATOM 4957 N N . HIS A 1 649 ? -26.397 9.619 -23.376 1.00 90.88 649 HIS A N 1
ATOM 4958 C CA . HIS A 1 649 ? -27.319 9.916 -24.484 1.00 90.88 649 HIS A CA 1
ATOM 4959 C C . HIS A 1 649 ? -28.749 9.400 -24.277 1.00 90.88 649 HIS A C 1
ATOM 4961 O O . HIS A 1 649 ? -29.604 9.621 -25.133 1.00 90.88 649 HIS A O 1
ATOM 4967 N N . GLY A 1 650 ? -29.014 8.688 -23.182 1.00 89.62 650 GLY A N 1
ATOM 4968 C CA . GLY A 1 650 ? -30.311 8.082 -22.909 1.00 89.62 650 GLY A CA 1
ATOM 4969 C C . GLY A 1 650 ? -31.415 9.123 -22.758 1.00 89.62 650 GLY A C 1
ATOM 4970 O O . GLY A 1 650 ? -31.197 10.202 -22.201 1.00 89.62 650 GLY A O 1
ATOM 4971 N N . ALA A 1 651 ? -32.606 8.773 -23.241 1.00 90.19 651 ALA A N 1
ATOM 4972 C CA . ALA A 1 651 ? -33.781 9.617 -23.105 1.00 90.19 651 ALA A CA 1
ATOM 4973 C C . ALA A 1 651 ? -34.423 9.465 -21.721 1.00 90.19 651 ALA A C 1
ATOM 4975 O O . ALA A 1 651 ? -34.482 8.358 -21.185 1.00 90.19 651 ALA A O 1
ATOM 4976 N N . TYR A 1 652 ? -34.949 10.555 -21.168 1.00 91.31 652 TYR A N 1
ATOM 4977 C CA . TYR A 1 652 ? -35.694 10.536 -19.907 1.00 91.31 652 TYR A CA 1
ATOM 4978 C C . TYR A 1 652 ? -36.885 11.499 -19.935 1.00 91.31 652 TYR A C 1
ATOM 4980 O O . TYR A 1 652 ? -37.016 12.370 -20.800 1.00 91.31 652 TYR A O 1
ATOM 4988 N N . LYS A 1 653 ? -37.817 11.308 -19.000 1.00 87.81 653 LYS A N 1
ATOM 4989 C CA . LYS A 1 653 ? -39.067 12.070 -18.955 1.00 87.81 653 LYS A CA 1
ATOM 4990 C C . LYS A 1 653 ? -38.785 13.545 -18.657 1.00 87.81 653 LYS A C 1
ATOM 4992 O O . LYS A 1 653 ? -38.154 13.867 -17.662 1.00 87.81 653 LYS A O 1
ATOM 4997 N N . GLY A 1 654 ? -39.311 14.438 -19.496 1.00 88.94 654 GLY A N 1
ATOM 4998 C CA . GLY A 1 654 ? -39.142 15.887 -19.325 1.00 88.94 654 GLY A CA 1
ATOM 4999 C C . GLY A 1 654 ? -37.793 16.434 -19.804 1.00 88.94 654 GLY A C 1
ATOM 5000 O O . GLY A 1 654 ? -37.529 17.614 -19.602 1.00 88.94 654 GLY A O 1
ATOM 5001 N N . GLN A 1 655 ? -36.963 15.612 -20.453 1.00 90.56 655 GLN A N 1
ATOM 5002 C CA . GLN A 1 655 ? -35.668 16.019 -20.990 1.00 90.56 655 GLN A CA 1
ATOM 5003 C C . GLN A 1 655 ? -35.780 17.225 -21.937 1.00 90.56 655 GLN A C 1
ATOM 5005 O O . GLN A 1 655 ? -36.483 17.177 -22.948 1.00 90.56 655 GLN A O 1
ATOM 5010 N N . LEU A 1 656 ? -35.040 18.291 -21.617 1.00 87.75 656 LEU A N 1
ATOM 5011 C CA . LEU A 1 656 ? -34.899 19.488 -22.457 1.00 87.75 656 LEU A CA 1
ATOM 5012 C C . LEU A 1 656 ? -33.537 19.549 -23.163 1.00 87.75 656 LEU A C 1
ATOM 5014 O O . LEU A 1 656 ? -33.429 20.110 -24.253 1.00 87.75 656 LEU A O 1
ATOM 5018 N N . ALA A 1 657 ? -32.497 18.973 -22.555 1.00 82.12 657 ALA A N 1
ATOM 5019 C CA . ALA A 1 657 ? -31.170 18.874 -23.152 1.00 82.12 657 ALA A CA 1
ATOM 5020 C C . ALA A 1 657 ? -31.124 17.728 -24.173 1.00 82.12 657 ALA A C 1
ATOM 5022 O O . ALA A 1 657 ? -31.504 16.603 -23.868 1.00 82.12 657 ALA A O 1
ATOM 5023 N N . THR A 1 658 ? -30.619 17.979 -25.382 1.00 77.88 658 THR A N 1
ATOM 5024 C CA . THR A 1 658 ? -30.580 16.970 -26.459 1.00 77.88 658 THR A CA 1
ATOM 5025 C C . THR A 1 658 ? -29.500 15.898 -26.270 1.00 77.88 658 THR A C 1
ATOM 5027 O O . THR A 1 658 ? -29.521 14.884 -26.961 1.00 77.88 658 THR A O 1
ATOM 5030 N N . ALA A 1 659 ? -28.524 16.138 -25.390 1.00 75.94 659 ALA A N 1
ATOM 5031 C CA . ALA A 1 659 ? -27.433 15.233 -25.032 1.00 75.94 659 ALA A CA 1
ATOM 5032 C C . ALA A 1 659 ? -26.717 15.756 -23.772 1.00 75.94 659 ALA A C 1
ATOM 5034 O O . ALA A 1 659 ? -26.976 16.878 -23.335 1.00 75.94 659 ALA A O 1
ATOM 5035 N N . GLY A 1 660 ? -25.754 14.989 -23.249 1.00 84.06 660 GLY A N 1
ATOM 5036 C CA . GLY A 1 660 ? -24.838 15.480 -22.215 1.00 84.06 660 GLY A CA 1
ATOM 5037 C C . GLY A 1 660 ? -25.325 15.242 -20.788 1.00 84.06 660 GLY A C 1
ATOM 5038 O O . GLY A 1 660 ? -25.054 16.049 -19.907 1.00 84.06 660 GLY A O 1
ATOM 5039 N N . ASN A 1 661 ? -26.013 14.125 -20.550 1.00 92.94 661 ASN A N 1
ATOM 5040 C CA . ASN A 1 661 ? -26.589 13.792 -19.244 1.00 92.94 661 ASN A CA 1
ATOM 5041 C C . ASN A 1 661 ? -25.540 13.584 -18.131 1.00 92.94 661 ASN A C 1
ATOM 5043 O O . ASN A 1 661 ? -25.883 13.643 -16.954 1.00 92.94 661 ASN A O 1
ATOM 5047 N N . LEU A 1 662 ? -24.281 13.297 -18.492 1.00 94.31 662 LEU A N 1
ATOM 5048 C CA . LEU A 1 662 ? -23.229 12.873 -17.566 1.00 94.31 662 LEU A CA 1
ATOM 5049 C C . LEU A 1 662 ? -21.973 13.745 -17.700 1.00 94.31 662 LEU A C 1
ATOM 5051 O O . LEU A 1 662 ? -21.280 13.709 -18.720 1.00 94.31 662 LEU A O 1
ATOM 5055 N N . ALA A 1 663 ? -21.625 14.465 -16.636 1.00 95.06 663 ALA A N 1
ATOM 5056 C CA . ALA A 1 663 ? -20.344 15.149 -16.509 1.00 95.06 663 ALA A CA 1
ATOM 5057 C C . ALA A 1 663 ? -19.230 14.125 -16.243 1.00 95.06 663 ALA A C 1
ATOM 5059 O O . ALA A 1 663 ? -19.330 13.342 -15.302 1.00 95.06 663 ALA A O 1
ATOM 5060 N N . SER A 1 664 ? -18.169 14.121 -17.052 1.00 93.50 664 SER A N 1
ATOM 5061 C CA . SER A 1 664 ? -17.087 13.127 -16.964 1.00 93.50 664 SER A CA 1
ATOM 5062 C C . SER A 1 664 ? -15.786 13.770 -16.448 1.00 93.50 664 SER A C 1
ATOM 5064 O O . SER A 1 664 ? -15.180 14.551 -17.180 1.00 93.50 664 SER A O 1
ATOM 5066 N N . PRO A 1 665 ? -15.346 13.487 -15.205 1.00 92.19 665 PRO A N 1
ATOM 5067 C CA . PRO A 1 665 ? -14.240 14.205 -14.564 1.00 92.19 665 PRO A CA 1
ATOM 5068 C C . PRO A 1 665 ? -12.839 13.670 -14.898 1.00 92.19 665 PRO A C 1
ATOM 5070 O O . PRO A 1 665 ? -11.851 14.330 -14.585 1.00 92.19 665 PRO A O 1
ATOM 5073 N N . LEU A 1 666 ? -12.724 12.472 -15.480 1.00 89.50 666 LEU A N 1
ATOM 5074 C CA . LEU A 1 666 ? -11.446 11.794 -15.724 1.00 89.50 666 LEU A CA 1
ATOM 5075 C C . LEU A 1 666 ? -11.270 11.458 -17.205 1.00 89.50 666 LEU A C 1
ATOM 5077 O O . LEU A 1 666 ? -12.243 11.293 -17.930 1.00 89.50 666 LEU A O 1
ATOM 5081 N N . THR A 1 667 ? -10.022 11.342 -17.659 1.00 85.62 667 THR A N 1
ATOM 5082 C CA . THR A 1 667 ? -9.673 10.775 -18.970 1.00 85.62 667 THR A CA 1
ATOM 5083 C C . THR A 1 667 ? -8.517 9.782 -18.789 1.00 85.62 667 THR A C 1
ATOM 5085 O O . THR A 1 667 ? -7.508 10.161 -18.185 1.00 85.62 667 THR A O 1
ATOM 5088 N N . PRO A 1 668 ? -8.625 8.532 -19.284 1.00 89.25 668 PRO A N 1
ATOM 5089 C CA . PRO A 1 668 ? -9.795 7.941 -19.956 1.00 89.25 668 PRO A CA 1
ATOM 5090 C C . PRO A 1 668 ? -11.049 7.907 -19.060 1.00 89.25 668 PRO A C 1
ATOM 5092 O O . PRO A 1 668 ? -10.942 8.018 -17.839 1.00 89.25 668 PRO A O 1
ATOM 5095 N N . LEU A 1 669 ? -12.233 7.851 -19.684 1.00 91.00 669 LEU A N 1
ATOM 5096 C CA . LEU A 1 669 ? -13.523 7.978 -18.985 1.00 91.00 669 LEU A CA 1
ATOM 5097 C C . LEU A 1 669 ? -13.863 6.714 -18.179 1.00 91.00 669 LEU A C 1
ATOM 5099 O O . LEU A 1 669 ? -14.502 6.784 -17.129 1.00 91.00 669 LEU A O 1
ATOM 5103 N N . GLU A 1 670 ? -13.426 5.561 -18.674 1.00 90.81 670 GLU A N 1
ATOM 5104 C CA . GLU A 1 670 ? -13.520 4.258 -18.035 1.00 90.81 670 GLU A CA 1
ATOM 5105 C C . GLU A 1 670 ? -12.166 3.840 -17.453 1.00 90.81 670 GLU A C 1
ATOM 5107 O O . GLU A 1 670 ? -11.094 4.265 -17.894 1.00 90.81 670 GLU A O 1
ATOM 5112 N N . SER A 1 671 ? -12.196 2.988 -16.436 1.00 91.50 671 SER A N 1
ATOM 5113 C CA . SER A 1 671 ? -10.996 2.449 -15.804 1.00 91.50 671 SER A CA 1
ATOM 5114 C C . SER A 1 671 ? -11.182 0.982 -15.457 1.00 91.50 671 SER A C 1
ATOM 5116 O O . SER A 1 671 ? -12.095 0.608 -14.718 1.00 91.50 671 SER A O 1
ATOM 5118 N N . ASP A 1 672 ? -10.271 0.151 -15.953 1.00 90.12 672 ASP A N 1
ATOM 5119 C CA . ASP A 1 672 ? -10.217 -1.258 -15.585 1.00 90.12 672 ASP A CA 1
ATOM 5120 C C . ASP A 1 672 ? -9.672 -1.403 -14.163 1.00 90.12 672 ASP A C 1
ATOM 5122 O O . ASP A 1 672 ? -8.574 -0.939 -13.846 1.00 90.12 672 ASP A O 1
ATOM 5126 N N . VAL A 1 673 ? -10.450 -2.058 -13.300 1.00 89.88 673 VAL A N 1
ATOM 5127 C CA . VAL A 1 673 ? -10.108 -2.249 -11.882 1.00 89.88 673 VAL A CA 1
ATOM 5128 C C . VAL A 1 673 ? -9.392 -3.580 -11.671 1.00 89.88 673 VAL A C 1
ATOM 5130 O O . VAL A 1 673 ? -8.465 -3.662 -10.869 1.00 89.88 673 VAL A O 1
ATOM 5133 N N . GLY A 1 674 ? -9.791 -4.621 -12.407 1.00 89.88 674 GLY A N 1
ATOM 5134 C CA . GLY A 1 674 ? -9.173 -5.946 -12.343 1.00 89.88 674 GLY A CA 1
ATOM 5135 C C . GLY A 1 674 ? -10.135 -7.044 -11.882 1.00 89.88 674 GLY A C 1
ATOM 5136 O O . GLY A 1 674 ? -11.352 -6.879 -11.991 1.00 89.88 674 GLY A O 1
ATOM 5137 N N . PRO A 1 675 ? -9.614 -8.202 -11.442 1.00 91.88 675 PRO A N 1
ATOM 5138 C CA . PRO A 1 675 ? -10.446 -9.332 -11.056 1.00 91.88 675 PRO A CA 1
ATOM 5139 C C . PRO A 1 675 ? -11.293 -9.011 -9.821 1.00 91.88 675 PRO A C 1
ATOM 5141 O O . PRO A 1 675 ? -10.851 -8.325 -8.901 1.00 91.88 675 PRO A O 1
ATOM 5144 N N . VAL A 1 676 ? -12.510 -9.542 -9.810 1.00 91.38 676 VAL A N 1
ATOM 5145 C CA . VAL A 1 676 ? -13.442 -9.475 -8.680 1.00 91.38 676 VAL A CA 1
ATOM 5146 C C . VAL A 1 676 ? -13.667 -10.864 -8.108 1.00 91.38 676 VAL A C 1
ATOM 5148 O O . VAL A 1 676 ? -13.636 -11.860 -8.840 1.00 91.38 676 VAL A O 1
ATOM 5151 N N . PHE A 1 677 ? -13.878 -10.919 -6.798 1.00 92.62 677 PHE A N 1
ATOM 5152 C CA . PHE A 1 677 ? -13.997 -12.152 -6.031 1.00 92.62 677 PHE A CA 1
ATOM 5153 C C . PHE A 1 677 ? -15.197 -12.078 -5.093 1.00 92.62 677 PHE A C 1
ATOM 5155 O O . PHE A 1 677 ? -15.617 -10.993 -4.702 1.00 92.62 677 PHE A O 1
ATOM 5162 N N . GLU A 1 678 ? -15.706 -13.238 -4.705 1.00 92.19 678 GLU A N 1
ATOM 5163 C CA . GLU A 1 678 ? -16.693 -13.380 -3.637 1.00 92.19 678 GLU A CA 1
ATOM 5164 C C . GLU A 1 678 ? -16.292 -14.533 -2.717 1.00 92.19 678 GLU A C 1
ATOM 5166 O O . GLU A 1 678 ? -15.597 -15.459 -3.146 1.00 92.19 678 GLU A O 1
ATOM 5171 N N . PHE A 1 679 ? -16.719 -14.486 -1.455 1.00 93.50 679 PHE A N 1
ATOM 5172 C CA . PHE A 1 679 ? -16.506 -15.596 -0.528 1.00 93.50 679 PHE A CA 1
ATOM 5173 C C . PHE A 1 679 ? -17.222 -16.855 -1.036 1.00 93.50 679 PHE A C 1
ATOM 5175 O O . PHE A 1 679 ? -18.436 -16.842 -1.219 1.00 93.50 679 PHE A O 1
ATOM 5182 N N . SER A 1 680 ? -16.469 -17.940 -1.220 1.00 94.00 680 SER A N 1
ATOM 5183 C CA . SER A 1 680 ? -17.001 -19.287 -1.469 1.00 94.00 680 SER A CA 1
ATOM 5184 C C . SER A 1 680 ? -16.902 -20.171 -0.224 1.00 94.00 680 SER A C 1
ATOM 5186 O O . SER A 1 680 ? -17.744 -21.036 -0.009 1.00 94.00 680 SER A O 1
ATOM 5188 N N . LEU A 1 681 ? -15.923 -19.925 0.656 1.00 95.19 681 LEU A N 1
ATOM 5189 C CA . LEU A 1 681 ? -15.817 -20.599 1.948 1.00 95.19 681 LEU A CA 1
ATOM 5190 C C . LEU A 1 681 ? -15.886 -19.585 3.085 1.00 95.19 681 LEU A C 1
ATOM 5192 O O . LEU A 1 681 ? -15.104 -18.635 3.145 1.00 95.19 681 LEU A O 1
ATOM 5196 N N . TYR A 1 682 ? -16.788 -19.848 4.024 1.00 95.75 682 TYR A N 1
ATOM 5197 C CA . TYR A 1 682 ? -16.825 -19.224 5.336 1.00 95.75 682 TYR A CA 1
ATOM 5198 C C . TYR A 1 682 ? -17.482 -20.198 6.324 1.00 95.75 682 TYR A C 1
ATOM 5200 O O . TYR A 1 682 ? -18.627 -20.038 6.739 1.00 95.75 682 TYR A O 1
ATOM 5208 N N . HIS A 1 683 ? -16.770 -21.282 6.627 1.00 97.06 683 HIS A N 1
ATOM 5209 C CA . HIS A 1 683 ? -17.329 -22.479 7.262 1.00 97.06 683 HIS A CA 1
ATOM 5210 C C . HIS A 1 683 ? -16.456 -22.962 8.413 1.00 97.06 683 HIS A C 1
ATOM 5212 O O . HIS A 1 683 ? -15.282 -22.610 8.512 1.00 97.06 683 HIS A O 1
ATOM 5218 N N . LEU A 1 684 ? -17.030 -23.778 9.287 1.00 95.50 684 LEU A N 1
ATOM 5219 C CA . LEU A 1 684 ? -16.313 -24.482 10.342 1.00 95.50 684 LEU A CA 1
ATOM 5220 C C . LEU A 1 684 ? -16.178 -25.952 9.949 1.00 95.50 684 LEU A C 1
ATOM 5222 O O . LEU A 1 684 ? -17.120 -26.538 9.416 1.00 95.50 684 LEU A O 1
ATOM 5226 N N . MET A 1 685 ? -15.004 -26.525 10.191 1.00 95.69 685 MET A N 1
ATOM 5227 C CA . MET A 1 685 ? -14.670 -27.909 9.862 1.00 95.69 685 MET A CA 1
ATOM 5228 C C . MET A 1 685 ? -14.103 -28.608 11.091 1.00 95.69 685 MET A C 1
ATOM 5230 O O . MET A 1 685 ? -13.176 -28.093 11.721 1.00 95.69 685 MET A O 1
ATOM 5234 N N . GLU A 1 686 ? -14.637 -29.783 11.406 1.00 95.06 686 GLU A N 1
ATOM 5235 C CA . GLU A 1 686 ? -14.117 -30.625 12.480 1.00 95.06 686 GLU A CA 1
ATOM 5236 C C . GLU A 1 686 ? -12.750 -31.217 12.112 1.00 95.06 686 GLU A C 1
ATOM 5238 O O . GLU A 1 686 ? -12.524 -31.682 10.991 1.00 95.06 686 GLU A O 1
ATOM 5243 N N . VAL A 1 687 ? -11.830 -31.214 13.074 1.00 93.00 687 VAL A N 1
ATOM 5244 C CA . VAL A 1 687 ? -10.486 -31.789 12.951 1.00 93.00 687 VAL A CA 1
ATOM 5245 C C . VAL A 1 687 ? -10.142 -32.595 14.195 1.00 93.00 687 VAL A C 1
ATOM 5247 O O . VAL A 1 687 ? -10.529 -32.226 15.303 1.00 93.00 687 VAL A O 1
ATOM 5250 N N . ASP A 1 688 ? -9.422 -33.701 14.015 1.00 90.12 688 ASP A N 1
ATOM 5251 C CA . ASP A 1 688 ? -9.009 -34.578 15.121 1.00 90.12 688 ASP A CA 1
ATOM 5252 C C . ASP A 1 688 ? -7.777 -34.049 15.860 1.00 90.12 688 ASP A C 1
ATOM 5254 O O . ASP A 1 688 ? -7.693 -34.141 17.082 1.00 90.12 688 ASP A O 1
ATOM 5258 N N . ASP A 1 689 ? -6.842 -33.441 15.128 1.00 92.12 689 ASP A N 1
ATOM 5259 C CA . ASP A 1 689 ? -5.668 -32.780 15.689 1.00 92.12 689 ASP A CA 1
ATOM 5260 C C . ASP A 1 689 ? -5.647 -31.310 15.233 1.00 92.12 689 ASP A C 1
ATOM 5262 O O . ASP A 1 689 ? -5.565 -31.057 14.025 1.00 92.12 689 ASP A O 1
ATOM 5266 N N . PRO A 1 690 ? -5.671 -30.330 16.162 1.00 89.12 690 PRO A N 1
ATOM 5267 C CA . PRO A 1 690 ? -5.626 -28.905 15.828 1.00 89.12 690 PRO A CA 1
ATOM 5268 C C . PRO A 1 690 ? -4.340 -28.462 15.119 1.00 89.12 690 PRO A C 1
ATOM 5270 O O . PRO A 1 690 ? -4.263 -27.317 14.688 1.00 89.12 690 PRO A O 1
ATOM 5273 N N . LYS A 1 691 ? -3.334 -29.335 15.000 1.00 92.69 691 LYS A N 1
ATOM 5274 C CA . LYS A 1 691 ? -2.031 -29.053 14.379 1.00 92.69 691 LYS A CA 1
ATOM 5275 C C . LYS A 1 691 ? -1.868 -29.718 13.010 1.00 92.69 691 LYS A C 1
ATOM 5277 O O . LYS A 1 691 ? -1.055 -29.272 12.213 1.00 92.69 691 LYS A O 1
ATOM 5282 N N . ALA A 1 692 ? -2.659 -30.750 12.701 1.00 91.50 692 ALA A N 1
ATOM 5283 C CA . ALA A 1 692 ? -2.458 -31.585 11.510 1.00 91.50 692 ALA A CA 1
ATOM 5284 C C . ALA A 1 692 ? -2.636 -30.844 10.171 1.00 91.50 692 ALA A C 1
ATOM 5286 O O . ALA A 1 692 ? -2.137 -31.303 9.147 1.00 91.50 692 ALA A O 1
ATOM 5287 N N . LEU A 1 693 ? -3.342 -29.711 10.173 1.00 93.56 693 LEU A N 1
ATOM 5288 C CA . LEU A 1 693 ? -3.534 -28.859 8.993 1.00 93.56 693 LEU A CA 1
ATOM 5289 C C . LEU A 1 693 ? -2.473 -27.762 8.841 1.00 93.56 693 LEU A C 1
ATOM 5291 O O . LEU A 1 693 ? -2.549 -26.971 7.903 1.00 93.56 693 LEU A O 1
ATOM 5295 N N . PHE A 1 694 ? -1.543 -27.670 9.791 1.00 95.62 694 PHE A N 1
ATOM 5296 C CA . PHE A 1 694 ? -0.643 -26.533 9.934 1.00 95.62 694 PHE A CA 1
ATOM 5297 C C . PHE A 1 694 ? 0.807 -27.009 10.009 1.00 95.62 694 PHE A C 1
ATOM 5299 O O . PHE A 1 694 ? 1.390 -27.032 11.097 1.00 95.62 694 PHE A O 1
ATOM 5306 N N . PRO A 1 695 ? 1.390 -27.449 8.879 1.00 95.06 695 PRO A N 1
ATOM 5307 C CA . PRO A 1 695 ? 2.766 -27.913 8.861 1.00 95.06 695 PRO A CA 1
ATOM 5308 C C . PRO A 1 695 ? 3.720 -26.807 9.316 1.00 95.06 695 PRO A C 1
ATOM 5310 O O . PRO A 1 695 ? 3.557 -25.629 8.990 1.00 95.06 695 PRO A O 1
ATOM 5313 N N . ILE A 1 696 ? 4.718 -27.223 10.094 1.00 96.31 696 ILE A N 1
ATOM 5314 C CA . ILE A 1 696 ? 5.761 -26.361 10.637 1.00 96.31 696 ILE A CA 1
ATOM 5315 C C . ILE A 1 696 ? 7.043 -26.631 9.853 1.00 96.31 696 ILE A C 1
ATOM 5317 O O . ILE A 1 696 ? 7.576 -27.742 9.892 1.00 96.31 696 ILE A O 1
ATOM 5321 N N . HIS A 1 697 ? 7.573 -25.611 9.181 1.00 96.19 697 HIS A N 1
ATOM 5322 C CA . HIS A 1 697 ? 8.868 -25.697 8.507 1.00 96.19 697 HIS A CA 1
ATOM 5323 C C . HIS A 1 697 ? 9.881 -24.788 9.187 1.00 96.19 697 HIS A C 1
ATOM 5325 O O . HIS A 1 697 ? 9.689 -23.574 9.248 1.00 96.19 697 HIS A O 1
ATOM 5331 N N . VAL A 1 698 ? 10.970 -25.385 9.675 1.00 96.81 698 VAL A N 1
ATOM 5332 C CA . VAL A 1 698 ? 12.062 -24.681 10.352 1.00 96.81 698 VAL A CA 1
ATOM 5333 C C . VAL A 1 698 ? 13.282 -24.617 9.442 1.00 96.81 698 VAL A C 1
ATOM 5335 O O . VAL A 1 698 ? 13.716 -25.636 8.907 1.00 96.81 698 VAL A O 1
ATOM 5338 N N . PHE A 1 699 ? 13.859 -23.431 9.291 1.00 95.75 699 PHE A N 1
ATOM 5339 C CA . PHE A 1 699 ? 15.088 -23.202 8.531 1.00 95.75 699 PHE A CA 1
ATOM 5340 C C . PHE A 1 699 ? 15.856 -22.002 9.096 1.00 95.75 699 PHE A C 1
ATOM 5342 O O . PHE A 1 699 ? 15.332 -21.242 9.906 1.00 95.75 699 PHE A O 1
ATOM 5349 N N . SER A 1 700 ? 17.103 -21.823 8.664 1.00 92.56 700 SER A N 1
ATOM 5350 C CA . SER A 1 700 ? 17.925 -20.673 9.057 1.00 92.56 700 SER A CA 1
ATOM 5351 C C . SER A 1 700 ? 18.041 -19.653 7.925 1.00 92.56 700 SER A C 1
ATOM 5353 O O . SER A 1 700 ? 18.027 -20.007 6.744 1.00 92.56 700 SER A O 1
ATOM 5355 N N . VAL A 1 701 ? 18.180 -18.385 8.296 1.00 86.31 701 VAL A N 1
ATOM 5356 C CA . VAL A 1 701 ? 18.484 -17.248 7.420 1.00 86.31 701 VAL A CA 1
ATOM 5357 C C . VAL A 1 701 ? 19.710 -16.523 7.976 1.00 86.31 701 VAL A C 1
ATOM 5359 O O . VAL A 1 701 ? 19.844 -16.428 9.192 1.00 86.31 701 VAL A O 1
ATOM 5362 N N . GLY A 1 702 ? 20.584 -16.023 7.098 1.00 76.31 702 GLY A N 1
ATOM 5363 C CA . GLY A 1 702 ? 21.806 -15.304 7.472 1.00 76.31 702 GLY A CA 1
ATOM 5364 C C . GLY A 1 702 ? 22.927 -16.188 8.040 1.00 76.31 702 GLY A C 1
ATOM 5365 O O . GLY A 1 702 ? 22.813 -17.415 8.118 1.00 76.31 702 GLY A O 1
ATOM 5366 N N . THR A 1 703 ? 24.045 -15.560 8.410 1.00 62.59 703 THR A N 1
ATOM 5367 C CA . THR A 1 703 ? 25.210 -16.206 9.039 1.00 62.59 703 THR A CA 1
ATOM 5368 C C . THR A 1 703 ? 25.103 -16.131 10.559 1.00 62.59 703 THR A C 1
ATOM 5370 O O . THR A 1 703 ? 25.067 -15.050 11.134 1.00 62.59 703 THR A O 1
ATOM 5373 N N . MET A 1 704 ? 25.052 -17.289 11.218 1.00 50.56 704 MET A N 1
ATOM 5374 C CA . MET A 1 704 ? 24.956 -17.395 12.676 1.00 50.56 704 MET A CA 1
ATOM 5375 C C . MET A 1 704 ? 26.270 -16.964 13.343 1.00 50.56 704 MET A C 1
ATOM 5377 O O . MET A 1 704 ? 27.197 -17.764 13.451 1.00 50.56 704 MET A O 1
ATOM 5381 N N . THR A 1 705 ? 26.353 -15.724 13.821 1.00 42.50 705 THR A N 1
ATOM 5382 C CA . THR A 1 705 ? 27.389 -15.293 14.772 1.00 42.50 705 THR A CA 1
ATOM 5383 C C . THR A 1 705 ? 26.791 -15.167 16.167 1.00 42.50 705 THR A C 1
ATOM 5385 O O . THR A 1 705 ? 25.879 -14.381 16.405 1.00 42.50 705 THR A O 1
ATOM 5388 N N . THR A 1 706 ? 27.307 -15.962 17.104 1.00 34.72 706 THR A N 1
ATOM 5389 C CA . THR A 1 706 ? 26.934 -15.930 18.521 1.00 34.72 706 THR A CA 1
ATOM 5390 C C . THR A 1 706 ? 27.518 -14.687 19.187 1.00 34.72 706 THR A C 1
ATOM 5392 O O . THR A 1 706 ? 28.669 -14.702 19.619 1.00 34.72 706 THR A O 1
ATOM 5395 N N . THR A 1 707 ? 26.744 -13.612 19.293 1.00 34.94 707 THR A N 1
ATOM 5396 C CA . THR A 1 707 ? 27.094 -12.461 20.137 1.00 34.94 707 THR A CA 1
ATOM 5397 C C . THR A 1 707 ? 26.221 -12.444 21.383 1.00 34.94 707 THR A C 1
ATOM 5399 O O . THR A 1 707 ? 25.041 -12.111 21.341 1.00 34.94 707 THR A O 1
ATOM 5402 N N . THR A 1 708 ? 26.821 -12.811 22.514 1.00 31.34 708 THR A N 1
ATOM 5403 C CA . THR A 1 708 ? 26.264 -12.624 23.856 1.00 31.34 708 THR A CA 1
ATOM 5404 C C . THR A 1 708 ? 26.450 -11.162 24.267 1.00 31.34 708 THR A C 1
ATOM 5406 O O . THR A 1 708 ? 27.496 -10.797 24.799 1.00 31.34 708 THR A O 1
ATOM 5409 N N . GLY A 1 709 ? 25.473 -10.308 23.961 1.00 29.48 709 GLY A N 1
ATOM 5410 C CA . GLY A 1 709 ? 25.457 -8.909 24.397 1.00 29.48 709 GLY A CA 1
ATOM 5411 C C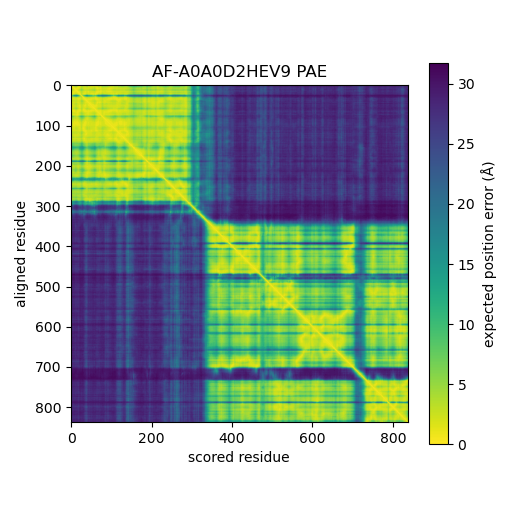 . GLY A 1 709 ? 24.860 -8.756 25.797 1.00 29.48 709 GLY A C 1
ATOM 5412 O O . GLY A 1 709 ? 23.760 -9.241 26.065 1.00 29.48 709 GLY A O 1
ATOM 5413 N N . GLU A 1 710 ? 25.584 -8.087 26.695 1.00 28.39 710 GLU A N 1
ATOM 5414 C CA . GLU A 1 710 ? 25.126 -7.743 28.045 1.00 28.39 710 GLU A CA 1
ATOM 5415 C C . GLU A 1 710 ? 24.029 -6.662 28.020 1.00 28.39 710 GLU A C 1
ATOM 5417 O O . GLU A 1 710 ? 24.051 -5.730 27.215 1.00 28.39 710 GLU A O 1
ATOM 5422 N N . ARG A 1 711 ? 23.049 -6.797 28.927 1.00 27.45 711 ARG A N 1
ATOM 5423 C CA . ARG A 1 711 ? 21.924 -5.865 29.103 1.00 27.45 711 ARG A CA 1
ATOM 5424 C C . ARG A 1 711 ? 22.432 -4.484 29.521 1.00 27.45 711 ARG A C 1
ATOM 5426 O O . ARG A 1 711 ? 22.980 -4.352 30.611 1.00 27.45 711 ARG A O 1
ATOM 5433 N N . SER A 1 712 ? 22.179 -3.455 28.709 1.00 26.97 712 SER A N 1
ATOM 5434 C CA . SER A 1 712 ? 22.284 -2.065 29.165 1.00 26.97 712 SER A CA 1
ATOM 5435 C C . SER A 1 712 ? 20.899 -1.525 29.525 1.00 26.97 712 SER A C 1
ATOM 5437 O O . SER A 1 712 ? 19.994 -1.463 28.694 1.00 26.97 712 SER A O 1
ATOM 5439 N N . ASP A 1 713 ? 20.735 -1.171 30.798 1.00 27.91 713 ASP A N 1
ATOM 5440 C CA . ASP A 1 713 ? 19.550 -0.496 31.319 1.00 27.91 713 ASP A CA 1
ATOM 5441 C C . ASP A 1 713 ? 19.707 1.011 31.078 1.00 27.91 713 ASP A C 1
ATOM 5443 O O . ASP A 1 713 ? 20.308 1.724 31.883 1.00 27.91 713 ASP A O 1
ATOM 5447 N N . GLN A 1 714 ? 19.186 1.522 29.960 1.00 27.53 714 GLN A N 1
ATOM 5448 C CA . GLN A 1 714 ? 19.023 2.967 29.788 1.00 27.53 714 GLN A CA 1
ATOM 5449 C C . GLN A 1 714 ? 17.605 3.392 30.170 1.00 27.53 714 GLN A C 1
ATOM 5451 O O . GLN A 1 714 ? 16.617 3.062 29.514 1.00 27.53 714 GLN A O 1
ATOM 5456 N N . ALA A 1 715 ? 17.517 4.141 31.270 1.00 28.39 715 ALA A N 1
ATOM 5457 C CA . ALA A 1 715 ? 16.284 4.723 31.771 1.00 28.39 715 ALA A CA 1
ATOM 5458 C C . ALA A 1 715 ? 15.880 5.951 30.937 1.00 28.39 715 ALA A C 1
ATOM 5460 O O . ALA A 1 715 ? 16.614 6.935 30.843 1.00 28.39 715 ALA A O 1
ATOM 5461 N N . VAL A 1 716 ? 14.680 5.898 30.356 1.00 28.91 716 VAL A N 1
ATOM 5462 C CA . VAL A 1 716 ? 14.070 6.994 29.593 1.00 28.91 716 VAL A CA 1
ATOM 5463 C C . VAL A 1 716 ? 13.512 8.057 30.547 1.00 28.91 716 VAL A C 1
ATOM 5465 O O . VAL A 1 716 ? 12.745 7.754 31.462 1.00 28.91 716 VAL A O 1
ATOM 5468 N N . VAL A 1 717 ? 13.887 9.318 30.318 1.00 26.78 717 VAL A N 1
ATOM 5469 C CA . VAL A 1 717 ? 13.488 10.480 31.128 1.00 26.78 717 VAL A CA 1
ATOM 5470 C C . VAL A 1 717 ? 12.061 10.929 30.788 1.00 26.78 717 VAL A C 1
ATOM 5472 O O . VAL A 1 717 ? 11.708 11.151 29.632 1.00 26.78 717 VAL A O 1
ATOM 5475 N N . VAL A 1 718 ? 11.241 11.070 31.833 1.00 28.27 718 VAL A N 1
ATOM 5476 C CA . VAL A 1 718 ? 9.806 11.391 31.801 1.00 28.27 718 VAL A CA 1
ATOM 5477 C C . VAL A 1 718 ? 9.590 12.901 31.929 1.00 28.27 718 VAL A C 1
ATOM 5479 O O . VAL A 1 718 ? 10.000 13.495 32.924 1.00 28.27 718 VAL A O 1
ATOM 5482 N N . ILE A 1 719 ? 8.865 13.518 30.991 1.00 27.69 719 ILE A N 1
ATOM 5483 C CA . ILE A 1 719 ? 8.333 14.882 31.148 1.00 27.69 719 ILE A CA 1
ATOM 5484 C C . ILE A 1 719 ? 6.814 14.786 31.308 1.00 27.69 719 ILE A C 1
ATOM 5486 O O . ILE A 1 719 ? 6.101 14.361 30.402 1.00 27.69 719 ILE A O 1
ATOM 5490 N N . LYS A 1 720 ? 6.319 15.164 32.491 1.00 25.81 720 LYS A N 1
ATOM 5491 C CA . LYS A 1 720 ? 4.890 15.195 32.824 1.00 25.81 720 LYS A CA 1
ATOM 5492 C C . LYS A 1 720 ? 4.217 16.387 32.145 1.00 25.81 720 LYS A C 1
ATOM 5494 O O . LYS A 1 720 ? 4.643 17.524 32.334 1.00 25.81 720 LYS A O 1
ATOM 5499 N N . LYS A 1 721 ? 3.110 16.146 31.443 1.00 26.50 721 LYS A N 1
ATOM 5500 C CA . LYS A 1 721 ? 2.132 17.192 31.130 1.00 26.50 721 LYS A CA 1
ATOM 5501 C C . LYS A 1 721 ? 0.733 16.667 31.425 1.00 26.50 721 LYS A C 1
ATOM 5503 O O . LYS A 1 721 ? 0.278 15.703 30.816 1.00 26.50 721 LYS A O 1
ATOM 5508 N N . GLU A 1 722 ? 0.089 17.271 32.413 1.00 26.70 722 GLU A N 1
ATOM 5509 C CA . GLU A 1 722 ? -1.278 16.944 32.807 1.00 26.70 722 GLU A CA 1
ATOM 5510 C C . GLU A 1 722 ? -2.261 17.491 31.769 1.00 26.70 722 GLU A C 1
ATOM 5512 O O . GLU A 1 722 ? -2.135 18.621 31.299 1.00 26.70 722 GLU A O 1
ATOM 5517 N N . THR A 1 723 ? -3.232 16.661 31.393 1.00 30.61 723 THR A N 1
ATOM 5518 C CA . THR A 1 723 ? -4.372 17.048 30.554 1.00 30.61 723 THR A CA 1
ATOM 5519 C C . THR A 1 723 ? -5.639 16.802 31.372 1.00 30.61 723 THR A C 1
ATOM 5521 O O . THR A 1 723 ? -5.767 15.710 31.937 1.00 30.61 723 THR A O 1
ATOM 5524 N N . PRO A 1 724 ? -6.547 17.783 31.485 1.00 29.25 724 PRO A N 1
ATOM 5525 C CA . PRO A 1 724 ? -7.633 17.742 32.457 1.00 29.25 724 PRO A CA 1
ATOM 5526 C C . PRO A 1 724 ? -8.729 16.747 32.065 1.00 29.25 724 PRO A C 1
ATOM 5528 O O . PRO A 1 724 ? -9.049 16.566 30.889 1.00 29.25 724 PRO A O 1
ATOM 5531 N N . ALA A 1 725 ? -9.306 16.107 33.082 1.00 31.67 725 ALA A N 1
ATOM 5532 C CA . ALA A 1 725 ? -10.466 15.240 32.955 1.00 31.67 725 ALA A CA 1
ATOM 5533 C C . ALA A 1 725 ? -11.720 16.070 32.637 1.00 31.67 725 ALA A C 1
ATOM 5535 O O . ALA A 1 725 ? -12.018 17.048 33.322 1.00 31.67 725 ALA A O 1
ATOM 5536 N N . LEU A 1 726 ? -12.460 15.665 31.605 1.00 34.19 726 LEU A N 1
ATOM 5537 C CA . LEU A 1 726 ? -13.787 16.192 31.307 1.00 34.19 726 LEU A CA 1
ATOM 5538 C C . LEU A 1 726 ? -14.785 15.602 32.311 1.00 34.19 726 LEU A C 1
ATOM 5540 O O . LEU A 1 726 ? -15.222 14.466 32.165 1.00 34.19 726 LEU A O 1
ATOM 5544 N N . THR A 1 727 ? -15.148 16.366 33.337 1.00 35.72 727 THR A N 1
ATOM 5545 C CA . THR A 1 727 ? -16.349 16.101 34.138 1.00 35.72 727 THR A CA 1
ATOM 5546 C C . THR A 1 727 ? -17.538 16.758 33.449 1.00 35.72 727 THR A C 1
ATOM 5548 O O . THR A 1 727 ? -17.770 17.953 33.628 1.00 35.72 727 THR A O 1
ATOM 5551 N N . SER A 1 728 ? -18.279 16.005 32.633 1.00 43.53 728 SER A N 1
ATOM 5552 C CA . SER A 1 728 ? -19.592 16.446 32.157 1.00 43.53 728 SER A CA 1
ATOM 5553 C C . SER A 1 728 ? -20.611 16.274 33.279 1.00 43.53 728 SER A C 1
ATOM 5555 O O . SER A 1 728 ? -20.856 15.164 33.751 1.00 43.53 728 SER A O 1
ATOM 5557 N N . ILE A 1 729 ? -21.199 17.381 33.721 1.00 48.81 729 ILE A N 1
ATOM 5558 C CA . ILE A 1 729 ? -22.377 17.366 34.588 1.00 48.81 729 ILE A CA 1
ATOM 5559 C C . ILE A 1 729 ? -23.549 16.905 33.714 1.00 48.81 729 ILE A C 1
ATOM 5561 O O . ILE A 1 729 ? -23.721 17.420 32.610 1.00 48.81 729 ILE A O 1
ATOM 5565 N N . ALA A 1 730 ? -24.324 15.921 34.172 1.00 54.66 730 ALA A N 1
ATOM 5566 C CA . ALA A 1 730 ? -25.516 15.470 33.461 1.00 54.66 730 ALA A CA 1
ATOM 5567 C C . ALA A 1 730 ? -26.525 16.628 33.374 1.00 54.66 730 ALA A C 1
ATOM 5569 O O . ALA A 1 730 ? -27.132 17.010 34.375 1.00 54.66 730 ALA A O 1
ATOM 5570 N N . GLU A 1 731 ? -26.677 17.215 32.188 1.00 62.69 731 GLU A N 1
ATOM 5571 C CA . GLU A 1 731 ? -27.684 18.245 31.950 1.00 62.69 731 GLU A CA 1
ATOM 5572 C C . GLU A 1 731 ? -29.078 17.606 31.791 1.00 62.69 731 GLU A C 1
ATOM 5574 O O . GLU A 1 731 ? -29.219 16.593 31.092 1.00 62.69 731 GLU A O 1
ATOM 5579 N N . PRO A 1 732 ? -30.119 18.167 32.432 1.00 75.00 732 PRO A N 1
ATOM 5580 C CA . PRO A 1 732 ? -31.477 17.643 32.349 1.00 75.00 732 PRO A CA 1
ATOM 5581 C C . PRO A 1 732 ? -32.120 17.896 30.975 1.00 75.00 732 PRO A C 1
ATOM 5583 O O . PRO A 1 732 ? -31.883 18.921 30.341 1.00 75.00 732 PRO A O 1
ATOM 5586 N N . GLY A 1 733 ? -33.008 16.984 30.565 1.00 81.56 733 GLY A N 1
ATOM 5587 C CA . GLY A 1 733 ? -33.832 17.096 29.354 1.00 81.56 733 GLY A CA 1
ATOM 5588 C C . GLY A 1 733 ? -33.334 16.247 28.175 1.00 81.56 733 GLY A C 1
ATOM 5589 O O . GLY A 1 733 ? -32.169 15.849 28.181 1.00 81.56 733 GLY A O 1
ATOM 5590 N N . PRO A 1 734 ? -34.193 15.939 27.183 1.00 85.62 734 PRO A N 1
ATOM 5591 C CA . PRO A 1 734 ? -33.902 14.970 26.123 1.00 85.62 734 PRO A CA 1
ATOM 5592 C C . PRO A 1 734 ? -32.647 15.316 25.310 1.00 85.62 734 PRO A C 1
ATOM 5594 O O . PRO A 1 734 ? -32.441 16.470 24.933 1.00 85.62 734 PRO A O 1
ATOM 5597 N N . ARG A 1 735 ? -31.810 14.316 25.021 1.00 88.19 735 ARG A N 1
ATOM 5598 C CA . ARG A 1 735 ? -30.504 14.471 24.356 1.00 88.19 735 ARG A CA 1
ATOM 5599 C C . ARG A 1 735 ? -30.376 13.517 23.180 1.00 88.19 735 ARG A C 1
ATOM 5601 O O . ARG A 1 735 ? -30.685 12.340 23.318 1.00 88.19 735 ARG A O 1
ATOM 5608 N N . ALA A 1 736 ? -29.868 13.991 22.045 1.00 91.25 736 ALA A N 1
ATOM 5609 C CA . ALA A 1 736 ? -29.564 13.098 20.934 1.00 91.25 736 ALA A CA 1
ATOM 5610 C C . ALA A 1 736 ? -28.349 12.209 21.260 1.00 91.25 736 ALA A C 1
ATOM 5612 O O . ALA A 1 736 ? -27.453 12.622 22.003 1.00 91.25 736 ALA A O 1
ATOM 5613 N N . ILE A 1 737 ? -28.274 11.007 20.680 1.00 91.75 737 ILE A N 1
ATOM 5614 C CA . ILE A 1 737 ? -27.147 10.080 20.895 1.00 91.75 737 ILE A CA 1
ATOM 5615 C C . ILE A 1 737 ? -25.811 10.738 20.557 1.00 91.75 737 ILE A C 1
ATOM 5617 O O . ILE A 1 737 ? -24.850 10.543 21.292 1.00 91.75 737 ILE A O 1
ATOM 5621 N N . ARG A 1 738 ? -25.739 11.551 19.495 1.00 90.81 738 ARG A N 1
ATOM 5622 C CA . ARG A 1 738 ? -24.507 12.274 19.122 1.00 90.81 738 ARG A CA 1
ATOM 5623 C C . ARG A 1 738 ? -23.979 13.200 20.220 1.00 90.81 738 ARG A C 1
ATOM 5625 O O . ARG A 1 738 ? -22.787 13.476 20.254 1.00 90.81 738 ARG A O 1
ATOM 5632 N N . ASP A 1 739 ? -24.873 13.686 21.078 1.00 90.12 739 ASP A N 1
ATOM 5633 C CA . ASP A 1 739 ? -24.528 14.583 22.169 1.00 90.12 739 ASP A CA 1
ATOM 5634 C C . ASP A 1 739 ? -24.236 13.778 23.443 1.00 90.12 739 ASP A C 1
ATOM 5636 O O . ASP A 1 739 ? -23.469 14.233 24.284 1.00 90.12 739 ASP A O 1
ATOM 5640 N N . LEU A 1 740 ? -24.875 12.618 23.631 1.00 90.12 740 LEU A N 1
ATOM 5641 C CA . LEU A 1 740 ? -24.762 11.800 24.845 1.00 90.12 740 LEU A CA 1
ATOM 5642 C C . LEU A 1 740 ? -23.599 10.791 24.798 1.00 90.12 740 LEU A C 1
ATOM 5644 O O . LEU A 1 740 ? -22.944 10.542 25.806 1.00 90.12 740 LEU A O 1
ATOM 5648 N N . ALA A 1 741 ? -23.360 10.171 23.645 1.00 92.75 741 ALA A N 1
ATOM 5649 C CA . ALA A 1 741 ? -22.341 9.144 23.478 1.00 92.75 741 ALA A CA 1
ATOM 5650 C C . ALA A 1 741 ? -20.950 9.761 23.287 1.00 92.75 741 ALA A C 1
ATOM 5652 O O . ALA A 1 741 ? -20.773 10.741 22.570 1.00 92.75 741 ALA A O 1
ATOM 5653 N N . ALA A 1 742 ? -19.936 9.129 23.875 1.00 91.81 742 ALA A N 1
ATOM 5654 C CA . ALA A 1 742 ? -18.536 9.484 23.656 1.00 91.81 742 ALA A CA 1
ATOM 5655 C C . ALA A 1 742 ? -18.032 8.992 22.293 1.00 91.81 742 ALA A C 1
ATOM 5657 O O . ALA A 1 742 ? -17.205 9.639 21.654 1.00 91.81 742 ALA A O 1
ATOM 5658 N N . VAL A 1 743 ? -18.515 7.826 21.855 1.00 91.88 743 VAL A N 1
ATOM 5659 C CA . VAL A 1 743 ? -18.198 7.242 20.550 1.00 91.88 743 VAL A CA 1
ATOM 5660 C C . VAL A 1 743 ? -19.439 6.551 20.009 1.00 91.88 743 VAL A C 1
ATOM 5662 O O . VAL A 1 743 ? -20.047 5.736 20.697 1.00 91.88 743 VAL A O 1
ATOM 5665 N N . VAL A 1 744 ? -19.761 6.811 18.746 1.00 94.12 744 VAL A N 1
ATOM 5666 C CA . VAL A 1 744 ? -20.683 5.990 17.960 1.00 94.12 744 VAL A CA 1
ATOM 5667 C C . VAL A 1 744 ? -19.914 5.520 16.740 1.00 94.12 744 VAL A C 1
ATOM 5669 O O . VAL A 1 744 ? -19.317 6.332 16.033 1.00 94.12 744 VAL A O 1
ATOM 5672 N N . ARG A 1 745 ? -19.874 4.213 16.500 1.00 94.19 745 ARG A N 1
ATOM 5673 C CA . ARG A 1 745 ? -19.128 3.654 15.370 1.00 94.19 745 ARG A CA 1
ATOM 5674 C C . ARG A 1 745 ? -19.840 2.462 14.769 1.00 94.19 745 ARG A C 1
ATOM 5676 O O . ARG A 1 745 ? -20.544 1.734 15.461 1.00 94.19 745 ARG A O 1
ATOM 5683 N N . SER A 1 746 ? -19.588 2.246 13.486 1.00 94.38 746 SER A N 1
ATOM 5684 C CA . SER A 1 746 ? -19.999 1.056 12.757 1.00 94.38 746 SER A CA 1
ATOM 5685 C C . SER A 1 746 ? -18.777 0.382 12.148 1.00 94.38 746 SER A C 1
ATOM 5687 O O . SER A 1 746 ? -17.817 1.052 11.748 1.00 94.38 746 SER A O 1
ATOM 5689 N N . LYS A 1 747 ? -18.790 -0.946 12.102 1.00 93.81 747 LYS A N 1
ATOM 5690 C CA . LYS A 1 747 ? -17.735 -1.742 11.481 1.00 93.81 747 LYS A CA 1
ATOM 5691 C C . LYS A 1 747 ? -18.276 -3.099 11.040 1.00 93.81 747 LYS A C 1
ATOM 5693 O O . LYS A 1 747 ? -19.356 -3.508 11.453 1.00 93.81 747 LYS A O 1
ATOM 5698 N N . ASN A 1 748 ? -17.539 -3.818 10.209 1.00 91.00 748 ASN A N 1
ATOM 5699 C CA . ASN A 1 748 ? -17.841 -5.207 9.896 1.00 91.00 748 ASN A CA 1
ATOM 5700 C C . ASN A 1 748 ? -17.446 -6.134 11.066 1.00 91.00 748 ASN A C 1
ATOM 5702 O O . ASN A 1 748 ? -16.424 -5.923 11.716 1.00 91.00 748 ASN A O 1
ATOM 5706 N N . SER A 1 749 ? -18.238 -7.175 11.323 1.00 89.81 749 SER A N 1
ATOM 5707 C CA . SER A 1 749 ? -17.871 -8.297 12.198 1.00 89.81 749 SER A CA 1
ATOM 5708 C C . SER A 1 749 ? -17.782 -9.555 11.342 1.00 89.81 749 SER A C 1
ATOM 5710 O O . SER A 1 749 ? -18.750 -10.277 11.128 1.00 89.81 749 SER A O 1
ATOM 5712 N N . GLY A 1 750 ? -16.611 -9.767 10.744 1.00 88.56 750 GLY A N 1
ATOM 5713 C CA . GLY A 1 750 ? -16.491 -10.704 9.630 1.00 88.56 750 GLY A CA 1
ATOM 5714 C C . GLY A 1 750 ? -17.169 -10.190 8.347 1.00 88.56 750 GLY A C 1
ATOM 5715 O O . GLY A 1 750 ? -17.508 -9.009 8.253 1.00 88.56 750 GLY A O 1
ATOM 5716 N N . PRO A 1 751 ? -17.323 -11.048 7.326 1.00 91.25 751 PRO A N 1
ATOM 5717 C CA . PRO A 1 751 ? -17.776 -10.641 6.009 1.00 91.25 751 PRO A CA 1
ATOM 5718 C C . PRO A 1 751 ? -19.299 -10.564 5.862 1.00 91.25 751 PRO A C 1
ATOM 5720 O O . PRO A 1 751 ? -19.773 -9.956 4.908 1.00 91.25 751 PRO A O 1
ATOM 5723 N N . PHE A 1 752 ? -20.072 -11.130 6.791 1.00 93.12 752 PHE A N 1
ATOM 5724 C CA . PHE A 1 752 ? -21.533 -11.250 6.665 1.00 93.12 752 PHE A CA 1
ATOM 5725 C C . PHE A 1 752 ? -22.320 -10.501 7.745 1.00 93.12 752 PHE A C 1
ATOM 5727 O O . PHE A 1 752 ? -23.545 -10.590 7.785 1.00 93.12 752 PHE A O 1
ATOM 5734 N N . GLU A 1 753 ? -21.646 -9.741 8.608 1.00 93.19 753 GLU A N 1
ATOM 5735 C CA . GLU A 1 753 ? -22.289 -9.025 9.710 1.00 93.19 753 GLU A CA 1
ATOM 5736 C C . GLU A 1 753 ? -21.786 -7.582 9.789 1.00 93.19 753 GLU A C 1
ATOM 5738 O O . GLU A 1 753 ? -20.601 -7.297 9.578 1.00 93.19 753 GLU A O 1
ATOM 5743 N N . ILE A 1 754 ? -22.697 -6.671 10.122 1.00 93.88 754 ILE A N 1
ATOM 5744 C CA . ILE A 1 754 ? -22.395 -5.292 10.498 1.00 93.88 754 ILE A CA 1
ATOM 5745 C C . ILE A 1 754 ? -22.599 -5.160 11.992 1.00 93.88 754 ILE A C 1
ATOM 5747 O O . ILE A 1 754 ? -23.568 -5.676 12.543 1.00 93.88 754 ILE A O 1
ATOM 5751 N N . THR A 1 755 ? -21.695 -4.441 12.640 1.00 94.94 755 THR A N 1
ATOM 5752 C CA . THR A 1 755 ? -21.777 -4.142 14.055 1.00 94.94 755 THR A CA 1
ATOM 5753 C C . THR A 1 755 ? -21.719 -2.644 14.320 1.00 94.94 755 THR A C 1
ATOM 5755 O O . THR A 1 755 ? -20.993 -1.909 13.649 1.00 94.94 755 THR A O 1
ATOM 5758 N N . LEU A 1 756 ? -22.505 -2.201 15.293 1.00 95.94 756 LEU A N 1
ATOM 5759 C CA . LEU A 1 756 ? -22.651 -0.837 15.769 1.00 95.94 756 LEU A CA 1
ATOM 5760 C C . LEU A 1 756 ? -22.325 -0.818 17.263 1.00 95.94 756 LEU A C 1
ATOM 5762 O O . LEU A 1 756 ? -22.870 -1.612 18.037 1.00 95.94 756 LEU A O 1
ATOM 5766 N N . ASP A 1 757 ? -21.466 0.112 17.662 1.00 95.75 757 ASP A N 1
ATOM 5767 C CA . ASP A 1 757 ? -21.127 0.355 19.059 1.00 95.75 757 ASP A CA 1
ATOM 5768 C C . ASP A 1 757 ? -21.498 1.792 19.426 1.00 95.75 757 ASP A C 1
ATOM 5770 O O . ASP A 1 757 ? -21.084 2.734 18.744 1.00 95.75 757 ASP A O 1
ATOM 5774 N N . ILE A 1 758 ? -22.220 1.955 20.533 1.00 96.19 758 ILE A N 1
ATOM 5775 C CA . ILE A 1 758 ? -22.424 3.240 21.211 1.00 96.19 758 ILE A CA 1
ATOM 5776 C C . ILE A 1 758 ? -21.704 3.140 22.554 1.00 96.19 758 ILE A C 1
ATOM 5778 O O . ILE A 1 758 ? -22.069 2.294 23.365 1.00 96.19 758 ILE A O 1
ATOM 5782 N N . LEU A 1 759 ? -20.678 3.957 22.782 1.00 95.38 759 LEU A N 1
ATOM 5783 C CA . LEU A 1 759 ? -19.889 3.990 24.017 1.00 95.38 759 LEU A CA 1
ATOM 5784 C C . LEU A 1 759 ? -20.152 5.299 24.757 1.00 95.38 759 LEU A C 1
ATOM 5786 O O . LEU A 1 759 ? -20.108 6.370 24.149 1.00 95.38 759 LEU A O 1
ATOM 5790 N N . PHE A 1 760 ? -20.369 5.223 26.065 1.00 94.81 760 PHE A N 1
ATOM 5791 C CA . PHE A 1 760 ? -20.608 6.380 26.926 1.00 94.81 760 PHE A CA 1
ATOM 5792 C C . PHE A 1 760 ? -19.365 6.710 27.763 1.00 94.81 760 PHE A C 1
ATOM 5794 O O . PHE A 1 760 ? -18.538 5.845 28.047 1.00 94.81 760 PHE A O 1
ATOM 5801 N N . ALA A 1 761 ? -19.212 7.981 28.144 1.00 89.12 761 ALA A N 1
ATOM 5802 C CA . ALA A 1 761 ? -18.061 8.435 28.933 1.00 89.12 761 ALA A CA 1
ATOM 5803 C C . ALA A 1 761 ? -18.199 8.141 30.436 1.00 89.12 761 ALA A C 1
ATOM 5805 O O . ALA A 1 761 ? -17.195 8.108 31.145 1.00 89.12 761 ALA A O 1
ATOM 5806 N N . ASN A 1 762 ? -19.431 7.991 30.928 1.00 90.62 762 ASN A N 1
ATOM 5807 C CA . ASN A 1 762 ? -19.742 7.876 32.348 1.00 90.62 762 ASN A CA 1
ATOM 5808 C C . ASN A 1 762 ? -20.978 6.987 32.585 1.00 90.62 762 ASN A C 1
ATOM 5810 O O . ASN A 1 762 ? -21.809 6.801 31.692 1.00 90.62 762 ASN A O 1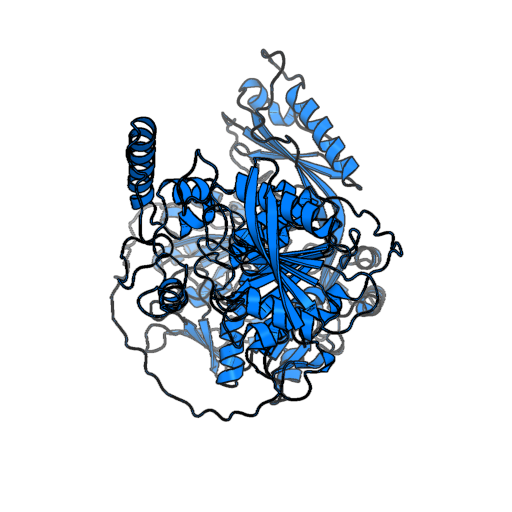
ATOM 5814 N N . ASP A 1 763 ? -21.097 6.457 33.805 1.00 91.75 763 ASP A N 1
ATOM 5815 C CA . ASP A 1 763 ? -22.189 5.565 34.211 1.00 91.75 763 ASP A CA 1
ATOM 5816 C C . ASP A 1 763 ? -23.571 6.222 34.136 1.00 91.75 763 ASP A C 1
ATOM 5818 O O . ASP A 1 763 ? -24.553 5.548 33.847 1.00 91.75 763 ASP A O 1
ATOM 5822 N N . SER A 1 764 ? -23.668 7.532 34.387 1.00 91.12 764 SER A N 1
ATOM 5823 C CA . SER A 1 764 ? -24.948 8.250 34.378 1.00 91.12 764 SER A CA 1
ATOM 5824 C C . SER A 1 764 ? -25.582 8.232 32.988 1.00 91.12 764 SER A C 1
ATOM 5826 O O . SER A 1 764 ? -26.749 7.868 32.843 1.00 91.12 764 SER A O 1
ATOM 5828 N N . ASP A 1 765 ? -24.810 8.580 31.961 1.00 91.94 765 ASP A N 1
ATOM 5829 C CA . ASP A 1 765 ? -25.267 8.608 30.571 1.00 91.94 765 ASP A CA 1
ATOM 5830 C C . ASP A 1 765 ? -25.536 7.197 30.041 1.00 91.94 765 ASP A C 1
ATOM 5832 O O . ASP A 1 765 ? -26.538 6.968 29.357 1.00 91.94 765 ASP A O 1
ATOM 5836 N N . PHE A 1 766 ? -24.700 6.229 30.427 1.00 94.25 766 PHE A N 1
ATOM 5837 C CA . PHE A 1 766 ? -24.931 4.815 30.140 1.00 94.25 766 PHE A CA 1
ATOM 5838 C C . PHE A 1 766 ? -26.247 4.314 30.752 1.00 94.25 766 PHE A C 1
ATOM 5840 O O . PHE A 1 766 ? -27.085 3.749 30.047 1.00 94.25 766 PHE A O 1
ATOM 5847 N N . GLU A 1 767 ? -26.477 4.555 32.044 1.00 93.44 767 GLU A N 1
ATOM 5848 C CA . GLU A 1 767 ? -27.697 4.143 32.742 1.00 93.44 767 GLU A CA 1
ATOM 5849 C C . GLU A 1 767 ? -28.936 4.851 32.200 1.00 93.44 767 GLU A C 1
ATOM 5851 O O . GLU A 1 767 ? -30.010 4.247 32.116 1.00 93.44 767 GLU A O 1
ATOM 5856 N N . ARG A 1 768 ? -28.795 6.116 31.800 1.00 92.31 768 ARG A N 1
ATOM 5857 C CA . ARG A 1 768 ? -29.846 6.874 31.127 1.00 92.31 768 ARG A CA 1
ATOM 5858 C C . ARG A 1 768 ? -30.231 6.212 29.808 1.00 92.31 768 ARG A C 1
ATOM 5860 O O . ARG A 1 768 ? -31.403 5.896 29.606 1.00 92.31 768 ARG A O 1
ATOM 5867 N N . ALA A 1 769 ? -29.255 5.925 28.948 1.00 92.38 769 ALA A N 1
ATOM 5868 C CA . ALA A 1 769 ? -29.485 5.215 27.693 1.00 92.38 769 ALA A CA 1
ATOM 5869 C C . ALA A 1 769 ? -30.108 3.831 27.933 1.00 92.38 769 ALA A C 1
ATOM 5871 O O . ALA A 1 769 ? -31.073 3.462 27.262 1.00 92.38 769 ALA A O 1
ATOM 5872 N N . ARG A 1 770 ? -29.624 3.094 28.938 1.00 92.44 770 ARG A N 1
ATOM 5873 C CA . ARG A 1 770 ? -30.119 1.762 29.306 1.00 92.44 770 ARG A CA 1
ATOM 5874 C C . ARG A 1 770 ? -31.579 1.759 29.749 1.00 92.44 770 ARG A C 1
ATOM 5876 O O . ARG A 1 770 ? -32.321 0.855 29.377 1.00 92.44 770 ARG A O 1
ATOM 5883 N N . LYS A 1 771 ? -32.001 2.763 30.519 1.00 92.38 771 LYS A N 1
ATOM 5884 C CA . LYS A 1 771 ? -33.375 2.888 31.041 1.00 92.38 771 LYS A CA 1
ATOM 5885 C C . LYS A 1 771 ? -34.353 3.518 30.052 1.00 92.38 771 LYS A C 1
ATOM 5887 O O . LYS A 1 771 ? -35.555 3.358 30.226 1.00 92.38 771 LYS A O 1
ATOM 5892 N N . SER A 1 772 ? -33.854 4.213 29.032 1.00 89.00 772 SER A N 1
ATOM 5893 C CA . SER A 1 772 ? -34.679 4.967 28.080 1.00 89.00 772 SER A CA 1
ATOM 5894 C C . SER A 1 772 ? -35.622 4.127 27.219 1.00 89.00 772 SER A C 1
ATOM 5896 O O . SER A 1 772 ? -36.608 4.653 26.716 1.00 89.00 772 SER A O 1
ATOM 5898 N N . ASN A 1 773 ? -35.302 2.844 27.018 1.00 84.31 773 ASN A N 1
ATOM 5899 C CA . ASN A 1 773 ? -35.983 1.965 26.066 1.00 84.31 773 ASN A CA 1
ATOM 5900 C C . ASN A 1 773 ? -36.046 2.528 24.626 1.00 84.31 773 ASN A C 1
ATOM 5902 O O . ASN A 1 773 ? -36.981 2.232 23.893 1.00 84.31 773 ASN A O 1
ATOM 5906 N N . VAL A 1 774 ? -35.057 3.339 24.224 1.00 87.19 774 VAL A N 1
ATOM 5907 C CA . VAL A 1 774 ? -34.931 3.879 22.854 1.00 87.19 774 VAL A CA 1
ATOM 5908 C C . VAL A 1 774 ? -34.120 2.942 21.959 1.00 87.19 774 VAL A C 1
ATOM 5910 O O . VAL A 1 774 ? -34.465 2.721 20.808 1.00 87.19 774 VAL A O 1
ATOM 5913 N N . LEU A 1 775 ? -33.058 2.333 22.489 1.00 88.31 775 LEU A N 1
ATOM 5914 C CA . LEU A 1 775 ? -32.129 1.482 21.735 1.00 88.31 775 LEU A CA 1
ATOM 5915 C C . LEU A 1 775 ? -32.597 0.017 21.654 1.00 88.31 775 LEU A C 1
ATOM 5917 O O . LEU A 1 775 ? -31.833 -0.896 21.994 1.00 88.31 775 LEU A O 1
ATOM 5921 N N . THR A 1 776 ? -33.857 -0.219 21.283 1.00 91.00 776 THR A N 1
ATOM 5922 C CA . THR A 1 776 ? -34.485 -1.555 21.246 1.00 91.00 776 THR A CA 1
ATOM 5923 C C . THR A 1 776 ? -34.322 -2.248 19.892 1.00 91.00 776 THR A C 1
ATOM 5925 O O . THR A 1 776 ? -33.755 -1.687 18.954 1.00 91.00 776 THR A O 1
ATOM 5928 N N . ALA A 1 777 ? -34.772 -3.505 19.802 1.00 90.31 777 ALA A N 1
ATOM 5929 C CA . ALA A 1 777 ? -34.736 -4.259 18.552 1.00 90.31 777 ALA A CA 1
ATOM 5930 C C . ALA A 1 777 ? -35.629 -3.602 17.494 1.00 90.31 777 ALA A C 1
ATOM 5932 O O . ALA A 1 777 ? -35.214 -3.476 16.348 1.00 90.31 777 ALA A O 1
ATOM 5933 N N . GLU A 1 778 ? -36.795 -3.110 17.905 1.00 89.81 778 GLU A N 1
ATOM 5934 C CA . GLU A 1 778 ? -37.771 -2.436 17.052 1.00 89.81 778 GLU A CA 1
ATOM 5935 C C . GLU A 1 778 ? -37.176 -1.167 16.432 1.00 89.81 778 GLU A C 1
ATOM 5937 O O . GLU A 1 778 ? -37.243 -0.996 15.217 1.00 89.81 778 GLU A O 1
ATOM 5942 N N . THR A 1 779 ? -36.501 -0.333 17.232 1.00 89.62 779 THR A N 1
ATOM 5943 C CA . THR A 1 779 ? -35.825 0.875 16.732 1.00 89.62 779 THR A CA 1
ATOM 5944 C C . THR A 1 779 ? -34.737 0.530 15.718 1.00 89.62 779 THR A C 1
ATOM 5946 O O . THR A 1 779 ? -34.653 1.141 14.657 1.00 89.62 779 THR A O 1
ATOM 5949 N N . VAL A 1 780 ? -33.914 -0.488 15.996 1.00 90.25 780 VAL A N 1
ATOM 5950 C CA . VAL A 1 780 ? -32.874 -0.939 15.055 1.00 90.25 780 VAL A CA 1
ATOM 5951 C C . VAL A 1 780 ? -33.497 -1.476 13.761 1.00 90.25 780 VAL A C 1
ATOM 5953 O O . VAL A 1 780 ? -33.008 -1.173 12.672 1.00 90.25 780 VAL A O 1
ATOM 5956 N N . GLN A 1 781 ? -34.573 -2.258 13.855 1.00 90.12 781 GLN A N 1
ATOM 5957 C CA . GLN A 1 781 ? -35.291 -2.773 12.689 1.00 90.12 781 GLN A CA 1
ATOM 5958 C C . GLN A 1 781 ? -35.877 -1.653 11.836 1.00 90.12 781 GLN A C 1
ATOM 5960 O O . GLN A 1 781 ? -35.794 -1.725 10.612 1.00 90.12 781 GLN A O 1
ATOM 5965 N N . GLU A 1 782 ? -36.434 -0.621 12.464 1.00 89.12 782 GLU A N 1
ATOM 5966 C CA . GLU A 1 782 ? -36.983 0.540 11.774 1.00 89.12 782 GLU A CA 1
ATOM 5967 C C . GLU A 1 782 ? -35.879 1.351 11.084 1.00 89.12 782 GLU A C 1
ATOM 5969 O O . GLU A 1 782 ? -35.939 1.555 9.869 1.00 89.12 782 GLU A O 1
ATOM 5974 N N . LEU A 1 783 ? -34.831 1.732 11.823 1.00 89.25 783 LEU A N 1
ATOM 5975 C CA . LEU A 1 783 ? -33.725 2.557 11.321 1.00 89.25 783 LEU A CA 1
ATOM 5976 C C . LEU A 1 783 ? -32.976 1.915 10.153 1.00 89.25 783 LEU A C 1
ATOM 5978 O O . LEU A 1 783 ? -32.571 2.608 9.223 1.00 89.25 783 LEU A O 1
ATOM 5982 N N . TYR A 1 784 ? -32.784 0.597 10.201 1.00 90.25 784 TYR A N 1
ATOM 5983 C CA . TYR A 1 784 ? -32.036 -0.148 9.189 1.00 90.25 784 TYR A CA 1
ATOM 5984 C C . TYR A 1 784 ? -32.933 -1.008 8.294 1.00 90.25 784 TYR A C 1
ATOM 5986 O O . TYR A 1 784 ? -32.428 -1.823 7.529 1.00 90.25 784 TYR A O 1
ATOM 5994 N N . ARG A 1 785 ? -34.260 -0.844 8.351 1.00 88.19 785 ARG A N 1
ATOM 5995 C CA . ARG A 1 785 ? -35.231 -1.589 7.525 1.00 88.19 785 ARG A CA 1
ATOM 5996 C C . ARG A 1 785 ? -35.020 -3.111 7.537 1.00 88.19 785 ARG A C 1
ATOM 5998 O O . ARG A 1 785 ? -35.166 -3.774 6.5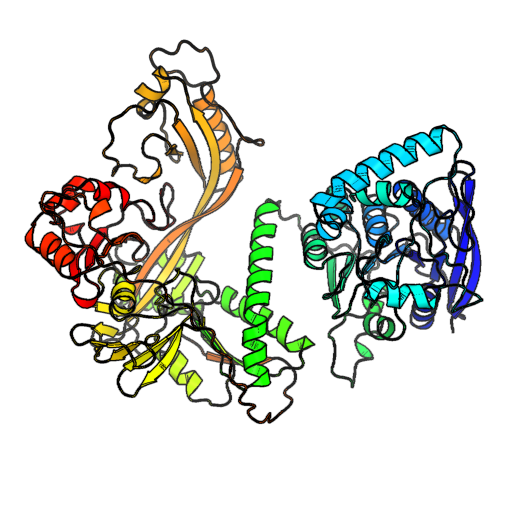05 1.00 88.19 785 ARG A O 1
ATOM 6005 N N . LEU A 1 786 ? -34.686 -3.670 8.698 1.00 88.00 786 LEU A N 1
ATOM 6006 C CA . LEU A 1 786 ? -34.474 -5.109 8.879 1.00 88.00 786 LEU A CA 1
ATOM 6007 C C . LEU A 1 786 ? -35.839 -5.798 9.011 1.00 88.00 786 LEU A C 1
ATOM 6009 O O . LEU A 1 786 ? -36.631 -5.436 9.879 1.00 88.00 786 LEU A O 1
ATOM 6013 N N . LYS A 1 787 ? -36.148 -6.758 8.128 1.00 76.25 787 LYS A N 1
ATOM 6014 C CA . LYS A 1 787 ? -37.507 -7.329 8.004 1.00 76.25 787 LYS A CA 1
ATOM 6015 C C . LYS A 1 787 ? -37.705 -8.668 8.729 1.00 76.25 787 LYS A C 1
ATOM 6017 O O . LYS A 1 787 ? -38.765 -8.846 9.324 1.00 76.25 787 LYS A O 1
ATOM 6022 N N . PRO A 1 788 ? -36.743 -9.602 8.747 1.00 75.31 788 PRO A N 1
ATOM 6023 C CA . PRO A 1 788 ? -36.717 -10.662 9.749 1.00 75.31 788 PRO A CA 1
ATOM 6024 C C . PRO A 1 788 ? -36.269 -10.113 11.111 1.00 75.31 788 PRO A C 1
ATOM 6026 O O . PRO A 1 788 ? -35.286 -9.379 11.193 1.00 75.31 788 PRO A O 1
ATOM 6029 N N . ALA A 1 789 ? -36.936 -10.514 12.198 1.00 69.38 789 ALA A N 1
ATOM 6030 C CA . ALA A 1 789 ? -36.414 -10.292 13.555 1.00 69.38 789 ALA A CA 1
ATOM 6031 C C . ALA A 1 789 ? -35.020 -10.913 13.731 1.00 69.38 789 ALA A C 1
ATOM 6033 O O . ALA A 1 789 ? -34.129 -10.317 14.331 1.00 69.38 789 ALA A O 1
ATOM 6034 N N . ASP A 1 790 ? -34.812 -12.056 13.082 1.00 75.81 790 ASP A N 1
ATOM 6035 C CA . ASP A 1 790 ? -33.590 -12.856 13.119 1.00 75.81 790 ASP A CA 1
ATOM 6036 C C . ASP A 1 790 ? -32.414 -12.227 12.349 1.00 75.81 790 ASP A C 1
ATOM 6038 O O . ASP A 1 790 ? -31.352 -12.843 12.221 1.00 75.81 790 ASP A O 1
ATOM 6042 N N . ASP A 1 791 ? -32.590 -11.038 11.766 1.00 86.69 791 ASP A N 1
ATOM 6043 C CA . ASP A 1 791 ? -31.481 -10.283 11.184 1.00 86.69 791 ASP A CA 1
ATOM 6044 C C . ASP A 1 791 ? -30.657 -9.571 12.250 1.00 86.69 791 ASP A C 1
ATOM 6046 O O . ASP A 1 791 ? -29.474 -9.337 12.017 1.00 86.69 791 ASP A O 1
ATOM 6050 N N . ILE A 1 792 ? -31.219 -9.297 13.431 1.00 93.19 792 ILE A N 1
ATOM 6051 C CA . ILE A 1 792 ? -30.452 -8.822 14.585 1.00 93.19 792 ILE A CA 1
ATOM 6052 C C . ILE A 1 792 ? -29.819 -10.034 15.279 1.00 93.19 792 ILE A C 1
ATOM 6054 O O . ILE A 1 792 ? -30.491 -10.848 15.903 1.00 93.19 792 ILE A O 1
ATOM 6058 N N . ILE A 1 793 ? -28.495 -10.137 15.182 1.00 92.44 793 ILE A N 1
ATOM 6059 C CA . ILE A 1 793 ? -27.685 -11.240 15.719 1.00 92.44 793 ILE A CA 1
ATOM 6060 C C . ILE A 1 793 ? -27.343 -10.997 17.190 1.00 92.44 793 ILE A C 1
ATOM 6062 O O . ILE A 1 793 ? -27.270 -11.920 18.000 1.00 92.44 793 ILE A O 1
ATOM 6066 N N . THR A 1 794 ? -27.067 -9.749 17.558 1.00 94.62 794 THR A N 1
ATOM 6067 C CA . THR A 1 794 ? -26.742 -9.367 18.935 1.00 94.62 794 THR A CA 1
ATOM 6068 C C . THR A 1 794 ? -27.283 -7.980 19.208 1.00 94.62 794 THR A C 1
ATOM 6070 O O . THR A 1 794 ? -27.070 -7.063 18.423 1.00 94.62 794 THR A O 1
ATOM 6073 N N . LEU A 1 795 ? -27.948 -7.811 20.345 1.00 95.12 795 LEU A N 1
ATOM 6074 C CA . LEU A 1 795 ? -28.366 -6.508 20.833 1.00 95.12 795 LEU A CA 1
ATOM 6075 C C . LEU A 1 795 ? -28.299 -6.511 22.361 1.00 95.12 795 LEU A C 1
ATOM 6077 O O . LEU A 1 795 ? -29.161 -7.077 23.029 1.00 95.12 795 LEU A O 1
ATOM 6081 N N . MET A 1 796 ? -27.248 -5.918 22.923 1.00 95.75 796 MET A N 1
ATOM 6082 C CA . MET A 1 796 ? -26.980 -6.003 24.360 1.00 95.75 796 MET A CA 1
ATOM 6083 C C . MET A 1 796 ? -26.275 -4.766 24.895 1.00 95.75 796 MET A C 1
ATOM 6085 O O . MET A 1 796 ? -25.499 -4.118 24.195 1.00 95.75 796 MET A O 1
ATOM 6089 N N . PHE A 1 797 ? -26.558 -4.433 26.150 1.00 95.56 797 PHE A N 1
ATOM 6090 C CA . PHE A 1 797 ? -25.671 -3.55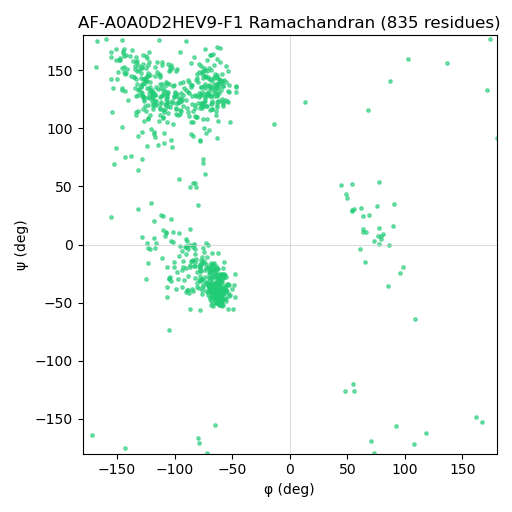4 26.901 1.00 95.56 797 PHE A CA 1
ATOM 6091 C C . PHE A 1 797 ? -24.449 -4.363 27.344 1.00 95.56 797 PHE A C 1
ATOM 6093 O O . PHE A 1 797 ? -24.545 -5.572 27.548 1.00 95.56 797 PHE A O 1
ATOM 6100 N N . PHE A 1 798 ? -23.300 -3.704 27.398 1.00 95.19 798 PHE A N 1
ATOM 6101 C CA . PHE A 1 798 ? -22.043 -4.270 27.855 1.00 95.19 798 PHE A CA 1
ATOM 6102 C C . PHE A 1 798 ? -21.425 -3.301 28.859 1.00 95.19 798 PHE A C 1
ATOM 6104 O O . PHE A 1 798 ? -20.752 -2.330 28.503 1.00 95.19 798 PHE A O 1
ATOM 6111 N N . GLU A 1 799 ? -21.721 -3.565 30.124 1.00 94.44 799 GLU A N 1
ATOM 6112 C CA . GLU A 1 799 ? -21.398 -2.743 31.284 1.00 94.44 799 GLU A CA 1
ATOM 6113 C C . GLU A 1 799 ? -19.894 -2.475 31.428 1.00 94.44 799 GLU A C 1
ATOM 6115 O O . GLU A 1 799 ? -19.545 -1.317 31.648 1.00 94.44 799 GLU A O 1
ATOM 6120 N N . PRO A 1 800 ? -18.974 -3.447 31.225 1.00 93.00 800 PRO A N 1
ATOM 6121 C CA . PRO A 1 800 ? -17.540 -3.184 31.375 1.00 93.00 800 PRO A CA 1
ATOM 6122 C C . PRO A 1 800 ? -17.014 -2.060 30.473 1.00 93.00 800 PRO A C 1
ATOM 6124 O O . PRO A 1 800 ? -16.043 -1.392 30.819 1.00 93.00 800 PRO A O 1
ATOM 6127 N N . ALA A 1 801 ? -17.649 -1.854 29.316 1.00 92.94 801 ALA A N 1
ATOM 6128 C CA . ALA A 1 801 ? -17.291 -0.817 28.354 1.00 92.94 801 ALA A CA 1
ATOM 6129 C C . ALA A 1 801 ? -18.225 0.402 28.386 1.00 92.94 801 ALA A C 1
ATOM 6131 O O . ALA A 1 801 ? -18.084 1.269 27.523 1.00 92.94 801 ALA A O 1
ATOM 6132 N N . LEU A 1 802 ? -19.203 0.437 29.302 1.00 96.19 802 LEU A N 1
ATOM 6133 C CA . LEU A 1 802 ? -20.307 1.400 29.294 1.00 96.19 802 LEU A CA 1
ATOM 6134 C C . LEU A 1 802 ? -20.891 1.550 27.883 1.00 96.19 802 LEU A C 1
ATOM 6136 O O . LEU A 1 802 ? -20.955 2.650 27.336 1.00 96.19 802 LEU A O 1
ATOM 6140 N N . GLY A 1 803 ? -21.229 0.423 27.246 1.00 95.50 803 GLY A N 1
ATOM 6141 C CA . GLY A 1 803 ? -21.549 0.388 25.821 1.00 95.50 803 GLY A CA 1
ATOM 6142 C C . GLY A 1 803 ? -22.864 -0.303 25.473 1.00 95.50 803 GLY A C 1
ATOM 6143 O O . GLY A 1 803 ? -23.307 -1.218 26.163 1.00 95.50 803 GLY A O 1
ATOM 6144 N N . ARG A 1 804 ? -23.478 0.089 24.353 1.00 96.31 804 ARG A N 1
ATOM 6145 C CA . ARG A 1 804 ? -24.544 -0.660 23.670 1.00 96.31 804 ARG A CA 1
ATOM 6146 C C . ARG A 1 804 ? -23.972 -1.277 22.399 1.00 96.31 804 ARG A C 1
ATOM 6148 O O . ARG A 1 804 ? -23.446 -0.568 21.544 1.00 96.31 804 ARG A O 1
ATOM 6155 N N . LYS A 1 805 ? -24.086 -2.599 22.292 1.00 96.31 805 LYS A N 1
ATOM 6156 C CA . LYS A 1 805 ? -23.713 -3.391 21.123 1.00 96.31 805 LYS A CA 1
ATOM 6157 C C . LYS A 1 805 ? -24.947 -3.721 20.301 1.00 96.31 805 LYS A C 1
ATOM 6159 O O . LYS A 1 805 ? -25.909 -4.254 20.854 1.00 96.31 805 LYS A O 1
ATOM 6164 N N . CYS A 1 806 ? -24.878 -3.502 18.996 1.00 95.81 806 CYS A N 1
ATOM 6165 C CA . CYS A 1 806 ? -25.813 -4.063 18.032 1.00 95.81 806 CYS A CA 1
ATOM 6166 C C . CYS A 1 806 ? -25.031 -4.734 16.900 1.00 95.81 806 CYS A C 1
ATOM 6168 O O . CYS A 1 806 ? -24.117 -4.136 16.351 1.00 95.81 806 CYS A O 1
ATOM 6170 N N . THR A 1 807 ? -25.377 -5.961 16.538 1.00 95.62 807 THR A N 1
ATOM 6171 C CA . THR A 1 807 ? -24.839 -6.648 15.364 1.00 95.62 807 THR A CA 1
ATOM 6172 C C . THR A 1 807 ? -25.993 -7.244 14.588 1.00 95.62 807 THR A C 1
ATOM 6174 O O . THR A 1 807 ? -26.855 -7.895 15.179 1.00 95.62 807 THR A O 1
ATOM 6177 N N . PHE A 1 808 ? -26.007 -7.044 13.278 1.00 94.31 808 PHE A N 1
ATOM 6178 C CA . PHE A 1 808 ? -27.041 -7.554 12.389 1.00 94.31 808 PHE A CA 1
ATOM 6179 C C . PHE A 1 808 ? -26.448 -8.082 11.080 1.00 94.31 808 PHE A C 1
ATOM 6181 O O . PHE A 1 808 ? -25.296 -7.795 10.733 1.00 94.31 808 PHE A O 1
ATOM 6188 N N . LYS A 1 809 ? -27.230 -8.885 10.356 1.00 91.88 809 LYS A N 1
ATOM 6189 C CA . LYS A 1 809 ? -26.822 -9.452 9.068 1.00 91.88 809 LYS A CA 1
ATOM 6190 C C . LYS A 1 809 ? -26.567 -8.352 8.051 1.00 91.88 809 LYS A C 1
ATOM 6192 O O . LYS A 1 809 ? -27.342 -7.415 7.883 1.00 91.88 809 LYS A O 1
ATOM 6197 N N . ARG A 1 810 ? -25.461 -8.491 7.339 1.00 89.50 810 ARG A N 1
ATOM 6198 C CA . ARG A 1 810 ? -25.053 -7.550 6.308 1.00 89.50 810 ARG A CA 1
ATOM 6199 C C . ARG A 1 810 ? -25.884 -7.769 5.031 1.00 89.50 810 ARG A C 1
ATOM 6201 O O . ARG A 1 810 ? -26.003 -8.916 4.608 1.00 89.50 810 ARG A O 1
ATOM 6208 N N . PRO A 1 811 ? -26.392 -6.712 4.363 1.00 83.25 811 PRO A N 1
ATOM 6209 C CA . PRO A 1 811 ? -27.198 -6.873 3.145 1.00 83.25 811 PRO A CA 1
ATOM 6210 C C . PRO A 1 811 ? -26.446 -7.492 1.957 1.00 83.25 811 PRO A C 1
ATOM 6212 O O . PRO A 1 811 ? -27.056 -8.137 1.109 1.00 83.25 811 PRO A O 1
ATOM 6215 N N . TRP A 1 812 ? -25.127 -7.289 1.891 1.00 85.12 812 TRP A N 1
ATOM 6216 C CA . TRP A 1 812 ? -24.246 -7.834 0.853 1.00 85.12 812 TRP A CA 1
ATOM 6217 C C . TRP A 1 812 ? -22.990 -8.405 1.501 1.00 85.12 812 TRP A C 1
ATOM 6219 O O . TRP A 1 812 ? -22.420 -7.712 2.343 1.00 85.12 812 TRP A O 1
ATOM 6229 N N . PRO A 1 813 ? -22.521 -9.603 1.126 1.00 89.69 813 PRO A N 1
ATOM 6230 C CA . PRO A 1 813 ? -21.256 -10.135 1.616 1.00 89.69 813 PRO A CA 1
ATOM 6231 C C . PRO A 1 813 ? -20.079 -9.182 1.397 1.00 89.69 813 PRO A C 1
ATOM 6233 O O . PRO A 1 813 ? -20.026 -8.436 0.420 1.00 89.69 813 PRO A O 1
ATOM 6236 N N . GLN A 1 814 ? -19.098 -9.240 2.293 1.00 90.75 814 GLN A N 1
ATOM 6237 C CA . GLN A 1 814 ? -17.923 -8.391 2.184 1.00 90.75 814 GLN A CA 1
ATOM 6238 C C . GLN A 1 814 ? -17.142 -8.651 0.894 1.00 90.75 814 GLN A C 1
ATOM 6240 O O . GLN A 1 814 ? -16.796 -9.790 0.590 1.00 90.75 814 GLN A O 1
ATOM 6245 N N . GLY A 1 815 ? -16.825 -7.587 0.161 1.00 87.31 815 GLY A N 1
ATOM 6246 C CA . GLY A 1 815 ? -16.084 -7.616 -1.097 1.00 87.31 815 GLY A CA 1
ATOM 6247 C C . GLY A 1 815 ? -16.887 -8.058 -2.323 1.00 87.31 815 GLY A C 1
ATOM 6248 O O . GLY A 1 815 ? -16.307 -8.107 -3.408 1.00 87.31 815 GLY A O 1
ATOM 6249 N N . SER A 1 816 ? -18.182 -8.375 -2.188 1.00 88.88 816 SER A N 1
ATOM 6250 C CA . SER A 1 816 ? -19.003 -8.822 -3.317 1.00 88.88 816 SER A CA 1
ATOM 6251 C C . SER A 1 816 ? -19.267 -7.706 -4.334 1.00 88.88 816 SER A C 1
ATOM 6253 O O . SER A 1 816 ? -19.147 -6.515 -4.044 1.00 88.88 816 SER A O 1
ATOM 6255 N N . ILE A 1 817 ? -19.697 -8.090 -5.537 1.00 89.25 817 ILE A N 1
ATOM 6256 C CA . ILE A 1 817 ? -20.123 -7.145 -6.579 1.00 89.25 817 ILE A CA 1
ATOM 6257 C C . ILE A 1 817 ? -21.279 -6.274 -6.056 1.00 89.25 817 ILE A C 1
ATOM 6259 O O . ILE A 1 817 ? -22.196 -6.785 -5.407 1.00 89.25 817 ILE A O 1
ATOM 6263 N N . GLY A 1 818 ? -21.240 -4.965 -6.325 1.00 88.56 818 GLY A N 1
ATOM 6264 C CA . GLY A 1 818 ? -22.266 -4.012 -5.894 1.00 88.56 818 GLY A CA 1
ATOM 6265 C C . GLY A 1 818 ? -22.254 -3.664 -4.401 1.00 88.56 818 GLY A C 1
ATOM 6266 O O . GLY A 1 818 ? -23.109 -2.897 -3.950 1.00 88.56 818 GLY A O 1
ATOM 6267 N N . GLU A 1 819 ? -21.300 -4.188 -3.626 1.00 90.00 819 GLU A N 1
ATOM 6268 C CA . GLU A 1 819 ? -21.099 -3.799 -2.235 1.00 90.00 819 GLU A CA 1
ATOM 6269 C C . GLU A 1 819 ? -20.772 -2.300 -2.107 1.00 90.00 819 GLU A C 1
ATOM 6271 O O . GLU A 1 819 ? -20.046 -1.725 -2.915 1.00 90.00 819 GLU A O 1
ATOM 6276 N N . ARG A 1 820 ? -21.313 -1.658 -1.066 1.00 91.25 820 ARG A N 1
ATOM 6277 C CA . ARG A 1 820 ? -21.298 -0.195 -0.910 1.00 91.25 820 ARG A CA 1
ATOM 6278 C C . ARG A 1 820 ? -20.303 0.352 0.114 1.00 91.25 820 ARG A C 1
ATOM 6280 O O . ARG A 1 820 ? -19.829 1.472 -0.038 1.00 91.25 820 ARG A O 1
ATOM 6287 N N . ASP A 1 821 ? -19.984 -0.421 1.148 1.00 92.12 821 ASP A N 1
ATOM 6288 C CA . ASP A 1 821 ? -19.080 -0.014 2.232 1.00 92.12 821 ASP A CA 1
ATOM 6289 C C . ASP A 1 821 ? -18.373 -1.245 2.801 1.00 92.12 821 ASP A C 1
ATOM 6291 O O . ASP A 1 821 ? -18.813 -1.815 3.797 1.00 92.12 821 ASP A O 1
ATOM 6295 N N . THR A 1 822 ? -17.284 -1.691 2.169 1.00 91.00 822 THR A N 1
ATOM 6296 C CA . THR A 1 822 ? -16.590 -2.953 2.494 1.00 91.00 822 THR A CA 1
ATOM 6297 C C . THR A 1 822 ? -16.305 -3.148 3.981 1.00 91.00 822 THR A C 1
ATOM 6299 O O . THR A 1 822 ? -16.424 -4.263 4.492 1.00 91.00 822 THR A O 1
ATOM 6302 N N . PHE A 1 823 ? -16.017 -2.081 4.722 1.00 91.12 823 PHE A N 1
ATOM 6303 C CA . PHE A 1 823 ? -15.711 -2.159 6.152 1.00 91.12 823 PHE A CA 1
ATOM 6304 C C . PHE A 1 823 ? -16.873 -1.766 7.070 1.00 91.12 823 PHE A C 1
ATOM 6306 O O . PHE A 1 823 ? -16.695 -1.755 8.285 1.00 91.12 823 PHE A O 1
ATOM 6313 N N . GLY A 1 824 ? -18.042 -1.433 6.522 1.00 91.25 824 GLY A N 1
ATOM 6314 C CA . GLY A 1 824 ? -19.220 -1.038 7.290 1.00 91.25 824 GLY A CA 1
ATOM 6315 C C . GLY A 1 824 ? -19.007 0.227 8.120 1.00 91.25 824 GLY A C 1
ATOM 6316 O O . GLY A 1 824 ? -19.541 0.340 9.217 1.00 91.25 824 GLY A O 1
ATOM 6317 N N . THR A 1 825 ? -18.170 1.149 7.656 1.00 91.62 825 THR A N 1
ATOM 6318 C CA . THR A 1 825 ? -17.670 2.296 8.428 1.00 91.62 825 THR A CA 1
ATOM 6319 C C . THR A 1 825 ? -18.617 3.488 8.514 1.00 91.62 825 THR A C 1
ATOM 6321 O O . THR A 1 825 ? -18.381 4.364 9.341 1.00 91.62 825 THR A O 1
ATOM 6324 N N . GLN A 1 826 ? -19.679 3.534 7.710 1.00 93.25 826 GLN A N 1
ATOM 6325 C CA . GLN A 1 826 ? -20.595 4.681 7.636 1.00 93.25 826 GLN A CA 1
ATOM 6326 C C . GLN A 1 826 ? -22.034 4.370 8.076 1.00 93.25 826 GLN A C 1
ATOM 6328 O O . GLN A 1 826 ? -22.881 5.257 8.091 1.00 93.25 826 GLN A O 1
ATOM 6333 N N . LEU A 1 827 ? -22.323 3.135 8.495 1.00 92.50 827 LEU A N 1
ATOM 6334 C CA . LEU A 1 827 ? -23.665 2.731 8.926 1.00 92.50 827 LEU A CA 1
ATOM 6335 C C . LEU A 1 827 ? -24.074 3.268 10.304 1.00 92.50 827 LEU A C 1
ATOM 6337 O O . LEU A 1 827 ? -25.218 3.088 10.689 1.00 92.50 827 LEU A O 1
ATOM 6341 N N . HIS A 1 828 ? -23.196 3.922 11.061 1.00 93.00 828 HIS A N 1
ATOM 6342 C CA . HIS A 1 828 ? -23.535 4.485 12.373 1.00 93.00 828 HIS A CA 1
ATOM 6343 C C . HIS A 1 828 ? -24.305 5.810 12.301 1.00 93.00 828 HIS A C 1
ATOM 6345 O O . HIS A 1 828 ? -24.945 6.185 13.279 1.00 93.00 828 HIS A O 1
ATOM 6351 N N . ALA A 1 829 ? -24.244 6.521 11.171 1.00 92.19 829 ALA A N 1
ATOM 6352 C CA . ALA A 1 829 ? -24.794 7.869 11.041 1.00 92.19 829 ALA A CA 1
ATOM 6353 C C . ALA A 1 829 ? -26.292 8.002 11.403 1.00 92.19 829 ALA A C 1
ATOM 6355 O O . ALA A 1 829 ? -26.626 8.979 12.078 1.00 92.19 829 ALA A O 1
ATOM 6356 N N . PRO A 1 830 ? -27.187 7.048 11.057 1.00 90.06 830 PRO A N 1
ATOM 6357 C CA . PRO A 1 830 ? -28.599 7.114 11.448 1.00 90.06 830 PRO A CA 1
ATOM 6358 C C . PRO A 1 830 ? -28.831 7.183 12.962 1.00 90.06 830 PRO A C 1
ATOM 6360 O O . PRO A 1 830 ? -29.799 7.793 13.400 1.00 90.06 830 PRO A O 1
ATOM 6363 N N . LEU A 1 831 ? -27.927 6.621 13.774 1.00 90.50 831 LEU A N 1
ATOM 6364 C CA . LEU A 1 831 ? -28.072 6.633 15.232 1.00 90.50 831 LEU A CA 1
ATOM 6365 C C . LEU A 1 831 ? -27.937 8.038 15.823 1.00 90.50 831 LEU A C 1
ATOM 6367 O O . LEU A 1 831 ? -28.400 8.284 16.929 1.00 90.50 831 LEU A O 1
ATOM 6371 N N . PHE A 1 832 ? -27.295 8.980 15.129 1.00 89.62 832 PHE A N 1
ATOM 6372 C CA . PHE A 1 832 ? -27.022 10.303 15.691 1.00 89.62 832 PHE A CA 1
ATOM 6373 C C . PHE A 1 832 ? -28.274 11.114 16.019 1.00 89.62 832 PHE A C 1
ATOM 6375 O O . PHE A 1 832 ? -28.200 11.985 16.887 1.00 89.62 832 PHE A O 1
ATOM 6382 N N . SER A 1 833 ? -29.382 10.866 15.319 1.00 83.88 833 SER A N 1
ATOM 6383 C CA . SER A 1 833 ? -30.635 11.609 15.474 1.00 83.88 833 SER A CA 1
ATOM 6384 C C . SER A 1 833 ? -31.552 11.080 16.573 1.00 83.88 833 SER A C 1
ATOM 6386 O O . SER A 1 833 ? -32.438 11.823 16.993 1.00 83.88 833 SER A O 1
ATOM 6388 N N . ASP A 1 834 ? -31.356 9.850 17.050 1.00 84.75 834 ASP A N 1
ATOM 6389 C CA . ASP A 1 834 ? -32.215 9.282 18.088 1.00 84.75 834 ASP A CA 1
ATOM 6390 C C . ASP A 1 834 ? -32.069 10.059 19.393 1.00 84.75 834 ASP A C 1
ATOM 6392 O O . ASP A 1 834 ? -30.959 10.366 19.838 1.00 84.75 834 ASP A O 1
ATOM 6396 N N . VAL A 1 835 ? -33.202 10.372 20.019 1.00 87.38 835 VAL A N 1
ATOM 6397 C CA . VAL A 1 835 ? -33.256 11.166 21.245 1.00 87.38 835 VAL A CA 1
ATOM 6398 C C . VAL A 1 835 ? -33.476 10.253 22.442 1.00 87.38 835 VAL A C 1
ATOM 6400 O O . VAL A 1 835 ? -34.480 9.553 22.532 1.00 87.38 835 VAL A O 1
ATOM 6403 N N . ILE A 1 836 ? -32.544 10.305 23.387 1.00 85.88 836 ILE A N 1
ATOM 6404 C CA . ILE A 1 836 ? -32.641 9.666 24.692 1.00 85.88 836 ILE A CA 1
ATOM 6405 C C . ILE A 1 836 ? -33.316 10.662 25.658 1.00 85.88 836 ILE A C 1
ATOM 6407 O O . ILE A 1 836 ? -32.765 11.748 25.873 1.00 85.88 836 ILE A O 1
ATOM 6411 N N . PRO A 1 837 ? -34.503 10.335 26.208 1.00 81.56 837 PRO A N 1
ATOM 6412 C CA . PRO A 1 837 ? -35.271 11.203 27.101 1.00 81.56 837 PRO A CA 1
ATOM 6413 C C . PRO A 1 837 ? -34.511 11.629 28.356 1.00 81.56 837 PRO A C 1
ATOM 6415 O O . PRO A 1 837 ? -33.616 10.897 28.842 1.00 81.56 837 PRO A O 1
#

Secondary structure (DSSP, 8-state):
-EEEEEEEEE-TTS-EEEEEEEEESS--SPEEEEEEE--TT--TTTTHHHHHHHHHHHSSEEEEEEPPTTSTT----TTS-TT---HHHHHHHHHHHHHHHTT-TTEEEEEEEEEEETHHHHHHHHHHTT-TTEEEEEEES---BHHHHHHHHS-HHHHHHHHHHHHHHHHHHHTTPPPPEE-S--SSTT---SS-SHHHHHHHGGGSTTT-TT----S-EEHHHHHHHHH-B--HHHHHHSTTS-EEEEEETT-SSS-HHHHHHHHHHSPSSEEEEEESS-GGGGTSTTHHHHHHS-GGG--S-----PPPTHHHHH---S------------HHHHHHHHHHHHHHHHHHHHHHHHHHHH---EEE-STTTT--HHHHHHHHHHHHHHHHHHT--EEEEEE---TTHHHHHHHHHHTT-EEESSS-PPP-HHHHHTEEEEEEEB-SHHHHHHHT-TT--EEEESSB-PPP----SS-TT--EEEEEETTEEEEEESSTT----HHHHHHHTTTT-S-SSEEEETTEEEE-TT-EEEE-TTSS-EEEE--EEEESSSSEEEEEEEEEEEEEEEEEEEEE--HHHHHTHHHHS--TTEEEEEETTTTTTGGG----PPPSSEEEEEEEEESSHHHHHHHHHHHHHHHHH---TT--SSS---B--SSSSEEEEEEEEEEEEEEEEEESSTTTTS-EEEEEES------PPPP--PPPP-------------SS-EEHHHH-SEEEEEESSSSEEEEEEE-SSHHHHHHHHHS--SSHHHHHHHTT--SGGGEEEEEEEGGGTEEEEEEE-SS-TT-TT-S-TT--STTGGGGGPEE-

Sequence (837 aa):
MAISSDVSFITTDGVTLRGNLVTPDDVAGKLCCVILTHGFTCVKEMGLIDIATHLSSALPLACLVYDHRGFGASDTAPAYVRGEIIPSQQVLDLRDAITFASTLSVVDPDRIALWGYSYAGGHSIQVAASDQRVKCLIVHAPCIDGVETVHRVIPAHNLATLRRLFAADRINRIKGEPPGTIPVVTPDEGGTAALASQDSFAFFHRFDPTVDHDSSWVNKVTLRSLEEMFGYVAPLSSLSHVTPTPILMGVALKDTNGEPDMTLRHYSMMHEPKELCLVDSNHYGFVSPGNTRDILQKKEDRDDVGLSKNVGIGRWLILRGPEGSRTRNIFGTPQKLRLVFWRMVLQVLFDLHPILEACGAHGIKVLVSSDGGAGTNSQVDFMVGGIREIADPASWGFRIATITFDAQHRGTILSQISAGKTRPCGPVPELKPEDVDDAACIVAQMGAEPFLEVLRDPSIDIIMAGRSLRPGSLCGVLHPQWRPAIRGLAHGFVLTPTNPNARCTPLTVAAHTMYEKTRPDRLPGPGRVLYLDSATYLQEPDGRSVVVQGAEFRPTRQQYEVKLEGARKVGFRSIFIGGIRDPFLNDCIDDFLGGPQLFFHLYGKNAVMGPLEMSTQTPHEIGVLREAVAQTPKAASALAEYSRTLVLHGAYKGQLATAGNLASPLTPLESDVGPVFEFSLYHLMEVDDPKALFPIHVFSVGTMTTTTGERSDQAVVVIKKETPALTSIAEPGPRAIRDLAAVVRSKNSGPFEITLDILFANDSDFERARKSNVLTAETVQELYRLKPADDIITLMFFEPALGRKCTFKRPWPQGSIGERDTFGTQLHAPLFSDVIP

InterPro domains:
  IPR000073 Alpha/beta hydrolase fold-1 [PF00561] (34-142)
  IPR025496 Protein of unknown function DUF4387 [PF14330] (737-832)
  IPR029058 Alpha/Beta hydrolase fold [G3DSA:3.40.50.1820] (6-284)
  IPR029058 Alpha/Beta hydrolase fold [SSF53474] (7-294)
  IPR050261 FrsA esterase [PTHR22946] (5-274)